Protein AF-0000000068371256 (afdb_homodimer)

Foldseek 3Di:
DPDDPDDPPPPPPPPPPDDPPPDPPVVPPPPPDPVVLVVVLVVVLVVVVVVVCVVPVVCVVVVVLVCVVCLLVVVLVLLVFLVVQVVVVVVPDPRQVIFPQPQDDQPDPPDDDPFDSLCLRQRQRQGPGDPDDDPRPCSVPSSVSSVVVVVVLVVQLVVQLVVLLVLLVVLLVPAFPLVPVVDDPVVSVCLSPPLSSLLSRLSSSLVSLQVSLVVSLVVLLVVLVVQPVVLSVLLVVLLVVLVVLVVVLVVVLVVLVVVLVVLVVVLVVLVVVCVVPVVVCVVVVCPVVSVVVSVVSVVVSVVSVVVSVVSVVVSVVVNVVSVVVSVVVLVVVQVVCVVVVSHPPSSSVSSVVSSVSSVVSSVSNVVSVVSSSVSVVSVVVSVVSSPDDHPADLPAADADPDFLFKKWWAQFWADRPVGNPATLAGGATDIFGFLFEEEEDEDPSLCPVVVVCVQLRSDDTPDTAMDGVRHGLSNHRNLNSCLQEPEQAQAQFAAWFDLQCRLCPPHPDQDPVLLCVLLVLLVQNVVNVVDDPGDTCPHRSPVDDRQNSLSSSSSSRPSSVHQEYEYHQSCVPPDPVSVVSNVVSVSVVRGHGYYYHHPDPVSQLPGQKYWYGGSNYTDDIDHPVVVCVVCPPVVVSVVVSVVD/DDDDPPPDDPPPPPPDPDDPPPDPPVVPPPPPDPPVLVVVLVVVLVVVVVVVCVVPVVCVVVVVLVCVVCLVVVVLVLLVFLVVQVVVVVVPDPRQVIFPQPQDDDQPPPDDDPFDSLCLRQRQRPGSGDPDDDPRPCSVPSSVSSVVVVVVLVVQLVVQLVVLLVLLVVLLVPAFPLVPVVDDPVVSVCLSPPLSSLLSRLSSSLVSLQVSLVVSLVVLLVVLVVQPVVLSVLLVVLLVVLVVLVVVLVVVLVVLVVVLVVLVVVLVVLVVVCVVPVVVCVVVVCPVVSVVVSVVSVVVSVVSVVVSVVSVVVSVVVNVVSVVVSVVVLVVVQVVCVVVVSHPPSSSVSSVVSSVSSVVSSVSNVVSVVSSSVSVVSVVVSVVSSPDDHPADLPAADADPDFLFKKWWAQFWADRPVGNPATLAGGATDIFGFLFEEEEEEDPSLCPVVVVCVQLRSDDTPDTAMDGVRHGLSNYRNLNSCLQEPEQAQAQFAAWFDLQCRLCPPHPDQDPVLLCVLLVLLVQNVVNVVDDPGDTCPHRSPVDDRQNSLSSSSSSRPSSVHQEYEAHQSCVPPDPVSVVSNLVSVSVVSSHGYYYHHPDPVSQLPGQKYWYGGSNYTDDIDHPVVVCVVCPPVVVSVVVSVVD

Solvent-accessible surface area (backbone atoms only — not comparable to full-atom values): 68964 Å² total; per-residue (Å²): 137,78,75,80,81,76,78,86,62,83,76,79,85,77,73,88,72,72,90,82,65,92,70,73,76,63,72,70,78,68,76,71,51,73,70,58,49,50,51,49,45,48,48,49,49,47,48,48,49,46,54,53,37,66,73,46,71,41,64,59,52,46,49,46,46,47,47,46,42,51,47,41,51,66,55,61,54,48,63,57,39,45,58,56,30,42,55,43,54,66,51,80,55,80,73,59,60,48,37,56,56,48,80,56,62,82,56,81,78,70,73,80,69,81,68,73,77,62,66,56,60,37,52,49,44,58,66,58,71,71,79,79,83,92,66,77,75,62,40,66,48,50,35,47,47,39,31,47,49,54,27,50,49,49,49,50,33,54,51,44,28,49,49,50,36,46,51,44,49,47,43,53,59,62,40,40,60,68,54,59,73,72,44,56,67,66,58,53,52,42,46,53,52,54,29,37,43,48,32,32,48,44,51,59,47,35,50,49,51,42,52,50,35,48,51,50,38,53,50,50,50,54,52,35,40,72,70,37,52,72,62,38,57,59,53,56,51,50,53,60,52,52,49,52,55,48,52,57,46,48,56,52,47,51,56,49,50,50,53,39,51,53,38,48,50,50,43,50,48,53,52,52,53,47,61,74,38,42,67,59,37,57,44,45,48,29,46,66,57,51,38,50,52,48,45,53,40,46,49,55,35,48,53,48,50,48,50,51,34,51,52,49,29,53,47,48,40,52,51,49,49,51,53,50,50,51,52,50,50,50,51,51,53,46,49,54,32,36,73,69,65,72,36,52,73,54,55,47,55,50,47,51,56,48,48,56,49,43,51,51,30,52,49,51,45,52,49,38,49,52,53,49,57,66,31,45,58,40,40,50,55,53,48,51,55,60,66,54,71,49,86,59,68,65,78,20,73,45,72,75,92,78,76,65,31,31,35,34,38,44,46,27,23,34,46,51,86,90,42,68,84,50,64,43,30,50,56,26,62,53,75,44,50,54,41,36,39,34,23,47,38,58,59,91,84,16,34,68,68,55,53,52,37,44,72,70,54,55,50,73,59,78,36,57,47,50,25,47,70,83,36,53,55,63,45,30,17,50,57,55,47,26,44,35,38,24,67,30,53,65,71,60,78,43,59,68,40,41,62,63,55,51,33,43,55,73,57,78,87,75,51,70,64,50,51,52,49,20,26,48,45,30,69,33,46,70,62,54,67,68,43,62,88,84,47,62,36,37,68,62,27,67,80,49,54,72,43,56,41,29,25,44,40,44,14,30,36,50,54,58,63,32,30,26,41,36,33,36,41,47,54,72,70,42,53,72,67,58,42,51,51,32,51,49,46,62,58,67,51,52,61,30,13,34,40,36,34,56,84,51,63,69,66,50,56,72,25,66,31,36,38,34,30,52,85,11,28,72,77,47,74,41,34,53,70,58,40,52,70,66,63,43,73,63,33,52,50,52,52,50,59,72,69,100,137,84,73,81,81,74,82,83,76,88,75,81,86,75,73,91,72,73,89,83,66,92,71,74,76,65,72,70,79,70,77,71,51,73,70,60,50,49,52,51,45,49,50,49,49,47,48,49,49,47,54,55,36,65,74,47,73,39,64,60,50,46,49,45,46,47,48,44,42,51,46,41,51,65,56,61,53,48,63,56,38,46,57,55,32,43,55,44,54,66,52,80,54,80,73,55,56,48,35,56,55,46,78,50,79,76,60,80,77,70,75,79,69,82,68,75,78,62,69,64,61,41,50,49,44,56,65,56,73,66,79,80,82,90,69,79,75,63,43,67,49,50,35,47,47,40,32,48,48,54,27,51,49,49,46,50,34,54,51,43,28,49,49,50,35,45,53,45,49,48,44,54,60,64,40,40,60,69,54,59,71,70,44,55,66,67,58,53,51,42,45,52,53,54,30,36,43,47,32,30,48,45,50,60,49,34,50,49,51,40,51,50,36,48,51,50,38,52,51,50,52,53,53,36,40,72,70,37,51,71,62,39,58,60,55,57,52,50,51,59,52,51,49,51,55,47,51,57,48,48,58,52,48,51,57,48,49,50,52,40,51,53,38,48,50,50,42,50,49,52,51,52,53,48,61,75,37,41,68,60,36,57,44,45,47,28,46,67,57,54,38,50,52,50,45,53,42,46,50,54,34,48,54,48,51,47,51,51,35,52,53,48,28,52,47,47,41,51,52,49,50,50,53,50,50,51,50,50,50,50,51,51,53,44,48,54,31,35,72,69,64,71,35,5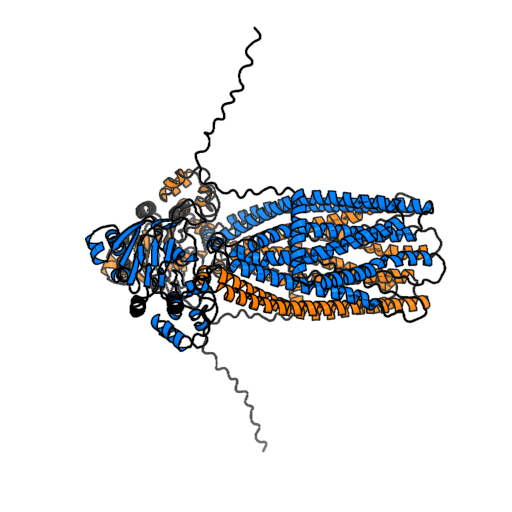2,72,56,53,46,54,51,47,51,55,47,46,56,50,41,52,51,30,50,49,51,44,53,50,39,50,52,52,49,57,66,32,45,59,40,39,49,56,54,47,50,56,59,65,54,71,49,85,60,67,66,76,19,73,46,72,75,92,78,75,66,31,32,37,37,38,42,46,27,21,32,44,52,86,91,42,67,84,48,66,42,30,52,57,27,60,52,73,44,52,54,41,36,38,35,22,47,38,59,59,91,83,14,34,67,70,54,53,52,38,44,71,70,54,56,51,74,59,78,36,56,47,51,24,47,69,83,36,54,54,62,45,30,17,50,58,55,47,27,45,35,37,23,67,29,53,64,69,62,76,45,59,68,40,41,61,65,55,50,34,44,56,75,56,79,87,76,50,70,63,50,52,51,49,18,25,48,44,30,69,32,46,68,61,55,68,68,42,62,90,84,46,62,35,37,66,62,28,68,79,51,54,70,43,56,40,28,24,44,41,43,14,29,36,48,56,59,62,32,30,27,42,36,34,37,40,48,52,73,71,43,54,71,67,59,42,51,50,33,50,50,44,63,58,67,49,52,61,31,12,34,40,36,34,56,83,51,64,70,67,49,57,71,27,64,31,37,38,33,29,52,84,11,27,71,77,48,74,40,34,54,70,58,39,53,71,65,63,43,72,64,35,50,51,53,51,50,60,73,70,101

Nearest PDB structures (foldseek):
  8t46-assembly1_B  TM=7.320E-01  e=1.351E-46  Homo sapiens
  5u1d-assembly1_B  TM=7.515E-01  e=2.651E-41  Homo sapiens
  4q4j-assembly1_A  TM=8.600E-01  e=4.850E-32  Thermotoga maritima MSB8
  8vp5-assembly1_B  TM=8.623E-01  e=4.486E-31  Acetivibrio thermocellus ATCC 27405
  8vpb-assembly1_B  TM=8.695E-01  e=1.276E-31  Acetivibrio thermocellus ATCC 27405

Organism: Naja naja (NCBI:txid35670)

Sequence (1288 aa):
MAPGLGQNSFVGEADTLRGVGEGRVIVPQSRLHTGHAGMLLLINLLKFFEAWLEAYDLIRVIAGILIVKLVTLMLSESGFPIDFAAHKVAKGDPFNVGWICPYENVFPFAPGSNAVRANMWSCDSVSIGGAGTNPPSRFPSSSACASCRGGLFMFIISRMVIRTRNLLFSSLVQQDLAFFQEVKTGALASRLSKDTTMMSRSVPLNTNVFLRTLIKTLGLYGFMIGLSWRLTLLMLIETPLMMTVQKVYNARRQALLKAIQDSVAHSEEVVHEVISSMETVHSFATEEKESQRYEASLEDTCRLKNQRDLERIVYILVVRVIRLSMKLILLYCGYQQIRTGLMTGGNLVSFILYQTNVGRCVQALIYTYGDALSNVGAAEKVFEYLDREPSVCTEGTLSKESLRGRVSFQNVSFCYPSRPEIQVLKNVSFELRPGEVTALVGPNGSGKSSCVALLEHFYEPQSGEVLLDGVPVGKYEHKYLHRQVALVGQEPVLFSGSIRENITYGLQGCSEEDVSRAAGEADALGFIRELEGGFDVGEKGGQLSIGQKQRLAIARALIRDPKVLVLDEATSALDPESDAAIQRSVQKHGARTVLVIAHRMQTVENADKIVVLEGGEVVEEGTHAELMGRQGPYYRLVERTQAEMAPGLGQNSFVGEADTLRGVGEGRVIVPQSRLHTGHAGMLLLINLLKFFEAWLEAYDLIRVIAGILIVKLVTLMLSESGFPIDFAAHKVAKGDPFNVGWICPYENVFPFAPGSNAVRANMWSCDSVSIGGAGTNPPSRFPSSSACASCRGGLFMFIISRMVIRTRNLLFSSLVQQDLAFFQEVKTGALASRLSKDTTMMSRSVPLNTNVFLRTLIKTLGLYGFMIGLSWRLTLLMLIETPLMMTVQKVYNARRQALLKAIQDSVAHSEEVVHEVISSMETVHSFATEEKESQRYEASLEDTCRLKNQRDLERIVYILVVRVIRLSMKLILLYCGYQQIRTGLMTGGNLVSFILYQTNVGRCVQALIYTYGDALSNVGAAEKVFEYLDREPSVCTEGTLSKESLRGRVSFQNVSFCYPSRPEIQVLKNVSFELRPGEVTALVGPNGSGKSSCVALLEHFYEPQSGEVLLDGVPVGKYEHKYLHRQVALVGQEPVLFSGSIRENITYGLQGCSEEDVSRAAGEADALGFIRELEGGFDVGEKGGQLSIGQKQRLAIARALIRDPKVLVLDEATSALDPESDAAIQRSVQKHGARTVLVIAHRMQTVENADKIVVLEGGEVVEEGTHAELMGRQGPYYRLVERTQAE

InterPro domains:
  IPR003439 ABC transporter-like, ATP-binding domain [PF00005] (425-572)
  IPR003439 ABC transporter-like, ATP-binding domain [PS50893] (407-640)
  IPR003593 AAA+ ATPase domain [SM00382] (434-617)
  IPR011527 ABC transporter type 1, transmembrane domain [PF00664] (143-356)
  IPR011527 ABC transporter type 1, transmembrane domain [PS50929] (142-374)
  IPR027417 P-loop containing nucleoside triphosphate hydrolase [G3DSA:3.40.50.300] (405-642)
  IPR027417 P-loop containing nucleoside triphosphate hydrolase [SSF52540] (399-640)
  IPR036640 ABC transporter type 1, transmembrane domain superfamily [G3DSA:1.20.1560.10] (151-404)
  IPR036640 ABC transporter type 1, transmembrane domain superfamily [SSF90123] (143-390)
  IPR039421 Type 1 protein exporter [PTHR43394] (142-642)

Structure (mmCIF, N/CA/C/O backbone):
data_AF-0000000068371256-model_v1
#
loop_
_entity.id
_entity.type
_entity.pdbx_description
1 polymer 'Antigen peptide transporter 2'
#
loop_
_atom_site.group_PDB
_atom_site.id
_atom_site.type_symbol
_atom_site.label_atom_id
_atom_site.label_alt_id
_atom_site.label_comp_id
_atom_site.label_asym_id
_atom_site.label_entity_id
_atom_site.label_seq_id
_atom_site.pdbx_PDB_ins_code
_atom_site.Cartn_x
_atom_site.Cartn_y
_atom_site.Cartn_z
_atom_site.occupancy
_atom_site.B_iso_or_equiv
_atom_site.auth_seq_id
_atom_site.auth_comp_id
_atom_site.auth_asym_id
_atom_site.auth_atom_id
_atom_site.pdbx_PDB_model_num
ATOM 1 N N . MET A 1 1 ? 62.062 -19.766 58.125 1 18.62 1 MET A N 1
ATOM 2 C CA . MET A 1 1 ? 61.562 -20.906 57.375 1 18.62 1 MET A CA 1
ATOM 3 C C . MET A 1 1 ? 60.25 -20.547 56.656 1 18.62 1 MET A C 1
ATOM 5 O O . MET A 1 1 ? 59.156 -20.859 57.125 1 18.62 1 MET A O 1
ATOM 9 N N . ALA A 1 2 ? 60.156 -19.391 56.5 1 22.92 2 ALA A N 1
ATOM 10 C CA . ALA A 1 2 ? 59.281 -18.281 56.094 1 22.92 2 ALA A CA 1
ATOM 11 C C . ALA A 1 2 ? 58.625 -18.578 54.75 1 22.92 2 ALA A C 1
ATOM 13 O O . ALA A 1 2 ? 59.281 -18.906 53.781 1 22.92 2 ALA A O 1
ATOM 14 N N . PRO A 1 3 ? 57.438 -19.125 54.938 1 23.52 3 PRO A N 1
ATOM 15 C CA . PRO A 1 3 ? 56.625 -20.047 54.156 1 23.52 3 PRO A CA 1
ATOM 16 C C . PRO A 1 3 ? 56.375 -19.562 52.75 1 23.52 3 PRO A C 1
ATOM 18 O O . PRO A 1 3 ? 56.469 -18.359 52.469 1 23.52 3 PRO A O 1
ATOM 21 N N . GLY A 1 4 ? 56.5 -20.453 51.875 1 21.06 4 GLY A N 1
ATOM 22 C CA . GLY A 1 4 ? 56.75 -20.703 50.469 1 21.06 4 GLY A CA 1
ATOM 23 C C . GLY A 1 4 ? 55.656 -20.125 49.562 1 21.06 4 GLY A C 1
ATOM 24 O O . GLY A 1 4 ? 54.469 -20.359 49.812 1 21.06 4 GLY A O 1
ATOM 25 N N . LEU A 1 5 ? 55.75 -18.797 49.219 1 22.73 5 LEU A N 1
ATOM 26 C CA . LEU A 1 5 ? 55.125 -17.719 48.469 1 22.73 5 LEU A CA 1
ATOM 27 C C . LEU A 1 5 ? 54.594 -18.219 47.125 1 22.73 5 LEU A C 1
ATOM 29 O O . LEU A 1 5 ? 55.375 -18.531 46.25 1 22.73 5 LEU A O 1
ATOM 33 N N . GLY A 1 6 ? 53.781 -19.266 47.281 1 21.36 6 GLY A N 1
ATOM 34 C CA . GLY A 1 6 ? 53.312 -20.203 46.281 1 21.36 6 GLY A CA 1
ATOM 35 C C . GLY A 1 6 ? 52.875 -19.547 45 1 21.36 6 GLY A C 1
ATOM 36 O O . GLY A 1 6 ? 52.438 -18.391 45 1 21.36 6 GLY A O 1
ATOM 37 N N . GLN A 1 7 ? 53.5 -19.812 43.844 1 21.5 7 GLN A N 1
ATOM 38 C CA . GLN A 1 7 ? 53.75 -19.547 42.406 1 21.5 7 GLN A CA 1
ATOM 39 C C . GLN A 1 7 ? 52.438 -19.5 41.625 1 21.5 7 GLN A C 1
ATOM 41 O O . GLN A 1 7 ? 51.562 -20.344 41.844 1 21.5 7 GLN A O 1
ATOM 46 N N . ASN A 1 8 ? 52 -18.312 41.125 1 20.67 8 ASN A N 1
ATOM 47 C CA . ASN A 1 8 ? 50.812 -17.656 40.562 1 20.67 8 ASN A CA 1
ATOM 48 C C . ASN A 1 8 ? 50.312 -18.391 39.312 1 20.67 8 ASN A C 1
ATOM 50 O O . ASN A 1 8 ? 50.906 -18.328 38.25 1 20.67 8 ASN A O 1
ATOM 54 N N . SER A 1 9 ? 50.156 -19.719 39.281 1 19.67 9 SER A N 1
ATOM 55 C CA . SER A 1 9 ? 49.969 -20.672 38.188 1 19.67 9 SER A CA 1
ATOM 56 C C . SER A 1 9 ? 48.75 -20.312 37.344 1 19.67 9 SER A C 1
ATOM 58 O O . SER A 1 9 ? 48.219 -21.172 36.656 1 19.67 9 SER A O 1
ATOM 60 N N . PHE A 1 10 ? 48.188 -19.234 37.5 1 21.59 10 PHE A N 1
ATOM 61 C CA . PHE A 1 10 ? 46.844 -19.172 36.906 1 21.59 10 PHE A CA 1
ATOM 62 C C . PHE A 1 10 ? 46.906 -19.641 35.438 1 21.59 10 PHE A C 1
ATOM 64 O O . PHE A 1 10 ? 47.531 -19.016 34.625 1 21.59 10 PHE A O 1
ATOM 71 N N . VAL A 1 11 ? 46.906 -20.891 35.156 1 20.5 11 VAL A N 1
ATOM 72 C CA . VAL A 1 11 ? 46.812 -21.781 34 1 20.5 11 VAL A CA 1
ATOM 73 C C . VAL A 1 11 ? 45.75 -21.266 33.031 1 20.5 11 VAL A C 1
ATOM 75 O O . VAL A 1 11 ? 44.594 -21.047 33.438 1 20.5 11 VAL A O 1
ATOM 78 N N . GLY A 1 12 ? 46.094 -20.641 31.875 1 21.06 12 GLY A N 1
ATOM 79 C CA . GLY A 1 12 ? 45.656 -19.938 30.672 1 21.06 12 GLY A CA 1
ATOM 80 C C . GLY A 1 12 ? 44.656 -20.719 29.844 1 21.06 12 GLY A C 1
ATOM 81 O O . GLY A 1 12 ? 44.688 -20.688 28.609 1 21.06 12 GLY A O 1
ATOM 82 N N . GLU A 1 13 ? 43.812 -21.594 30.453 1 18.59 13 GLU A N 1
ATOM 83 C CA . GLU A 1 13 ? 43.094 -22.609 29.703 1 18.59 13 GLU A CA 1
ATOM 84 C C . GLU A 1 13 ? 42.312 -22 28.547 1 18.59 13 GLU A C 1
ATOM 86 O O . GLU A 1 13 ? 41.5 -21.094 28.734 1 18.59 13 GLU A O 1
ATOM 91 N N . ALA A 1 14 ? 42.688 -22.141 27.125 1 20.42 14 ALA A N 1
ATOM 92 C CA . ALA A 1 14 ? 42.562 -21.953 25.688 1 20.42 14 ALA A CA 1
ATOM 93 C C . ALA A 1 14 ? 41.188 -22.438 25.203 1 20.42 14 ALA A C 1
ATOM 95 O O . ALA A 1 14 ? 40.781 -22.141 24.078 1 20.42 14 ALA A O 1
ATOM 96 N N . ASP A 1 15 ? 40.562 -23.422 25.844 1 19.84 15 ASP A N 1
ATOM 97 C CA . ASP A 1 15 ? 39.812 -24.469 25.141 1 19.84 15 ASP A CA 1
ATOM 98 C C . ASP A 1 15 ? 38.562 -23.906 24.453 1 19.84 15 ASP A C 1
ATOM 100 O O . ASP A 1 15 ? 37.906 -24.609 23.703 1 19.84 15 ASP A O 1
ATOM 104 N N . THR A 1 16 ? 37.875 -22.969 25.078 1 19.89 16 THR A N 1
ATOM 105 C CA . THR A 1 16 ? 36.438 -22.922 24.906 1 19.89 16 THR A CA 1
ATOM 106 C C . THR A 1 16 ? 36.062 -22.438 23.516 1 19.89 16 THR A C 1
ATOM 108 O O . THR A 1 16 ? 35.625 -21.297 23.328 1 19.89 16 THR A O 1
ATOM 111 N N . LEU A 1 17 ? 36.812 -22.578 22.344 1 20.78 17 LEU A N 1
ATOM 112 C CA . LEU A 1 17 ? 36.656 -22.047 21 1 20.78 17 LEU A CA 1
ATOM 113 C C . LEU A 1 17 ? 35.406 -22.578 20.328 1 20.78 17 LEU A C 1
ATOM 115 O O . LEU A 1 17 ? 35.125 -22.266 19.172 1 20.78 17 LEU A O 1
ATOM 119 N N . ARG A 1 18 ? 34.906 -23.75 20.531 1 20.17 18 ARG A N 1
ATOM 120 C CA . ARG A 1 18 ? 34.5 -24.672 19.484 1 20.17 18 ARG A CA 1
ATOM 121 C C . ARG A 1 18 ? 33.281 -24.156 18.734 1 20.17 18 ARG A C 1
ATOM 123 O O . ARG A 1 18 ? 33.25 -24.156 17.5 1 20.17 18 ARG A O 1
ATOM 130 N N . GLY A 1 19 ? 32.031 -24.516 19.266 1 20.48 19 GLY A N 1
ATOM 131 C CA . GLY A 1 19 ? 30.828 -24.922 18.547 1 20.48 19 GLY A CA 1
ATOM 132 C C . GLY A 1 19 ? 30.094 -23.766 17.906 1 20.48 19 GLY A C 1
ATOM 133 O O . GLY A 1 19 ? 29.609 -22.875 18.609 1 20.48 19 GLY A O 1
ATOM 134 N N . VAL A 1 20 ? 30.266 -23.203 16.609 1 24.78 20 VAL A N 1
ATOM 135 C CA . VAL A 1 20 ? 30.188 -22.062 15.719 1 24.78 20 VAL A CA 1
ATOM 136 C C . VAL A 1 20 ? 28.734 -21.844 15.297 1 24.78 20 VAL A C 1
ATOM 138 O O . VAL A 1 20 ? 28.297 -22.375 14.273 1 24.78 20 VAL A O 1
ATOM 141 N N . GLY A 1 21 ? 27.641 -22.266 16.031 1 21.95 21 GLY A N 1
ATOM 142 C CA . GLY A 1 21 ? 26.281 -22.422 15.539 1 21.95 21 GLY A CA 1
ATOM 143 C C . GLY A 1 21 ? 25.75 -21.188 14.859 1 21.95 21 GLY A C 1
ATOM 144 O O . GLY A 1 21 ? 26.312 -20.094 15.008 1 21.95 21 GLY A O 1
ATOM 145 N N . GLU A 1 22 ? 24.406 -21.312 14.047 1 25.16 22 GLU A N 1
ATOM 146 C CA . GLU A 1 22 ? 23.859 -20.562 12.922 1 25.16 22 GLU A CA 1
ATOM 147 C C . GLU A 1 22 ? 23.547 -19.125 13.305 1 25.16 22 GLU A C 1
ATOM 149 O O . GLU A 1 22 ? 22.672 -18.859 14.133 1 25.16 22 GLU A O 1
ATOM 154 N N . GLY A 1 23 ? 24.375 -18.266 13.555 1 22.27 23 GLY A N 1
ATOM 155 C CA . GLY A 1 23 ? 24.484 -17.016 14.273 1 22.27 23 GLY A CA 1
ATOM 156 C C . GLY A 1 23 ? 23.641 -15.906 13.664 1 22.27 23 GLY A C 1
ATOM 157 O O . GLY A 1 23 ? 23.859 -15.531 12.5 1 22.27 23 GLY A O 1
ATOM 158 N N . ARG A 1 24 ? 22.219 -15.992 13.977 1 26.48 24 ARG A N 1
ATOM 159 C CA . ARG A 1 24 ? 21.25 -14.945 13.695 1 26.48 24 ARG A CA 1
ATOM 160 C C . ARG A 1 24 ? 21.844 -13.562 13.93 1 26.48 24 ARG A C 1
ATOM 162 O O . ARG A 1 24 ? 22.312 -13.258 15.031 1 26.48 24 ARG A O 1
ATOM 169 N N . VAL A 1 25 ? 22.672 -13.148 13 1 24.41 25 VAL A N 1
ATOM 170 C CA . VAL A 1 25 ? 23.219 -11.789 13.055 1 24.41 25 VAL A CA 1
ATOM 171 C C . VAL A 1 25 ? 22.141 -10.828 13.57 1 24.41 25 VAL A C 1
ATOM 173 O O . VAL A 1 25 ? 21.125 -10.602 12.906 1 24.41 25 VAL A O 1
ATOM 176 N N . ILE A 1 26 ? 21.75 -11.016 14.844 1 24.88 26 ILE A N 1
ATOM 177 C CA . ILE A 1 26 ? 20.953 -10 15.523 1 24.88 26 ILE A CA 1
ATOM 178 C C . ILE A 1 26 ? 21.547 -8.617 15.242 1 24.88 26 ILE A C 1
ATOM 180 O O . ILE A 1 26 ? 22.688 -8.328 15.625 1 24.88 26 ILE A O 1
ATOM 184 N N . VAL A 1 27 ? 21.312 -8.195 14.047 1 25.8 27 VAL A N 1
ATOM 185 C CA . VAL A 1 27 ? 21.734 -6.801 13.914 1 25.8 27 VAL A CA 1
ATOM 186 C C . VAL A 1 27 ? 21.375 -6.027 15.18 1 25.8 27 VAL A C 1
ATOM 188 O O . VAL A 1 27 ? 20.219 -6.02 15.602 1 25.8 27 VAL A O 1
ATOM 191 N N . PRO A 1 28 ? 22.234 -6.098 16.141 1 24.11 28 PRO A N 1
ATOM 192 C CA . PRO A 1 28 ? 22.016 -5.398 17.406 1 24.11 28 PRO A CA 1
ATOM 193 C C . PRO A 1 28 ? 21.328 -4.047 17.219 1 24.11 28 PRO A C 1
ATOM 195 O O . PRO A 1 28 ? 21.672 -3.293 16.312 1 24.11 28 PRO A O 1
ATOM 198 N N . GLN A 1 29 ? 20.047 -4.039 17.391 1 26.25 29 GLN A N 1
ATOM 199 C CA . GLN A 1 29 ? 19.328 -2.785 17.609 1 26.25 29 GLN A CA 1
ATOM 200 C C . GLN A 1 29 ? 20.094 -1.879 18.578 1 26.25 29 GLN A C 1
ATOM 202 O O . GLN A 1 29 ? 20.031 -2.062 19.797 1 26.25 29 GLN A O 1
ATOM 207 N N . SER A 1 30 ? 21.422 -1.705 18.391 1 25.98 30 SER A N 1
ATOM 208 C CA . SER A 1 30 ? 22.156 -0.79 19.25 1 25.98 30 SER A CA 1
ATOM 209 C C . SER A 1 30 ? 21.297 0.406 19.656 1 25.98 30 SER A C 1
ATOM 211 O O . SER A 1 30 ? 20.609 0.997 18.797 1 25.98 30 SER A O 1
ATOM 213 N N . ARG A 1 31 ? 20.828 0.441 20.938 1 31.94 31 ARG A N 1
ATOM 214 C CA . ARG A 1 31 ? 20.344 1.582 21.703 1 31.94 31 ARG A CA 1
ATOM 215 C C . ARG A 1 31 ? 21.172 2.832 21.406 1 31.94 31 ARG A C 1
ATOM 217 O O . ARG A 1 31 ? 22.297 2.967 21.891 1 31.94 31 ARG A O 1
ATOM 224 N N . LEU A 1 32 ? 21.281 3.229 20.219 1 30.36 32 LEU A N 1
ATOM 225 C CA . LEU A 1 32 ? 21.859 4.547 19.984 1 30.36 32 LEU A CA 1
ATOM 226 C C . LEU A 1 32 ? 21.484 5.508 21.109 1 30.36 32 LEU A C 1
ATOM 228 O O . LEU A 1 32 ? 20.297 5.789 21.328 1 30.36 32 LEU A O 1
ATOM 232 N N . HIS A 1 33 ? 22.188 5.434 22.234 1 29.28 33 HIS A N 1
ATOM 233 C CA . HIS A 1 33 ? 22.172 6.449 23.281 1 29.28 33 HIS A CA 1
ATOM 234 C C . HIS A 1 33 ? 21.984 7.844 22.703 1 29.28 33 HIS A C 1
ATOM 236 O O . HIS A 1 33 ? 22.469 8.133 21.609 1 29.28 33 HIS A O 1
ATOM 242 N N . THR A 1 34 ? 21 8.555 23.188 1 33 34 THR A N 1
ATOM 243 C CA . THR A 1 34 ? 20.453 9.859 22.812 1 33 34 THR A CA 1
ATOM 244 C C . THR A 1 34 ? 21.562 10.867 22.562 1 33 34 THR A C 1
ATOM 246 O O . THR A 1 34 ? 21.453 11.727 21.703 1 33 34 THR A O 1
ATOM 249 N N . GLY A 1 35 ? 22.688 10.703 23.453 1 32.56 35 GLY A N 1
ATOM 250 C CA . GLY A 1 35 ? 23.75 11.703 23.312 1 32.56 35 GLY A CA 1
ATOM 251 C C . GLY A 1 35 ? 24.5 11.602 22 1 32.56 35 GLY A C 1
ATOM 252 O O . GLY A 1 35 ? 24.859 12.617 21.406 1 32.56 35 GLY A O 1
ATOM 253 N N . HIS A 1 36 ? 25 10.406 21.625 1 36.84 36 HIS A N 1
ATOM 254 C CA . HIS A 1 36 ? 25.844 10.195 20.453 1 36.84 36 HIS A CA 1
ATOM 255 C C . HIS A 1 36 ? 25.031 10.32 19.172 1 36.84 36 HIS A C 1
ATOM 257 O O . HIS A 1 36 ? 25.594 10.461 18.078 1 36.84 36 HIS A O 1
ATOM 263 N N . ALA A 1 37 ? 23.812 10.117 19.281 1 36.47 37 ALA A N 1
ATOM 264 C CA . ALA A 1 37 ? 22.953 10.297 18.109 1 36.47 37 ALA A CA 1
ATOM 265 C C . ALA A 1 37 ? 22.922 11.766 17.672 1 36.47 37 ALA A C 1
ATOM 267 O O . ALA A 1 37 ? 22.891 12.062 16.484 1 36.47 37 ALA A O 1
ATOM 268 N N . GLY A 1 38 ? 23.094 12.594 18.719 1 34.5 38 GLY A N 1
ATOM 269 C CA . GLY A 1 38 ? 23.219 14.008 18.375 1 34.5 38 GLY A CA 1
ATOM 270 C C . GLY A 1 38 ? 24.469 14.328 17.594 1 34.5 38 GLY A C 1
ATOM 271 O O . GLY A 1 38 ? 24.438 15.055 16.609 1 34.5 38 GLY A O 1
ATOM 272 N N . MET A 1 39 ? 25.594 13.734 18.172 1 34.75 39 MET A N 1
ATOM 273 C CA . MET A 1 39 ? 26.875 14.023 17.531 1 34.75 39 MET A CA 1
ATOM 274 C C . MET A 1 39 ? 26.969 13.359 16.156 1 34.75 39 MET A C 1
ATOM 276 O O . MET A 1 39 ? 27.453 13.961 15.195 1 34.75 39 MET A O 1
ATOM 280 N N . LEU A 1 40 ? 26.5 12.203 16.078 1 38.41 40 LEU A N 1
ATOM 281 C CA . LEU A 1 40 ? 26.547 11.547 14.766 1 38.41 40 LEU A CA 1
ATOM 282 C C . LEU A 1 40 ? 25.594 12.227 13.789 1 38.41 40 LEU A C 1
ATOM 284 O O . LEU A 1 40 ? 25.906 12.359 12.602 1 38.41 40 LEU A O 1
ATOM 288 N N . LEU A 1 41 ? 24.578 12.742 14.297 1 39.41 41 LEU A N 1
ATOM 289 C CA . LEU A 1 41 ? 23.688 13.562 13.477 1 39.41 41 LEU A CA 1
ATOM 290 C C . LEU A 1 41 ? 24.406 14.828 13.016 1 39.41 41 LEU A C 1
ATOM 292 O O . LEU A 1 41 ? 24.281 15.234 11.859 1 39.41 41 LEU A O 1
ATOM 296 N N . LEU A 1 42 ? 25.156 15.414 14 1 36.72 42 LEU A N 1
ATOM 297 C CA . LEU A 1 42 ? 25.922 16.594 13.625 1 36.72 42 LEU A CA 1
ATOM 298 C C . LEU A 1 42 ? 26.969 16.266 12.578 1 36.72 42 LEU A C 1
ATOM 300 O O . LEU A 1 42 ? 27.156 17 11.609 1 36.72 42 LEU A O 1
ATOM 304 N N . ILE A 1 43 ? 27.594 15.156 12.766 1 40.97 43 ILE A N 1
ATOM 305 C CA . ILE A 1 43 ? 28.656 14.805 11.828 1 40.97 43 ILE A CA 1
ATOM 306 C C . ILE A 1 43 ? 28.047 14.43 10.477 1 40.97 43 ILE A C 1
ATOM 308 O O . ILE A 1 43 ? 28.547 14.859 9.43 1 40.97 43 ILE A O 1
ATOM 312 N N . ASN A 1 44 ? 27.031 13.703 10.484 1 41.88 44 ASN A N 1
ATOM 313 C CA . ASN A 1 44 ? 26.422 13.32 9.211 1 41.88 44 ASN A CA 1
ATOM 314 C C . ASN A 1 44 ? 25.719 14.5 8.555 1 41.88 44 ASN A C 1
ATOM 316 O O . ASN A 1 44 ? 25.734 14.633 7.328 1 41.88 44 ASN A O 1
ATOM 320 N N . LEU A 1 45 ? 25.109 15.375 9.344 1 42.78 45 LEU A N 1
ATOM 321 C CA . LEU A 1 45 ? 24.609 16.641 8.828 1 42.78 45 LEU A CA 1
ATOM 322 C C . LEU A 1 45 ? 25.75 17.484 8.258 1 42.78 45 LEU A C 1
ATOM 324 O O . LEU A 1 45 ? 25.609 18.109 7.207 1 42.78 45 LEU A O 1
ATOM 328 N N . LEU A 1 46 ? 26.938 17.453 9.008 1 39.44 46 LEU A N 1
ATOM 329 C CA . LEU A 1 46 ? 28.094 18.188 8.5 1 39.44 46 LEU A CA 1
ATOM 330 C C . LEU A 1 46 ? 28.609 17.547 7.211 1 39.44 46 LEU A C 1
ATOM 332 O O . LEU A 1 46 ? 28.953 18.266 6.266 1 39.44 46 LEU A O 1
ATOM 336 N N . LYS A 1 47 ? 28.594 16.297 7.141 1 45.5 47 LYS A N 1
ATOM 337 C CA . LYS A 1 47 ? 29.047 15.641 5.926 1 45.5 47 LYS A CA 1
ATOM 338 C C . LYS A 1 47 ? 28.078 15.852 4.773 1 45.5 47 LYS A C 1
ATOM 340 O O . LYS A 1 47 ? 28.484 16.031 3.627 1 45.5 47 LYS A O 1
ATOM 345 N N . PHE A 1 48 ? 26.828 15.781 4.996 1 42.47 48 PHE A N 1
ATOM 346 C CA . PHE A 1 48 ? 25.812 16.141 4.004 1 42.47 48 PHE A CA 1
ATOM 347 C C . PHE A 1 48 ? 25.953 17.594 3.58 1 42.47 48 PHE A C 1
ATOM 349 O O . PHE A 1 48 ? 25.891 17.906 2.391 1 42.47 48 PHE A O 1
ATOM 356 N N . PHE A 1 49 ? 26.109 18.484 4.574 1 41.81 49 PHE A N 1
ATOM 357 C CA . PHE A 1 49 ? 26.359 19.875 4.23 1 41.81 49 PHE A CA 1
ATOM 358 C C . PHE A 1 49 ? 27.656 20 3.426 1 41.81 49 PHE A C 1
ATOM 360 O O . PHE A 1 49 ? 27.734 20.797 2.486 1 41.81 49 PHE A O 1
ATOM 367 N N . GLU A 1 50 ? 28.578 19.25 3.758 1 40.41 50 GLU A N 1
ATOM 368 C CA . GLU A 1 50 ? 29.812 19.281 2.988 1 40.41 50 GLU A CA 1
ATOM 369 C C . GLU A 1 50 ? 29.594 18.734 1.58 1 40.41 50 GLU A C 1
ATOM 371 O O . GLU A 1 50 ? 30.078 19.312 0.604 1 40.41 50 GLU A O 1
ATOM 376 N N . ALA A 1 51 ? 28.984 17.625 1.443 1 42.84 51 ALA A N 1
ATOM 377 C CA . ALA A 1 51 ? 28.703 17.078 0.115 1 42.84 51 ALA A CA 1
ATOM 378 C C . ALA A 1 51 ? 27.766 18 -0.663 1 42.84 51 ALA A C 1
ATOM 380 O O . ALA A 1 51 ? 27.922 18.172 -1.874 1 42.84 51 ALA A O 1
ATOM 381 N N . TRP A 1 52 ? 26.75 18.516 -0.049 1 39.81 52 TRP A N 1
ATOM 382 C CA . TRP A 1 52 ? 25.875 19.547 -0.599 1 39.81 52 TRP A CA 1
ATOM 383 C C . TRP A 1 52 ? 26.656 20.797 -0.982 1 39.81 52 TRP A C 1
ATOM 385 O O . TRP A 1 52 ? 26.438 21.375 -2.045 1 39.81 52 TRP A O 1
ATOM 395 N N . LEU A 1 53 ? 27.594 21.25 -0.13 1 38.53 53 LEU A N 1
ATOM 396 C CA . LEU A 1 53 ? 28.484 22.375 -0.419 1 38.53 53 LEU A CA 1
ATOM 397 C C . LEU A 1 53 ? 29.406 22.047 -1.58 1 38.53 53 LEU A C 1
ATOM 399 O O . LEU A 1 53 ? 29.734 22.922 -2.389 1 38.53 53 LEU A O 1
ATOM 403 N N . GLU A 1 54 ? 29.906 21.016 -1.678 1 39.25 54 GLU A N 1
ATOM 404 C CA . GLU A 1 54 ? 30.812 20.672 -2.775 1 39.25 54 GLU A CA 1
ATOM 405 C C . GLU A 1 54 ? 30.062 20.625 -4.105 1 39.25 54 GLU A C 1
ATOM 407 O O . GLU A 1 54 ? 30.625 20.969 -5.148 1 39.25 54 GLU A O 1
ATOM 412 N N . ALA A 1 55 ? 29.047 20.016 -4.223 1 36.5 55 ALA A N 1
ATOM 413 C CA . ALA A 1 55 ? 28.344 20.031 -5.508 1 36.5 55 ALA A CA 1
ATOM 414 C C . ALA A 1 55 ? 27.953 21.453 -5.898 1 36.5 55 ALA A C 1
ATOM 416 O O . ALA A 1 55 ? 28.016 21.828 -7.074 1 36.5 55 ALA A O 1
ATOM 417 N N . TYR A 1 56 ? 27.125 22.312 -5.117 1 34.78 56 TYR A N 1
ATOM 418 C CA . TYR A 1 56 ? 26.812 23.672 -5.496 1 34.78 56 TYR A CA 1
ATOM 419 C C . TYR A 1 56 ? 27.844 24.656 -4.957 1 34.78 56 TYR A C 1
ATOM 421 O O . TYR A 1 56 ? 28.422 24.438 -3.887 1 34.78 56 TYR A O 1
ATOM 429 N N . ASP A 1 57 ? 28.562 25.516 -5.797 1 34.25 57 ASP A N 1
ATOM 430 C CA . ASP A 1 57 ? 29.453 26.609 -5.43 1 34.25 57 ASP A CA 1
ATOM 431 C C . ASP A 1 57 ? 28.969 27.297 -4.156 1 34.25 57 ASP A C 1
ATOM 433 O O . ASP A 1 57 ? 27.844 27.828 -4.105 1 34.25 57 ASP A O 1
ATOM 437 N N . LEU A 1 58 ? 29.328 26.953 -3.016 1 33.72 58 LEU A N 1
ATOM 438 C CA . LEU A 1 58 ? 29.156 27.359 -1.624 1 33.72 58 LEU A CA 1
ATOM 439 C C . LEU A 1 58 ? 29.109 28.875 -1.497 1 33.72 58 LEU A C 1
ATOM 441 O O . LEU A 1 58 ? 28.312 29.406 -0.728 1 33.72 58 LEU A O 1
ATOM 445 N N . ILE A 1 59 ? 30.031 29.531 -2.213 1 35.22 59 ILE A N 1
ATOM 446 C CA . ILE A 1 59 ? 30.125 30.984 -2.08 1 35.22 59 ILE A CA 1
ATOM 447 C C . ILE A 1 59 ? 28.812 31.625 -2.488 1 35.22 59 ILE A C 1
ATOM 449 O O . ILE A 1 59 ? 28.344 32.562 -1.834 1 35.22 59 ILE A O 1
ATOM 453 N N . ARG A 1 60 ? 28.234 31.156 -3.557 1 37.34 60 ARG A N 1
ATOM 454 C CA . ARG A 1 60 ? 27.031 31.828 -4.023 1 37.34 60 ARG A CA 1
ATOM 455 C C . ARG A 1 60 ? 25.844 31.469 -3.135 1 37.34 60 ARG A C 1
ATOM 457 O O . ARG A 1 60 ? 24.984 32.312 -2.857 1 37.34 60 ARG A O 1
ATOM 464 N N . VAL A 1 61 ? 25.828 30.234 -2.633 1 38.06 61 VAL A N 1
ATOM 465 C CA . VAL A 1 61 ? 24.75 29.891 -1.722 1 38.06 61 VAL A CA 1
ATOM 466 C C . VAL A 1 61 ? 24.984 30.531 -0.358 1 38.06 61 VAL A C 1
ATOM 468 O O . VAL A 1 61 ? 24.062 31.078 0.249 1 38.06 61 VAL A O 1
ATOM 471 N N . ILE A 1 62 ? 26.234 30.516 0.107 1 37.88 62 ILE A N 1
ATOM 472 C CA . ILE A 1 62 ? 26.547 31.234 1.342 1 37.88 62 ILE A CA 1
ATOM 473 C C . ILE A 1 62 ? 26.344 32.719 1.144 1 37.88 62 ILE A C 1
ATOM 475 O O . ILE A 1 62 ? 25.766 33.406 2.006 1 37.88 62 ILE A O 1
ATOM 479 N N . ALA A 1 63 ? 26.891 33.281 -0.038 1 36.47 63 ALA A N 1
ATOM 480 C CA . ALA A 1 63 ? 26.625 34.688 -0.337 1 36.47 63 ALA A CA 1
ATOM 481 C C . ALA A 1 63 ? 25.125 34.969 -0.446 1 36.47 63 ALA A C 1
ATOM 483 O O . ALA A 1 63 ? 24.641 36 0.016 1 36.47 63 ALA A O 1
ATOM 484 N N . GLY A 1 64 ? 24.406 33.969 -1.02 1 36.88 64 GLY A N 1
ATOM 485 C CA . GLY A 1 64 ? 22.953 34.125 -1.058 1 36.88 64 GLY A CA 1
ATOM 486 C C . GLY A 1 64 ? 22.312 33.969 0.304 1 36.88 64 GLY A C 1
ATOM 487 O O . GLY A 1 64 ? 21.438 34.781 0.67 1 36.88 64 GLY A O 1
ATOM 488 N N . ILE A 1 65 ? 22.766 33.031 1.086 1 40.19 65 ILE A N 1
ATOM 489 C CA . ILE A 1 65 ? 22.266 32.906 2.449 1 40.19 65 ILE A CA 1
ATOM 490 C C . ILE A 1 65 ? 22.703 34.094 3.279 1 40.19 65 ILE A C 1
ATOM 492 O O . ILE A 1 65 ? 21.906 34.656 4.055 1 40.19 65 ILE A O 1
ATOM 496 N N . LEU A 1 66 ? 24.016 34.469 3.137 1 36.56 66 LEU A N 1
ATOM 497 C CA . LEU A 1 66 ? 24.484 35.656 3.883 1 36.56 66 LEU A CA 1
ATOM 498 C C . LEU A 1 66 ? 23.75 36.906 3.441 1 36.56 66 LEU A C 1
ATOM 500 O O . LEU A 1 66 ? 23.406 37.75 4.27 1 36.56 66 LEU A O 1
ATOM 504 N N . ILE A 1 67 ? 23.5 37 2.096 1 37.41 67 ILE A N 1
ATOM 505 C CA . ILE A 1 67 ? 22.703 38.156 1.639 1 37.41 67 ILE A CA 1
ATOM 506 C C . ILE A 1 67 ? 21.281 38.031 2.158 1 37.41 67 ILE A C 1
ATOM 508 O O . ILE A 1 67 ? 20.688 39 2.6 1 37.41 67 ILE A O 1
ATOM 512 N N . VAL A 1 68 ? 20.797 36.812 2.178 1 37.97 68 VAL A N 1
ATOM 513 C CA . VAL A 1 68 ? 19.469 36.594 2.748 1 37.97 68 VAL A CA 1
ATOM 514 C C . VAL A 1 68 ? 19.516 36.812 4.258 1 37.97 68 VAL A C 1
ATOM 516 O O . VAL A 1 68 ? 18.609 37.406 4.836 1 37.97 68 VAL A O 1
ATOM 519 N N . LYS A 1 69 ? 20.547 36.344 4.961 1 38.06 69 LYS A N 1
ATOM 520 C CA . LYS A 1 69 ? 20.719 36.594 6.383 1 38.06 69 LYS A CA 1
ATOM 521 C C . LYS A 1 69 ? 20.906 38.094 6.645 1 38.06 69 LYS A C 1
ATOM 523 O O . LYS A 1 69 ? 20.328 38.656 7.594 1 38.06 69 LYS A O 1
ATOM 528 N N . LEU A 1 70 ? 21.922 38.719 5.922 1 33.81 70 LEU A N 1
ATOM 529 C CA . LEU A 1 70 ? 22.094 40.156 6.098 1 33.81 70 LEU A CA 1
ATOM 530 C C . LEU A 1 70 ? 20.797 40.906 5.781 1 33.81 70 LEU A C 1
ATOM 532 O O . LEU A 1 70 ? 20.422 41.812 6.5 1 33.81 70 LEU A O 1
ATOM 536 N N . VAL A 1 71 ? 20.125 40.344 4.727 1 33.81 71 VAL A N 1
ATOM 537 C CA . VAL A 1 71 ? 18.859 41 4.398 1 33.81 71 VAL A CA 1
ATOM 538 C C . VAL A 1 71 ? 17.812 40.625 5.441 1 33.81 71 VAL A C 1
ATOM 540 O O . VAL A 1 71 ? 17.031 41.5 5.879 1 33.81 71 VAL A O 1
ATOM 543 N N . THR A 1 72 ? 17.844 39.375 5.918 1 35.84 72 THR A N 1
ATOM 544 C CA . THR A 1 72 ? 16.922 38.969 6.98 1 35.84 72 THR A CA 1
ATOM 545 C C . THR A 1 72 ? 17.297 39.656 8.297 1 35.84 72 THR A C 1
ATOM 547 O O . THR A 1 72 ? 16.422 40.062 9.062 1 35.84 72 THR A O 1
ATOM 550 N N . LEU A 1 73 ? 18.594 39.562 8.695 1 34.22 73 LEU A N 1
ATOM 551 C CA . LEU A 1 73 ? 19.047 40.312 9.859 1 34.22 73 LEU A CA 1
ATOM 552 C C . LEU A 1 73 ? 18.672 41.781 9.727 1 34.22 73 LEU A C 1
ATOM 554 O O . LEU A 1 73 ? 18.266 42.406 10.703 1 34.22 73 LEU A O 1
ATOM 558 N N . MET A 1 74 ? 19.062 42.375 8.656 1 29.8 74 MET A N 1
ATOM 559 C CA . MET A 1 74 ? 18.703 43.781 8.414 1 29.8 74 MET A CA 1
ATOM 560 C C . MET A 1 74 ? 17.188 43.969 8.414 1 29.8 74 MET A C 1
ATOM 562 O O . MET A 1 74 ? 16.688 45 8.836 1 29.8 74 MET A O 1
ATOM 566 N N . LEU A 1 75 ? 16.531 42.875 7.898 1 31.27 75 LEU A N 1
ATOM 567 C CA . LEU A 1 75 ? 15.07 42.938 7.816 1 31.27 75 LEU A CA 1
ATOM 568 C C . LEU A 1 75 ? 14.438 42.531 9.148 1 31.27 75 LEU A C 1
ATOM 570 O O . LEU A 1 75 ? 13.32 42.969 9.461 1 31.27 75 LEU A O 1
ATOM 574 N N . SER A 1 76 ? 14.883 41.562 9.93 1 31 76 SER A N 1
ATOM 575 C CA . SER A 1 76 ? 14.445 41.219 11.273 1 31 76 SER A CA 1
ATOM 576 C C . SER A 1 76 ? 14.664 42.375 12.242 1 31 76 SER A C 1
ATOM 578 O O . SER A 1 76 ? 14.094 42.375 13.336 1 31 76 SER A O 1
ATOM 580 N N . GLU A 1 77 ? 15.719 43.062 12.188 1 30.09 77 GLU A N 1
ATOM 581 C CA . GLU A 1 77 ? 15.969 44.188 13.086 1 30.09 77 GLU A CA 1
ATOM 582 C C . GLU A 1 77 ? 14.82 45.188 13.055 1 30.09 77 GLU A C 1
ATOM 584 O O . GLU A 1 77 ? 14.977 46.344 13.453 1 30.09 77 GLU A O 1
ATOM 589 N N . SER A 1 78 ? 13.828 44.781 12.531 1 30.58 78 SER A N 1
ATOM 590 C CA . SER A 1 78 ? 12.727 45.75 12.531 1 30.58 78 SER A CA 1
ATOM 591 C C . SER A 1 78 ? 12.203 46 13.938 1 30.58 78 SER A C 1
ATOM 593 O O . SER A 1 78 ? 11.281 46.781 14.133 1 30.58 78 SER A O 1
ATOM 595 N N . GLY A 1 79 ? 12.617 45.219 14.914 1 29.28 79 GLY A N 1
ATOM 596 C CA . GLY A 1 79 ? 12.289 45.562 16.297 1 29.28 79 GLY A CA 1
ATOM 597 C C . GLY A 1 79 ? 12.82 46.906 16.734 1 29.28 79 GLY A C 1
ATOM 598 O O . GLY A 1 79 ? 12.562 47.344 17.844 1 29.28 79 GLY A O 1
ATOM 599 N N . PHE A 1 80 ? 13.844 47.344 16.297 1 29.34 80 PHE A N 1
ATOM 600 C CA . PHE A 1 80 ? 14.461 48.562 16.828 1 29.34 80 PHE A CA 1
ATOM 601 C C . PHE A 1 80 ? 13.461 49.719 16.844 1 29.34 80 PHE A C 1
ATOM 603 O O . PHE A 1 80 ? 13.469 50.562 17.75 1 29.34 80 PHE A O 1
ATOM 610 N N . PRO A 1 81 ? 12.648 49.781 15.812 1 30.41 81 PRO A N 1
ATOM 611 C CA . PRO A 1 81 ? 11.914 51.031 15.742 1 30.41 81 PRO A CA 1
ATOM 612 C C . PRO A 1 81 ? 10.75 51.094 16.734 1 30.41 81 PRO A C 1
ATOM 614 O O . PRO A 1 81 ? 10.242 52.188 17.016 1 30.41 81 PRO A O 1
ATOM 617 N N . ILE A 1 82 ? 10.414 49.906 17.266 1 30.47 82 ILE A N 1
ATOM 618 C CA . ILE A 1 82 ? 9.336 50.062 18.234 1 30.47 82 ILE A CA 1
ATOM 619 C C . ILE A 1 82 ? 9.844 50.844 19.453 1 30.47 82 ILE A C 1
ATOM 621 O O . ILE A 1 82 ? 9.133 51.688 20 1 30.47 82 ILE A O 1
ATOM 625 N N . ASP A 1 83 ? 11.031 50.531 19.875 1 28.25 83 ASP A N 1
ATOM 626 C CA . ASP A 1 83 ? 11.57 51.281 21.016 1 28.25 83 ASP A CA 1
ATOM 627 C C . ASP A 1 83 ? 11.672 52.781 20.672 1 28.25 83 ASP A C 1
ATOM 629 O O . ASP A 1 83 ? 11.359 53.625 21.516 1 28.25 83 ASP A O 1
ATOM 633 N N . PHE A 1 84 ? 12.172 53.062 19.531 1 30.33 84 PHE A N 1
ATOM 634 C CA . PHE A 1 84 ? 12.336 54.5 19.25 1 30.33 84 PHE A CA 1
ATOM 635 C C . PHE A 1 84 ? 10.977 55.188 19.125 1 30.33 84 PHE A C 1
ATOM 637 O O . PHE A 1 84 ? 10.797 56.312 19.609 1 30.33 84 PHE A O 1
ATOM 644 N N . ALA A 1 85 ? 9.961 54.375 18.703 1 31.38 85 ALA A N 1
ATOM 645 C CA . ALA A 1 85 ? 8.641 55 18.578 1 31.38 85 ALA A CA 1
ATOM 646 C C . ALA A 1 85 ? 8.039 55.281 19.953 1 31.38 85 ALA A C 1
ATOM 648 O O . ALA A 1 85 ? 7.453 56.344 20.203 1 31.38 85 ALA A O 1
ATOM 649 N N . ALA A 1 86 ? 8.164 54.312 20.812 1 29.97 86 ALA A N 1
ATOM 650 C CA . ALA A 1 86 ? 7.598 54.531 22.141 1 29.97 86 ALA A CA 1
ATOM 651 C C . ALA A 1 86 ? 8.305 55.719 22.828 1 29.97 86 ALA A C 1
ATOM 653 O O . ALA A 1 86 ? 7.668 56.5 23.516 1 29.97 86 ALA A O 1
ATOM 654 N N . HIS A 1 87 ? 9.578 55.781 22.734 1 28.64 87 HIS A N 1
ATOM 655 C CA . HIS A 1 87 ? 10.234 56.875 23.438 1 28.64 87 HIS A CA 1
ATOM 656 C C . HIS A 1 87 ? 9.797 58.219 22.875 1 28.64 87 HIS A C 1
ATOM 658 O O . HIS A 1 87 ? 9.578 59.156 23.641 1 28.64 87 HIS A O 1
ATOM 664 N N . LYS A 1 88 ? 9.773 58.406 21.594 1 30.19 88 LYS A N 1
ATOM 665 C CA . LYS A 1 88 ? 9.484 59.75 21.109 1 30.19 88 LYS A CA 1
ATOM 666 C C . LYS A 1 88 ? 8.008 60.094 21.297 1 30.19 88 LYS A C 1
ATOM 668 O O . LYS A 1 88 ? 7.652 61.25 21.438 1 30.19 88 LYS A O 1
ATOM 673 N N . VAL A 1 89 ? 7.078 59.031 21.203 1 32 89 VAL A N 1
ATOM 674 C CA . VAL A 1 89 ? 5.699 59.406 21.531 1 32 89 VAL A CA 1
ATOM 675 C C . VAL A 1 89 ? 5.633 59.938 22.953 1 32 89 VAL A C 1
ATOM 677 O O . VAL A 1 89 ? 4.863 60.875 23.234 1 32 89 VAL A O 1
ATOM 680 N N . ALA A 1 90 ? 6.367 59.406 23.766 1 29.09 90 ALA A N 1
ATOM 681 C CA . ALA A 1 90 ? 6.309 59.969 25.109 1 29.09 90 ALA A CA 1
ATOM 682 C C . ALA A 1 90 ? 6.75 61.438 25.094 1 29.09 90 ALA A C 1
ATOM 684 O O . ALA A 1 90 ? 6.254 62.25 25.875 1 29.09 90 ALA A O 1
ATOM 685 N N . LYS A 1 91 ? 7.926 61.719 24.516 1 30.17 91 LYS A N 1
ATOM 686 C CA . LYS A 1 91 ? 8.25 63.156 24.484 1 30.17 91 LYS A CA 1
ATOM 687 C C . LYS A 1 91 ? 7.492 63.875 23.375 1 30.17 91 LYS A C 1
ATOM 689 O O . LYS A 1 91 ? 7.555 63.469 22.219 1 30.17 91 LYS A O 1
ATOM 694 N N . GLY A 1 92 ? 6.352 64.625 23.672 1 27.45 92 GLY A N 1
ATOM 695 C CA . GLY A 1 92 ? 5.438 65.625 23.094 1 27.45 92 GLY A CA 1
ATOM 696 C C . GLY A 1 92 ? 5.496 65.688 21.578 1 27.45 92 GLY A C 1
ATOM 697 O O . GLY A 1 92 ? 4.898 66.562 20.953 1 27.45 92 GLY A O 1
ATOM 698 N N . ASP A 1 93 ? 6.652 65.5 21 1 27.75 93 ASP A N 1
ATOM 699 C CA . ASP A 1 93 ? 6.676 65.875 19.594 1 27.75 93 ASP A CA 1
ATOM 700 C C . ASP A 1 93 ? 5.734 65 18.766 1 27.75 93 ASP A C 1
ATOM 702 O O . ASP A 1 93 ? 5.445 63.875 19.156 1 27.75 93 ASP A O 1
ATOM 706 N N . PRO A 1 94 ? 4.895 65.688 17.75 1 25.48 94 PRO A N 1
ATOM 707 C CA . PRO A 1 94 ? 3.916 65.062 16.844 1 25.48 94 PRO A CA 1
ATOM 708 C C . PRO A 1 94 ? 4.324 63.656 16.391 1 25.48 94 PRO A C 1
ATOM 710 O O . PRO A 1 94 ? 5.516 63.312 16.375 1 25.48 94 PRO A O 1
ATOM 713 N N . PHE A 1 95 ? 3.395 62.75 16.531 1 27.77 95 PHE A N 1
ATOM 714 C CA . PHE A 1 95 ? 3.301 61.281 16.438 1 27.77 95 PHE A CA 1
ATOM 715 C C . PHE A 1 95 ? 3.955 60.781 15.156 1 27.77 95 PHE A C 1
ATOM 717 O O . PHE A 1 95 ? 3.447 61.031 14.062 1 27.77 95 PHE A O 1
ATOM 724 N N . ASN A 1 96 ? 5.223 61.125 14.992 1 24.56 96 ASN A N 1
ATOM 725 C CA . ASN A 1 96 ? 5.809 60.406 13.867 1 24.56 96 ASN A CA 1
ATOM 726 C C . ASN A 1 96 ? 5.551 58.906 13.961 1 24.56 96 ASN A C 1
ATOM 728 O O . ASN A 1 96 ? 5.836 58.312 14.992 1 24.56 96 ASN A O 1
ATOM 732 N N . VAL A 1 97 ? 4.383 58.469 13.43 1 26.11 97 VAL A N 1
ATOM 733 C CA . VAL A 1 97 ? 3.816 57.156 13.297 1 26.11 97 VAL A CA 1
ATOM 734 C C . VAL A 1 97 ? 4.93 56.125 13.039 1 26.11 97 VAL A C 1
ATOM 736 O O . VAL A 1 97 ? 5.602 56.188 12.008 1 26.11 97 VAL A O 1
ATOM 739 N N . GLY A 1 98 ? 5.762 55.906 14.008 1 24.88 98 GLY A N 1
ATOM 740 C CA . GLY A 1 98 ? 6.801 54.875 13.992 1 24.88 98 GLY A CA 1
ATOM 741 C C . GLY A 1 98 ? 6.316 53.562 13.461 1 24.88 98 GLY A C 1
ATOM 742 O O . GLY A 1 98 ? 5.113 53.344 13.328 1 24.88 98 GLY A O 1
ATOM 743 N N . TRP A 1 99 ? 7.328 52.75 13.062 1 26.97 99 TRP A N 1
ATOM 744 C CA . TRP A 1 99 ? 7.367 51.531 12.266 1 26.97 99 TRP A CA 1
ATOM 745 C C . TRP A 1 99 ? 6.672 50.375 12.992 1 26.97 99 TRP A C 1
ATOM 747 O O . TRP A 1 99 ? 6.992 50.094 14.148 1 26.97 99 TRP A O 1
ATOM 757 N N . ILE A 1 100 ? 5.348 50.312 13.07 1 26.38 100 ILE A N 1
ATOM 758 C CA . ILE A 1 100 ? 4.621 49.156 13.57 1 26.38 100 ILE A CA 1
ATOM 759 C C . ILE A 1 100 ? 5.016 47.938 12.766 1 26.38 100 ILE A C 1
ATOM 761 O O . ILE A 1 100 ? 4.918 47.906 11.539 1 26.38 100 ILE A O 1
ATOM 765 N N . CYS A 1 101 ? 6.105 47.375 13.164 1 27.5 101 CYS A N 1
ATOM 766 C CA . CYS A 1 101 ? 6.449 46.094 12.547 1 27.5 101 CYS A CA 1
ATOM 767 C C . CYS A 1 101 ? 5.258 45.125 12.57 1 27.5 101 CYS A C 1
ATOM 769 O O . CYS A 1 101 ? 4.801 44.719 13.648 1 27.5 101 CYS A O 1
ATOM 771 N N . PRO A 1 102 ? 4.281 45.312 11.664 1 26.48 102 PRO A N 1
ATOM 772 C CA . PRO A 1 102 ? 3.227 44.281 11.688 1 26.48 102 PRO A CA 1
ATOM 773 C C . PRO A 1 102 ? 3.771 42.875 11.523 1 26.48 102 PRO A C 1
ATOM 775 O O . PRO A 1 102 ? 4.645 42.625 10.688 1 26.48 102 PRO A O 1
ATOM 778 N N . TYR A 1 103 ? 4.082 42.094 12.547 1 27.61 103 TYR A N 1
ATOM 779 C CA . TYR A 1 103 ? 4.344 40.656 12.633 1 27.61 103 TYR A CA 1
ATOM 780 C C . TYR A 1 103 ? 3.373 39.875 11.766 1 27.61 103 TYR A C 1
ATOM 782 O O . TYR A 1 103 ? 2.213 39.688 12.133 1 27.61 103 TYR A O 1
ATOM 790 N N . GLU A 1 104 ? 3.164 40.281 10.484 1 26.66 104 GLU A N 1
ATOM 791 C CA . GLU A 1 104 ? 2.111 39.562 9.773 1 26.66 104 GLU A CA 1
ATOM 792 C C . GLU A 1 104 ? 2.359 38.062 9.805 1 26.66 104 GLU A C 1
ATOM 794 O O . GLU A 1 104 ? 3.467 37.594 10.117 1 26.66 104 GLU A O 1
ATOM 799 N N . ASN A 1 105 ? 1.717 37.312 8.547 1 25.97 105 ASN A N 1
ATOM 800 C CA . ASN A 1 105 ? 0.816 36.219 8.148 1 25.97 105 ASN A CA 1
ATOM 801 C C . ASN A 1 105 ? 1.562 34.906 7.973 1 25.97 105 ASN A C 1
ATOM 803 O O . ASN A 1 105 ? 2.715 34.906 7.539 1 25.97 105 ASN A O 1
ATOM 807 N N . VAL A 1 106 ? 1.087 33.938 8.711 1 27 106 VAL A N 1
ATOM 808 C CA . VAL A 1 106 ? 1.075 32.469 8.812 1 27 106 VAL A CA 1
ATOM 809 C C . VAL A 1 106 ? 0.954 31.875 7.414 1 27 106 VAL A C 1
ATOM 811 O O . VAL A 1 106 ? 0.079 32.25 6.637 1 27 106 VAL A O 1
ATOM 814 N N . PHE A 1 107 ? 2.012 31.484 6.73 1 28.72 107 PHE A N 1
ATOM 815 C CA . PHE A 1 107 ? 2.016 30.719 5.48 1 28.72 107 PHE A CA 1
ATOM 816 C C . PHE A 1 107 ? 0.922 29.672 5.488 1 28.72 107 PHE A C 1
ATOM 818 O O . PHE A 1 107 ? 0.681 29.016 6.508 1 28.72 107 PHE A O 1
ATOM 825 N N . PRO A 1 108 ? -0.021 29.75 4.504 1 27.03 108 PRO A N 1
ATOM 826 C CA . PRO A 1 108 ? -1.09 28.781 4.238 1 27.03 108 PRO A CA 1
ATOM 827 C C . PRO A 1 108 ? -0.57 27.344 4.082 1 27.03 108 PRO A C 1
ATOM 829 O O . PRO A 1 108 ? 0.515 27.141 3.533 1 27.03 108 PRO A O 1
ATOM 832 N N . PHE A 1 109 ? -1.017 26.453 4.984 1 28.98 109 PHE A N 1
ATOM 833 C CA . PHE A 1 109 ? -0.889 25.016 5.074 1 28.98 109 PHE A CA 1
ATOM 834 C C . PHE A 1 109 ? -1.321 24.344 3.773 1 28.98 109 PHE A C 1
ATOM 836 O O . PHE A 1 109 ? -2.484 24.438 3.377 1 28.98 109 PHE A O 1
ATOM 843 N N . ALA A 1 110 ? -0.565 24.359 2.689 1 27.2 110 ALA A N 1
ATOM 844 C CA . ALA A 1 110 ? -1.03 23.344 1.743 1 27.2 110 ALA A CA 1
ATOM 845 C C . ALA A 1 110 ? -1.059 21.969 2.387 1 27.2 110 ALA A C 1
ATOM 847 O O . ALA A 1 110 ? -0.108 21.562 3.064 1 27.2 110 ALA A O 1
ATOM 848 N N . PRO A 1 111 ? -2.152 21.219 2.551 1 28.52 111 PRO A N 1
ATOM 849 C CA . PRO A 1 111 ? -2.352 19.953 3.266 1 28.52 111 PRO A CA 1
ATOM 850 C C . PRO A 1 111 ? -1.263 18.922 2.963 1 28.52 111 PRO A C 1
ATOM 852 O O . PRO A 1 111 ? -1.146 17.922 3.668 1 28.52 111 PRO A O 1
ATOM 855 N N . GLY A 1 112 ? -0.99 18.5 1.672 1 28.39 112 GLY A N 1
ATOM 856 C CA . GLY A 1 112 ? -0.423 17.188 1.44 1 28.39 112 GLY A CA 1
ATOM 857 C C . GLY A 1 112 ? 0.851 16.938 2.227 1 28.39 112 GLY A C 1
ATOM 858 O O . GLY A 1 112 ? 0.965 15.938 2.934 1 28.39 112 GLY A O 1
ATOM 859 N N . SER A 1 113 ? 2.055 17.156 1.588 1 27.16 113 SER A N 1
ATOM 860 C CA . SER A 1 113 ? 3.369 16.719 2.043 1 27.16 113 SER A CA 1
ATOM 861 C C . SER A 1 113 ? 3.742 17.375 3.369 1 27.16 113 SER A C 1
ATOM 863 O O . SER A 1 113 ? 3.232 18.438 3.703 1 27.16 113 SER A O 1
ATOM 865 N N . ASN A 1 114 ? 4.188 16.578 4.406 1 28.38 114 ASN A N 1
ATOM 866 C CA . ASN A 1 114 ? 4.848 16.938 5.656 1 28.38 114 ASN A CA 1
ATOM 867 C C . ASN A 1 114 ? 5.684 18.203 5.508 1 28.38 114 ASN A C 1
ATOM 869 O O . ASN A 1 114 ? 6.574 18.453 6.316 1 28.38 114 ASN A O 1
ATOM 873 N N . ALA A 1 115 ? 5.738 18.797 4.355 1 25.84 115 ALA A N 1
ATOM 874 C CA . ALA A 1 115 ? 6.777 19.812 4.285 1 25.84 115 ALA A CA 1
ATOM 875 C C . ALA A 1 115 ? 6.598 20.859 5.391 1 25.84 115 ALA A C 1
ATOM 877 O O . ALA A 1 115 ? 5.48 21.078 5.867 1 25.84 115 ALA A O 1
ATOM 878 N N . VAL A 1 116 ? 7.707 21.188 6.004 1 27.55 116 VAL A N 1
ATOM 879 C CA . VAL A 1 116 ? 8.141 22.234 6.918 1 27.55 116 VAL A CA 1
ATOM 880 C C . VAL A 1 116 ? 7.379 23.531 6.613 1 27.55 116 VAL A C 1
ATOM 882 O O . VAL A 1 116 ? 7.305 23.953 5.461 1 27.55 116 VAL A O 1
ATOM 885 N N . ARG A 1 117 ? 6.391 23.781 7.395 1 30.84 117 ARG A N 1
ATOM 886 C CA . ARG A 1 117 ? 5.828 25.109 7.602 1 30.84 117 ARG A CA 1
ATOM 887 C C . ARG A 1 117 ? 6.91 26.188 7.543 1 30.84 117 ARG A C 1
ATOM 889 O O . ARG A 1 117 ? 7.664 26.359 8.5 1 30.84 117 ARG A O 1
ATOM 896 N N . ALA A 1 118 ? 7.625 26.188 6.41 1 26.55 118 ALA A N 1
ATOM 897 C CA . ALA A 1 118 ? 8.469 27.375 6.41 1 26.55 118 ALA A CA 1
ATOM 898 C C . ALA A 1 118 ? 7.645 28.625 6.719 1 26.55 118 ALA A C 1
ATOM 900 O O . ALA A 1 118 ? 6.668 28.922 6.02 1 26.55 118 ALA A O 1
ATOM 901 N N . ASN A 1 119 ? 7.293 28.812 7.949 1 27.02 119 ASN A N 1
ATOM 902 C CA . ASN A 1 119 ? 6.98 30.141 8.461 1 27.02 119 ASN A CA 1
ATOM 903 C C . ASN A 1 119 ? 7.727 31.219 7.695 1 27.02 119 ASN A C 1
ATOM 905 O O . ASN A 1 119 ? 8.883 31.531 8 1 27.02 119 ASN A O 1
ATOM 909 N N . MET A 1 120 ? 7.727 31.203 6.379 1 26.62 120 MET A N 1
ATOM 910 C CA . MET A 1 120 ? 8.289 32.406 5.797 1 26.62 120 MET A CA 1
ATOM 911 C C . MET A 1 120 ? 7.562 33.656 6.312 1 26.62 120 MET A C 1
ATOM 913 O O . MET A 1 120 ? 6.359 33.812 6.094 1 26.62 120 MET A O 1
ATOM 917 N N . TRP A 1 121 ? 7.867 34.031 7.453 1 29.48 121 TRP A N 1
ATOM 918 C CA . TRP A 1 121 ? 7.574 35.312 8.125 1 29.48 121 TRP A CA 1
ATOM 919 C C . TRP A 1 121 ? 7.918 36.5 7.227 1 29.48 121 TRP A C 1
ATOM 921 O O . TRP A 1 121 ? 9.07 36.656 6.816 1 29.48 121 TRP A O 1
ATOM 931 N N . SER A 1 122 ? 7.215 36.75 6.098 1 27.78 122 SER A N 1
ATOM 932 C CA . SER A 1 122 ? 7.469 38.031 5.469 1 27.78 122 SER A CA 1
ATOM 933 C C . SER A 1 122 ? 7.047 39.188 6.375 1 27.78 122 SER A C 1
ATOM 935 O O . SER A 1 122 ? 5.91 39.219 6.852 1 27.78 122 SER A O 1
ATOM 937 N N . CYS A 1 123 ? 7.758 39.625 7.27 1 28.58 123 CYS A N 1
ATOM 938 C CA . CYS A 1 123 ? 7.617 40.906 7.941 1 28.58 123 CYS A CA 1
ATOM 939 C C . CYS A 1 123 ? 7.527 42.062 6.93 1 28.58 123 CYS A C 1
ATOM 941 O O . CYS A 1 123 ? 8.484 42.344 6.211 1 28.58 123 CYS A O 1
ATOM 943 N N . ASP A 1 124 ? 6.453 42.312 6.215 1 27.59 124 ASP A N 1
ATOM 944 C CA . ASP A 1 124 ? 6.312 43.562 5.465 1 27.59 124 ASP A CA 1
ATOM 945 C C . ASP A 1 124 ? 6.336 44.75 6.402 1 27.59 124 ASP A C 1
ATOM 947 O O . ASP A 1 124 ? 5.496 44.875 7.297 1 27.59 124 ASP A O 1
ATOM 951 N N . SER A 1 125 ? 7.414 45.281 6.922 1 28.39 125 SER A N 1
ATOM 952 C CA . SER A 1 125 ? 7.594 46.531 7.656 1 28.39 125 SER A CA 1
ATOM 953 C C . SER A 1 125 ? 7.172 47.719 6.82 1 28.39 125 SER A C 1
ATOM 955 O O . SER A 1 125 ? 7.621 47.906 5.684 1 28.39 125 SER A O 1
ATOM 957 N N . VAL A 1 126 ? 5.898 48.094 6.715 1 27.53 126 VAL A N 1
ATOM 958 C CA . VAL A 1 126 ? 5.547 49.375 6.102 1 27.53 126 VAL A CA 1
ATOM 959 C C . VAL A 1 126 ? 6.113 50.531 6.934 1 27.53 126 VAL A C 1
ATOM 961 O O . VAL A 1 126 ? 5.863 50.594 8.141 1 27.53 126 VAL A O 1
ATOM 964 N N . SER A 1 127 ? 7.289 51.094 6.656 1 27.11 127 SER A N 1
ATOM 965 C CA . SER A 1 127 ? 7.867 52.312 7.223 1 27.11 127 SER A CA 1
ATOM 966 C C . SER A 1 127 ? 7.039 53.531 6.855 1 27.11 127 SER A C 1
ATOM 968 O O . SER A 1 127 ? 6.785 53.781 5.68 1 27.11 127 SER A O 1
ATOM 970 N N . ILE A 1 128 ? 5.93 53.875 7.41 1 27.62 128 ILE A N 1
ATOM 971 C CA . ILE A 1 128 ? 5.336 55.188 7.129 1 27.62 128 ILE A CA 1
ATOM 972 C C . ILE A 1 128 ? 6.238 56.281 7.668 1 27.62 128 ILE A C 1
ATOM 974 O O . ILE A 1 128 ? 6.414 56.438 8.883 1 27.62 128 ILE A O 1
ATOM 978 N N . GLY A 1 129 ? 7.453 56.656 7.043 1 26.39 129 GLY A N 1
ATOM 979 C CA . GLY A 1 129 ? 8.312 57.812 7.336 1 26.39 129 GLY A CA 1
ATOM 980 C C . GLY A 1 129 ? 7.551 59.094 7.465 1 26.39 129 GLY A C 1
ATOM 981 O O . GLY A 1 129 ? 6.402 59.219 7.035 1 26.39 129 GLY A O 1
ATOM 982 N N . GLY A 1 130 ? 8.172 60.094 8.32 1 25.98 130 GLY A N 1
ATOM 983 C CA . GLY A 1 130 ? 7.926 61.531 8.492 1 25.98 130 GLY A CA 1
ATOM 984 C C . GLY A 1 130 ? 7.641 62.25 7.188 1 25.98 130 GLY A C 1
ATOM 985 O O . GLY A 1 130 ? 7.84 61.688 6.105 1 25.98 130 GLY A O 1
ATOM 986 N N . ALA A 1 131 ? 7.234 63.562 7.289 1 27.3 131 ALA A N 1
ATOM 987 C CA . ALA A 1 131 ? 7.016 64.625 6.281 1 27.3 131 ALA A CA 1
ATOM 988 C C . ALA A 1 131 ? 8.102 64.562 5.207 1 27.3 131 ALA A C 1
ATOM 990 O O . ALA A 1 131 ? 7.84 64.875 4.043 1 27.3 131 ALA A O 1
ATOM 991 N N . GLY A 1 132 ? 9.391 64.938 5.562 1 26.94 132 GLY A N 1
ATOM 992 C CA . GLY A 1 132 ? 10.07 65.562 4.414 1 26.94 132 GLY A CA 1
ATOM 993 C C . GLY A 1 132 ? 10.188 64.562 3.242 1 26.94 132 GLY A C 1
ATOM 994 O O . GLY A 1 132 ? 9.281 64.5 2.41 1 26.94 132 GLY A O 1
ATOM 995 N N . THR A 1 133 ? 11.586 64.312 2.777 1 26.38 133 THR A N 1
ATOM 996 C CA . THR A 1 133 ? 11.898 63.844 1.428 1 26.38 133 THR A CA 1
ATOM 997 C C . THR A 1 133 ? 11.344 62.438 1.186 1 26.38 133 THR A C 1
ATOM 999 O O . THR A 1 133 ? 10.891 61.781 2.121 1 26.38 133 THR A O 1
ATOM 1002 N N . ASN A 1 134 ? 12.125 61.5 0.044 1 26.5 134 ASN A N 1
ATOM 1003 C CA . ASN A 1 134 ? 11.758 60.438 -0.901 1 26.5 134 ASN A CA 1
ATOM 1004 C C . ASN A 1 134 ? 11.625 59.094 -0.208 1 26.5 134 ASN A C 1
ATOM 1006 O O . ASN A 1 134 ? 12.609 58.375 -0.064 1 26.5 134 ASN A O 1
ATOM 1010 N N . PRO A 1 135 ? 11.266 58.875 0.769 1 31.28 135 PRO A N 1
ATOM 1011 C CA . PRO A 1 135 ? 11.398 57.719 1.655 1 31.28 135 PRO A CA 1
ATOM 1012 C C . PRO A 1 135 ? 10.727 56.469 1.099 1 31.28 135 PRO A C 1
ATOM 1014 O O . PRO A 1 135 ? 10.609 55.469 1.803 1 31.28 135 PRO A O 1
ATOM 1017 N N . PRO A 1 136 ? 9.781 56.531 0.273 1 34.16 136 PRO A N 1
ATOM 1018 C CA . PRO A 1 136 ? 8.82 55.469 -0.057 1 34.16 136 PRO A CA 1
ATOM 1019 C C . PRO A 1 136 ? 9.5 54.156 -0.478 1 34.16 136 PRO A C 1
ATOM 1021 O O . PRO A 1 136 ? 8.828 53.156 -0.676 1 34.16 136 PRO A O 1
ATOM 1024 N N . SER A 1 137 ? 10.641 54.156 -0.944 1 31.78 137 SER A N 1
ATOM 1025 C CA . SER A 1 137 ? 11.031 53.188 -1.955 1 31.78 137 SER A CA 1
ATOM 1026 C C . SER A 1 137 ? 11.461 51.875 -1.315 1 31.78 137 SER A C 1
ATOM 1028 O O . SER A 1 137 ? 11.617 50.844 -2.006 1 31.78 137 SER A O 1
ATOM 1030 N N . ARG A 1 138 ? 11.727 51.812 0.111 1 35.59 138 ARG A N 1
ATOM 1031 C CA . ARG A 1 138 ? 12.492 50.656 0.529 1 35.59 138 ARG A CA 1
ATOM 1032 C C . ARG A 1 138 ? 11.578 49.531 1.047 1 35.59 138 ARG A C 1
ATOM 1034 O O . ARG A 1 138 ? 12.016 48.406 1.276 1 35.59 138 ARG A O 1
ATOM 1041 N N . PHE A 1 139 ? 10.391 49.844 1.229 1 39.66 139 PHE A N 1
ATOM 1042 C CA . PHE A 1 139 ? 9.469 48.875 1.847 1 39.66 139 PHE A CA 1
ATOM 1043 C C . PHE A 1 139 ? 9.203 47.688 0.929 1 39.66 139 PHE A C 1
ATOM 1045 O O . PHE A 1 139 ? 9.172 46.562 1.382 1 39.66 139 PHE A O 1
ATOM 1052 N N . PRO A 1 140 ? 8.984 48 -0.242 1 43.19 140 PRO A N 1
ATOM 1053 C CA . PRO A 1 140 ? 8.633 46.906 -1.174 1 43.19 140 PRO A CA 1
ATOM 1054 C C . PRO A 1 140 ? 9.766 45.906 -1.349 1 43.19 140 PRO A C 1
ATOM 1056 O O . PRO A 1 140 ? 9.516 44.75 -1.723 1 43.19 140 PRO A O 1
ATOM 1059 N N . SER A 1 141 ? 10.891 46.375 -0.662 1 46.72 141 SER A N 1
ATOM 1060 C CA . SER A 1 141 ? 12.023 45.531 -1.041 1 46.72 141 SER A CA 1
ATOM 1061 C C . SER A 1 141 ? 12.141 44.312 -0.126 1 46.72 141 SER A C 1
ATOM 1063 O O . SER A 1 141 ? 12.477 43.219 -0.581 1 46.72 141 SER A O 1
ATOM 1065 N N . SER A 1 142 ? 11.609 44.438 1.202 1 48.59 142 SER A N 1
ATOM 1066 C CA . SER A 1 142 ? 11.812 43.344 2.125 1 48.59 142 SER A CA 1
ATOM 1067 C C . SER A 1 142 ? 10.836 42.188 1.847 1 48.59 142 SER A C 1
ATOM 1069 O O . SER A 1 142 ? 11.211 41.031 1.896 1 48.59 142 SER A O 1
ATOM 1071 N N . SER A 1 143 ? 9.625 42.625 1.573 1 55.09 143 SER A N 1
ATOM 1072 C CA . SER A 1 143 ? 8.625 41.594 1.267 1 55.09 143 SER A CA 1
ATOM 1073 C C . SER A 1 143 ? 8.977 40.844 -0.013 1 55.09 143 SER A C 1
ATOM 1075 O O . SER A 1 143 ? 8.812 39.625 -0.085 1 55.09 143 SER A O 1
ATOM 1077 N N . ALA A 1 144 ? 9.484 41.656 -0.866 1 52.88 144 ALA A N 1
ATOM 1078 C CA . ALA A 1 144 ? 9.852 41.062 -2.139 1 52.88 144 ALA A CA 1
ATOM 1079 C C . ALA A 1 144 ? 11.039 40.125 -1.968 1 52.88 144 ALA A C 1
ATOM 1081 O O . ALA A 1 144 ? 11.07 39.031 -2.57 1 52.88 144 ALA A O 1
ATOM 1082 N N . CYS A 1 145 ? 11.852 40.531 -1.008 1 57.22 145 CYS A N 1
ATOM 1083 C CA . CYS A 1 145 ? 13.031 39.688 -0.791 1 57.22 145 CYS A CA 1
ATOM 1084 C C . CYS A 1 145 ? 12.68 38.406 -0.052 1 57.22 145 CYS A C 1
ATOM 1086 O O . CYS A 1 145 ? 13.219 37.344 -0.348 1 57.22 145 CYS A O 1
ATOM 1088 N N . ALA A 1 146 ? 11.727 38.531 0.835 1 58.84 146 ALA A N 1
ATOM 1089 C CA . ALA A 1 146 ? 11.312 37.375 1.59 1 58.84 146 ALA A CA 1
ATOM 1090 C C . ALA A 1 146 ? 10.617 36.344 0.686 1 58.84 146 ALA A C 1
ATOM 1092 O O . ALA A 1 146 ? 10.852 35.156 0.799 1 58.84 146 ALA A O 1
ATOM 1093 N N . SER A 1 147 ? 9.844 36.906 -0.143 1 62.78 147 SER A N 1
ATOM 1094 C CA . SER A 1 147 ? 9.125 36.062 -1.064 1 62.78 147 SER A CA 1
ATOM 1095 C C . SER A 1 147 ? 10.078 35.375 -2.049 1 62.78 147 SER A C 1
ATOM 1097 O O . SER A 1 147 ? 9.93 34.188 -2.363 1 62.78 147 SER A O 1
ATOM 1099 N N . CYS A 1 148 ? 11.039 36.094 -2.428 1 61.06 148 CYS A N 1
ATOM 1100 C CA . CYS A 1 148 ? 12 35.562 -3.381 1 61.06 148 CYS A CA 1
ATOM 1101 C C . CYS A 1 148 ? 12.867 34.469 -2.732 1 61.06 148 CYS A C 1
ATOM 1103 O O . CYS A 1 148 ? 13.156 33.438 -3.35 1 61.06 148 CYS A O 1
ATOM 1105 N N . ARG A 1 149 ? 13.18 34.719 -1.498 1 64.69 149 ARG A N 1
ATOM 1106 C CA . ARG A 1 149 ? 13.977 33.719 -0.777 1 64.69 149 ARG A CA 1
ATOM 1107 C C . ARG A 1 149 ? 13.203 32.438 -0.609 1 64.69 149 ARG A C 1
ATOM 1109 O O . ARG A 1 149 ? 13.75 31.344 -0.824 1 64.69 149 ARG A O 1
ATOM 1116 N N . GLY A 1 150 ? 11.992 32.594 -0.227 1 64.56 150 GLY A N 1
ATOM 1117 C CA . GLY A 1 150 ? 11.172 31.422 -0.062 1 64.56 150 GLY A CA 1
ATOM 1118 C C . GLY A 1 150 ? 11.008 30.625 -1.343 1 64.56 150 GLY A C 1
ATOM 1119 O O . GLY A 1 150 ? 11.102 29.391 -1.332 1 64.56 150 GLY A O 1
ATOM 1120 N N . GLY A 1 151 ? 10.844 31.391 -2.334 1 65.19 151 GLY A N 1
ATOM 1121 C CA . GLY A 1 151 ? 10.695 30.734 -3.625 1 65.19 151 GLY A CA 1
ATOM 1122 C C . GLY A 1 151 ? 11.961 30.031 -4.082 1 65.19 151 GLY A C 1
ATOM 1123 O O . GLY A 1 151 ? 11.906 28.891 -4.562 1 65.19 151 GLY A O 1
ATOM 1124 N N . LEU A 1 152 ? 13.078 30.688 -3.865 1 65.94 152 LEU A N 1
ATOM 1125 C CA . LEU A 1 152 ? 14.359 30.109 -4.277 1 65.94 152 LEU A CA 1
ATOM 1126 C C . LEU A 1 152 ? 14.68 28.859 -3.467 1 65.94 152 LEU A C 1
ATOM 1128 O O . LEU A 1 152 ? 15.234 27.891 -3.998 1 65.94 152 LEU A O 1
ATOM 1132 N N . PHE A 1 153 ? 14.266 28.938 -2.252 1 72.25 153 PHE A N 1
ATOM 1133 C CA . PHE A 1 153 ? 14.516 27.781 -1.392 1 72.25 153 PHE A CA 1
ATOM 1134 C C . PHE A 1 153 ? 13.688 26.578 -1.845 1 72.25 153 PHE A C 1
ATOM 1136 O O . PHE A 1 153 ? 14.172 25.438 -1.811 1 72.25 153 PHE A O 1
ATOM 1143 N N . MET A 1 154 ? 12.562 26.875 -2.275 1 71.62 154 MET A N 1
ATOM 1144 C CA . MET A 1 154 ? 11.719 25.781 -2.779 1 71.62 154 MET A CA 1
ATOM 1145 C C . MET A 1 154 ? 12.336 25.141 -4.016 1 71.62 154 MET A C 1
ATOM 1147 O O . MET A 1 154 ? 12.289 23.922 -4.172 1 71.62 154 MET A O 1
ATOM 1151 N N . PHE A 1 155 ? 13.047 25.953 -4.77 1 73.69 155 PHE A N 1
ATOM 1152 C CA . PHE A 1 155 ? 13.734 25.453 -5.953 1 73.69 155 PHE A CA 1
ATOM 1153 C C . PHE A 1 155 ? 14.906 24.578 -5.566 1 73.69 155 PHE A C 1
ATOM 1155 O O . PHE A 1 155 ? 15.141 23.531 -6.188 1 73.69 155 PHE A O 1
ATOM 1162 N N . ILE A 1 156 ? 15.516 24.984 -4.566 1 74.12 156 ILE A N 1
ATOM 1163 C CA . ILE A 1 156 ? 16.703 24.25 -4.137 1 74.12 156 ILE A CA 1
ATOM 1164 C C . ILE A 1 156 ? 16.297 22.891 -3.555 1 74.12 156 ILE A C 1
ATOM 1166 O O . ILE A 1 156 ? 16.938 21.875 -3.824 1 74.12 156 ILE A O 1
ATOM 1170 N N . ILE A 1 157 ? 15.211 22.938 -2.838 1 77.56 157 ILE A N 1
ATOM 1171 C CA . ILE A 1 157 ? 14.734 21.703 -2.219 1 77.56 157 ILE A CA 1
ATOM 1172 C C . ILE A 1 157 ? 14.32 20.703 -3.301 1 77.56 157 ILE A C 1
ATOM 1174 O O . ILE A 1 157 ? 14.688 19.531 -3.242 1 77.56 157 ILE A O 1
ATOM 1178 N N . SER A 1 158 ? 13.648 21.203 -4.301 1 79.38 158 SER A N 1
ATOM 1179 C CA . SER A 1 158 ? 13.172 20.344 -5.371 1 79.38 158 SER A CA 1
ATOM 1180 C C . SER A 1 158 ? 14.336 19.75 -6.152 1 79.38 158 SER A C 1
ATOM 1182 O O . SER A 1 158 ? 14.328 18.562 -6.488 1 79.38 158 SER A O 1
ATOM 1184 N N . ARG A 1 159 ? 15.328 20.5 -6.41 1 77.94 159 ARG A N 1
ATOM 1185 C CA . ARG A 1 159 ? 16.484 20.031 -7.148 1 77.94 159 ARG A CA 1
ATOM 1186 C C . ARG A 1 159 ? 17.297 19.047 -6.324 1 77.94 159 ARG A C 1
ATOM 1188 O O . ARG A 1 159 ? 17.859 18.094 -6.863 1 77.94 159 ARG A O 1
ATOM 1195 N N . MET A 1 160 ? 17.281 19.312 -5.074 1 80.88 160 MET A N 1
ATOM 1196 C CA . MET A 1 160 ? 18.031 18.422 -4.195 1 80.88 160 MET A CA 1
ATOM 1197 C C . MET A 1 160 ? 17.359 17.047 -4.125 1 80.88 160 MET A C 1
ATOM 1199 O O . MET A 1 160 ? 18.047 16.016 -4.098 1 80.88 160 MET A O 1
ATOM 1203 N N . VAL A 1 161 ? 16.109 17.078 -4.039 1 83.62 161 VAL A N 1
ATOM 1204 C CA . VAL A 1 161 ? 15.367 15.82 -3.992 1 83.62 161 VAL A CA 1
ATOM 1205 C C . VAL A 1 161 ? 15.648 15 -5.25 1 83.62 161 VAL A C 1
ATOM 1207 O O . VAL A 1 161 ? 15.945 13.805 -5.164 1 83.62 161 VAL A O 1
ATOM 1210 N N . ILE A 1 162 ? 15.656 15.648 -6.41 1 84.75 162 ILE A N 1
ATOM 1211 C CA . ILE A 1 162 ? 15.836 14.961 -7.688 1 84.75 162 ILE A CA 1
ATOM 1212 C C . ILE A 1 162 ? 17.266 14.445 -7.801 1 84.75 162 ILE A C 1
ATOM 1214 O O . ILE A 1 162 ? 17.5 13.32 -8.234 1 84.75 162 ILE A O 1
ATOM 1218 N N . ARG A 1 163 ? 18.156 15.172 -7.41 1 82.75 163 ARG A N 1
ATOM 1219 C CA . ARG A 1 163 ? 19.562 14.773 -7.492 1 82.75 163 ARG A CA 1
ATOM 1220 C C . ARG A 1 163 ? 19.859 13.602 -6.566 1 82.75 163 ARG A C 1
ATOM 1222 O O . ARG A 1 163 ? 20.562 12.664 -6.945 1 82.75 163 ARG A O 1
ATOM 1229 N N . THR A 1 164 ? 19.328 13.719 -5.391 1 84.94 164 THR A N 1
ATOM 1230 C CA . THR A 1 164 ? 19.547 12.633 -4.445 1 84.94 164 THR A CA 1
ATOM 1231 C C . THR A 1 164 ? 18.891 11.344 -4.938 1 84.94 164 THR A C 1
ATOM 1233 O O . THR A 1 164 ? 19.453 10.258 -4.781 1 84.94 164 THR A O 1
ATOM 1236 N N . ARG A 1 165 ? 17.734 11.516 -5.453 1 87.5 165 ARG A N 1
ATOM 1237 C CA . ARG A 1 165 ? 17.047 10.352 -6.004 1 87.5 165 ARG A CA 1
ATOM 1238 C C . ARG A 1 165 ? 17.844 9.727 -7.141 1 87.5 165 ARG A C 1
ATOM 1240 O O . ARG A 1 165 ? 17.984 8.508 -7.215 1 87.5 165 ARG A O 1
ATOM 1247 N N . ASN A 1 166 ? 18.344 10.586 -7.969 1 87.06 166 ASN A N 1
ATOM 1248 C CA . ASN A 1 166 ? 19.125 10.109 -9.094 1 87.06 166 ASN A CA 1
ATOM 1249 C C . ASN A 1 166 ? 20.422 9.422 -8.633 1 87.06 166 ASN A C 1
ATOM 1251 O O . ASN A 1 166 ? 20.797 8.375 -9.164 1 87.06 166 ASN A O 1
ATOM 1255 N N . LEU A 1 167 ? 21.016 9.977 -7.711 1 86.38 167 LEU A N 1
ATOM 1256 C CA . LEU A 1 167 ? 22.266 9.406 -7.191 1 86.38 167 LEU A CA 1
ATOM 1257 C C . LEU A 1 167 ? 22 8.07 -6.508 1 86.38 167 LEU A C 1
ATOM 1259 O O . LEU A 1 167 ? 22.781 7.129 -6.668 1 86.38 167 LEU A O 1
ATOM 1263 N N . LEU A 1 168 ? 20.953 8.055 -5.746 1 88.06 168 LEU A N 1
ATOM 1264 C CA . LEU A 1 168 ? 20.625 6.816 -5.047 1 88.06 168 LEU A CA 1
ATOM 1265 C C . LEU A 1 168 ? 20.25 5.719 -6.035 1 88.06 168 LEU A C 1
ATOM 1267 O O . LEU A 1 168 ? 20.672 4.574 -5.891 1 88.06 168 LEU A O 1
ATOM 1271 N N . PHE A 1 169 ? 19.516 6.055 -7.008 1 90.38 169 PHE A N 1
ATOM 1272 C CA . PHE A 1 169 ? 19.094 5.062 -7.996 1 90.38 169 PHE A CA 1
ATOM 1273 C C . PHE A 1 169 ? 20.297 4.566 -8.797 1 90.38 169 PHE A C 1
ATOM 1275 O O . PHE A 1 169 ? 20.422 3.371 -9.07 1 90.38 169 PHE A O 1
ATOM 1282 N N . SER A 1 170 ? 21.094 5.473 -9.195 1 87.5 170 SER A N 1
ATOM 1283 C CA . SER A 1 170 ? 22.281 5.098 -9.953 1 87.5 170 SER A CA 1
ATOM 1284 C C . SER A 1 170 ? 23.188 4.188 -9.133 1 87.5 170 SER A C 1
ATOM 1286 O O . SER A 1 170 ? 23.812 3.27 -9.68 1 87.5 170 SER A O 1
ATOM 1288 N N . SER A 1 171 ? 23.234 4.441 -7.883 1 86.38 171 SER A N 1
ATOM 1289 C CA . SER A 1 171 ? 24.047 3.598 -7.012 1 86.38 171 SER A CA 1
ATOM 1290 C C . SER A 1 171 ? 23.391 2.238 -6.789 1 86.38 171 SER A C 1
ATOM 1292 O O . SER A 1 171 ? 24.078 1.217 -6.715 1 86.38 171 SER A O 1
ATOM 1294 N N . LEU A 1 172 ? 22.141 2.188 -6.699 1 88 172 LEU A N 1
ATOM 1295 C CA . LEU A 1 172 ? 21.406 0.95 -6.457 1 88 172 LEU A CA 1
ATOM 1296 C C . LEU A 1 172 ? 21.5 0.02 -7.66 1 88 172 LEU A C 1
ATOM 1298 O O . LEU A 1 172 ? 21.625 -1.196 -7.504 1 88 172 LEU A O 1
ATOM 1302 N N . VAL A 1 173 ? 21.391 0.648 -8.805 1 87.88 173 VAL A N 1
ATOM 1303 C CA . VAL A 1 173 ? 21.406 -0.162 -10.016 1 87.88 173 VAL A CA 1
ATOM 1304 C C . VAL A 1 173 ? 22.766 -0.836 -10.164 1 87.88 173 VAL A C 1
ATOM 1306 O O . VAL A 1 173 ? 22.875 -1.905 -10.773 1 87.88 173 VAL A O 1
ATOM 1309 N N . GLN A 1 174 ? 23.719 -0.291 -9.547 1 85.38 174 GLN A N 1
ATOM 1310 C CA . GLN A 1 174 ? 25.062 -0.837 -9.672 1 85.38 174 GLN A CA 1
ATOM 1311 C C . GLN A 1 174 ? 25.359 -1.841 -8.555 1 85.38 174 GLN A C 1
ATOM 1313 O O . GLN A 1 174 ? 26.406 -2.482 -8.555 1 85.38 174 GLN A O 1
ATOM 1318 N N . GLN A 1 175 ? 24.406 -2.055 -7.758 1 84.81 175 GLN A N 1
ATOM 1319 C CA . GLN A 1 175 ? 24.609 -2.992 -6.66 1 84.81 175 GLN A CA 1
ATOM 1320 C C . GLN A 1 175 ? 24.469 -4.438 -7.133 1 84.81 175 GLN A C 1
ATOM 1322 O O . GLN A 1 175 ? 24 -4.688 -8.25 1 84.81 175 GLN A O 1
ATOM 1327 N N . ASP A 1 176 ? 24.938 -5.332 -6.324 1 84.5 176 ASP A N 1
ATOM 1328 C CA . ASP A 1 176 ? 24.938 -6.75 -6.668 1 84.5 176 ASP A CA 1
ATOM 1329 C C . ASP A 1 176 ? 23.547 -7.359 -6.516 1 84.5 176 ASP A C 1
ATOM 1331 O O . ASP A 1 176 ? 22.688 -6.789 -5.844 1 84.5 176 ASP A O 1
ATOM 1335 N N . LEU A 1 177 ? 23.375 -8.391 -7.215 1 84.31 177 LEU A N 1
ATOM 1336 C CA . LEU A 1 177 ? 22.094 -9.078 -7.223 1 84.31 177 LEU A CA 1
ATOM 1337 C C . LEU A 1 177 ? 21.766 -9.641 -5.844 1 84.31 177 LEU A C 1
ATOM 1339 O O . LEU A 1 177 ? 20.594 -9.758 -5.48 1 84.31 177 LEU A O 1
ATOM 1343 N N . ALA A 1 178 ? 22.797 -10.008 -5.113 1 81.69 178 ALA A N 1
ATOM 1344 C CA . ALA A 1 178 ? 22.578 -10.547 -3.771 1 81.69 178 ALA A CA 1
ATOM 1345 C C . ALA A 1 178 ? 21.828 -9.547 -2.895 1 81.69 178 ALA A C 1
ATOM 1347 O O . ALA A 1 178 ? 20.984 -9.938 -2.092 1 81.69 178 ALA A O 1
ATOM 1348 N N . PHE A 1 179 ? 22.125 -8.391 -3.139 1 82.69 179 PHE A N 1
ATOM 1349 C CA . PHE A 1 179 ? 21.484 -7.324 -2.381 1 82.69 179 PHE A CA 1
ATOM 1350 C C . PHE A 1 179 ? 19.984 -7.273 -2.672 1 82.69 179 PHE A C 1
ATOM 1352 O O . PHE A 1 179 ? 19.188 -7.102 -1.759 1 82.69 179 PHE A O 1
ATOM 1359 N N . PHE A 1 180 ? 19.594 -7.406 -3.885 1 83.56 180 PHE A N 1
ATOM 1360 C CA . PHE A 1 180 ? 18.188 -7.281 -4.297 1 83.56 180 PHE A CA 1
ATOM 1361 C C . PHE A 1 180 ? 17.391 -8.492 -3.85 1 83.56 180 PHE A C 1
ATOM 1363 O O . PHE A 1 180 ? 16.156 -8.422 -3.746 1 83.56 180 PHE A O 1
ATOM 1370 N N . GLN A 1 181 ? 18.094 -9.531 -3.646 1 77.94 181 GLN A N 1
ATOM 1371 C CA . GLN A 1 181 ? 17.406 -10.719 -3.15 1 77.94 181 GLN A CA 1
ATOM 1372 C C . GLN A 1 181 ? 17.125 -10.609 -1.653 1 77.94 181 GLN A C 1
ATOM 1374 O O . GLN A 1 181 ? 16.203 -11.242 -1.141 1 77.94 181 GLN A O 1
ATOM 1379 N N . GLU A 1 182 ? 17.891 -9.828 -1.034 1 77.75 182 GLU A N 1
ATOM 1380 C CA . GLU A 1 182 ? 17.766 -9.68 0.412 1 77.75 182 GLU A CA 1
ATOM 1381 C C . GLU A 1 182 ? 16.75 -8.594 0.763 1 77.75 182 GLU A C 1
ATOM 1383 O O . GLU A 1 182 ? 16.031 -8.695 1.762 1 77.75 182 GLU A O 1
ATOM 1388 N N . VAL A 1 183 ? 16.781 -7.605 -0.057 1 80.38 183 VAL A N 1
ATOM 1389 C CA . VAL A 1 183 ? 15.922 -6.465 0.254 1 80.38 183 VAL A CA 1
ATOM 1390 C C . VAL A 1 183 ? 14.664 -6.508 -0.612 1 80.38 183 VAL A C 1
ATOM 1392 O O . VAL A 1 183 ? 14.742 -6.746 -1.82 1 80.38 183 VAL A O 1
ATOM 1395 N N . LYS A 1 184 ? 13.562 -6.23 -0.028 1 79.88 184 LYS A N 1
ATOM 1396 C CA . LYS A 1 184 ? 12.289 -6.242 -0.744 1 79.88 184 LYS A CA 1
ATOM 1397 C C . LYS A 1 184 ? 12.188 -5.059 -1.701 1 79.88 184 LYS A C 1
ATOM 1399 O O . LYS A 1 184 ? 12.641 -3.959 -1.387 1 79.88 184 LYS A O 1
ATOM 1404 N N . THR A 1 185 ? 11.586 -5.332 -2.832 1 80.5 185 THR A N 1
ATOM 1405 C CA . THR A 1 185 ? 11.414 -4.336 -3.883 1 80.5 185 THR A CA 1
ATOM 1406 C C . THR A 1 185 ? 10.625 -3.137 -3.367 1 80.5 185 THR A C 1
ATOM 1408 O O . THR A 1 185 ? 10.961 -1.989 -3.67 1 80.5 185 THR A O 1
ATOM 1411 N N . GLY A 1 186 ? 9.648 -3.404 -2.588 1 76.19 186 GLY A N 1
ATOM 1412 C CA . GLY A 1 186 ? 8.836 -2.328 -2.041 1 76.19 186 GLY A CA 1
ATOM 1413 C C . GLY A 1 186 ? 9.609 -1.413 -1.109 1 76.19 186 GLY A C 1
ATOM 1414 O O . GLY A 1 186 ? 9.422 -0.195 -1.13 1 76.19 186 GLY A O 1
ATOM 1415 N N . ALA A 1 187 ? 10.469 -1.982 -0.355 1 81.06 187 ALA A N 1
ATOM 1416 C CA . ALA A 1 187 ? 11.281 -1.204 0.572 1 81.06 187 ALA A CA 1
ATOM 1417 C C . ALA A 1 187 ? 12.234 -0.28 -0.179 1 81.06 187 ALA A C 1
ATOM 1419 O O . ALA A 1 187 ? 12.422 0.876 0.207 1 81.06 187 ALA A O 1
ATOM 1420 N N . LEU A 1 188 ? 12.766 -0.819 -1.199 1 86.38 188 LEU A N 1
ATOM 1421 C CA . LEU A 1 188 ? 13.695 -0.016 -1.988 1 86.38 188 LEU A CA 1
ATOM 1422 C C . LEU A 1 188 ? 12.969 1.133 -2.68 1 86.38 188 LEU A C 1
ATOM 1424 O O . LEU A 1 188 ? 13.477 2.258 -2.721 1 86.38 188 LEU A O 1
ATOM 1428 N N . ALA A 1 189 ? 11.812 0.802 -3.18 1 85.56 189 ALA A N 1
ATOM 1429 C CA . ALA A 1 189 ? 11.016 1.835 -3.828 1 85.56 189 ALA A CA 1
ATOM 1430 C C . ALA A 1 189 ? 10.625 2.93 -2.838 1 85.56 189 ALA A C 1
ATOM 1432 O O . ALA A 1 189 ? 10.656 4.117 -3.172 1 85.56 189 ALA A O 1
ATOM 1433 N N . SER A 1 190 ? 10.297 2.586 -1.639 1 80.88 190 SER A N 1
ATOM 1434 C CA . SER A 1 190 ? 9.914 3.535 -0.596 1 80.88 190 SER A CA 1
ATOM 1435 C C . SER A 1 190 ? 11.102 4.406 -0.188 1 80.88 190 SER A C 1
ATOM 1437 O O . SER A 1 190 ? 10.945 5.609 0.031 1 80.88 190 SER A O 1
ATOM 1439 N N . ARG A 1 191 ? 12.219 3.82 -0.139 1 83.19 191 ARG A N 1
ATOM 1440 C CA . ARG A 1 191 ? 13.422 4.566 0.203 1 83.19 191 ARG A CA 1
ATOM 1441 C C . ARG A 1 191 ? 13.734 5.617 -0.858 1 83.19 191 ARG A C 1
ATOM 1443 O O . ARG A 1 191 ? 14.125 6.742 -0.532 1 83.19 191 ARG A O 1
ATOM 1450 N N . LEU A 1 192 ? 13.477 5.203 -2.053 1 86.75 192 LEU A N 1
ATOM 1451 C CA . LEU A 1 192 ? 13.781 6.098 -3.166 1 86.75 192 LEU A CA 1
ATOM 1452 C C . LEU A 1 192 ? 12.758 7.227 -3.252 1 86.75 192 LEU A C 1
ATOM 1454 O O . LEU A 1 192 ? 13.102 8.359 -3.611 1 86.75 192 LEU A O 1
ATOM 1458 N N . SER A 1 193 ? 11.578 6.965 -2.855 1 84.62 193 SER A N 1
ATOM 1459 C CA . SER A 1 193 ? 10.523 7.957 -3.033 1 84.62 193 SER A CA 1
ATOM 1460 C C . SER A 1 193 ? 10.281 8.742 -1.747 1 84.62 193 SER A C 1
ATOM 1462 O O . SER A 1 193 ? 10.523 9.945 -1.69 1 84.62 193 SER A O 1
ATOM 1464 N N . LYS A 1 194 ? 10 8.078 -0.716 1 82.19 194 LYS A N 1
ATOM 1465 C CA . LYS A 1 194 ? 9.562 8.719 0.523 1 82.19 194 LYS A CA 1
ATOM 1466 C C . LYS A 1 194 ? 10.758 9.219 1.335 1 82.19 194 LYS A C 1
ATOM 1468 O O . LYS A 1 194 ? 10.805 10.383 1.719 1 82.19 194 LYS A O 1
ATOM 1473 N N . ASP A 1 195 ? 11.688 8.375 1.529 1 81.25 195 ASP A N 1
ATOM 1474 C CA . ASP A 1 195 ? 12.797 8.711 2.41 1 81.25 195 ASP A CA 1
ATOM 1475 C C . ASP A 1 195 ? 13.664 9.812 1.805 1 81.25 195 ASP A C 1
ATOM 1477 O O . ASP A 1 195 ? 14.117 10.711 2.516 1 81.25 195 ASP A O 1
ATOM 1481 N N . THR A 1 196 ? 13.898 9.695 0.535 1 84.75 196 THR A N 1
ATOM 1482 C CA . THR A 1 196 ? 14.703 10.719 -0.116 1 84.75 196 THR A CA 1
ATOM 1483 C C . THR A 1 196 ? 14 12.07 -0.073 1 84.75 196 THR A C 1
ATOM 1485 O O . THR A 1 196 ? 14.641 13.109 0.111 1 84.75 196 THR A O 1
ATOM 1488 N N . THR A 1 197 ? 12.719 12.062 -0.16 1 81.94 197 THR A N 1
ATOM 1489 C CA . THR A 1 197 ? 11.961 13.305 -0.101 1 81.94 197 THR A CA 1
ATOM 1490 C C . THR A 1 197 ? 11.992 13.891 1.308 1 81.94 197 THR A C 1
ATOM 1492 O O . THR A 1 197 ? 12.219 15.086 1.482 1 81.94 197 THR A O 1
ATOM 1495 N N . MET A 1 198 ? 11.844 13.023 2.195 1 77.44 198 MET A N 1
ATOM 1496 C CA . MET A 1 198 ? 11.859 13.461 3.588 1 77.44 198 MET A CA 1
ATOM 1497 C C . MET A 1 198 ? 13.227 14.039 3.961 1 77.44 198 MET A C 1
ATOM 1499 O O . MET A 1 198 ? 13.305 15.094 4.586 1 77.44 198 MET A O 1
ATOM 1503 N N . MET A 1 199 ? 14.211 13.359 3.51 1 77.25 199 MET A N 1
ATOM 1504 C CA . MET A 1 199 ? 15.57 13.789 3.805 1 77.25 199 MET A CA 1
ATOM 1505 C C . MET A 1 199 ? 15.891 15.109 3.113 1 77.25 199 MET A C 1
ATOM 1507 O O . MET A 1 199 ? 16.438 16.031 3.734 1 77.25 199 MET A O 1
ATOM 1511 N N . SER A 1 200 ? 15.5 15.242 1.891 1 77.06 200 SER A N 1
ATOM 1512 C CA . SER A 1 200 ? 15.875 16.406 1.094 1 77.06 200 SER A CA 1
ATOM 1513 C C . SER A 1 200 ? 15.086 17.641 1.512 1 77.06 200 SER A C 1
ATOM 1515 O O . SER A 1 200 ? 15.562 18.766 1.361 1 77.06 200 SER A O 1
ATOM 1517 N N . ARG A 1 201 ? 13.883 17.422 2.045 1 71.56 201 ARG A N 1
ATOM 1518 C CA . ARG A 1 201 ? 13.07 18.547 2.52 1 71.56 201 ARG A CA 1
ATOM 1519 C C . ARG A 1 201 ? 13.539 19.016 3.889 1 71.56 201 ARG A C 1
ATOM 1521 O O . ARG A 1 201 ? 13.594 20.234 4.145 1 71.56 201 ARG A O 1
ATOM 1528 N N . SER A 1 202 ? 13.883 18.062 4.637 1 72.19 202 SER A N 1
ATOM 1529 C CA . SER A 1 202 ? 14.172 18.359 6.039 1 72.19 202 SER A CA 1
ATOM 1530 C C . SER A 1 202 ? 15.5 19.078 6.191 1 72.19 202 SER A C 1
ATOM 1532 O O . SER A 1 202 ? 15.625 20 7.004 1 72.19 202 SER A O 1
ATOM 1534 N N . VAL A 1 203 ? 16.406 18.859 5.359 1 68.38 203 VAL A N 1
ATOM 1535 C CA . VAL A 1 203 ? 17.766 19.359 5.59 1 68.38 203 VAL A CA 1
ATOM 1536 C C . VAL A 1 203 ? 17.828 20.844 5.27 1 68.38 203 VAL A C 1
ATOM 1538 O O . VAL A 1 203 ? 18.219 21.656 6.117 1 68.38 203 VAL A O 1
ATOM 1541 N N . PRO A 1 204 ? 17.359 21.234 4.094 1 62.84 204 PRO A N 1
ATOM 1542 C CA . PRO A 1 204 ? 17.469 22.656 3.809 1 62.84 204 PRO A CA 1
ATOM 1543 C C . PRO A 1 204 ? 16.484 23.5 4.625 1 62.84 204 PRO A C 1
ATOM 1545 O O . PRO A 1 204 ? 16.828 24.594 5.086 1 62.84 204 PRO A O 1
ATOM 1548 N N . LEU A 1 205 ? 15.273 22.875 4.82 1 65.25 205 LEU A N 1
ATOM 1549 C CA . LEU A 1 205 ? 14.25 23.641 5.527 1 65.25 205 LEU A CA 1
ATOM 1550 C C . LEU A 1 205 ? 14.602 23.781 7.004 1 65.25 205 LEU A C 1
ATOM 1552 O O . LEU A 1 205 ? 14.523 24.875 7.562 1 65.25 205 LEU A O 1
ATOM 1556 N N . ASN A 1 206 ? 15.086 22.656 7.52 1 69.25 206 ASN A N 1
ATOM 1557 C CA . ASN A 1 206 ? 15.398 22.672 8.945 1 69.25 206 ASN A CA 1
ATOM 1558 C C . ASN A 1 206 ? 16.641 23.516 9.234 1 69.25 206 ASN A C 1
ATOM 1560 O O . ASN A 1 206 ? 16.672 24.266 10.219 1 69.25 206 ASN A O 1
ATOM 1564 N N . THR A 1 207 ? 17.5 23.438 8.305 1 69.94 207 THR A N 1
ATOM 1565 C CA . THR A 1 207 ? 18.719 24.203 8.531 1 69.94 207 THR A CA 1
ATOM 1566 C C . THR A 1 207 ? 18.453 25.703 8.398 1 69.94 207 THR A C 1
ATOM 1568 O O . THR A 1 207 ? 18.938 26.5 9.195 1 69.94 207 THR A O 1
ATOM 1571 N N . ASN A 1 208 ? 17.672 26 7.41 1 69.5 208 ASN A N 1
ATOM 1572 C CA . ASN A 1 208 ? 17.359 27.406 7.184 1 69.5 208 ASN A CA 1
ATOM 1573 C C . ASN A 1 208 ? 16.484 27.969 8.305 1 69.5 208 ASN A C 1
ATOM 1575 O O . ASN A 1 208 ? 16.781 29.016 8.859 1 69.5 208 ASN A O 1
ATOM 1579 N N . VAL A 1 209 ? 15.477 27.203 8.586 1 71.81 209 VAL A N 1
ATOM 1580 C CA . VAL A 1 209 ? 14.555 27.672 9.625 1 71.81 209 VAL A CA 1
ATOM 1581 C C . VAL A 1 209 ? 15.273 27.703 10.977 1 71.81 209 VAL A C 1
ATOM 1583 O O . VAL A 1 209 ? 15.117 28.641 11.75 1 71.81 209 VAL A O 1
ATOM 1586 N N . PHE A 1 210 ? 16.172 26.734 11.18 1 75.19 210 PHE A N 1
ATOM 1587 C CA . PHE A 1 210 ? 16.906 26.641 12.438 1 75.19 210 PHE A CA 1
ATOM 1588 C C . PHE A 1 210 ? 17.859 27.812 12.602 1 75.19 210 PHE A C 1
ATOM 1590 O O . PHE A 1 210 ? 17.875 28.484 13.633 1 75.19 210 PHE A O 1
ATOM 1597 N N . LEU A 1 211 ? 18.562 28.094 11.578 1 72.19 211 LEU A N 1
ATOM 1598 C CA . LEU A 1 211 ? 19.562 29.156 11.641 1 72.19 211 LEU A CA 1
ATOM 1599 C C . LEU A 1 211 ? 18.891 30.516 11.758 1 72.19 211 LEU A C 1
ATOM 1601 O O . LEU A 1 211 ? 19.328 31.359 12.547 1 72.19 211 LEU A O 1
ATOM 1605 N N . ARG A 1 212 ? 17.828 30.641 11.023 1 70.56 212 ARG A N 1
ATOM 1606 C CA . ARG A 1 212 ? 17.109 31.906 11.055 1 70.56 212 ARG A CA 1
ATOM 1607 C C . ARG A 1 212 ? 16.469 32.125 12.422 1 70.56 212 ARG A C 1
ATOM 1609 O O . ARG A 1 212 ? 16.562 33.219 12.984 1 70.56 212 ARG A O 1
ATOM 1616 N N . THR A 1 213 ? 15.898 31.078 12.867 1 76.38 213 THR A N 1
ATOM 1617 C CA . THR A 1 213 ? 15.211 31.188 14.148 1 76.38 213 THR A CA 1
ATOM 1618 C C . THR A 1 213 ? 16.203 31.359 15.281 1 76.38 213 THR A C 1
ATOM 1620 O O . THR A 1 213 ? 15.953 32.094 16.234 1 76.38 213 THR A O 1
ATOM 1623 N N . LEU A 1 214 ? 17.359 30.797 15.109 1 76.56 214 LEU A N 1
ATOM 1624 C CA . LEU A 1 214 ? 18.406 30.922 16.125 1 76.56 214 LEU A CA 1
ATOM 1625 C C . LEU A 1 214 ? 18.938 32.344 16.172 1 76.56 214 LEU A C 1
ATOM 1627 O O . LEU A 1 214 ? 19.094 32.906 17.266 1 76.56 214 LEU A O 1
ATOM 1631 N N . ILE A 1 215 ? 19.125 32.938 15.039 1 75.69 215 ILE A N 1
ATOM 1632 C CA . ILE A 1 215 ? 19.656 34.281 14.953 1 75.69 215 ILE A CA 1
ATOM 1633 C C . ILE A 1 215 ? 18.609 35.281 15.477 1 75.69 215 ILE A C 1
ATOM 1635 O O . ILE A 1 215 ? 18.938 36.188 16.219 1 75.69 215 ILE A O 1
ATOM 1639 N N . LYS A 1 216 ? 17.359 34.938 15.102 1 77.38 216 LYS A N 1
ATOM 1640 C CA . LYS A 1 216 ? 16.281 35.781 15.578 1 77.38 216 LYS A CA 1
ATOM 1641 C C . LYS A 1 216 ? 16.125 35.688 17.094 1 77.38 216 LYS A C 1
ATOM 1643 O O . LYS A 1 216 ? 15.93 36.719 17.766 1 77.38 216 LYS A O 1
ATOM 1648 N N . THR A 1 217 ? 16.328 34.5 17.594 1 80.88 217 THR A N 1
ATOM 1649 C CA . THR A 1 217 ? 16.203 34.312 19.031 1 80.88 217 THR A CA 1
ATOM 1650 C C . THR A 1 217 ? 17.312 35.031 19.766 1 80.88 217 THR A C 1
ATOM 1652 O O . THR A 1 217 ? 17.062 35.75 20.75 1 80.88 217 THR A O 1
ATOM 1655 N N . LEU A 1 218 ? 18.516 34.969 19.25 1 78.44 218 LEU A N 1
ATOM 1656 C CA . LEU A 1 218 ? 19.656 35.625 19.891 1 78.44 218 LEU A CA 1
ATOM 1657 C C . LEU A 1 218 ? 19.531 37.156 19.797 1 78.44 218 LEU A C 1
ATOM 1659 O O . LEU A 1 218 ? 19.875 37.875 20.734 1 78.44 218 LEU A O 1
ATOM 1663 N N . GLY A 1 219 ? 19.062 37.531 18.641 1 77.5 219 GLY A N 1
ATOM 1664 C CA . GLY A 1 219 ? 18.844 38.969 18.484 1 77.5 219 GLY A CA 1
ATOM 1665 C C . GLY A 1 219 ? 17.781 39.5 19.422 1 77.5 219 GLY A C 1
ATOM 1666 O O . GLY A 1 219 ? 17.969 40.562 20.031 1 77.5 219 GLY A O 1
ATOM 1667 N N . LEU A 1 220 ? 16.672 38.75 19.562 1 80.38 220 LEU A N 1
ATOM 1668 C CA . LEU A 1 220 ? 15.594 39.188 20.453 1 80.38 220 LEU A CA 1
ATOM 1669 C C . LEU A 1 220 ? 16.047 39.188 21.906 1 80.38 220 LEU A C 1
ATOM 1671 O O . LEU A 1 220 ? 15.727 40.125 22.656 1 80.38 220 LEU A O 1
ATOM 1675 N N . TYR A 1 221 ? 16.844 38.219 22.281 1 82.19 221 TYR A N 1
ATOM 1676 C CA . TYR A 1 221 ? 17.359 38.219 23.641 1 82.19 221 TYR A CA 1
ATOM 1677 C C . TYR A 1 221 ? 18.328 39.375 23.859 1 82.19 221 TYR A C 1
ATOM 1679 O O . TYR A 1 221 ? 18.375 39.969 24.938 1 82.19 221 TYR A O 1
ATOM 1687 N N . GLY A 1 222 ? 19.156 39.75 22.891 1 78.06 222 GLY A N 1
ATOM 1688 C CA . GLY A 1 222 ? 20.031 40.906 22.969 1 78.06 222 GLY A CA 1
ATOM 1689 C C . GLY A 1 222 ? 19.297 42.219 23.203 1 78.06 222 GLY A C 1
ATOM 1690 O O . GLY A 1 222 ? 19.688 43 24.047 1 78.06 222 GLY A O 1
ATOM 1691 N N . PHE A 1 223 ? 18.125 42.281 22.562 1 76.19 223 PHE A N 1
ATOM 1692 C CA . PHE A 1 223 ? 17.297 43.469 22.719 1 76.19 223 PHE A CA 1
ATOM 1693 C C . PHE A 1 223 ? 16.641 43.5 24.094 1 76.19 223 PHE A C 1
ATOM 1695 O O . PHE A 1 223 ? 16.516 44.531 24.703 1 76.19 223 PHE A O 1
ATOM 1702 N N . MET A 1 224 ? 16.297 42.375 24.516 1 82.75 224 MET A N 1
ATOM 1703 C CA . MET A 1 224 ? 15.633 42.312 25.812 1 82.75 224 MET A CA 1
ATOM 1704 C C . MET A 1 224 ? 16.609 42.625 26.938 1 82.75 224 MET A C 1
ATOM 1706 O O . MET A 1 224 ? 16.234 43.312 27.906 1 82.75 224 MET A O 1
ATOM 1710 N N . ILE A 1 225 ? 17.844 42.25 26.766 1 80.88 225 ILE A N 1
ATOM 1711 C CA . ILE A 1 225 ? 18.859 42.562 27.766 1 80.88 225 ILE A CA 1
ATOM 1712 C C . ILE A 1 225 ? 19.156 44.062 27.781 1 80.88 225 ILE A C 1
ATOM 1714 O O . ILE A 1 225 ? 19.391 44.625 28.844 1 80.88 225 ILE A O 1
ATOM 1718 N N . GLY A 1 226 ? 19.078 44.656 26.656 1 78.06 226 GLY A N 1
ATOM 1719 C CA . GLY A 1 226 ? 19.281 46.094 26.562 1 78.06 226 GLY A CA 1
ATOM 1720 C C . GLY A 1 226 ? 18.219 46.906 27.266 1 78.06 226 GLY A C 1
ATOM 1721 O O . GLY A 1 226 ? 18.5 48 27.781 1 78.06 226 GLY A O 1
ATOM 1722 N N . LEU A 1 227 ? 16.984 46.281 27.281 1 76.75 227 LEU A N 1
ATOM 1723 C CA . LEU A 1 227 ? 15.906 46.969 27.969 1 76.75 227 LEU A CA 1
ATOM 1724 C C . LEU A 1 227 ? 15.969 46.75 29.469 1 76.75 227 LEU A C 1
ATOM 1726 O O . LEU A 1 227 ? 15.953 47.688 30.25 1 76.75 227 LEU A O 1
ATOM 1730 N N . SER A 1 228 ? 15.977 45.531 29.859 1 79.62 228 SER A N 1
ATOM 1731 C CA . SER A 1 228 ? 16.125 45.188 31.281 1 79.62 228 SER A CA 1
ATOM 1732 C C . SER A 1 228 ? 16.734 43.781 31.438 1 79.62 228 SER A C 1
ATOM 1734 O O . SER A 1 228 ? 16.109 42.781 31.078 1 79.62 228 SER A O 1
ATOM 1736 N N . TRP A 1 229 ? 17.906 43.781 31.906 1 77.88 229 TRP A N 1
ATOM 1737 C CA . TRP A 1 229 ? 18.609 42.531 32.094 1 77.88 229 TRP A CA 1
ATOM 1738 C C . TRP A 1 229 ? 17.938 41.688 33.188 1 77.88 229 TRP A C 1
ATOM 1740 O O . TRP A 1 229 ? 17.984 40.469 33.125 1 77.88 229 TRP A O 1
ATOM 1750 N N . ARG A 1 230 ? 17.281 42.406 34.156 1 77.88 230 ARG A N 1
ATOM 1751 C CA . ARG A 1 230 ? 16.656 41.688 35.25 1 77.88 230 ARG A CA 1
ATOM 1752 C C . ARG A 1 230 ? 15.43 40.906 34.781 1 77.88 230 ARG A C 1
ATOM 1754 O O . ARG A 1 230 ? 15.258 39.75 35.125 1 77.88 230 ARG A O 1
ATOM 1761 N N . LEU A 1 231 ? 14.641 41.594 33.875 1 81.62 231 LEU A N 1
ATOM 1762 C CA . LEU A 1 231 ? 13.438 40.938 33.375 1 81.62 231 LEU A CA 1
ATOM 1763 C C . LEU A 1 231 ? 13.797 39.844 32.375 1 81.62 231 LEU A C 1
ATOM 1765 O O . LEU A 1 231 ? 13.117 38.812 32.312 1 81.62 231 LEU A O 1
ATOM 1769 N N . THR A 1 232 ? 14.93 40 31.688 1 83.69 232 THR A N 1
ATOM 1770 C CA . THR A 1 232 ? 15.352 39.031 30.703 1 83.69 232 THR A CA 1
ATOM 1771 C C . THR A 1 232 ? 15.789 37.719 31.375 1 83.69 232 THR A C 1
ATOM 1773 O O . THR A 1 232 ? 15.508 36.625 30.891 1 83.69 232 THR A O 1
ATOM 1776 N N . LEU A 1 233 ? 16.422 37.844 32.5 1 81.06 233 LEU A N 1
ATOM 1777 C CA . LEU A 1 233 ? 16.859 36.656 33.219 1 81.06 233 LEU A CA 1
ATOM 1778 C C . LEU A 1 233 ? 15.664 35.844 33.719 1 81.06 233 LEU A C 1
ATOM 1780 O O . LEU A 1 233 ? 15.695 34.625 33.719 1 81.06 233 LEU A O 1
ATOM 1784 N N . LEU A 1 234 ? 14.617 36.594 34.031 1 77.5 234 LEU A N 1
ATOM 1785 C CA . LEU A 1 234 ? 13.398 35.906 34.469 1 77.5 234 LEU A CA 1
ATOM 1786 C C . LEU A 1 234 ? 12.758 35.156 33.312 1 77.5 234 LEU A C 1
ATOM 1788 O O . LEU A 1 234 ? 12.266 34.031 33.531 1 77.5 234 LEU A O 1
ATOM 1792 N N . MET A 1 235 ? 12.844 35.75 32.125 1 79.5 235 MET A N 1
ATOM 1793 C CA . MET A 1 235 ? 12.203 35.125 30.984 1 79.5 235 MET A CA 1
ATOM 1794 C C . MET A 1 235 ? 13.039 33.969 30.438 1 79.5 235 MET A C 1
ATOM 1796 O O . MET A 1 235 ? 12.516 33.094 29.781 1 79.5 235 MET A O 1
ATOM 1800 N N . LEU A 1 236 ? 14.344 34 30.766 1 80.44 236 LEU A N 1
ATOM 1801 C CA . LEU A 1 236 ? 15.211 32.906 30.344 1 80.44 236 LEU A CA 1
ATOM 1802 C C . LEU A 1 236 ? 14.867 31.625 31.078 1 80.44 236 LEU A C 1
ATOM 1804 O O . LEU A 1 236 ? 15.07 30.531 30.547 1 80.44 236 LEU A O 1
ATOM 1808 N N . ILE A 1 237 ? 14.195 31.781 32.188 1 80.31 237 ILE A N 1
ATOM 1809 C CA . ILE A 1 237 ? 13.797 30.625 32.969 1 80.31 237 ILE A CA 1
ATOM 1810 C C . ILE A 1 237 ? 12.578 29.969 32.344 1 80.31 237 ILE A C 1
ATOM 1812 O O . ILE A 1 237 ? 12.391 28.75 32.469 1 80.31 237 ILE A O 1
ATOM 1816 N N . GLU A 1 238 ? 11.828 30.734 31.562 1 78.81 238 GLU A N 1
ATOM 1817 C CA . GLU A 1 238 ? 10.625 30.219 30.922 1 78.81 238 GLU A CA 1
ATOM 1818 C C . GLU A 1 238 ? 10.969 29.156 29.875 1 78.81 238 GLU A C 1
ATOM 1820 O O . GLU A 1 238 ? 10.273 28.156 29.75 1 78.81 238 GLU A O 1
ATOM 1825 N N . THR A 1 239 ? 12.133 29.312 29.266 1 77.25 239 THR A N 1
ATOM 1826 C CA . THR A 1 239 ? 12.484 28.453 28.141 1 77.25 239 THR A CA 1
ATOM 1827 C C . THR A 1 239 ? 12.836 27.047 28.625 1 77.25 239 THR A C 1
ATOM 1829 O O . THR A 1 239 ? 12.273 26.062 28.141 1 77.25 239 THR A O 1
ATOM 1832 N N . PRO A 1 240 ? 13.734 26.953 29.547 1 79.44 240 PRO A N 1
ATOM 1833 C CA . PRO A 1 240 ? 14.031 25.594 30.016 1 79.44 240 PRO A CA 1
ATOM 1834 C C . PRO A 1 240 ? 12.828 24.938 30.688 1 79.44 240 PRO A C 1
ATOM 1836 O O . PRO A 1 240 ? 12.656 23.719 30.594 1 79.44 240 PRO A O 1
ATOM 1839 N N . LEU A 1 241 ? 11.977 25.734 31.344 1 80.44 241 LEU A N 1
ATOM 1840 C CA . LEU A 1 241 ? 10.789 25.188 31.984 1 80.44 241 LEU A CA 1
ATOM 1841 C C . LEU A 1 241 ? 9.82 24.625 30.953 1 80.44 241 LEU A C 1
ATOM 1843 O O . LEU A 1 241 ? 9.336 23.5 31.109 1 80.44 241 LEU A O 1
ATOM 1847 N N . MET A 1 242 ? 9.648 25.359 29.922 1 78.44 242 MET A N 1
ATOM 1848 C CA . MET A 1 242 ? 8.766 24.922 28.844 1 78.44 242 MET A CA 1
ATOM 1849 C C . MET A 1 242 ? 9.352 23.703 28.125 1 78.44 242 MET A C 1
ATOM 1851 O O . MET A 1 242 ? 8.617 22.781 27.766 1 78.44 242 MET A O 1
ATOM 1855 N N . MET A 1 243 ? 10.617 23.688 28.016 1 79.62 243 MET A N 1
ATOM 1856 C CA . MET A 1 243 ? 11.297 22.594 27.328 1 79.62 243 MET A CA 1
ATOM 1857 C C . MET A 1 243 ? 11.172 21.297 28.125 1 79.62 243 MET A C 1
ATOM 1859 O O . MET A 1 243 ? 10.969 20.219 27.547 1 79.62 243 MET A O 1
ATOM 1863 N N . THR A 1 244 ? 11.281 21.438 29.406 1 83.56 244 THR A N 1
ATOM 1864 C CA . THR A 1 244 ? 11.195 20.266 30.266 1 83.56 244 THR A CA 1
ATOM 1865 C C . THR A 1 244 ? 9.781 19.688 30.25 1 83.56 244 THR A C 1
ATOM 1867 O O . THR A 1 244 ? 9.609 18.469 30.141 1 83.56 244 THR A O 1
ATOM 1870 N N . VAL A 1 245 ? 8.758 20.547 30.281 1 83.69 245 VAL A N 1
ATOM 1871 C CA . VAL A 1 245 ? 7.367 20.094 30.234 1 83.69 245 VAL A CA 1
ATOM 1872 C C . VAL A 1 245 ? 7.074 19.438 28.891 1 83.69 245 VAL A C 1
ATOM 1874 O O . VAL A 1 245 ? 6.418 18.391 28.844 1 83.69 245 VAL A O 1
ATOM 1877 N N . GLN A 1 246 ? 7.598 19.953 27.906 1 81.19 246 GLN A N 1
ATOM 1878 C CA . GLN A 1 246 ? 7.379 19.438 26.562 1 81.19 246 GLN A CA 1
ATOM 1879 C C . GLN A 1 246 ? 8.055 18.078 26.375 1 81.19 246 GLN A C 1
ATOM 1881 O O . GLN A 1 246 ? 7.488 17.172 25.766 1 81.19 246 GLN A O 1
ATOM 1886 N N . LYS A 1 247 ? 9.258 17.984 26.922 1 82.19 247 LYS A N 1
ATOM 1887 C CA . LYS A 1 247 ? 10.008 16.734 26.781 1 82.19 247 LYS A CA 1
ATOM 1888 C C . LYS A 1 247 ? 9.289 15.578 27.469 1 82.19 247 LYS A C 1
ATOM 1890 O O . LYS A 1 247 ? 9.195 14.477 26.922 1 82.19 247 LYS A O 1
ATOM 1895 N N . VAL A 1 248 ? 8.805 15.906 28.625 1 85.81 248 VAL A N 1
ATOM 1896 C CA . VAL A 1 248 ? 8.086 14.883 29.375 1 85.81 248 VAL A CA 1
ATOM 1897 C C . VAL A 1 248 ? 6.801 14.5 28.641 1 85.81 248 VAL A C 1
ATOM 1899 O O . VAL A 1 248 ? 6.477 13.32 28.516 1 85.81 248 VAL A O 1
ATOM 1902 N N . TYR A 1 249 ? 6.137 15.375 28.078 1 87.25 249 TYR A N 1
ATOM 1903 C CA . TYR A 1 249 ? 4.902 15.133 27.328 1 87.25 249 TYR A CA 1
ATOM 1904 C C . TYR A 1 249 ? 5.176 14.375 26.047 1 87.25 249 TYR A C 1
ATOM 1906 O O . TYR A 1 249 ? 4.449 13.438 25.703 1 87.25 249 TYR A O 1
ATOM 1914 N N . ASN A 1 250 ? 6.188 14.742 25.469 1 81.81 250 ASN A N 1
ATOM 1915 C CA . ASN A 1 250 ? 6.492 14.133 24.188 1 81.81 250 ASN A CA 1
ATOM 1916 C C . ASN A 1 250 ? 6.797 12.641 24.328 1 81.81 250 ASN A C 1
ATOM 1918 O O . ASN A 1 250 ? 6.379 11.836 23.5 1 81.81 250 ASN A O 1
ATOM 1922 N N . ALA A 1 251 ? 7.484 12.344 25.328 1 82.88 251 ALA A N 1
ATOM 1923 C CA . ALA A 1 251 ? 7.82 10.938 25.562 1 82.88 251 ALA A CA 1
ATOM 1924 C C . ALA A 1 251 ? 6.566 10.109 25.828 1 82.88 251 ALA A C 1
ATOM 1926 O O . ALA A 1 251 ? 6.398 9.031 25.25 1 82.88 251 ALA A O 1
ATOM 1927 N N . ARG A 1 252 ? 5.723 10.648 26.609 1 86.19 252 ARG A N 1
ATOM 1928 C CA . ARG A 1 252 ? 4.477 9.953 26.922 1 86.19 252 ARG A CA 1
ATOM 1929 C C . ARG A 1 252 ? 3.557 9.914 25.703 1 86.19 252 ARG A C 1
ATOM 1931 O O . ARG A 1 252 ? 2.922 8.891 25.438 1 86.19 252 ARG A O 1
ATOM 1938 N N . ARG A 1 253 ? 3.535 10.914 25.016 1 86.94 253 ARG A N 1
ATOM 1939 C CA . ARG A 1 253 ? 2.697 11.016 23.828 1 86.94 253 ARG A CA 1
ATOM 1940 C C . ARG A 1 253 ? 3.129 10.016 22.766 1 86.94 253 ARG A C 1
ATOM 1942 O O . ARG A 1 253 ? 2.287 9.352 22.141 1 86.94 253 ARG A O 1
ATOM 1949 N N . GLN A 1 254 ? 4.375 9.898 22.656 1 86.19 254 GLN A N 1
ATOM 1950 C CA . GLN A 1 254 ? 4.887 8.977 21.656 1 86.19 254 GLN A CA 1
ATOM 1951 C C . GLN A 1 254 ? 4.527 7.531 22 1 86.19 254 GLN A C 1
ATOM 1953 O O . GLN A 1 254 ? 4.168 6.746 21.125 1 86.19 254 GLN A O 1
ATOM 1958 N N . ALA A 1 255 ? 4.652 7.191 23.234 1 88.81 255 ALA A N 1
ATOM 1959 C CA . ALA A 1 255 ? 4.285 5.855 23.688 1 88.81 255 ALA A CA 1
ATOM 1960 C C . ALA A 1 255 ? 2.801 5.582 23.453 1 88.81 255 ALA A C 1
ATOM 1962 O O . ALA A 1 255 ? 2.424 4.5 23 1 88.81 255 ALA A O 1
ATOM 1963 N N . LEU A 1 256 ? 2.018 6.59 23.719 1 89.31 256 LEU A N 1
ATOM 1964 C CA . LEU A 1 256 ? 0.575 6.441 23.562 1 89.31 256 LEU A CA 1
ATOM 1965 C C . LEU A 1 256 ? 0.194 6.387 22.078 1 89.31 256 LEU A C 1
ATOM 1967 O O . LEU A 1 256 ? -0.698 5.629 21.688 1 89.31 256 LEU A O 1
ATOM 1971 N N . LEU A 1 257 ? 0.833 7.129 21.281 1 88.06 257 LEU A N 1
ATOM 1972 C CA . LEU A 1 257 ? 0.571 7.125 19.844 1 88.06 257 LEU A CA 1
ATOM 1973 C C . LEU A 1 257 ? 0.905 5.766 19.234 1 88.06 257 LEU A C 1
ATOM 1975 O O . LEU A 1 257 ? 0.176 5.273 18.375 1 88.06 257 LEU A O 1
ATOM 1979 N N . LYS A 1 258 ? 1.97 5.215 19.703 1 88.44 258 LYS A N 1
ATOM 1980 C CA . LYS A 1 258 ? 2.326 3.877 19.234 1 88.44 258 LYS A CA 1
ATOM 1981 C C . LYS A 1 258 ? 1.263 2.855 19.625 1 88.44 258 LYS A C 1
ATOM 1983 O O . LYS A 1 258 ? 0.873 2.016 18.812 1 88.44 258 LYS A O 1
ATOM 1988 N N . ALA A 1 259 ? 0.824 2.955 20.828 1 90.88 259 ALA A N 1
ATOM 1989 C CA . ALA A 1 259 ? -0.223 2.049 21.297 1 90.88 259 ALA A CA 1
ATOM 1990 C C . ALA A 1 259 ? -1.496 2.213 20.469 1 90.88 259 ALA A C 1
ATOM 1992 O O . ALA A 1 259 ? -2.16 1.227 20.141 1 90.88 259 ALA A O 1
ATOM 1993 N N . ILE A 1 260 ? -1.845 3.408 20.109 1 90.38 260 ILE A N 1
ATOM 1994 C CA . ILE A 1 260 ? -3.027 3.691 19.297 1 90.38 260 ILE A CA 1
ATOM 1995 C C . ILE A 1 260 ? -2.846 3.117 17.891 1 90.38 260 ILE A C 1
ATOM 1997 O O . ILE A 1 260 ? -3.752 2.477 17.359 1 90.38 260 ILE A O 1
ATOM 2001 N N . GLN A 1 261 ? -1.703 3.309 17.391 1 87.38 261 GLN A N 1
ATOM 2002 C CA . GLN A 1 261 ? -1.427 2.811 16.047 1 87.38 261 GLN A CA 1
ATOM 2003 C C . GLN A 1 261 ? -1.514 1.288 16 1 87.38 261 GLN A C 1
ATOM 2005 O O . GLN A 1 261 ? -2.035 0.723 15.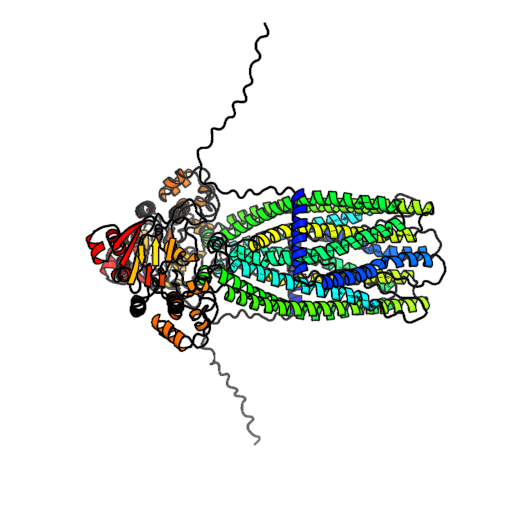039 1 87.38 261 GLN A O 1
ATOM 2010 N N . ASP A 1 262 ? -1 0.671 16.984 1 88.81 262 ASP A N 1
ATOM 2011 C CA . ASP A 1 262 ? -1.081 -0.785 17.047 1 88.81 262 ASP A CA 1
ATOM 2012 C C . ASP A 1 262 ? -2.531 -1.251 17.141 1 88.81 262 ASP A C 1
ATOM 2014 O O . ASP A 1 262 ? -2.92 -2.225 16.5 1 88.81 262 ASP A O 1
ATOM 2018 N N . SER A 1 263 ? -3.271 -0.57 17.938 1 90.75 263 SER A N 1
ATOM 2019 C CA . SER A 1 263 ? -4.676 -0.927 18.094 1 90.75 263 SER A CA 1
ATOM 2020 C C . SER A 1 263 ? -5.457 -0.698 16.797 1 90.75 263 SER A C 1
ATOM 2022 O O . SER A 1 263 ? -6.309 -1.511 16.438 1 90.75 263 SER A O 1
ATOM 2024 N N . VAL A 1 264 ? -5.156 0.344 16.141 1 87.94 264 VAL A N 1
ATOM 2025 C CA . VAL A 1 264 ? -5.793 0.634 14.859 1 87.94 264 VAL A CA 1
ATOM 2026 C C . VAL A 1 264 ? -5.41 -0.434 13.836 1 87.94 264 VAL A C 1
ATOM 2028 O O . VAL A 1 264 ? -6.262 -0.908 13.078 1 87.94 264 VAL A O 1
ATOM 2031 N N . ALA A 1 265 ? -4.195 -0.786 13.883 1 84.25 265 ALA A N 1
ATOM 2032 C CA . ALA A 1 265 ? -3.734 -1.84 12.977 1 84.25 265 ALA A CA 1
ATOM 2033 C C . ALA A 1 265 ? -4.488 -3.143 13.227 1 84.25 265 ALA A C 1
ATOM 2035 O O . ALA A 1 265 ? -4.867 -3.838 12.281 1 84.25 265 ALA A O 1
ATOM 2036 N N . HIS A 1 266 ? -4.652 -3.41 14.414 1 87.94 266 HIS A N 1
ATOM 2037 C CA . HIS A 1 266 ? -5.398 -4.613 14.766 1 87.94 266 HIS A CA 1
ATOM 2038 C C . HIS A 1 266 ? -6.836 -4.539 14.258 1 87.94 266 HIS A C 1
ATOM 2040 O O . HIS A 1 266 ? -7.359 -5.52 13.727 1 87.94 266 HIS A O 1
ATOM 2046 N N . SER A 1 267 ? -7.445 -3.42 14.453 1 88.69 267 SER A N 1
ATOM 2047 C CA . SER A 1 267 ? -8.812 -3.246 13.969 1 88.69 267 SER A CA 1
ATOM 2048 C C . SER A 1 267 ? -8.883 -3.365 12.453 1 88.69 267 SER A C 1
ATOM 2050 O O . SER A 1 267 ? -9.844 -3.908 11.906 1 88.69 267 SER A O 1
ATOM 2052 N N . GLU A 1 268 ? -7.902 -2.869 11.82 1 86.12 268 GLU A N 1
ATOM 2053 C CA . GLU A 1 268 ? -7.832 -2.969 10.367 1 86.12 268 GLU A CA 1
ATOM 2054 C C . GLU A 1 268 ? -7.656 -4.418 9.922 1 86.12 268 GLU A C 1
ATOM 2056 O O . GLU A 1 268 ? -8.195 -4.824 8.883 1 86.12 268 GLU A O 1
ATOM 2061 N N . GLU A 1 269 ? -6.941 -5.117 10.664 1 85.5 269 GLU A N 1
ATOM 2062 C CA . GLU A 1 269 ? -6.758 -6.535 10.375 1 85.5 269 GLU A CA 1
ATOM 2063 C C . GLU A 1 269 ? -8.086 -7.289 10.461 1 85.5 269 GLU A C 1
ATOM 2065 O O . GLU A 1 269 ? -8.352 -8.172 9.641 1 85.5 269 GLU A O 1
ATOM 2070 N N . VAL A 1 270 ? -8.812 -7.008 11.406 1 88.06 270 VAL A N 1
ATOM 2071 C CA . VAL A 1 270 ? -10.117 -7.641 11.57 1 88.06 270 VAL A CA 1
ATOM 2072 C C . VAL A 1 270 ? -10.992 -7.336 10.352 1 88.06 270 VAL A C 1
ATOM 2074 O O . VAL A 1 270 ? -11.648 -8.227 9.812 1 88.06 270 VAL A O 1
ATOM 2077 N N . VAL A 1 271 ? -10.969 -6.141 9.922 1 88.69 271 VAL A N 1
ATOM 2078 C CA . VAL A 1 271 ? -11.758 -5.73 8.766 1 88.69 271 VAL A CA 1
ATOM 2079 C C . VAL A 1 271 ? -11.297 -6.496 7.527 1 88.69 271 VAL A C 1
ATOM 2081 O O . VAL A 1 271 ? -12.117 -7.02 6.773 1 88.69 271 VAL A O 1
ATOM 2084 N N . HIS A 1 272 ? -10.07 -6.559 7.363 1 87.12 272 HIS A N 1
ATOM 2085 C CA . HIS A 1 272 ? -9.523 -7.25 6.207 1 87.12 272 HIS A CA 1
ATOM 2086 C C . HIS A 1 272 ? -9.898 -8.727 6.215 1 87.12 272 HIS A C 1
ATOM 2088 O O . HIS A 1 272 ? -10.242 -9.289 5.176 1 87.12 272 HIS A O 1
ATOM 2094 N N . GLU A 1 273 ? -9.828 -9.289 7.305 1 86.12 273 GLU A N 1
ATOM 2095 C CA . GLU A 1 273 ? -10.188 -10.695 7.461 1 86.12 273 GLU A CA 1
ATOM 2096 C C . GLU A 1 273 ? -11.656 -10.938 7.121 1 86.12 273 GLU A C 1
ATOM 2098 O O . GLU A 1 273 ? -11.984 -11.867 6.379 1 86.12 273 GLU A O 1
ATOM 2103 N N . VAL A 1 274 ? -12.484 -10.133 7.629 1 88.56 274 VAL A N 1
ATOM 2104 C CA . VAL A 1 274 ? -13.922 -10.32 7.469 1 88.56 274 VAL A CA 1
ATOM 2105 C C . VAL A 1 274 ? -14.32 -10.039 6.02 1 88.56 274 VAL A C 1
ATOM 2107 O O . VAL A 1 274 ? -15.055 -10.82 5.406 1 88.56 274 VAL A O 1
ATOM 2110 N N . ILE A 1 275 ? -13.758 -9.047 5.445 1 87.44 275 ILE A N 1
ATOM 2111 C CA . ILE A 1 275 ? -14.141 -8.648 4.094 1 87.44 275 ILE A CA 1
ATOM 2112 C C . ILE A 1 275 ? -13.609 -9.664 3.086 1 87.44 275 ILE A C 1
ATOM 2114 O O . ILE A 1 275 ? -14.281 -9.969 2.096 1 87.44 275 ILE A O 1
ATOM 2118 N N . SER A 1 276 ? -12.453 -10.148 3.365 1 85.12 276 SER A N 1
ATOM 2119 C CA . SER A 1 276 ? -11.875 -11.133 2.461 1 85.12 276 SER A CA 1
ATOM 2120 C C . SER A 1 276 ? -12.602 -12.469 2.566 1 85.12 276 SER A C 1
ATOM 2122 O O . SER A 1 276 ? -12.508 -13.305 1.664 1 85.12 276 SER A O 1
ATOM 2124 N N . SER A 1 277 ? -13.281 -12.664 3.656 1 87.62 277 SER A N 1
ATOM 2125 C CA . SER A 1 277 ? -13.977 -13.93 3.879 1 87.62 277 SER A CA 1
ATOM 2126 C C . SER A 1 277 ? -15.484 -13.711 4.016 1 87.62 277 SER A C 1
ATOM 2128 O O . SER A 1 277 ? -16.125 -14.336 4.859 1 87.62 277 SER A O 1
ATOM 2130 N N . MET A 1 278 ? -16 -12.867 3.242 1 88.06 278 MET A N 1
ATOM 2131 C CA . MET A 1 278 ? -17.391 -12.484 3.387 1 88.06 278 MET A CA 1
ATOM 2132 C C . MET A 1 278 ? -18.328 -13.648 3.049 1 88.06 278 MET A C 1
ATOM 2134 O O . MET A 1 278 ? -19.406 -13.773 3.625 1 88.06 278 MET A O 1
ATOM 2138 N N . GLU A 1 279 ? -17.891 -14.445 2.107 1 88.12 279 GLU A N 1
ATOM 2139 C CA . GLU A 1 279 ? -18.703 -15.602 1.736 1 88.12 279 GLU A CA 1
ATOM 2140 C C . GLU A 1 279 ? -18.906 -16.531 2.926 1 88.12 279 GLU A C 1
ATOM 2142 O O . GLU A 1 279 ? -20.016 -17.016 3.16 1 88.12 279 GLU A O 1
ATOM 2147 N N . THR A 1 280 ? -17.875 -16.734 3.627 1 88.81 280 THR A N 1
ATOM 2148 C CA . THR A 1 280 ? -17.953 -17.578 4.805 1 88.81 280 THR A CA 1
ATOM 2149 C C . THR A 1 280 ? -18.797 -16.922 5.895 1 88.81 280 THR A C 1
ATOM 2151 O O . THR A 1 280 ? -19.578 -17.594 6.57 1 88.81 280 THR A O 1
ATOM 2154 N N . VAL A 1 281 ? -18.703 -15.68 6.055 1 90.56 281 VAL A N 1
ATOM 2155 C CA . VAL A 1 281 ? -19.453 -14.953 7.07 1 90.56 281 VAL A CA 1
ATOM 2156 C C . VAL A 1 281 ? -20.953 -15.047 6.773 1 90.56 281 VAL A C 1
ATOM 2158 O O . VAL A 1 281 ? -21.75 -15.266 7.68 1 90.56 281 VAL A O 1
ATOM 2161 N N . HIS A 1 282 ? -21.312 -15.008 5.543 1 89 282 HIS A N 1
ATOM 2162 C CA . HIS A 1 282 ? -22.719 -15.086 5.156 1 89 282 HIS A CA 1
ATOM 2163 C C . HIS A 1 282 ? -23.219 -16.516 5.234 1 89 282 HIS A C 1
ATOM 2165 O O . HIS A 1 282 ? -24.375 -16.766 5.621 1 89 282 HIS A O 1
ATOM 2171 N N . SER A 1 283 ? -22.344 -17.328 4.852 1 90 283 SER A N 1
ATOM 2172 C CA . SER A 1 283 ? -22.75 -18.734 4.84 1 90 283 SER A CA 1
ATOM 2173 C C . SER A 1 283 ? -23.062 -19.234 6.25 1 90 283 SER A C 1
ATOM 2175 O O . SER A 1 283 ? -23.859 -20.156 6.422 1 90 283 SER A O 1
ATOM 2177 N N . PHE A 1 284 ? -22.516 -18.594 7.184 1 90.44 284 PHE A N 1
ATOM 2178 C CA . PHE A 1 284 ? -22.75 -19.031 8.555 1 90.44 284 PHE A CA 1
ATOM 2179 C C . PHE A 1 284 ? -23.547 -17.969 9.32 1 90.44 284 PHE A C 1
ATOM 2181 O O . PHE A 1 284 ? -23.734 -18.094 10.539 1 90.44 284 PHE A O 1
ATOM 2188 N N . ALA A 1 285 ? -24.016 -16.984 8.703 1 87.62 285 ALA A N 1
ATOM 2189 C CA . ALA A 1 285 ? -24.859 -15.922 9.25 1 87.62 285 ALA A CA 1
ATOM 2190 C C . ALA A 1 285 ? -24.25 -15.328 10.516 1 87.62 285 ALA A C 1
ATOM 2192 O O . ALA A 1 285 ? -24.938 -15.195 11.539 1 87.62 285 ALA A O 1
ATOM 2193 N N . THR A 1 286 ? -22.984 -15.062 10.492 1 89.56 286 THR A N 1
ATOM 2194 C CA . THR A 1 286 ? -22.297 -14.5 11.648 1 89.56 286 THR A CA 1
ATOM 2195 C C . THR A 1 286 ? -21.984 -13.023 11.43 1 89.56 286 THR A C 1
ATOM 2197 O O . THR A 1 286 ? -20.938 -12.539 11.859 1 89.56 286 THR A O 1
ATOM 2200 N N . GLU A 1 287 ? -22.859 -12.344 10.812 1 89.5 287 GLU A N 1
ATOM 2201 C CA . GLU A 1 287 ? -22.656 -10.922 10.547 1 89.5 287 GLU A CA 1
ATOM 2202 C C . GLU A 1 287 ? -22.641 -10.117 11.844 1 89.5 287 GLU A C 1
ATOM 2204 O O . GLU A 1 287 ? -21.781 -9.25 12.039 1 89.5 287 GLU A O 1
ATOM 2209 N N . GLU A 1 288 ? -23.516 -10.398 12.742 1 87.94 288 GLU A N 1
ATOM 2210 C CA . GLU A 1 288 ? -23.625 -9.664 14 1 87.94 288 GLU A CA 1
ATOM 2211 C C . GLU A 1 288 ? -22.422 -9.945 14.898 1 87.94 288 GLU A C 1
ATOM 2213 O O . GLU A 1 288 ? -21.922 -9.039 15.562 1 87.94 288 GLU A O 1
ATOM 2218 N N . LYS A 1 289 ? -22 -11.172 14.812 1 89.19 289 LYS A N 1
ATOM 2219 C CA . LYS A 1 289 ? -20.844 -11.531 15.625 1 89.19 289 LYS A CA 1
ATOM 2220 C C . LYS A 1 289 ? -19.594 -10.773 15.172 1 89.19 289 LYS A C 1
ATOM 2222 O O . LYS A 1 289 ? -18.844 -10.25 15.992 1 89.19 289 LYS A O 1
ATOM 2227 N N . GLU A 1 290 ? -19.469 -10.773 13.922 1 90.81 290 GLU A N 1
ATOM 2228 C CA . GLU A 1 290 ? -18.297 -10.086 13.383 1 90.81 290 GLU A CA 1
ATOM 2229 C C . GLU A 1 290 ? -18.406 -8.578 13.602 1 90.81 290 GLU A C 1
ATOM 2231 O O . GLU A 1 290 ? -17.391 -7.914 13.828 1 90.81 290 GLU A O 1
ATOM 2236 N N . SER A 1 291 ? -19.625 -8.055 13.555 1 90.31 291 SER A N 1
ATOM 2237 C CA . SER A 1 291 ? -19.812 -6.641 13.867 1 90.31 291 SER A CA 1
ATOM 2238 C C . SER A 1 291 ? -19.469 -6.34 15.32 1 90.31 291 SER A C 1
ATOM 2240 O O . SER A 1 291 ? -18.859 -5.312 15.617 1 90.31 291 SER A O 1
ATOM 2242 N N . GLN A 1 292 ? -19.812 -7.227 16.203 1 90.12 292 GLN A N 1
ATOM 2243 C CA . GLN A 1 292 ? -19.5 -7.051 17.609 1 90.12 292 GLN A CA 1
ATOM 2244 C C . GLN A 1 292 ? -18 -7.191 17.875 1 90.12 292 GLN A C 1
ATOM 2246 O O . GLN A 1 292 ? -17.453 -6.488 18.719 1 90.12 292 GLN A O 1
ATOM 2251 N N . ARG A 1 293 ? -17.422 -8.07 17.141 1 88.88 293 ARG A N 1
ATOM 2252 C CA . ARG A 1 293 ? -15.969 -8.242 17.266 1 88.88 293 ARG A CA 1
ATOM 2253 C C . ARG A 1 293 ? -15.234 -6.973 16.844 1 88.88 293 ARG A C 1
ATOM 2255 O O . ARG A 1 293 ? -14.289 -6.555 17.516 1 88.88 293 ARG A O 1
ATOM 2262 N N . TYR A 1 294 ? -15.695 -6.402 15.828 1 91.38 294 TYR A N 1
ATOM 2263 C CA . TYR A 1 294 ? -15.094 -5.152 15.375 1 91.38 294 TYR A CA 1
ATOM 2264 C C . TYR A 1 294 ? -15.375 -4.023 16.359 1 91.38 294 TYR A C 1
ATOM 2266 O O . TYR A 1 294 ? -14.5 -3.205 16.641 1 91.38 294 TYR A O 1
ATOM 2274 N N . GLU A 1 295 ? -16.578 -3.99 16.875 1 90.62 295 GLU A N 1
ATOM 2275 C CA . GLU A 1 295 ? -16.938 -2.971 17.844 1 90.62 295 GLU A CA 1
ATOM 2276 C C . GLU A 1 295 ? -16.047 -3.061 19.094 1 90.62 295 GLU A C 1
ATOM 2278 O O . GLU A 1 295 ? -15.617 -2.037 19.625 1 90.62 295 GLU A O 1
ATOM 2283 N N . ALA A 1 296 ? -15.797 -4.254 19.438 1 89.88 296 ALA A N 1
ATOM 2284 C CA . ALA A 1 296 ? -14.945 -4.457 20.609 1 89.88 296 ALA A CA 1
ATOM 2285 C C . ALA A 1 296 ? -13.531 -3.961 20.344 1 89.88 296 ALA A C 1
ATOM 2287 O O . ALA A 1 296 ? -12.906 -3.354 21.219 1 89.88 296 ALA A O 1
ATOM 2288 N N . SER A 1 297 ? -13.023 -4.223 19.156 1 90 297 SER A N 1
ATOM 2289 C CA . SER A 1 297 ? -11.688 -3.756 18.797 1 90 297 SER A CA 1
ATOM 2290 C C . SER A 1 297 ? -11.633 -2.232 18.719 1 90 297 SER A C 1
ATOM 2292 O O . SER A 1 297 ? -10.633 -1.624 19.109 1 90 297 SER A O 1
ATOM 2294 N N . LEU A 1 298 ? -12.719 -1.643 18.344 1 89.69 298 LEU A N 1
ATOM 2295 C CA . LEU A 1 298 ? -12.797 -0.189 18.25 1 89.69 298 LEU A CA 1
ATOM 2296 C C . LEU A 1 298 ? -12.883 0.444 19.625 1 89.69 298 LEU A C 1
ATOM 2298 O O . LEU A 1 298 ? -12.398 1.557 19.844 1 89.69 298 LEU A O 1
ATOM 2302 N N . GLU A 1 299 ? -13.539 -0.266 20.531 1 89.38 299 GLU A N 1
ATOM 2303 C CA . GLU A 1 299 ? -13.656 0.249 21.891 1 89.38 299 GLU A CA 1
ATOM 2304 C C . GLU A 1 299 ? -12.289 0.342 22.562 1 89.38 299 GLU A C 1
ATOM 2306 O O . GLU A 1 299 ? -12.023 1.283 23.312 1 89.38 299 GLU A O 1
ATOM 2311 N N . ASP A 1 300 ? -11.484 -0.562 22.25 1 90.31 300 ASP A N 1
ATOM 2312 C CA . ASP A 1 300 ? -10.117 -0.507 22.766 1 90.31 300 ASP A CA 1
ATOM 2313 C C . ASP A 1 300 ? -9.367 0.698 22.203 1 90.31 300 ASP A C 1
ATOM 2315 O O . ASP A 1 300 ? -8.633 1.371 22.938 1 90.31 300 ASP A O 1
ATOM 2319 N N . THR A 1 301 ? -9.531 0.961 20.984 1 89.31 301 THR A N 1
ATOM 2320 C CA . THR A 1 301 ? -8.914 2.119 20.359 1 89.31 301 THR A CA 1
ATOM 2321 C C . THR A 1 301 ? -9.469 3.416 20.938 1 89.31 301 THR A C 1
ATOM 2323 O O . THR A 1 301 ? -8.727 4.375 21.156 1 89.31 301 THR A O 1
ATOM 2326 N N . CYS A 1 302 ? -10.773 3.359 21.234 1 87.94 302 CYS A N 1
ATOM 2327 C CA . CYS A 1 302 ? -11.406 4.539 21.812 1 87.94 302 CYS A CA 1
ATOM 2328 C C . CYS A 1 302 ? -10.859 4.84 23.203 1 87.94 302 CYS A C 1
ATOM 2330 O O . CYS A 1 302 ? -10.617 6 23.531 1 87.94 302 CYS A O 1
ATOM 2332 N N . ARG A 1 303 ? -10.609 3.83 23.938 1 89.12 303 ARG A N 1
ATOM 2333 C CA . ARG A 1 303 ? -10.07 4.008 25.281 1 89.12 303 ARG A CA 1
ATOM 2334 C C . ARG A 1 303 ? -8.68 4.625 25.234 1 89.12 303 ARG A C 1
ATOM 2336 O O . ARG A 1 303 ? -8.375 5.543 26 1 89.12 303 ARG A O 1
ATOM 2343 N N . LEU A 1 304 ? -7.887 4.211 24.328 1 90.88 304 LEU A N 1
ATOM 2344 C CA . LEU A 1 304 ? -6.535 4.742 24.188 1 90.88 304 LEU A CA 1
ATOM 2345 C C . LEU A 1 304 ? -6.57 6.176 23.656 1 90.88 304 LEU A C 1
ATOM 2347 O O . LEU A 1 304 ? -5.793 7.023 24.109 1 90.88 304 LEU A O 1
ATOM 2351 N N . LYS A 1 305 ? -7.43 6.465 22.719 1 88.06 305 LYS A N 1
ATOM 2352 C CA . LYS A 1 305 ? -7.559 7.812 22.188 1 88.06 305 LYS A CA 1
ATOM 2353 C C . LYS A 1 305 ? -8.07 8.781 23.25 1 88.06 305 LYS A C 1
ATOM 2355 O O . LYS A 1 305 ? -7.629 9.938 23.297 1 88.06 305 LYS A O 1
ATOM 2360 N N . ASN A 1 306 ? -8.992 8.273 24.125 1 86 306 ASN A N 1
ATOM 2361 C CA . ASN A 1 306 ? -9.469 9.094 25.234 1 86 306 ASN A CA 1
ATOM 2362 C C . ASN A 1 306 ? -8.344 9.43 26.203 1 86 306 ASN A C 1
ATOM 2364 O O . ASN A 1 306 ? -8.266 10.555 26.719 1 86 306 ASN A O 1
ATOM 2368 N N . GLN A 1 307 ? -7.551 8.492 26.469 1 89 307 GLN A N 1
ATOM 2369 C CA . GLN A 1 307 ? -6.406 8.727 27.344 1 89 307 GLN A CA 1
ATOM 2370 C C . GLN A 1 307 ? -5.453 9.75 26.719 1 89 307 GLN A C 1
ATOM 2372 O O . GLN A 1 307 ? -4.969 10.648 27.406 1 89 307 GLN A O 1
ATOM 2377 N N . ARG A 1 308 ? -5.176 9.633 25.406 1 87.56 308 ARG A N 1
ATOM 2378 C CA . ARG A 1 308 ? -4.328 10.57 24.688 1 87.56 308 ARG A CA 1
ATOM 2379 C C . ARG A 1 308 ? -4.891 11.984 24.781 1 87.56 308 ARG A C 1
ATOM 2381 O O . ARG A 1 308 ? -4.16 12.938 25.062 1 87.56 308 ARG A O 1
ATOM 2388 N N . ASP A 1 309 ? -6.211 12.07 24.562 1 82.75 309 ASP A N 1
ATOM 2389 C CA . ASP A 1 309 ? -6.84 13.383 24.547 1 82.75 309 ASP A CA 1
ATOM 2390 C C . ASP A 1 309 ? -6.855 13.992 25.953 1 82.75 309 ASP A C 1
ATOM 2392 O O . ASP A 1 309 ? -6.664 15.203 26.109 1 82.75 309 ASP A O 1
ATOM 2396 N N . LEU A 1 310 ? -7.055 13.172 26.969 1 84.12 310 LEU A N 1
ATOM 2397 C CA . LEU A 1 310 ? -7.012 13.656 28.344 1 84.12 310 LEU A CA 1
ATOM 2398 C C . LEU A 1 310 ? -5.617 14.164 28.703 1 84.12 310 LEU A C 1
ATOM 2400 O O . LEU A 1 310 ? -5.477 15.227 29.312 1 84.12 310 LEU A O 1
ATOM 2404 N N . GLU A 1 311 ? -4.633 13.414 28.312 1 86.56 311 GLU A N 1
ATOM 2405 C CA . GLU A 1 311 ? -3.262 13.852 28.562 1 86.56 311 GLU A CA 1
ATOM 2406 C C . GLU A 1 311 ? -2.943 15.133 27.812 1 86.56 311 GLU A C 1
ATOM 2408 O O . GLU A 1 311 ? -2.217 15.992 28.312 1 86.56 311 GLU A O 1
ATOM 2413 N N . ARG A 1 312 ? -3.459 15.219 26.641 1 81.88 312 ARG A N 1
ATOM 2414 C CA . ARG A 1 312 ? -3.246 16.422 25.844 1 81.88 312 ARG A CA 1
ATOM 2415 C C . ARG A 1 312 ? -3.91 17.641 26.5 1 81.88 312 ARG A C 1
ATOM 2417 O O . ARG A 1 312 ? -3.328 18.719 26.547 1 81.88 312 ARG A O 1
ATOM 2424 N N . ILE A 1 313 ? -5.137 17.406 27.078 1 79.25 313 ILE A N 1
ATOM 2425 C CA . ILE A 1 313 ? -5.848 18.484 27.75 1 79.25 313 ILE A CA 1
ATOM 2426 C C . ILE A 1 313 ? -5.055 18.938 28.969 1 79.25 313 ILE A C 1
ATOM 2428 O O . ILE A 1 313 ? -4.895 20.141 29.203 1 79.25 313 ILE A O 1
ATOM 2432 N N . VAL A 1 314 ? -4.562 18 29.703 1 82.19 314 VAL A N 1
ATOM 2433 C CA . VAL A 1 314 ? -3.777 18.312 30.891 1 82.19 314 VAL A CA 1
ATOM 2434 C C . VAL A 1 314 ? -2.512 19.062 30.484 1 82.19 314 VAL A C 1
ATOM 2436 O O . VAL A 1 314 ? -2.135 20.047 31.125 1 82.19 314 VAL A O 1
ATOM 2439 N N . TYR A 1 315 ? -1.883 18.703 29.422 1 84.31 315 TYR A N 1
ATOM 2440 C CA . TYR A 1 315 ? -0.687 19.359 28.906 1 84.31 315 TYR A CA 1
ATOM 2441 C C . TYR A 1 315 ? -0.988 20.797 28.5 1 84.31 315 TYR A C 1
ATOM 2443 O O . TYR A 1 315 ? -0.259 21.719 28.875 1 84.31 315 TYR A O 1
ATOM 2451 N N . ILE A 1 316 ? -2.039 20.906 27.797 1 79.25 316 ILE A N 1
ATOM 2452 C CA . ILE A 1 316 ? -2.396 22.234 27.312 1 79.25 316 ILE A CA 1
ATOM 2453 C C . ILE A 1 316 ? -2.715 23.141 28.5 1 79.25 316 ILE A C 1
ATOM 2455 O O . ILE A 1 316 ? -2.299 24.297 28.531 1 79.25 316 ILE A O 1
ATOM 2459 N N . LEU A 1 317 ? -3.34 22.578 29.516 1 75.56 317 LEU A N 1
ATOM 2460 C CA . LEU A 1 317 ? -3.674 23.328 30.703 1 75.56 317 LEU A CA 1
ATOM 2461 C C . LEU A 1 317 ? -2.412 23.75 31.453 1 75.56 317 LEU A C 1
ATOM 2463 O O . LEU A 1 317 ? -2.275 24.906 31.859 1 75.56 317 LEU A O 1
ATOM 2467 N N . VAL A 1 318 ? -1.515 22.812 31.609 1 80.5 318 VAL A N 1
ATOM 2468 C CA . VAL A 1 318 ? -0.272 23.078 32.312 1 80.5 318 VAL A CA 1
ATOM 2469 C C . VAL A 1 318 ? 0.532 24.141 31.578 1 80.5 318 VAL A C 1
ATOM 2471 O O . VAL A 1 318 ? 1.031 25.094 32.188 1 80.5 318 VAL A O 1
ATOM 2474 N N . VAL A 1 319 ? 0.605 24.016 30.297 1 80.06 319 VAL A N 1
ATOM 2475 C CA . VAL A 1 319 ? 1.362 24.969 29.484 1 80.06 319 VAL A CA 1
ATOM 2476 C C . VAL A 1 319 ? 0.714 26.344 29.562 1 80.06 319 VAL A C 1
ATOM 2478 O O . VAL A 1 319 ? 1.405 27.359 29.703 1 80.06 319 VAL A O 1
ATOM 2481 N N . ARG A 1 320 ? -0.524 26.344 29.516 1 73.06 320 ARG A N 1
ATOM 2482 C CA . ARG A 1 320 ? -1.25 27.609 29.578 1 73.06 320 ARG A CA 1
ATOM 2483 C C . ARG A 1 320 ? -1.062 28.281 30.922 1 73.06 320 ARG A C 1
ATOM 2485 O O . ARG A 1 320 ? -0.867 29.5 30.984 1 73.06 320 ARG A O 1
ATOM 2492 N N . VAL A 1 321 ? -1.112 27.516 31.984 1 74.81 321 VAL A N 1
ATOM 2493 C CA . VAL A 1 321 ? -0.939 28.062 33.344 1 74.81 321 VAL A CA 1
ATOM 2494 C C . VAL A 1 321 ? 0.477 28.609 33.5 1 74.81 321 VAL A C 1
ATOM 2496 O O . VAL A 1 321 ? 0.67 29.688 34.062 1 74.81 321 VAL A O 1
ATOM 2499 N N . ILE A 1 322 ? 1.404 27.891 32.938 1 78.56 322 ILE A N 1
ATOM 2500 C CA . ILE A 1 322 ? 2.791 28.328 33.031 1 78.56 322 ILE A CA 1
ATOM 2501 C C . ILE A 1 322 ? 2.967 29.625 32.25 1 78.56 322 ILE A C 1
ATOM 2503 O O . ILE A 1 322 ? 3.59 30.578 32.719 1 78.56 322 ILE A O 1
ATOM 2507 N N . ARG A 1 323 ? 2.344 29.703 31.078 1 72.75 323 ARG A N 1
ATOM 2508 C CA . ARG A 1 323 ? 2.451 30.891 30.234 1 72.75 323 ARG A CA 1
ATOM 2509 C C . ARG A 1 323 ? 1.785 32.094 30.891 1 72.75 323 ARG A C 1
ATOM 2511 O O . ARG A 1 323 ? 2.338 33.188 30.891 1 72.75 323 ARG A O 1
ATOM 2518 N N . LEU A 1 324 ? 0.665 31.875 31.531 1 71.75 324 LEU A N 1
ATOM 2519 C CA . LEU A 1 324 ? -0.051 32.938 32.219 1 71.75 324 LEU A CA 1
ATOM 2520 C C . LEU A 1 324 ? 0.711 33.406 33.438 1 71.75 324 LEU A C 1
ATOM 2522 O O . LEU A 1 324 ? 0.833 34.594 33.688 1 71.75 324 LEU A O 1
ATOM 2526 N N . SER A 1 325 ? 1.23 32.406 34.188 1 74.88 325 SER A N 1
ATOM 2527 C CA . SER A 1 325 ? 1.997 32.719 35.375 1 74.88 325 SER A CA 1
ATOM 2528 C C . SER A 1 325 ? 3.236 33.562 35.031 1 74.88 325 SER A C 1
ATOM 2530 O O . SER A 1 325 ? 3.553 34.531 35.719 1 74.88 325 SER A O 1
ATOM 2532 N N . MET A 1 326 ? 3.871 33.156 34 1 75.12 326 MET A N 1
ATOM 2533 C CA . MET A 1 326 ? 5.07 33.875 33.562 1 75.12 326 MET A CA 1
ATOM 2534 C C . MET A 1 326 ? 4.727 35.281 33.094 1 75.12 326 MET A C 1
ATOM 2536 O O . MET A 1 326 ? 5.469 36.25 33.344 1 75.12 326 MET A O 1
ATOM 2540 N N . LYS A 1 327 ? 3.672 35.438 32.438 1 73.38 327 LYS A N 1
ATOM 2541 C CA . LYS A 1 327 ? 3.232 36.75 31.984 1 73.38 327 LYS A CA 1
ATOM 2542 C C . LYS A 1 327 ? 2.877 37.625 33.156 1 73.38 327 LYS A C 1
ATOM 2544 O O . LYS A 1 327 ? 3.211 38.812 33.188 1 73.38 327 LYS A O 1
ATOM 2549 N N . LEU A 1 328 ? 2.277 37.062 34.219 1 72.12 328 LEU A N 1
ATOM 2550 C CA . LEU A 1 328 ? 1.921 37.812 35.406 1 72.12 328 LEU A CA 1
ATOM 2551 C C . LEU A 1 328 ? 3.168 38.25 36.188 1 72.12 328 LEU A C 1
ATOM 2553 O O . LEU A 1 328 ? 3.252 39.375 36.656 1 72.12 328 LEU A O 1
ATOM 2557 N N . ILE A 1 329 ? 4.02 37.312 36.219 1 75.62 329 ILE A N 1
ATOM 2558 C CA . ILE A 1 329 ? 5.27 37.625 36.906 1 75.62 329 ILE A CA 1
ATOM 2559 C C . ILE A 1 329 ? 6.016 38.719 36.156 1 75.62 329 ILE A C 1
ATOM 2561 O O . ILE A 1 329 ? 6.562 39.656 36.781 1 75.62 329 ILE A O 1
ATOM 2565 N N . LEU A 1 330 ? 6.008 38.688 34.844 1 75.88 330 LEU A N 1
ATOM 2566 C CA . LEU A 1 330 ? 6.66 39.688 34.031 1 75.88 330 LEU A CA 1
ATOM 2567 C C . LEU A 1 330 ? 6.004 41.031 34.219 1 75.88 330 LEU A C 1
ATOM 2569 O O . LEU A 1 330 ? 6.695 42.062 34.344 1 75.88 330 LEU A O 1
ATOM 2573 N N . LEU A 1 331 ? 4.723 41.062 34.281 1 73.88 331 LEU A N 1
ATOM 2574 C CA . LEU A 1 331 ? 4.004 42.312 34.469 1 73.88 331 LEU A CA 1
ATOM 2575 C C . LEU A 1 331 ? 4.23 42.875 35.844 1 73.88 331 LEU A C 1
ATOM 2577 O O . LEU A 1 331 ? 4.379 44.094 36.031 1 73.88 331 LEU A O 1
ATOM 2581 N N . TYR A 1 332 ? 4.277 41.969 36.781 1 71.75 332 TYR A N 1
ATOM 2582 C CA . TYR A 1 332 ? 4.508 42.406 38.156 1 71.75 332 TYR A CA 1
ATOM 2583 C C . TYR A 1 332 ? 5.914 42.969 38.312 1 71.75 332 TYR A C 1
ATOM 2585 O O . TYR A 1 332 ? 6.09 44.062 38.875 1 71.75 332 TYR A O 1
ATOM 2593 N N . CYS A 1 333 ? 6.844 42.281 37.812 1 74.38 333 CYS A N 1
ATOM 2594 C CA . CYS A 1 333 ? 8.219 42.75 37.906 1 74.38 333 CYS A CA 1
ATOM 2595 C C . CYS A 1 333 ? 8.43 44 37.031 1 74.38 333 CYS A C 1
ATOM 2597 O O . CYS A 1 333 ? 9.18 44.906 37.438 1 74.38 333 CYS A O 1
ATOM 2599 N N . GLY A 1 334 ? 7.82 44.094 35.906 1 73.06 334 GLY A N 1
ATOM 2600 C CA . GLY A 1 334 ? 7.879 45.281 35.094 1 73.06 334 GLY A CA 1
ATOM 2601 C C . GLY A 1 334 ? 7.266 46.5 35.75 1 73.06 334 GLY A C 1
ATOM 2602 O O . GLY A 1 334 ? 7.812 47.625 35.656 1 73.06 334 GLY A O 1
ATOM 2603 N N . TYR A 1 335 ? 6.211 46.219 36.469 1 68.44 335 TYR A N 1
ATOM 2604 C CA . TYR A 1 335 ? 5.559 47.312 37.219 1 68.44 335 TYR A CA 1
ATOM 2605 C C . TYR A 1 335 ? 6.461 47.844 38.312 1 68.44 335 TYR A C 1
ATOM 2607 O O . TYR A 1 335 ? 6.551 49.031 38.531 1 68.44 335 TYR A O 1
ATOM 2615 N N . GLN A 1 336 ? 7.098 46.969 39 1 68.31 336 GLN A N 1
ATOM 2616 C CA . GLN A 1 336 ? 8.008 47.375 40.062 1 68.31 336 GLN A CA 1
ATOM 2617 C C . GLN A 1 336 ? 9.18 48.156 39.5 1 68.31 336 GLN A C 1
ATOM 2619 O O . GLN A 1 336 ? 9.617 49.156 40.125 1 68.31 336 GLN A O 1
ATOM 2624 N N . GLN A 1 337 ? 9.523 47.844 38.344 1 75.94 337 GLN A N 1
ATOM 2625 C CA . GLN A 1 337 ? 10.648 48.562 37.719 1 75.94 337 GLN A CA 1
ATOM 2626 C C . GLN A 1 337 ? 10.211 49.906 37.188 1 75.94 337 GLN A C 1
ATOM 2628 O O . GLN A 1 337 ? 11 50.844 37.156 1 75.94 337 GLN A O 1
ATOM 2633 N N . ILE A 1 338 ? 9.016 50.031 36.812 1 68.5 338 ILE A N 1
ATOM 2634 C CA . ILE A 1 338 ? 8.5 51.312 36.375 1 68.5 338 ILE A CA 1
ATOM 2635 C C . ILE A 1 338 ? 8.375 52.281 37.562 1 68.5 338 ILE A C 1
ATOM 2637 O O . ILE A 1 338 ? 8.719 53.469 37.469 1 68.5 338 ILE A O 1
ATOM 2641 N N . ARG A 1 339 ? 7.996 51.656 38.625 1 63.31 339 ARG A N 1
ATOM 2642 C CA . ARG A 1 339 ? 7.84 52.469 39.844 1 63.31 339 ARG A CA 1
ATOM 2643 C C . ARG A 1 339 ? 9.195 52.938 40.344 1 63.31 339 ARG A C 1
ATOM 2645 O O . ARG A 1 339 ? 9.305 54.031 40.906 1 63.31 339 ARG A O 1
ATOM 2652 N N . THR A 1 340 ? 10.086 52.062 40.125 1 66.81 340 THR A N 1
ATOM 2653 C CA . THR A 1 340 ? 11.422 52.438 40.594 1 66.81 340 THR A CA 1
ATOM 2654 C C . THR A 1 340 ? 12.148 53.281 39.562 1 66.81 340 THR A C 1
ATOM 2656 O O . THR A 1 340 ? 13.25 53.781 39.812 1 66.81 340 THR A O 1
ATOM 2659 N N . GLY A 1 341 ? 11.516 53.625 38.438 1 63.66 341 GLY A N 1
ATOM 2660 C CA . GLY A 1 341 ? 12.039 54.531 37.406 1 63.66 341 GLY A CA 1
ATOM 2661 C C . GLY A 1 341 ? 12.992 53.844 36.438 1 63.66 341 GLY A C 1
ATOM 2662 O O . GLY A 1 341 ? 13.664 54.5 35.656 1 63.66 341 GLY A O 1
ATOM 2663 N N . LEU A 1 342 ? 13.102 52.625 36.594 1 64.81 342 LEU A N 1
ATOM 2664 C CA . LEU A 1 342 ? 14.102 51.938 35.781 1 64.81 342 LEU A CA 1
ATOM 2665 C C . LEU A 1 342 ? 13.57 51.625 34.375 1 64.81 342 LEU A C 1
ATOM 2667 O O . LEU A 1 342 ? 14.344 51.5 33.438 1 64.81 342 LEU A O 1
ATOM 2671 N N . MET A 1 343 ? 12.281 51.562 34.312 1 69.06 343 MET A N 1
ATOM 2672 C CA . MET A 1 343 ? 11.719 51.219 33 1 69.06 343 MET A CA 1
ATOM 2673 C C . MET A 1 343 ? 10.492 52.062 32.688 1 69.06 343 MET A C 1
ATOM 2675 O O . MET A 1 343 ? 9.805 52.531 33.594 1 69.06 343 MET A O 1
ATOM 2679 N N . THR A 1 344 ? 10.492 52.5 31.531 1 58.59 344 THR A N 1
ATOM 2680 C CA . THR A 1 344 ? 9.328 53.25 31.109 1 58.59 344 THR A CA 1
ATOM 2681 C C . THR A 1 344 ? 8.195 52.344 30.672 1 58.59 344 THR A C 1
ATOM 2683 O O . THR A 1 344 ? 8.406 51.156 30.469 1 58.59 344 THR A O 1
ATOM 2686 N N . GLY A 1 345 ? 6.984 52.781 30.75 1 59.31 345 GLY A N 1
ATOM 2687 C CA . GLY A 1 345 ? 5.832 52 30.312 1 59.31 345 GLY A CA 1
ATOM 2688 C C . GLY A 1 345 ? 5.977 51.469 28.906 1 59.31 345 GLY A C 1
ATOM 2689 O O . GLY A 1 345 ? 5.598 50.312 28.641 1 59.31 345 GLY A O 1
ATOM 2690 N N . GLY A 1 346 ? 6.605 52.281 28.031 1 56.16 346 GLY A N 1
ATOM 2691 C CA . GLY A 1 346 ? 6.852 51.844 26.656 1 56.16 346 GLY A CA 1
ATOM 2692 C C . GLY A 1 346 ? 7.82 50.688 26.578 1 56.16 346 GLY A C 1
ATOM 2693 O O . GLY A 1 346 ? 7.625 49.75 25.781 1 56.16 346 GLY A O 1
ATOM 2694 N N . ASN A 1 347 ? 8.805 50.75 27.531 1 64.56 347 ASN A N 1
ATOM 2695 C CA . ASN A 1 347 ? 9.789 49.688 27.547 1 64.56 347 ASN A CA 1
ATOM 2696 C C . ASN A 1 347 ? 9.172 48.375 27.984 1 64.56 347 ASN A C 1
ATOM 2698 O O . ASN A 1 347 ? 9.562 47.312 27.5 1 64.56 347 ASN A O 1
ATOM 2702 N N . LEU A 1 348 ? 8.188 48.469 28.766 1 70.19 348 LEU A N 1
ATOM 2703 C CA . LEU A 1 348 ? 7.543 47.25 29.25 1 70.19 348 LEU A CA 1
ATOM 2704 C C . LEU A 1 348 ? 6.699 46.625 28.141 1 70.19 348 LEU A C 1
ATOM 2706 O O . LEU A 1 348 ? 6.691 45.406 27.984 1 70.19 348 LEU A O 1
ATOM 2710 N N . VAL A 1 349 ? 6.016 47.5 27.375 1 62.28 349 VAL A N 1
ATOM 2711 C CA . VAL A 1 349 ? 5.207 47 26.281 1 62.28 349 VAL A CA 1
ATOM 2712 C C . VAL A 1 349 ? 6.109 46.344 25.234 1 62.28 349 VAL A C 1
ATOM 2714 O O . VAL A 1 349 ? 5.785 45.281 24.703 1 62.28 349 VAL A O 1
ATOM 2717 N N . SER A 1 350 ? 7.25 46.938 24.984 1 63.19 350 SER A N 1
ATOM 2718 C CA . SER A 1 350 ? 8.211 46.344 24.047 1 63.19 350 SER A CA 1
ATOM 2719 C C . SER A 1 350 ? 8.742 45.031 24.578 1 63.19 350 SER A C 1
ATOM 2721 O O . SER A 1 350 ? 8.93 44.094 23.797 1 63.19 350 SER A O 1
ATOM 2723 N N . PHE A 1 351 ? 8.953 45 25.828 1 72.44 351 PHE A N 1
ATOM 2724 C CA . PHE A 1 351 ? 9.469 43.781 26.438 1 72.44 351 PHE A CA 1
ATOM 2725 C C . PHE A 1 351 ? 8.469 42.625 26.281 1 72.44 351 PHE A C 1
ATOM 2727 O O . PHE A 1 351 ? 8.844 41.5 25.969 1 72.44 351 PHE A O 1
ATOM 2734 N N . ILE A 1 352 ? 7.246 42.938 26.375 1 69.25 352 ILE A N 1
ATOM 2735 C CA . ILE A 1 352 ? 6.211 41.906 26.266 1 69.25 352 ILE A CA 1
ATOM 2736 C C . ILE A 1 352 ? 6.109 41.438 24.828 1 69.25 352 ILE A C 1
ATOM 2738 O O . ILE A 1 352 ? 5.945 40.25 24.578 1 69.25 352 ILE A O 1
ATOM 2742 N N . LEU A 1 353 ? 6.207 42.281 23.891 1 63.91 353 LEU A N 1
ATOM 2743 C CA . LEU A 1 353 ? 6.164 41.938 22.469 1 63.91 353 LEU A CA 1
ATOM 2744 C C . LEU A 1 353 ? 7.348 41.062 22.094 1 63.91 353 LEU A C 1
ATOM 2746 O O . LEU A 1 353 ? 7.188 40.062 21.375 1 63.91 353 LEU A O 1
ATOM 2750 N N . TYR A 1 354 ? 8.5 41.375 22.688 1 71.19 354 TYR A N 1
ATOM 2751 C CA . TYR A 1 354 ? 9.688 40.594 22.422 1 71.19 354 TYR A CA 1
ATOM 2752 C C . TYR A 1 354 ? 9.562 39.188 23.047 1 71.19 354 TYR A C 1
ATOM 2754 O O . TYR A 1 354 ? 9.969 38.188 22.453 1 71.19 354 TYR A O 1
ATOM 2762 N N . GLN A 1 355 ? 8.961 39.219 24.094 1 74.31 355 GLN A N 1
ATOM 2763 C CA . GLN A 1 355 ? 8.805 37.969 24.797 1 74.31 355 GLN A CA 1
ATOM 2764 C C . GLN A 1 355 ? 7.887 37 24.016 1 74.31 355 GLN A C 1
ATOM 2766 O O . GLN A 1 355 ? 8.141 35.812 23.953 1 74.31 355 GLN A O 1
ATOM 2771 N N . THR A 1 356 ? 6.871 37.562 23.5 1 70.19 356 THR A N 1
ATOM 2772 C CA . THR A 1 356 ? 5.957 36.75 22.719 1 70.19 356 THR A CA 1
ATOM 2773 C C . THR A 1 356 ? 6.66 36.188 21.484 1 70.19 356 THR A C 1
ATOM 2775 O O . THR A 1 356 ? 6.453 35.031 21.109 1 70.19 356 THR A O 1
ATOM 2778 N N . ASN A 1 357 ? 7.496 36.938 20.953 1 71.69 357 ASN A N 1
ATOM 2779 C CA . ASN A 1 357 ? 8.25 36.5 19.766 1 71.69 357 ASN A CA 1
ATOM 2780 C C . ASN A 1 357 ? 9.289 35.438 20.125 1 71.69 357 ASN A C 1
ATOM 2782 O O . ASN A 1 357 ? 9.477 34.5 19.359 1 71.69 357 ASN A O 1
ATOM 2786 N N . VAL A 1 358 ? 9.906 35.625 21.266 1 76.12 358 VAL A N 1
ATOM 2787 C CA . VAL A 1 358 ? 10.906 34.656 21.703 1 76.12 358 VAL A CA 1
ATOM 2788 C C . VAL A 1 358 ? 10.242 33.312 21.938 1 76.12 358 VAL A C 1
ATOM 2790 O O . VAL A 1 358 ? 10.797 32.281 21.578 1 76.12 358 VAL A O 1
ATOM 2793 N N . GLY A 1 359 ? 9.078 33.406 22.516 1 72.19 359 GLY A N 1
ATOM 2794 C CA . GLY A 1 359 ? 8.344 32.156 22.719 1 72.19 359 GLY A CA 1
ATOM 2795 C C . GLY A 1 359 ? 8.07 31.406 21.438 1 72.19 359 GLY A C 1
ATOM 2796 O O . GLY A 1 359 ? 8.242 30.188 21.375 1 72.19 359 GLY A O 1
ATOM 2797 N N . ARG A 1 360 ? 7.762 32.094 20.391 1 72 360 ARG A N 1
ATOM 2798 C CA . ARG A 1 360 ? 7.504 31.469 19.094 1 72 360 ARG A CA 1
ATOM 2799 C C . ARG A 1 360 ? 8.789 30.922 18.484 1 72 360 ARG A C 1
ATOM 2801 O O . ARG A 1 360 ? 8.789 29.844 17.891 1 72 360 ARG A O 1
ATOM 2808 N N . CYS A 1 361 ? 9.773 31.656 18.688 1 75.19 361 CYS A N 1
ATOM 2809 C CA . CYS A 1 361 ? 11.062 31.234 18.141 1 75.19 361 CYS A CA 1
ATOM 2810 C C . CYS A 1 361 ? 11.555 29.969 18.828 1 75.19 361 CYS A C 1
ATOM 2812 O O . CYS A 1 361 ? 12.039 29.047 18.172 1 75.19 361 CYS A O 1
ATOM 2814 N N . VAL A 1 362 ? 11.383 30.031 20.094 1 74.62 362 VAL A N 1
ATOM 2815 C CA . VAL A 1 362 ? 11.836 28.859 20.859 1 74.62 362 VAL A CA 1
ATOM 2816 C C . VAL A 1 362 ? 11.016 27.641 20.453 1 74.62 362 VAL A C 1
ATOM 2818 O O . VAL A 1 362 ? 11.562 26.547 20.281 1 74.62 362 VAL A O 1
ATOM 2821 N N . GLN A 1 363 ? 9.75 27.875 20.25 1 72.88 363 GLN A N 1
ATOM 2822 C CA . GLN A 1 363 ? 8.891 26.781 19.828 1 72.88 363 GLN A CA 1
ATOM 2823 C C . GLN A 1 363 ? 9.289 26.281 18.438 1 72.88 363 GLN A C 1
ATOM 2825 O O . GLN A 1 363 ? 9.312 25.078 18.188 1 72.88 363 GLN A O 1
ATOM 2830 N N . ALA A 1 364 ? 9.531 27.141 17.578 1 73.44 364 ALA A N 1
ATOM 2831 C CA . ALA A 1 364 ? 9.984 26.797 16.234 1 73.44 364 ALA A CA 1
ATOM 2832 C C . ALA A 1 364 ? 11.289 26.016 16.281 1 73.44 364 ALA A C 1
ATOM 2834 O O . ALA A 1 364 ? 11.477 25.062 15.508 1 73.44 364 ALA A O 1
ATOM 2835 N N . LEU A 1 365 ? 12.156 26.359 17.234 1 74.88 365 LEU A N 1
ATOM 2836 C CA . LEU A 1 365 ? 13.438 25.688 17.375 1 74.88 365 LEU A CA 1
ATOM 2837 C C . LEU A 1 365 ? 13.234 24.25 17.891 1 74.88 365 LEU A C 1
ATOM 2839 O O . LEU A 1 365 ? 13.875 23.328 17.391 1 74.88 365 LEU A O 1
ATOM 2843 N N . ILE A 1 366 ? 12.336 24.188 18.781 1 71.62 366 ILE A N 1
ATOM 2844 C CA . ILE A 1 366 ? 12.055 22.875 19.344 1 71.62 366 ILE A CA 1
ATOM 2845 C C . ILE A 1 366 ? 11.461 21.969 18.266 1 71.62 366 ILE A C 1
ATOM 2847 O O . ILE A 1 366 ? 11.875 20.812 18.125 1 71.62 366 ILE A O 1
ATOM 2851 N N . TYR A 1 367 ? 10.578 22.5 17.484 1 69.5 367 TYR A N 1
ATOM 2852 C CA . TYR A 1 367 ? 9.938 21.734 16.406 1 69.5 367 TYR A CA 1
ATOM 2853 C C . TYR A 1 367 ? 10.953 21.344 15.344 1 69.5 367 TYR A C 1
ATOM 2855 O O . TYR A 1 367 ? 10.977 20.188 14.898 1 69.5 367 TYR A O 1
ATOM 2863 N N . THR A 1 368 ? 11.727 22.25 14.961 1 73.69 368 THR A N 1
ATOM 2864 C CA . THR A 1 368 ? 12.719 21.984 13.922 1 73.69 368 THR A CA 1
ATOM 2865 C C . THR A 1 368 ? 13.719 20.938 14.383 1 73.69 368 THR A C 1
ATOM 2867 O O . THR A 1 368 ? 14.148 20.094 13.586 1 73.69 368 THR A O 1
ATOM 2870 N N . TYR A 1 369 ? 13.969 21.047 15.602 1 72.75 369 TYR A N 1
ATOM 2871 C CA . TYR A 1 369 ? 14.883 20.047 16.156 1 72.75 369 TYR A CA 1
ATOM 2872 C C . TYR A 1 369 ? 14.25 18.672 16.172 1 72.75 369 TYR A C 1
ATOM 2874 O O . TYR A 1 369 ? 14.898 17.688 15.797 1 72.75 369 TYR A O 1
ATOM 2882 N N . GLY A 1 370 ? 13.062 18.562 16.594 1 67.12 370 GLY A N 1
ATOM 2883 C CA . GLY A 1 370 ? 12.344 17.312 16.562 1 67.12 370 GLY A CA 1
ATOM 2884 C C . GLY A 1 370 ? 12.188 16.734 15.172 1 67.12 370 GLY A C 1
ATOM 2885 O O . GLY A 1 370 ? 12.375 15.539 14.953 1 67.12 370 GLY A O 1
ATOM 2886 N N . ASP A 1 371 ? 11.891 17.594 14.258 1 71.44 371 ASP A N 1
ATOM 2887 C CA . ASP A 1 371 ? 11.742 17.203 12.859 1 71.44 371 ASP A CA 1
ATOM 2888 C C . ASP A 1 371 ? 13.07 16.703 12.289 1 71.44 371 ASP A C 1
ATOM 2890 O O . ASP A 1 371 ? 13.102 15.727 11.539 1 71.44 371 ASP A O 1
ATOM 2894 N N . ALA A 1 372 ? 14.141 17.297 12.648 1 72.06 372 ALA A N 1
ATOM 2895 C CA . ALA A 1 372 ? 15.469 16.891 12.203 1 72.06 372 ALA A CA 1
ATOM 2896 C C . ALA A 1 372 ? 15.812 15.492 12.719 1 72.06 372 ALA A C 1
ATOM 2898 O O . ALA A 1 372 ? 16.359 14.672 11.977 1 72.06 372 ALA A O 1
ATOM 2899 N N . LEU A 1 373 ? 15.406 15.328 13.898 1 67.5 373 LEU A N 1
ATOM 2900 C CA . LEU A 1 373 ? 15.719 14.039 14.5 1 67.5 373 LEU A CA 1
ATOM 2901 C C . LEU A 1 373 ? 14.938 12.914 13.828 1 67.5 373 LEU A C 1
ATOM 2903 O O . LEU A 1 373 ? 15.477 11.82 13.609 1 67.5 373 LEU A O 1
ATOM 2907 N N . SER A 1 374 ? 13.703 13.164 13.508 1 70.5 374 SER A N 1
ATOM 2908 C CA . SER A 1 374 ? 12.867 12.156 12.867 1 70.5 374 SER A CA 1
ATOM 2909 C C . SER A 1 374 ? 13.352 11.844 11.453 1 70.5 374 SER A C 1
ATOM 2911 O O . SER A 1 374 ? 13.172 10.727 10.969 1 70.5 374 SER A O 1
ATOM 2913 N N . ASN A 1 375 ? 14.031 12.742 10.781 1 75.62 375 ASN A N 1
ATOM 2914 C CA . ASN A 1 375 ? 14.469 12.57 9.398 1 75.62 375 ASN A CA 1
ATOM 2915 C C . ASN A 1 375 ? 15.875 11.992 9.328 1 75.62 375 ASN A C 1
ATOM 2917 O O . ASN A 1 375 ? 16.312 11.539 8.266 1 75.62 375 ASN A O 1
ATOM 2921 N N . VAL A 1 376 ? 16.547 12 10.477 1 74.44 376 VAL A N 1
ATOM 2922 C CA . VAL A 1 376 ? 17.906 11.469 10.516 1 74.44 376 VAL A CA 1
ATOM 2923 C C . VAL A 1 376 ? 17.875 9.961 10.273 1 74.44 376 VAL A C 1
ATOM 2925 O O . VAL A 1 376 ? 18.75 9.414 9.602 1 74.44 376 VAL A O 1
ATOM 2928 N N . GLY A 1 377 ? 16.922 9.336 10.734 1 70.44 377 GLY A N 1
ATOM 2929 C CA . GLY A 1 377 ? 16.781 7.914 10.477 1 70.44 377 GLY A CA 1
ATOM 2930 C C . GLY A 1 377 ? 16.625 7.582 9.008 1 70.44 377 GLY A C 1
ATOM 2931 O O . GLY A 1 377 ? 17.281 6.66 8.5 1 70.44 377 GLY A O 1
ATOM 2932 N N . ALA A 1 378 ? 15.797 8.352 8.375 1 76.06 378 ALA A N 1
ATOM 2933 C CA . ALA A 1 378 ? 15.609 8.148 6.941 1 76.06 378 ALA A CA 1
ATOM 2934 C C . ALA A 1 378 ? 16.891 8.453 6.172 1 76.06 378 ALA A C 1
ATOM 2936 O O . ALA A 1 378 ? 17.234 7.734 5.23 1 76.06 378 ALA A O 1
ATOM 2937 N N . ALA A 1 379 ? 17.562 9.43 6.598 1 78 379 ALA A N 1
ATOM 2938 C CA . ALA A 1 379 ? 18.812 9.805 5.949 1 78 379 ALA A CA 1
ATOM 2939 C C . ALA A 1 379 ? 19.875 8.727 6.137 1 78 379 ALA A C 1
ATOM 2941 O O . ALA A 1 379 ? 20.641 8.43 5.215 1 78 379 ALA A O 1
ATOM 2942 N N . GLU A 1 380 ? 19.875 8.188 7.27 1 78.31 380 GLU A N 1
ATOM 2943 C CA . GLU A 1 380 ? 20.859 7.137 7.562 1 78.31 380 GLU A CA 1
ATOM 2944 C C . GLU A 1 380 ? 20.672 5.945 6.629 1 78.31 380 GLU A C 1
ATOM 2946 O O . GLU A 1 380 ? 21.656 5.398 6.117 1 78.31 380 GLU A O 1
ATOM 2951 N N . LYS A 1 381 ? 19.516 5.594 6.422 1 79.69 381 LYS A N 1
ATOM 2952 C CA . LYS A 1 381 ? 19.25 4.473 5.531 1 79.69 381 LYS A CA 1
ATOM 2953 C C . LYS A 1 381 ? 19.641 4.797 4.098 1 79.69 381 LYS A C 1
ATOM 2955 O O . LYS A 1 381 ? 20.188 3.951 3.391 1 79.69 381 LYS A O 1
ATOM 2960 N N . VAL A 1 382 ? 19.359 5.93 3.691 1 81.25 382 VAL A N 1
ATOM 2961 C CA . VAL A 1 382 ? 19.688 6.348 2.332 1 81.25 382 VAL A CA 1
ATOM 2962 C C . VAL A 1 382 ? 21.203 6.375 2.15 1 81.25 382 VAL A C 1
ATOM 2964 O O . VAL A 1 382 ? 21.734 5.895 1.142 1 81.25 382 VAL A O 1
ATOM 2967 N N . PHE A 1 383 ? 21.922 6.824 3.127 1 79.94 383 PHE A N 1
ATOM 2968 C CA . PHE A 1 383 ? 23.375 6.91 3.016 1 79.94 383 PHE A CA 1
ATOM 2969 C C . PHE A 1 383 ? 24.016 5.531 3.125 1 79.94 383 PHE A C 1
ATOM 2971 O O . PHE A 1 383 ? 25.062 5.277 2.535 1 79.94 383 PHE A O 1
ATOM 2978 N N . GLU A 1 384 ? 23.344 4.746 3.828 1 80.81 384 GLU A N 1
ATOM 2979 C CA . GLU A 1 384 ? 23.828 3.369 3.9 1 80.81 384 GLU A CA 1
ATOM 2980 C C . GLU A 1 384 ? 23.828 2.711 2.523 1 80.81 384 GLU A C 1
ATOM 2982 O O . GLU A 1 384 ? 24.781 2.02 2.166 1 80.81 384 GLU A O 1
ATOM 2987 N N . TYR A 1 385 ? 22.812 3.021 1.814 1 82.12 385 TYR A N 1
ATOM 2988 C CA . TYR A 1 385 ? 22.719 2.436 0.482 1 82.12 385 TYR A CA 1
ATOM 2989 C C . TYR A 1 385 ? 23.656 3.135 -0.488 1 82.12 385 TYR A C 1
ATOM 2991 O O . TYR A 1 385 ? 24.203 2.506 -1.404 1 82.12 385 TYR A O 1
ATOM 2999 N N . LEU A 1 386 ? 23.906 4.34 -0.268 1 80.81 386 LEU A N 1
ATOM 3000 C CA . LEU A 1 386 ? 24.797 5.105 -1.137 1 80.81 386 LEU A CA 1
ATOM 3001 C C . LEU A 1 386 ? 26.25 4.719 -0.9 1 80.81 386 LEU A C 1
ATOM 3003 O O . LEU A 1 386 ? 27.047 4.684 -1.841 1 80.81 386 LEU A O 1
ATOM 3007 N N . ASP A 1 387 ? 26.484 4.355 0.333 1 77.81 387 ASP A N 1
ATOM 3008 C CA . ASP A 1 387 ? 27.875 4.07 0.679 1 77.81 387 ASP A CA 1
ATOM 3009 C C . ASP A 1 387 ? 28.188 2.584 0.523 1 77.81 387 ASP A C 1
ATOM 3011 O O . ASP A 1 387 ? 29.344 2.176 0.605 1 77.81 387 ASP A O 1
ATOM 3015 N N . ARG A 1 388 ? 27.281 1.86 0.153 1 81.12 388 ARG A N 1
ATOM 3016 C CA . ARG A 1 388 ? 27.516 0.426 0.006 1 81.12 388 ARG A CA 1
ATOM 3017 C C . ARG A 1 388 ? 28.266 0.122 -1.281 1 81.12 388 ARG A C 1
ATOM 3019 O O . ARG A 1 388 ? 27.938 0.646 -2.346 1 81.12 388 ARG A O 1
ATOM 3026 N N . GLU A 1 389 ? 29.312 -0.503 -1.053 1 80.38 389 GLU A N 1
ATOM 3027 C CA . GLU A 1 389 ? 30.078 -0.939 -2.217 1 80.38 389 GLU A CA 1
ATOM 3028 C C . GLU A 1 389 ? 29.672 -2.35 -2.643 1 80.38 389 GLU A C 1
ATOM 3030 O O . GLU A 1 389 ? 29.453 -3.221 -1.798 1 80.38 389 GLU A O 1
ATOM 3035 N N . PRO A 1 390 ? 29.422 -2.496 -3.918 1 81.5 390 PRO A N 1
ATOM 3036 C CA . PRO A 1 390 ? 29.047 -3.828 -4.406 1 81.5 390 PRO A CA 1
ATOM 3037 C C . PRO A 1 390 ? 30.094 -4.887 -4.078 1 81.5 390 PRO A C 1
ATOM 3039 O O . PRO A 1 390 ? 31.297 -4.578 -4.016 1 81.5 390 PRO A O 1
ATOM 3042 N N . SER A 1 391 ? 29.656 -6.066 -3.754 1 77.94 391 SER A N 1
ATOM 3043 C CA . SER A 1 391 ? 30.531 -7.18 -3.432 1 77.94 391 SER A CA 1
ATOM 3044 C C . SER A 1 391 ? 31.25 -7.699 -4.676 1 77.94 391 SER A C 1
ATOM 3046 O O . SER A 1 391 ? 32.375 -8.211 -4.59 1 77.94 391 SER A O 1
ATOM 3048 N N . VAL A 1 392 ? 30.562 -7.566 -5.762 1 80.88 392 VAL A N 1
ATOM 3049 C CA . VAL A 1 392 ? 31.141 -8.047 -7.008 1 80.88 392 VAL A CA 1
ATOM 3050 C C . VAL A 1 392 ? 31.812 -6.883 -7.742 1 80.88 392 VAL A C 1
ATOM 3052 O O . VAL A 1 392 ? 31.219 -5.816 -7.898 1 80.88 392 VAL A O 1
ATOM 3055 N N . CYS A 1 393 ? 33.125 -7.051 -8.023 1 76.06 393 CYS A N 1
ATOM 3056 C CA . CYS A 1 393 ? 33.906 -6 -8.664 1 76.06 393 CYS A CA 1
ATOM 3057 C C . CYS A 1 393 ? 33.719 -6.043 -10.18 1 76.06 393 CYS A C 1
ATOM 3059 O O . CYS A 1 393 ? 33.969 -7.078 -10.805 1 76.06 393 CYS A O 1
ATOM 3061 N N . THR A 1 394 ? 33.125 -5.09 -10.734 1 77.25 394 THR A N 1
ATOM 3062 C CA . THR A 1 394 ? 32.969 -5.008 -12.18 1 77.25 394 THR A CA 1
ATOM 3063 C C . THR A 1 394 ? 34.094 -4.172 -12.805 1 77.25 394 THR A C 1
ATOM 3065 O O . THR A 1 394 ? 33.906 -3.574 -13.867 1 77.25 394 THR A O 1
ATOM 3068 N N . GLU A 1 395 ? 35.25 -4.242 -12.172 1 77.44 395 GLU A N 1
ATOM 3069 C CA . GLU A 1 395 ? 36.312 -3.377 -12.648 1 77.44 395 GLU A CA 1
ATOM 3070 C C . GLU A 1 395 ? 37.219 -4.113 -13.625 1 77.44 395 GLU A C 1
ATOM 3072 O O . GLU A 1 395 ? 38.344 -3.672 -13.898 1 77.44 395 GLU A O 1
ATOM 3077 N N . GLY A 1 396 ? 36.688 -5.25 -14.086 1 83 396 GLY A N 1
ATOM 3078 C CA . GLY A 1 396 ? 37.5 -5.91 -15.094 1 83 396 GLY A CA 1
ATOM 3079 C C . GLY A 1 396 ? 37.656 -5.09 -16.359 1 83 396 GLY A C 1
ATOM 3080 O O . GLY A 1 396 ? 36.781 -4.289 -16.703 1 83 396 GLY A O 1
ATOM 3081 N N . THR A 1 397 ? 38.844 -5.145 -16.984 1 85.56 397 THR A N 1
ATOM 3082 C CA . THR A 1 397 ? 39.094 -4.301 -18.141 1 85.56 397 THR A CA 1
ATOM 3083 C C . THR A 1 397 ? 39.438 -5.152 -19.359 1 85.56 397 THR A C 1
ATOM 3085 O O . THR A 1 397 ? 39.594 -4.629 -20.469 1 85.56 397 THR A O 1
ATOM 3088 N N . LEU A 1 398 ? 39.344 -6.383 -19.156 1 87.69 398 LEU A N 1
ATOM 3089 C CA . LEU A 1 398 ? 39.781 -7.242 -20.266 1 87.69 398 LEU A CA 1
ATOM 3090 C C . LEU A 1 398 ? 38.688 -7.332 -21.328 1 87.69 398 LEU A C 1
ATOM 3092 O O . LEU A 1 398 ? 37.531 -7.559 -21 1 87.69 398 LEU A O 1
ATOM 3096 N N . SER A 1 399 ? 39.031 -6.898 -22.594 1 88.19 399 SER A N 1
ATOM 3097 C CA . SER A 1 399 ? 38.156 -7.062 -23.75 1 88.19 399 SER A CA 1
ATOM 3098 C C . SER A 1 399 ? 38.906 -7.727 -24.906 1 88.19 399 SER A C 1
ATOM 3100 O O . SER A 1 399 ? 39.75 -7.102 -25.547 1 88.19 399 SER A O 1
ATOM 3102 N N . LYS A 1 400 ? 38.688 -8.969 -24.984 1 83.88 400 LYS A N 1
ATOM 3103 C CA . LYS A 1 400 ? 39.375 -9.703 -26.062 1 83.88 400 LYS A CA 1
ATOM 3104 C C . LYS A 1 400 ? 38.656 -9.508 -27.391 1 83.88 400 LYS A C 1
ATOM 3106 O O . LYS A 1 400 ? 37.438 -9.375 -27.438 1 83.88 400 LYS A O 1
ATOM 3111 N N . GLU A 1 401 ? 39.375 -9.305 -28.469 1 78.56 401 GLU A N 1
ATOM 3112 C CA . GLU A 1 401 ? 38.812 -9.102 -29.797 1 78.56 401 GLU A CA 1
ATOM 3113 C C . GLU A 1 401 ? 38.062 -10.344 -30.281 1 78.56 401 GLU A C 1
ATOM 3115 O O . GLU A 1 401 ? 37 -10.242 -30.891 1 78.56 401 GLU A O 1
ATOM 3120 N N . SER A 1 402 ? 38.719 -11.539 -30.016 1 83.12 402 SER A N 1
ATOM 3121 C CA . SER A 1 402 ? 38.031 -12.75 -30.484 1 83.12 402 SER A CA 1
ATOM 3122 C C . SER A 1 402 ? 37.906 -13.781 -29.375 1 83.12 402 SER A C 1
ATOM 3124 O O . SER A 1 402 ? 38.906 -14.141 -28.734 1 83.12 402 SER A O 1
ATOM 3126 N N . LEU A 1 403 ? 36.688 -14.125 -29.016 1 89.12 403 LEU A N 1
ATOM 3127 C CA . LEU A 1 403 ? 36.375 -15.125 -28 1 89.12 403 LEU A CA 1
ATOM 3128 C C . LEU A 1 403 ? 35.906 -16.422 -28.641 1 89.12 403 LEU A C 1
ATOM 3130 O O . LEU A 1 403 ? 35.094 -16.391 -29.578 1 89.12 403 LEU A O 1
ATOM 3134 N N . ARG A 1 404 ? 36.438 -17.578 -28.281 1 90.06 404 ARG A N 1
ATOM 3135 C CA . ARG A 1 404 ? 36.031 -18.875 -28.797 1 90.06 404 ARG A CA 1
ATOM 3136 C C . ARG A 1 404 ? 34.75 -19.344 -28.109 1 90.06 404 ARG A C 1
ATOM 3138 O O . ARG A 1 404 ? 33.906 -20 -28.719 1 90.06 404 ARG A O 1
ATOM 3145 N N . GLY A 1 405 ? 34.594 -18.969 -26.844 1 93.12 405 GLY A N 1
ATOM 3146 C CA . GLY A 1 405 ? 33.406 -19.344 -26.109 1 93.12 405 GLY A CA 1
ATOM 3147 C C . GLY A 1 405 ? 33.594 -20.625 -25.312 1 93.12 405 GLY A C 1
ATOM 3148 O O . GLY A 1 405 ? 32.625 -21.375 -25.125 1 93.12 405 GLY A O 1
ATOM 3149 N N . ARG A 1 406 ? 34.781 -20.984 -24.922 1 94.62 406 ARG A N 1
ATOM 3150 C CA . ARG A 1 406 ? 35.062 -22.141 -24.062 1 94.62 406 ARG A CA 1
ATOM 3151 C C . ARG A 1 406 ? 34.844 -21.781 -22.594 1 94.62 406 ARG A C 1
ATOM 3153 O O . ARG A 1 406 ? 35.469 -20.844 -22.078 1 94.62 406 ARG A O 1
ATOM 3160 N N . VAL A 1 407 ? 33.969 -22.469 -21.953 1 96.69 407 VAL A N 1
ATOM 3161 C CA . VAL A 1 407 ? 33.688 -22.219 -20.531 1 96.69 407 VAL A CA 1
ATOM 3162 C C . VAL A 1 407 ? 34.125 -23.406 -19.703 1 96.69 407 VAL A C 1
ATOM 3164 O O . VAL A 1 407 ? 33.906 -24.562 -20.078 1 96.69 407 VAL A O 1
ATOM 3167 N N . SER A 1 408 ? 34.844 -23.141 -18.609 1 96.62 408 SER A N 1
ATOM 3168 C CA . SER A 1 408 ? 35.312 -24.203 -17.75 1 96.62 408 SER A CA 1
ATOM 3169 C C . SER A 1 408 ? 35.031 -23.891 -16.281 1 96.62 408 SER A C 1
ATOM 3171 O O . SER A 1 408 ? 35.406 -22.828 -15.781 1 96.62 408 SER A O 1
ATOM 3173 N N . PHE A 1 409 ? 34.312 -24.719 -15.688 1 96.62 409 PHE A N 1
ATOM 3174 C CA . PHE A 1 409 ? 34.156 -24.688 -14.242 1 96.62 409 PHE A CA 1
ATOM 3175 C C . PHE A 1 409 ? 35.219 -25.547 -13.562 1 96.62 409 PHE A C 1
ATOM 3177 O O . PHE A 1 409 ? 35.312 -26.75 -13.805 1 96.62 409 PHE A O 1
ATOM 3184 N N . GLN A 1 410 ? 36.031 -24.906 -12.727 1 96.75 410 GLN A N 1
ATOM 3185 C CA . GLN A 1 410 ? 37.094 -25.625 -12.07 1 96.75 410 GLN A CA 1
ATOM 3186 C C . GLN A 1 410 ? 36.906 -25.656 -10.555 1 96.75 410 GLN A C 1
ATOM 3188 O O . GLN A 1 410 ? 37.219 -24.672 -9.867 1 96.75 410 GLN A O 1
ATOM 3193 N N . ASN A 1 411 ? 36.469 -26.797 -9.977 1 95.75 411 ASN A N 1
ATOM 3194 C CA . ASN A 1 411 ? 36.281 -27.047 -8.547 1 95.75 411 ASN A CA 1
ATOM 3195 C C . ASN A 1 411 ? 35.562 -25.875 -7.875 1 95.75 411 ASN A C 1
ATOM 3197 O O . ASN A 1 411 ? 36.031 -25.344 -6.867 1 95.75 411 ASN A O 1
ATOM 3201 N N . VAL A 1 412 ? 34.5 -25.578 -8.422 1 96 412 VAL A N 1
ATOM 3202 C CA . VAL A 1 412 ? 33.75 -24.406 -7.973 1 96 412 VAL A CA 1
ATOM 3203 C C . VAL A 1 412 ? 32.875 -24.766 -6.785 1 96 412 VAL A C 1
ATOM 3205 O O . VAL A 1 412 ? 32.094 -25.734 -6.855 1 96 412 VAL A O 1
ATOM 3208 N N . SER A 1 413 ? 33.031 -24.094 -5.695 1 96.12 413 SER A N 1
ATOM 3209 C CA . SER A 1 413 ? 32.156 -24.156 -4.535 1 96.12 413 SER A CA 1
ATOM 3210 C C . SER A 1 413 ? 31.484 -22.812 -4.262 1 96.12 413 SER A C 1
ATOM 3212 O O . SER A 1 413 ? 32.125 -21.766 -4.352 1 96.12 413 SER A O 1
ATOM 3214 N N . PHE A 1 414 ? 30.188 -22.891 -3.971 1 94.31 414 PHE A N 1
ATOM 3215 C CA . PHE A 1 414 ? 29.469 -21.625 -3.885 1 94.31 414 PHE A CA 1
ATOM 3216 C C . PHE A 1 414 ? 28.375 -21.688 -2.811 1 94.31 414 PHE A C 1
ATOM 3218 O O . PHE A 1 414 ? 27.719 -22.719 -2.66 1 94.31 414 PHE A O 1
ATOM 3225 N N . CYS A 1 415 ? 28.375 -20.641 -2.076 1 92.06 415 CYS A N 1
ATOM 3226 C CA . CYS A 1 415 ? 27.297 -20.375 -1.127 1 92.06 415 CYS A CA 1
ATOM 3227 C C . CYS A 1 415 ? 26.688 -19 -1.358 1 92.06 415 CYS A C 1
ATOM 3229 O O . CYS A 1 415 ? 27.422 -18.031 -1.636 1 92.06 415 CYS A O 1
ATOM 3231 N N . TYR A 1 416 ? 25.406 -18.969 -1.41 1 87.69 416 TYR A N 1
ATOM 3232 C CA . TYR A 1 416 ? 24.781 -17.656 -1.519 1 87.69 416 TYR A CA 1
ATOM 3233 C C . TYR A 1 416 ? 25.094 -16.797 -0.296 1 87.69 416 TYR A C 1
ATOM 3235 O O . TYR A 1 416 ? 25.109 -17.297 0.832 1 87.69 416 TYR A O 1
ATOM 3243 N N . PRO A 1 417 ? 25.344 -15.539 -0.516 1 82.5 417 PRO A N 1
ATOM 3244 C CA . PRO A 1 417 ? 25.656 -14.664 0.617 1 82.5 417 PRO A CA 1
ATOM 3245 C C . PRO A 1 417 ? 24.484 -14.547 1.599 1 82.5 417 PRO A C 1
ATOM 3247 O O . PRO A 1 417 ? 24.703 -14.297 2.789 1 82.5 417 PRO A O 1
ATOM 3250 N N . SER A 1 418 ? 23.312 -14.773 1.124 1 77.5 418 SER A N 1
ATOM 3251 C CA . SER A 1 418 ? 22.141 -14.711 1.984 1 77.5 418 SER A CA 1
ATOM 3252 C C . SER A 1 418 ? 22.047 -15.938 2.875 1 77.5 418 SER A C 1
ATOM 3254 O O . SER A 1 418 ? 21.453 -15.883 3.959 1 77.5 418 SER A O 1
ATOM 3256 N N . ARG A 1 419 ? 22.547 -17.047 2.396 1 82.94 419 ARG A N 1
ATOM 3257 C CA . ARG A 1 419 ? 22.547 -18.297 3.15 1 82.94 419 ARG A CA 1
ATOM 3258 C C . ARG A 1 419 ? 23.922 -18.953 3.139 1 82.94 419 ARG A C 1
ATOM 3260 O O . ARG A 1 419 ? 24.109 -20 2.52 1 82.94 419 ARG A O 1
ATOM 3267 N N . PRO A 1 420 ? 24.797 -18.516 3.904 1 82.62 420 PRO A N 1
ATOM 3268 C CA . PRO A 1 420 ? 26.172 -19.016 3.863 1 82.62 420 PRO A CA 1
ATOM 3269 C C . PRO A 1 420 ? 26.312 -20.422 4.418 1 82.62 420 PRO A C 1
ATOM 3271 O O . PRO A 1 420 ? 27.312 -21.109 4.148 1 82.62 420 PRO A O 1
ATOM 3274 N N . GLU A 1 421 ? 25.266 -20.891 5.051 1 83.75 421 GLU A N 1
ATOM 3275 C CA . GLU A 1 421 ? 25.344 -22.188 5.691 1 83.75 421 GLU A CA 1
ATOM 3276 C C . GLU A 1 421 ? 25.062 -23.312 4.691 1 83.75 421 GLU A C 1
ATOM 3278 O O . GLU A 1 421 ? 25.469 -24.453 4.898 1 83.75 421 GLU A O 1
ATOM 3283 N N . ILE A 1 422 ? 24.406 -22.938 3.654 1 86.5 422 ILE A N 1
ATOM 3284 C CA . ILE A 1 422 ? 24.031 -23.969 2.686 1 86.5 422 ILE A CA 1
ATOM 3285 C C . ILE A 1 422 ? 24.953 -23.891 1.47 1 86.5 422 ILE A C 1
ATOM 3287 O O . ILE A 1 422 ? 24.938 -22.906 0.732 1 86.5 422 ILE A O 1
ATOM 3291 N N . GLN A 1 423 ? 25.75 -24.875 1.427 1 90.75 423 GLN A N 1
ATOM 3292 C CA . GLN A 1 423 ? 26.578 -24.969 0.235 1 90.75 423 GLN A CA 1
ATOM 3293 C C . GLN A 1 423 ? 25.797 -25.5 -0.954 1 90.75 423 GLN A C 1
ATOM 3295 O O . GLN A 1 423 ? 25.484 -26.688 -1.013 1 90.75 423 GLN A O 1
ATOM 3300 N N . VAL A 1 424 ? 25.516 -24.656 -1.896 1 91.56 424 VAL A N 1
ATOM 3301 C CA . VAL A 1 424 ? 24.672 -25.016 -3.031 1 91.56 424 VAL A CA 1
ATOM 3302 C C . VAL A 1 424 ? 25.5 -25.812 -4.051 1 91.56 424 VAL A C 1
ATOM 3304 O O . VAL A 1 424 ? 25 -26.766 -4.637 1 91.56 424 VAL A O 1
ATOM 3307 N N . LEU A 1 425 ? 26.734 -25.344 -4.316 1 94.94 425 LEU A N 1
ATOM 3308 C CA . LEU A 1 425 ? 27.656 -26.062 -5.199 1 94.94 425 LEU A CA 1
ATOM 3309 C C . LEU A 1 425 ? 28.875 -26.562 -4.43 1 94.94 425 LEU A C 1
ATOM 3311 O O . LEU A 1 425 ? 29.453 -25.828 -3.635 1 94.94 425 LEU A O 1
ATOM 3315 N N . LYS A 1 426 ? 29.203 -27.859 -4.676 1 95.62 426 LYS A N 1
ATOM 3316 C CA . LYS A 1 426 ? 30.328 -28.5 -3.996 1 95.62 426 LYS A CA 1
ATOM 3317 C C . LYS A 1 426 ? 31.359 -29.016 -5 1 95.62 426 LYS A C 1
ATOM 3319 O O . LYS A 1 426 ? 31.203 -30.109 -5.555 1 95.62 426 LYS A O 1
ATOM 3324 N N . ASN A 1 427 ? 32.375 -28.312 -5.145 1 94.25 427 ASN A N 1
ATOM 3325 C CA . ASN A 1 427 ? 33.5 -28.719 -5.984 1 94.25 427 ASN A CA 1
ATOM 3326 C C . ASN A 1 427 ? 33.062 -29.141 -7.379 1 94.25 427 ASN A C 1
ATOM 3328 O O . ASN A 1 427 ? 33.375 -30.234 -7.84 1 94.25 427 ASN A O 1
ATOM 3332 N N . VAL A 1 428 ? 32.344 -28.344 -7.996 1 95.38 428 VAL A N 1
ATOM 3333 C CA . VAL A 1 428 ? 31.75 -28.641 -9.305 1 95.38 428 VAL A CA 1
ATOM 3334 C C . VAL A 1 428 ? 32.75 -28.344 -10.398 1 95.38 428 VAL A C 1
ATOM 3336 O O . VAL A 1 428 ? 33.344 -27.25 -10.438 1 95.38 428 VAL A O 1
ATOM 3339 N N . SER A 1 429 ? 33 -29.328 -11.234 1 96.19 429 SER A N 1
ATOM 3340 C CA . SER A 1 429 ? 33.906 -29.156 -12.367 1 96.19 429 SER A CA 1
ATOM 3341 C C . SER A 1 429 ? 33.312 -29.734 -13.648 1 96.19 429 SER A C 1
ATOM 3343 O O . SER A 1 429 ? 32.906 -30.891 -13.672 1 96.19 429 SER A O 1
ATOM 3345 N N . PHE A 1 430 ? 33.188 -28.969 -14.664 1 95.25 430 PHE A N 1
ATOM 3346 C CA . PHE A 1 430 ? 32.781 -29.406 -15.992 1 95.25 430 PHE A CA 1
ATOM 3347 C C . PHE A 1 430 ? 33.156 -28.375 -17.047 1 95.25 430 PHE A C 1
ATOM 3349 O O . PHE A 1 430 ? 33.531 -27.25 -16.719 1 95.25 430 PHE A O 1
ATOM 3356 N N . GLU A 1 431 ? 33.062 -28.797 -18.281 1 95.38 431 GLU A N 1
ATOM 3357 C CA . GLU A 1 431 ? 33.469 -27.891 -19.359 1 95.38 431 GLU A CA 1
ATOM 3358 C C . GLU A 1 431 ? 32.438 -27.828 -20.469 1 95.38 431 GLU A C 1
ATOM 3360 O O . GLU A 1 431 ? 31.766 -28.812 -20.766 1 95.38 431 GLU A O 1
ATOM 3365 N N . LEU A 1 432 ? 32.312 -26.594 -20.984 1 95.5 432 LEU A N 1
ATOM 3366 C CA . LEU A 1 432 ? 31.516 -26.344 -22.188 1 95.5 432 LEU A CA 1
ATOM 3367 C C . LEU A 1 432 ? 32.406 -26.047 -23.375 1 95.5 432 LEU A C 1
ATOM 3369 O O . LEU A 1 432 ? 33.188 -25.094 -23.359 1 95.5 432 LEU A O 1
ATOM 3373 N N . ARG A 1 433 ? 32.25 -26.781 -24.391 1 93.75 433 ARG A N 1
ATOM 3374 C CA . ARG A 1 433 ? 33.094 -26.625 -25.578 1 93.75 433 ARG A CA 1
ATOM 3375 C C . ARG A 1 433 ? 32.375 -25.812 -26.641 1 93.75 433 ARG A C 1
ATOM 3377 O O . ARG A 1 433 ? 31.141 -25.906 -26.781 1 93.75 433 ARG A O 1
ATOM 3384 N N . PRO A 1 434 ? 33.156 -25.031 -27.422 1 93.56 434 PRO A N 1
ATOM 3385 C CA . PRO A 1 434 ? 32.562 -24.234 -28.484 1 93.56 434 PRO A CA 1
ATOM 3386 C C . PRO A 1 434 ? 31.875 -25.094 -29.547 1 93.56 434 PRO A C 1
ATOM 3388 O O . PRO A 1 434 ? 32.406 -26.141 -29.922 1 93.56 434 PRO A O 1
ATOM 3391 N N . GLY A 1 435 ? 30.625 -24.75 -29.922 1 89.5 435 GLY A N 1
ATOM 3392 C CA . GLY A 1 435 ? 29.891 -25.422 -30.969 1 89.5 435 GLY A CA 1
ATOM 3393 C C . GLY A 1 435 ? 29.078 -26.594 -30.484 1 89.5 435 GLY A C 1
ATOM 3394 O O . GLY A 1 435 ? 28.453 -27.297 -31.266 1 89.5 435 GLY A O 1
ATOM 3395 N N . GLU A 1 436 ? 29.156 -26.828 -29.234 1 90.75 436 GLU A N 1
ATOM 3396 C CA . GLU A 1 436 ? 28.438 -27.953 -28.641 1 90.75 436 GLU A CA 1
ATOM 3397 C C . GLU A 1 436 ? 27.281 -27.469 -27.766 1 90.75 436 GLU A C 1
ATOM 3399 O O . GLU A 1 436 ? 27.344 -26.391 -27.172 1 90.75 436 GLU A O 1
ATOM 3404 N N . VAL A 1 437 ? 26.266 -28.234 -27.828 1 91.75 437 VAL A N 1
ATOM 3405 C CA . VAL A 1 437 ? 25.125 -28 -26.953 1 91.75 437 VAL A CA 1
ATOM 3406 C C . VAL A 1 437 ? 25.219 -28.891 -25.719 1 91.75 437 VAL A C 1
ATOM 3408 O O . VAL A 1 437 ? 25.203 -30.125 -25.828 1 91.75 437 VAL A O 1
ATOM 3411 N N . THR A 1 438 ? 25.375 -28.25 -24.578 1 93.31 438 THR A N 1
ATOM 3412 C CA . THR A 1 438 ? 25.469 -28.969 -23.312 1 93.31 438 THR A CA 1
ATOM 3413 C C . THR A 1 438 ? 24.188 -28.781 -22.484 1 93.31 438 THR A C 1
ATOM 3415 O O . THR A 1 438 ? 23.73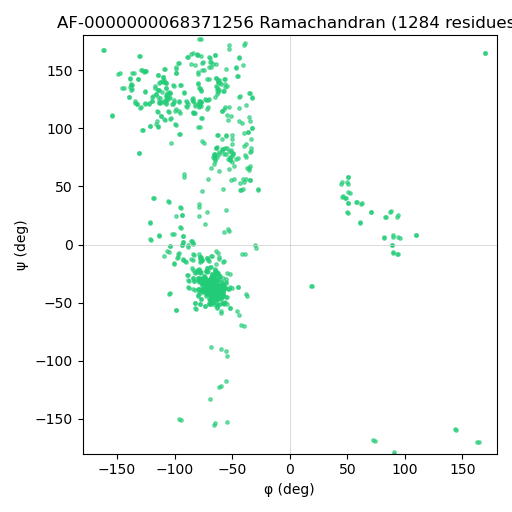4 -27.656 -22.297 1 93.31 438 THR A O 1
ATOM 3418 N N . ALA A 1 439 ? 23.594 -29.859 -22.016 1 92.75 439 ALA A N 1
ATOM 3419 C CA . ALA A 1 439 ? 22.391 -29.797 -21.203 1 92.75 439 ALA A CA 1
ATOM 3420 C C . ALA A 1 439 ? 22.719 -30.062 -19.734 1 92.75 439 ALA A C 1
ATOM 3422 O O . ALA A 1 439 ? 23.469 -31 -19.406 1 92.75 439 ALA A O 1
ATOM 3423 N N . LEU A 1 440 ? 22.312 -29.203 -18.969 1 92.56 440 LEU A N 1
ATOM 3424 C CA . LEU A 1 440 ? 22.438 -29.359 -17.516 1 92.56 440 LEU A CA 1
ATOM 3425 C C . LEU A 1 440 ? 21.125 -29.844 -16.906 1 92.56 440 LEU A C 1
ATOM 3427 O O . LEU A 1 440 ? 20.109 -29.156 -16.969 1 92.56 440 LEU A O 1
ATOM 3431 N N . VAL A 1 441 ? 21.156 -31.078 -16.344 1 90.56 441 VAL A N 1
ATOM 3432 C CA . VAL A 1 441 ? 19.922 -31.672 -15.836 1 90.56 441 VAL A CA 1
ATOM 3433 C C . VAL A 1 441 ? 20.109 -32.094 -14.375 1 90.56 441 VAL A C 1
ATOM 3435 O O . VAL A 1 441 ? 21.234 -32.312 -13.93 1 90.56 441 VAL A O 1
ATOM 3438 N N . GLY A 1 442 ? 19.031 -32.031 -13.648 1 87.25 442 GLY A N 1
ATOM 3439 C CA . GLY A 1 442 ? 19.016 -32.375 -12.242 1 87.25 442 GLY A CA 1
ATOM 3440 C C . GLY A 1 442 ? 17.719 -31.984 -11.547 1 87.25 442 GLY A C 1
ATOM 3441 O O . GLY A 1 442 ? 16.922 -31.219 -12.086 1 87.25 442 GLY A O 1
ATOM 3442 N N . PRO A 1 443 ? 17.562 -32.531 -10.422 1 84.06 443 PRO A N 1
ATOM 3443 C CA . PRO A 1 443 ? 16.359 -32.156 -9.672 1 84.06 443 PRO A CA 1
ATOM 3444 C C . PRO A 1 443 ? 16.359 -30.688 -9.258 1 84.06 443 PRO A C 1
ATOM 3446 O O . PRO A 1 443 ? 17.375 -30 -9.414 1 84.06 443 PRO A O 1
ATOM 3449 N N . ASN A 1 444 ? 15.242 -30.219 -8.906 1 79.81 444 ASN A N 1
ATOM 3450 C CA . ASN A 1 444 ? 15.148 -28.844 -8.438 1 79.81 444 ASN A CA 1
ATOM 3451 C C . ASN A 1 444 ? 16.047 -28.594 -7.227 1 79.81 444 ASN A C 1
ATOM 3453 O O . ASN A 1 444 ? 16.125 -29.438 -6.328 1 79.81 444 ASN A O 1
ATOM 3457 N N . GLY A 1 445 ? 16.766 -27.578 -7.258 1 80.94 445 GLY A N 1
ATOM 3458 C CA . GLY A 1 445 ? 17.641 -27.234 -6.148 1 80.94 445 GLY A CA 1
ATOM 3459 C C . GLY A 1 445 ? 19.031 -27.844 -6.27 1 80.94 445 GLY A C 1
ATOM 3460 O O . GLY A 1 445 ? 19.828 -27.797 -5.328 1 80.94 445 GLY A O 1
ATOM 3461 N N . SER A 1 446 ? 19.266 -28.438 -7.359 1 86.62 446 SER A N 1
ATOM 3462 C CA . SER A 1 446 ? 20.547 -29.109 -7.523 1 86.62 446 SER A CA 1
ATOM 3463 C C . SER A 1 446 ? 21.672 -28.125 -7.801 1 86.62 446 SER A C 1
ATOM 3465 O O . SER A 1 446 ? 22.859 -28.469 -7.723 1 86.62 446 SER A O 1
ATOM 3467 N N . GLY A 1 447 ? 21.328 -26.875 -8.117 1 89.19 447 GLY A N 1
ATOM 3468 C CA . GLY A 1 447 ? 22.344 -25.859 -8.312 1 89.19 447 GLY A CA 1
ATOM 3469 C C . GLY A 1 447 ? 22.484 -25.422 -9.766 1 89.19 447 GLY A C 1
ATOM 3470 O O . GLY A 1 447 ? 23.422 -24.703 -10.109 1 89.19 447 GLY A O 1
ATOM 3471 N N . LYS A 1 448 ? 21.688 -25.812 -10.594 1 91 448 LYS A N 1
ATOM 3472 C CA . LYS A 1 448 ? 21.75 -25.484 -12.016 1 91 448 LYS A CA 1
ATOM 3473 C C . LYS A 1 448 ? 21.75 -23.984 -12.234 1 91 448 LYS A C 1
ATOM 3475 O O . LYS A 1 448 ? 22.609 -23.453 -12.945 1 91 448 LYS A O 1
ATOM 3480 N N . SER A 1 449 ? 20.797 -23.297 -11.594 1 89.06 449 SER A N 1
ATOM 3481 C CA . SER A 1 449 ? 20.672 -21.844 -11.766 1 89.06 449 SER A CA 1
ATOM 3482 C C . SER A 1 449 ? 21.859 -21.109 -11.148 1 89.06 449 SER A C 1
ATOM 3484 O O . SER A 1 449 ? 22.219 -20.031 -11.602 1 89.06 449 SER A O 1
ATOM 3486 N N . SER A 1 450 ? 22.438 -21.703 -10.148 1 92.31 450 SER A N 1
ATOM 3487 C CA . SER A 1 450 ? 23.625 -21.109 -9.523 1 92.31 450 SER A CA 1
ATOM 3488 C C . SER A 1 450 ? 24.812 -21.125 -10.461 1 92.31 450 SER A C 1
ATOM 3490 O O . SER A 1 450 ? 25.625 -20.203 -10.477 1 92.31 450 SER A O 1
ATOM 3492 N N . CYS A 1 451 ? 24.891 -22.203 -11.219 1 94.38 451 CYS A N 1
ATOM 3493 C CA . CYS A 1 451 ? 25.953 -22.281 -12.203 1 94.38 451 CYS A CA 1
ATOM 3494 C C . CYS A 1 451 ? 25.828 -21.156 -13.234 1 94.38 451 CYS A C 1
ATOM 3496 O O . CYS A 1 451 ? 26.828 -20.531 -13.602 1 94.38 451 CYS A O 1
ATOM 3498 N N . VAL A 1 452 ? 24.625 -20.891 -13.594 1 93.5 452 VAL A N 1
ATOM 3499 C CA . VAL A 1 452 ? 24.375 -19.844 -14.562 1 93.5 452 VAL A CA 1
ATOM 3500 C C . VAL A 1 452 ? 24.719 -18.484 -13.961 1 93.5 452 VAL A C 1
ATOM 3502 O O . VAL A 1 452 ? 25.312 -17.641 -14.617 1 93.5 452 VAL A O 1
ATOM 3505 N N . ALA A 1 453 ? 24.406 -18.266 -12.766 1 92.69 453 ALA A N 1
ATOM 3506 C CA . ALA A 1 453 ? 24.656 -17 -12.07 1 92.69 453 ALA A CA 1
ATOM 3507 C C . ALA A 1 453 ? 26.141 -16.734 -11.961 1 92.69 453 ALA A C 1
ATOM 3509 O O . ALA A 1 453 ? 26.578 -15.578 -12.062 1 92.69 453 ALA A O 1
ATOM 3510 N N . LEU A 1 454 ? 26.906 -17.781 -11.742 1 93.88 454 LEU A N 1
ATOM 3511 C CA . LEU A 1 454 ? 28.359 -17.625 -11.625 1 93.88 454 LEU A CA 1
ATOM 3512 C C . LEU A 1 454 ? 28.984 -17.344 -12.992 1 93.88 454 LEU A C 1
ATOM 3514 O O . LEU A 1 454 ? 29.938 -16.562 -13.094 1 93.88 454 LEU A O 1
ATOM 3518 N N . LEU A 1 455 ? 28.422 -18 -13.977 1 94.44 455 LEU A N 1
ATOM 3519 C CA . LEU A 1 455 ? 28.906 -17.766 -15.336 1 94.44 455 LEU A CA 1
ATOM 3520 C C . LEU A 1 455 ? 28.688 -16.328 -15.758 1 94.44 455 LEU A C 1
ATOM 3522 O O . LEU A 1 455 ? 29.547 -15.734 -16.438 1 94.44 455 LEU A O 1
ATOM 3526 N N . GLU A 1 456 ? 27.594 -15.75 -15.32 1 93.19 456 GLU A N 1
ATOM 3527 C CA . GLU A 1 456 ? 27.266 -14.367 -15.633 1 93.19 456 GLU A CA 1
ATOM 3528 C C . GLU A 1 456 ? 27.953 -13.398 -14.68 1 93.19 456 GLU A C 1
ATOM 3530 O O . GLU A 1 456 ? 27.766 -12.18 -14.773 1 93.19 456 GLU A O 1
ATOM 3535 N N . HIS A 1 457 ? 28.688 -13.891 -13.789 1 92.44 457 HIS A N 1
ATOM 3536 C CA . HIS A 1 457 ? 29.469 -13.117 -12.828 1 92.44 457 HIS A CA 1
ATOM 3537 C C . HIS A 1 457 ? 28.562 -12.281 -11.93 1 92.44 457 HIS A C 1
ATOM 3539 O O . HIS A 1 457 ? 28.875 -11.125 -11.625 1 92.44 457 HIS A O 1
ATOM 3545 N N . PHE A 1 458 ? 27.422 -12.875 -11.633 1 90.19 458 PHE A N 1
ATOM 3546 C CA . PHE A 1 458 ? 26.547 -12.219 -10.672 1 90.19 458 PHE A CA 1
ATOM 3547 C C . PHE A 1 458 ? 27.094 -12.367 -9.258 1 90.19 458 PHE A C 1
ATOM 3549 O O . PHE A 1 458 ? 26.828 -11.523 -8.398 1 90.19 458 PHE A O 1
ATOM 3556 N N . TYR A 1 459 ? 27.75 -13.492 -9.086 1 90.75 459 TYR A N 1
ATOM 3557 C CA . TYR A 1 459 ? 28.344 -13.828 -7.797 1 90.75 459 TYR A CA 1
ATOM 3558 C C . TYR A 1 459 ? 29.797 -14.258 -7.957 1 90.75 459 TYR A C 1
ATOM 3560 O O . TYR A 1 459 ? 30.234 -14.555 -9.07 1 90.75 459 TYR A O 1
ATOM 3568 N N . GLU A 1 460 ? 30.438 -14.195 -6.797 1 90.19 460 GLU A N 1
ATOM 3569 C CA . GLU A 1 460 ? 31.797 -14.734 -6.742 1 90.19 460 GLU A CA 1
ATOM 3570 C C . GLU A 1 460 ? 31.844 -16.047 -5.973 1 90.19 460 GLU A C 1
ATOM 3572 O O . GLU A 1 460 ? 31.219 -16.172 -4.914 1 90.19 460 GLU A O 1
ATOM 3577 N N . PRO A 1 461 ? 32.406 -17 -6.633 1 92.44 461 PRO A N 1
ATOM 3578 C CA . PRO A 1 461 ? 32.5 -18.281 -5.926 1 92.44 461 PRO A CA 1
ATOM 3579 C C . PRO A 1 461 ? 33.438 -18.203 -4.711 1 92.44 461 PRO A C 1
ATOM 3581 O O . PRO A 1 461 ? 34.312 -17.344 -4.641 1 92.44 461 PRO A O 1
ATOM 3584 N N . GLN A 1 462 ? 33.25 -19.047 -3.773 1 91.19 462 GLN A N 1
ATOM 3585 C CA . GLN A 1 462 ? 34.062 -19.094 -2.568 1 91.19 462 GLN A CA 1
ATOM 3586 C C . GLN A 1 462 ? 35.406 -19.75 -2.852 1 91.19 462 GLN A C 1
ATOM 3588 O O . GLN A 1 462 ? 36.469 -19.297 -2.35 1 91.19 462 GLN A O 1
ATOM 3593 N N . SER A 1 463 ? 35.25 -20.828 -3.514 1 93.06 463 SER A N 1
ATOM 3594 C CA . SER A 1 463 ? 36.438 -21.516 -3.967 1 93.06 463 SER A CA 1
ATOM 3595 C C . SER A 1 463 ? 36.312 -21.984 -5.414 1 93.06 463 SER A C 1
ATOM 3597 O O . SER A 1 463 ? 35.188 -22.156 -5.91 1 93.06 463 SER A O 1
ATOM 3599 N N . GLY A 1 464 ? 37.469 -21.969 -6.055 1 93.69 464 GLY A N 1
ATOM 3600 C CA . GLY A 1 464 ? 37.438 -22.312 -7.465 1 93.69 464 GLY A CA 1
ATOM 3601 C C . GLY A 1 464 ? 37.25 -21.125 -8.375 1 93.69 464 GLY A C 1
ATOM 3602 O O . GLY A 1 464 ? 37.312 -19.969 -7.914 1 93.69 464 GLY A O 1
ATOM 3603 N N . GLU A 1 465 ? 37.188 -21.453 -9.703 1 94.88 465 GLU A N 1
ATOM 3604 C CA . GLU A 1 465 ? 37.031 -20.344 -10.633 1 94.88 465 GLU A CA 1
ATOM 3605 C C . GLU A 1 465 ? 36.25 -20.781 -11.867 1 94.88 465 GLU A C 1
ATOM 3607 O O . GLU A 1 465 ? 36.25 -21.953 -12.234 1 94.88 465 GLU A O 1
ATOM 3612 N N . VAL A 1 466 ? 35.531 -19.875 -12.352 1 95.81 466 VAL A N 1
ATOM 3613 C CA . VAL A 1 466 ? 34.875 -20.047 -13.641 1 95.81 466 VAL A CA 1
ATOM 3614 C C . VAL A 1 466 ? 35.656 -19.312 -14.727 1 95.81 466 VAL A C 1
ATOM 3616 O O . VAL A 1 466 ? 35.875 -18.109 -14.641 1 95.81 466 VAL A O 1
ATOM 3619 N N . LEU A 1 467 ? 36 -20.094 -15.695 1 96.19 467 LEU A N 1
ATOM 3620 C CA . LEU A 1 467 ? 36.875 -19.547 -16.719 1 96.19 467 LEU A CA 1
ATOM 3621 C C . LEU A 1 467 ? 36.156 -19.453 -18.062 1 96.19 467 LEU A C 1
ATOM 3623 O O . LEU A 1 467 ? 35.344 -20.344 -18.406 1 96.19 467 LEU A O 1
ATOM 3627 N N . LEU A 1 468 ? 36.375 -18.391 -18.75 1 95.56 468 LEU A N 1
ATOM 3628 C CA . LEU A 1 468 ? 35.969 -18.188 -20.125 1 95.56 468 LEU A CA 1
ATOM 3629 C C . LEU A 1 468 ? 37.188 -18.062 -21.047 1 95.56 468 LEU A C 1
ATOM 3631 O O . LEU A 1 468 ? 37.938 -17.078 -20.953 1 95.56 468 LEU A O 1
ATOM 3635 N N . ASP A 1 469 ? 37.375 -18.922 -21.875 1 94.56 469 ASP A N 1
ATOM 3636 C CA . ASP A 1 469 ? 38.562 -19.016 -22.734 1 94.56 469 ASP A CA 1
ATOM 3637 C C . ASP A 1 469 ? 39.844 -18.922 -21.906 1 94.56 469 ASP A C 1
ATOM 3639 O O . ASP A 1 469 ? 40.75 -18.156 -22.234 1 94.56 469 ASP A O 1
ATOM 3643 N N . GLY A 1 470 ? 39.812 -19.484 -20.703 1 92.25 470 GLY A N 1
ATOM 3644 C CA . GLY A 1 470 ? 41 -19.609 -19.859 1 92.25 470 GLY A CA 1
ATOM 3645 C C . GLY A 1 470 ? 41.188 -18.469 -18.891 1 92.25 470 GLY A C 1
ATOM 3646 O O . GLY A 1 470 ? 42.062 -18.484 -18.047 1 92.25 470 GLY A O 1
ATOM 3647 N N . VAL A 1 471 ? 40.438 -17.469 -18.984 1 93.94 471 VAL A N 1
ATOM 3648 C CA . VAL A 1 471 ? 40.531 -16.312 -18.109 1 93.94 471 VAL A CA 1
ATOM 3649 C C . VAL A 1 471 ? 39.312 -16.281 -17.188 1 93.94 471 VAL A C 1
ATOM 3651 O O . VAL A 1 471 ? 38.188 -16.547 -17.625 1 93.94 471 VAL A O 1
ATOM 3654 N N . PRO A 1 472 ? 39.594 -15.93 -15.953 1 93.69 472 PRO A N 1
ATOM 3655 C CA . PRO A 1 472 ? 38.438 -15.828 -15.047 1 93.69 472 PRO A CA 1
ATOM 3656 C C . PRO A 1 472 ? 37.438 -14.781 -15.492 1 93.69 472 PRO A C 1
ATOM 3658 O O . PRO A 1 472 ? 37.812 -13.727 -16 1 93.69 472 PRO A O 1
ATOM 3661 N N . VAL A 1 473 ? 36.188 -15.039 -15.344 1 92.94 473 VAL A N 1
ATOM 3662 C CA . VAL A 1 473 ? 35.094 -14.211 -15.82 1 92.94 473 VAL A CA 1
ATOM 3663 C C . VAL A 1 473 ? 35.156 -12.836 -15.148 1 92.94 473 VAL A C 1
ATOM 3665 O O . VAL A 1 473 ? 34.75 -11.836 -15.742 1 92.94 473 VAL A O 1
ATOM 3668 N N . GLY A 1 474 ? 35.656 -12.711 -13.969 1 90.44 474 GLY A N 1
ATOM 3669 C CA . GLY A 1 474 ? 35.719 -11.461 -13.234 1 90.44 474 GLY A CA 1
ATOM 3670 C C . GLY A 1 474 ? 36.719 -10.469 -13.82 1 90.44 474 GLY A C 1
ATOM 3671 O O . GLY A 1 474 ? 36.656 -9.281 -13.516 1 90.44 474 GLY A O 1
ATOM 3672 N N . LYS A 1 475 ? 37.562 -10.906 -14.68 1 91.75 475 LYS A N 1
ATOM 3673 C CA . LYS A 1 475 ? 38.594 -10.055 -15.25 1 91.75 475 LYS A CA 1
ATOM 3674 C C . LYS A 1 475 ? 38.094 -9.367 -16.516 1 91.75 475 LYS A C 1
ATOM 3676 O O . LYS A 1 475 ? 38.719 -8.398 -16.984 1 91.75 475 LYS A O 1
ATOM 3681 N N . TYR A 1 476 ? 37.031 -9.82 -17.047 1 92.5 476 TYR A N 1
ATOM 3682 C CA . TYR A 1 476 ? 36.5 -9.234 -18.25 1 92.5 476 TYR A CA 1
ATOM 3683 C C . TYR A 1 476 ? 35.719 -7.953 -17.938 1 92.5 476 TYR A C 1
ATOM 3685 O O . TYR A 1 476 ? 35.188 -7.797 -16.828 1 92.5 476 TYR A O 1
ATOM 3693 N N . GLU A 1 477 ? 35.812 -7.09 -18.922 1 91.81 477 GLU A N 1
ATOM 3694 C CA . GLU A 1 477 ? 35 -5.891 -18.797 1 91.81 477 GLU A CA 1
ATOM 3695 C C . GLU A 1 477 ? 33.5 -6.246 -18.734 1 91.81 477 GLU A C 1
ATOM 3697 O O . GLU A 1 477 ? 33.031 -7.098 -19.484 1 91.81 477 GLU A O 1
ATOM 3702 N N . HIS A 1 478 ? 32.812 -5.602 -17.906 1 89.69 478 HIS A N 1
ATOM 3703 C CA . HIS A 1 478 ? 31.438 -5.945 -17.562 1 89.69 478 HIS A CA 1
ATOM 3704 C C . HIS A 1 478 ? 30.547 -5.941 -18.781 1 89.69 478 HIS A C 1
ATOM 3706 O O . HIS A 1 478 ? 29.828 -6.91 -19.047 1 89.69 478 HIS A O 1
ATOM 3712 N N . LYS A 1 479 ? 30.547 -4.922 -19.578 1 89.62 479 LYS A N 1
ATOM 3713 C CA . LYS A 1 479 ? 29.672 -4.809 -20.75 1 89.62 479 LYS A CA 1
ATOM 3714 C C . LYS A 1 479 ? 30.062 -5.82 -21.812 1 89.62 479 LYS A C 1
ATOM 3716 O O . LYS A 1 479 ? 29.203 -6.395 -22.484 1 89.62 479 LYS A O 1
ATOM 3721 N N . TYR A 1 480 ? 31.328 -6.008 -21.859 1 91.25 480 TYR A N 1
ATOM 3722 C CA . TYR A 1 480 ? 31.844 -6.949 -22.844 1 91.25 480 TYR A CA 1
ATOM 3723 C C . TYR A 1 480 ? 31.406 -8.375 -22.516 1 91.25 480 TYR A C 1
ATOM 3725 O O . TYR A 1 480 ? 30.953 -9.109 -23.391 1 91.25 480 TYR A O 1
ATOM 3733 N N . LEU A 1 481 ? 31.547 -8.711 -21.312 1 92.44 481 LEU A N 1
ATOM 3734 C CA . LEU A 1 481 ? 31.188 -10.055 -20.875 1 92.44 481 LEU A CA 1
ATOM 3735 C C . LEU A 1 481 ? 29.719 -10.352 -21.172 1 92.44 481 LEU A C 1
ATOM 3737 O O . LEU A 1 481 ? 29.406 -11.406 -21.719 1 92.44 481 LEU A O 1
ATOM 3741 N N . HIS A 1 482 ? 28.906 -9.422 -20.906 1 92 482 HIS A N 1
ATOM 3742 C CA . HIS A 1 482 ? 27.469 -9.664 -21.016 1 92 482 HIS A CA 1
ATOM 3743 C C . HIS A 1 482 ? 26.984 -9.484 -22.438 1 92 482 HIS A C 1
ATOM 3745 O O . HIS A 1 482 ? 25.844 -9.797 -22.766 1 92 482 HIS A O 1
ATOM 3751 N N . ARG A 1 483 ? 27.828 -9 -23.266 1 90.19 483 ARG A N 1
ATOM 3752 C CA . ARG A 1 483 ? 27.547 -9 -24.703 1 90.19 483 ARG A CA 1
ATOM 3753 C C . ARG A 1 483 ? 27.906 -10.352 -25.328 1 90.19 483 ARG A C 1
ATOM 3755 O O . ARG A 1 483 ? 27.25 -10.797 -26.266 1 90.19 483 ARG A O 1
ATOM 3762 N N . GLN A 1 484 ? 28.906 -10.93 -24.719 1 92.5 484 GLN A N 1
ATOM 3763 C CA . GLN A 1 484 ? 29.391 -12.195 -25.25 1 92.5 484 GLN A CA 1
ATOM 3764 C C . GLN A 1 484 ? 28.641 -13.375 -24.641 1 92.5 484 GLN A C 1
ATOM 3766 O O . GLN A 1 484 ? 28.516 -14.43 -25.266 1 92.5 484 GLN A O 1
ATOM 3771 N N . VAL A 1 485 ? 28.234 -13.188 -23.469 1 94.25 485 VAL A N 1
ATOM 3772 C CA . VAL A 1 485 ? 27.469 -14.219 -22.781 1 94.25 485 VAL A CA 1
ATOM 3773 C C . VAL A 1 485 ? 26.031 -13.75 -22.594 1 94.25 485 VAL A C 1
ATOM 3775 O O . VAL A 1 485 ? 25.766 -12.844 -21.797 1 94.25 485 VAL A O 1
ATOM 3778 N N . ALA A 1 486 ? 25.109 -14.352 -23.297 1 93.56 486 ALA A N 1
ATOM 3779 C CA . ALA A 1 486 ? 23.703 -13.938 -23.203 1 93.56 486 ALA A CA 1
ATOM 3780 C C . ALA A 1 486 ? 22.875 -14.969 -22.438 1 93.56 486 ALA A C 1
ATOM 3782 O O . ALA A 1 486 ? 23.031 -16.172 -22.641 1 93.56 486 ALA A O 1
ATOM 3783 N N . LEU A 1 487 ? 22.078 -14.43 -21.547 1 93.69 487 LEU A N 1
ATOM 3784 C CA . LEU A 1 487 ? 21.25 -15.297 -20.703 1 93.69 487 LEU A CA 1
ATOM 3785 C C . LEU A 1 487 ? 19.766 -15.062 -20.969 1 93.69 487 LEU A C 1
ATOM 3787 O O . LEU A 1 487 ? 19.328 -13.922 -21.094 1 93.69 487 LEU A O 1
ATOM 3791 N N . VAL A 1 488 ? 19.062 -16.156 -21.203 1 91.31 488 VAL A N 1
ATOM 3792 C CA . VAL A 1 488 ? 17.609 -16.141 -21.219 1 91.31 488 VAL A CA 1
ATOM 3793 C C . VAL A 1 488 ? 17.078 -16.859 -19.969 1 91.31 488 VAL A C 1
ATOM 3795 O O . VAL A 1 488 ? 17.203 -18.078 -19.859 1 91.31 488 VAL A O 1
ATOM 3798 N N . GLY A 1 489 ? 16.578 -16.094 -19.094 1 86.75 489 GLY A N 1
ATOM 3799 C CA . GLY A 1 489 ? 16.156 -16.625 -17.812 1 86.75 489 GLY A CA 1
ATOM 3800 C C . GLY A 1 489 ? 14.82 -17.359 -17.875 1 86.75 489 GLY A C 1
ATOM 3801 O O . GLY A 1 489 ? 14.172 -17.391 -18.922 1 86.75 489 GLY A O 1
ATOM 3802 N N . GLN A 1 490 ? 14.484 -17.891 -16.688 1 78.62 490 GLN A N 1
ATOM 3803 C CA . GLN A 1 490 ? 13.281 -18.703 -16.531 1 78.62 490 GLN A CA 1
ATOM 3804 C C . GLN A 1 490 ? 12.023 -17.844 -16.703 1 78.62 490 GLN A C 1
ATOM 3806 O O . GLN A 1 490 ? 11.078 -18.266 -17.359 1 78.62 490 GLN A O 1
ATOM 3811 N N . GLU A 1 491 ? 12.055 -16.688 -16.125 1 80.19 491 GLU A N 1
ATOM 3812 C CA . GLU A 1 491 ? 10.922 -15.773 -16.25 1 80.19 491 GLU A CA 1
ATOM 3813 C C . GLU A 1 491 ? 11.242 -14.625 -17.219 1 80.19 491 GLU A C 1
ATOM 3815 O O . GLU A 1 491 ? 12.156 -13.836 -16.969 1 80.19 491 GLU A O 1
ATOM 3820 N N . PRO A 1 492 ? 10.484 -14.68 -18.312 1 83.62 492 PRO A N 1
ATOM 3821 C CA . PRO A 1 492 ? 10.766 -13.609 -19.266 1 83.62 492 PRO A CA 1
ATOM 3822 C C . PRO A 1 492 ? 10.297 -12.242 -18.781 1 83.62 492 PRO A C 1
ATOM 3824 O O . PRO A 1 492 ? 9.156 -12.094 -18.344 1 83.62 492 PRO A O 1
ATOM 3827 N N . VAL A 1 493 ? 11.234 -11.359 -18.75 1 86.19 493 VAL A N 1
ATOM 3828 C CA . VAL A 1 493 ? 10.914 -10.008 -18.312 1 86.19 493 VAL A CA 1
ATOM 3829 C C . VAL A 1 493 ? 11.055 -9.031 -19.469 1 86.19 493 VAL A C 1
ATOM 3831 O O . VAL A 1 493 ? 12.031 -9.078 -20.219 1 86.19 493 VAL A O 1
ATOM 3834 N N . LEU A 1 494 ? 9.984 -8.289 -19.688 1 86.69 494 LEU A N 1
ATOM 3835 C CA . LEU A 1 494 ? 10.023 -7.234 -20.703 1 86.69 494 LEU A CA 1
ATOM 3836 C C . LEU A 1 494 ? 9.883 -5.863 -20.047 1 86.69 494 LEU A C 1
ATOM 3838 O O . LEU A 1 494 ? 9.289 -5.742 -18.969 1 86.69 494 LEU A O 1
ATOM 3842 N N . PHE A 1 495 ? 10.516 -4.938 -20.594 1 87.19 495 PHE A N 1
ATOM 3843 C CA . PHE A 1 495 ? 10.445 -3.566 -20.094 1 87.19 495 PHE A CA 1
ATOM 3844 C C . PHE A 1 495 ? 9.422 -2.758 -20.891 1 87.19 495 PHE A C 1
ATOM 3846 O O . PHE A 1 495 ? 9.109 -3.092 -22.031 1 87.19 495 PHE A O 1
ATOM 3853 N N . SER A 1 496 ? 8.945 -1.74 -20.234 1 85.75 496 SER A N 1
ATOM 3854 C CA . SER A 1 496 ? 7.992 -0.877 -20.922 1 85.75 496 SER A CA 1
ATOM 3855 C C . SER A 1 496 ? 8.625 -0.205 -22.141 1 85.75 496 SER A C 1
ATOM 3857 O O . SER A 1 496 ? 9.781 0.218 -22.094 1 85.75 496 SER A O 1
ATOM 3859 N N . GLY A 1 497 ? 7.855 -0.259 -23.25 1 83.19 497 GLY A N 1
ATOM 3860 C CA . GLY A 1 497 ? 8.359 0.299 -24.5 1 83.19 497 GLY A CA 1
ATOM 3861 C C . GLY A 1 497 ? 7.941 -0.498 -25.719 1 83.19 497 GLY A C 1
ATOM 3862 O O . GLY A 1 497 ? 6.996 -1.286 -25.656 1 83.19 497 GLY A O 1
ATOM 3863 N N . SER A 1 498 ? 8.719 -0.281 -26.766 1 87.31 498 SER A N 1
ATOM 3864 C CA . SER A 1 498 ? 8.406 -0.957 -28.016 1 87.31 498 SER A CA 1
ATOM 3865 C C . SER A 1 498 ? 9.094 -2.316 -28.094 1 87.31 498 SER A C 1
ATOM 3867 O O . SER A 1 498 ? 9.992 -2.613 -27.297 1 87.31 498 SER A O 1
ATOM 3869 N N . ILE A 1 499 ? 8.594 -3.135 -28.969 1 89.06 499 ILE A N 1
ATOM 3870 C CA . ILE A 1 499 ? 9.18 -4.449 -29.219 1 89.06 499 ILE A CA 1
ATOM 3871 C C . ILE A 1 499 ? 10.625 -4.297 -29.672 1 89.06 499 ILE A C 1
ATOM 3873 O O . ILE A 1 499 ? 11.508 -5.027 -29.234 1 89.06 499 ILE A O 1
ATOM 3877 N N . ARG A 1 500 ? 10.836 -3.312 -30.469 1 89.19 500 ARG A N 1
ATOM 3878 C CA . ARG A 1 500 ? 12.18 -3.061 -30.969 1 89.19 500 ARG A CA 1
ATOM 3879 C C . ARG A 1 500 ? 13.133 -2.709 -29.844 1 89.19 500 ARG A C 1
ATOM 3881 O O . ARG A 1 500 ? 14.258 -3.213 -29.797 1 89.19 500 ARG A O 1
ATOM 3888 N N . GLU A 1 501 ? 12.68 -1.906 -28.984 1 88.75 501 GLU A N 1
ATOM 3889 C CA . GLU A 1 501 ? 13.516 -1.476 -27.859 1 88.75 501 GLU A CA 1
ATOM 3890 C C . GLU A 1 501 ? 13.844 -2.641 -26.938 1 88.75 501 GLU A C 1
ATOM 3892 O O . GLU A 1 501 ? 14.914 -2.684 -26.344 1 88.75 501 GLU A O 1
ATOM 3897 N N . ASN A 1 502 ? 12.891 -3.529 -26.828 1 90.88 502 ASN A N 1
ATOM 3898 C CA . ASN A 1 502 ? 13.117 -4.691 -25.984 1 90.88 502 ASN A CA 1
ATOM 3899 C C . ASN A 1 502 ? 14.102 -5.672 -26.609 1 90.88 502 ASN A C 1
ATOM 3901 O O . ASN A 1 502 ? 14.922 -6.27 -25.922 1 90.88 502 ASN A O 1
ATOM 3905 N N . ILE A 1 503 ? 14.023 -5.77 -27.906 1 91.12 503 ILE A N 1
ATOM 3906 C CA . ILE A 1 503 ? 14.93 -6.672 -28.594 1 91.12 503 ILE A CA 1
ATOM 3907 C C . ILE A 1 503 ? 16.328 -6.078 -28.625 1 91.12 503 ILE A C 1
ATOM 3909 O O . ILE A 1 503 ? 17.312 -6.785 -28.406 1 91.12 503 ILE A O 1
ATOM 3913 N N . THR A 1 504 ? 16.406 -4.812 -28.812 1 92.06 504 THR A N 1
ATOM 3914 C CA . THR A 1 504 ? 17.703 -4.148 -28.906 1 92.06 504 THR A CA 1
ATOM 3915 C C . THR A 1 504 ? 18.125 -3.623 -27.531 1 92.06 504 THR A C 1
ATOM 3917 O O . THR A 1 504 ? 18.891 -2.666 -27.438 1 92.06 504 THR A O 1
ATOM 3920 N N . TYR A 1 505 ? 17.625 -4.23 -26.547 1 90.38 505 TYR A N 1
ATOM 3921 C CA . TYR A 1 505 ? 17.875 -3.779 -25.188 1 90.38 505 TYR A CA 1
ATOM 3922 C C . TYR A 1 505 ? 19.375 -3.783 -24.875 1 90.38 505 TYR A C 1
ATOM 3924 O O . TYR A 1 505 ? 20.016 -4.832 -24.922 1 90.38 505 TYR A O 1
ATOM 3932 N N . GLY A 1 506 ? 20 -2.623 -24.625 1 84.88 506 GLY A N 1
ATOM 3933 C CA . GLY A 1 506 ? 21.391 -2.502 -24.25 1 84.88 506 GLY A CA 1
ATOM 3934 C C . GLY A 1 506 ? 22.328 -2.357 -25.422 1 84.88 506 GLY A C 1
ATOM 3935 O O . GLY A 1 506 ? 23.547 -2.244 -25.266 1 84.88 506 GLY A O 1
ATOM 3936 N N . LEU A 1 507 ? 21.781 -2.512 -26.578 1 89.19 507 LEU A N 1
ATOM 3937 C CA . LEU A 1 507 ? 22.594 -2.406 -27.781 1 89.19 507 LEU A CA 1
ATOM 3938 C C . LEU A 1 507 ? 22.297 -1.107 -28.531 1 89.19 507 LEU A C 1
ATOM 3940 O O . LEU A 1 507 ? 21.172 -0.622 -28.516 1 89.19 507 LEU A O 1
ATOM 3944 N N . GLN A 1 508 ? 23.406 -0.58 -28.984 1 85.56 508 GLN A N 1
ATOM 3945 C CA . GLN A 1 508 ? 23.234 0.632 -29.781 1 85.56 508 GLN A CA 1
ATOM 3946 C C . GLN A 1 508 ? 23.531 0.366 -31.25 1 85.56 508 GLN A C 1
ATOM 3948 O O . GLN A 1 508 ? 24.359 -0.495 -31.578 1 85.56 508 GLN A O 1
ATOM 3953 N N . GLY A 1 509 ? 22.766 0.959 -32.094 1 82.44 509 GLY A N 1
ATOM 3954 C CA . GLY A 1 509 ? 23.094 0.972 -33.531 1 82.44 509 GLY A CA 1
ATOM 3955 C C . GLY A 1 509 ? 22.656 -0.289 -34.25 1 82.44 509 GLY A C 1
ATOM 3956 O O . GLY A 1 509 ? 23.281 -0.692 -35.219 1 82.44 509 GLY A O 1
ATOM 3957 N N . CYS A 1 510 ? 21.672 -0.964 -33.688 1 88.06 510 CYS A N 1
ATOM 3958 C CA . CYS A 1 510 ? 21.203 -2.17 -34.375 1 88.06 510 CYS A CA 1
ATOM 3959 C C . CYS A 1 510 ? 20.312 -1.819 -35.562 1 88.06 510 CYS A C 1
ATOM 3961 O O . CYS A 1 510 ? 19.469 -0.93 -35.469 1 88.06 510 CYS A O 1
ATOM 3963 N N . SER A 1 511 ? 20.578 -2.434 -36.688 1 90.88 511 SER A N 1
ATOM 3964 C CA . SER A 1 511 ? 19.766 -2.221 -37.906 1 90.88 511 SER A CA 1
ATOM 3965 C C . SER A 1 511 ? 18.453 -2.986 -37.812 1 90.88 511 SER A C 1
ATOM 3967 O O . SER A 1 511 ? 18.297 -3.889 -37 1 90.88 511 SER A O 1
ATOM 3969 N N . GLU A 1 512 ? 17.578 -2.586 -38.625 1 90.19 512 GLU A N 1
ATOM 3970 C CA . GLU A 1 512 ? 16.297 -3.258 -38.688 1 90.19 512 GLU A CA 1
ATOM 3971 C C . GLU A 1 512 ? 16.438 -4.688 -39.219 1 90.19 512 GLU A C 1
ATOM 3973 O O . GLU A 1 512 ? 15.672 -5.57 -38.844 1 90.19 512 GLU A O 1
ATOM 3978 N N . GLU A 1 513 ? 17.375 -4.816 -39.969 1 91.12 513 GLU A N 1
ATOM 3979 C CA . GLU A 1 513 ? 17.625 -6.156 -40.469 1 91.12 513 GLU A CA 1
ATOM 3980 C C . GLU A 1 513 ? 18.094 -7.094 -39.375 1 91.12 513 GLU A C 1
ATOM 3982 O O . GLU A 1 513 ? 17.703 -8.266 -39.344 1 91.12 513 GLU A O 1
ATOM 3987 N N . ASP A 1 514 ? 18.844 -6.535 -38.531 1 92.44 514 ASP A N 1
ATOM 3988 C CA . ASP A 1 514 ? 19.328 -7.328 -37.375 1 92.44 514 ASP A CA 1
ATOM 3989 C C . ASP A 1 514 ? 18.172 -7.734 -36.469 1 92.44 514 ASP A C 1
ATOM 3991 O O . ASP A 1 514 ? 18.109 -8.867 -36 1 92.44 514 ASP A O 1
ATOM 3995 N N . VAL A 1 515 ? 17.281 -6.828 -36.312 1 92.5 515 VAL A N 1
ATOM 3996 C CA . VAL A 1 515 ? 16.141 -7.074 -35.469 1 92.5 515 VAL A CA 1
ATOM 3997 C C . VAL A 1 515 ? 15.227 -8.125 -36.094 1 92.5 515 VAL A C 1
ATOM 3999 O O . VAL A 1 515 ? 14.766 -9.047 -35.406 1 92.5 515 VAL A O 1
ATOM 4002 N N . SER A 1 516 ? 15.023 -8.023 -37.312 1 91.88 516 SER A N 1
ATOM 4003 C CA . SER A 1 516 ? 14.18 -8.977 -38.031 1 91.88 516 SER A CA 1
ATOM 4004 C C . SER A 1 516 ? 14.797 -10.375 -38.031 1 91.88 516 SER A C 1
ATOM 4006 O O . SER A 1 516 ? 14.086 -11.375 -37.906 1 91.88 516 SER A O 1
ATOM 4008 N N . ARG A 1 517 ? 16.062 -10.406 -38.156 1 90.69 517 ARG A N 1
ATOM 4009 C CA . ARG A 1 517 ? 16.781 -11.68 -38.156 1 90.69 517 ARG A CA 1
ATOM 4010 C C . ARG A 1 517 ? 16.641 -12.367 -36.812 1 90.69 517 ARG A C 1
ATOM 4012 O O . ARG A 1 517 ? 16.297 -13.547 -36.719 1 90.69 517 ARG A O 1
ATOM 4019 N N . ALA A 1 518 ? 16.953 -11.602 -35.781 1 92.12 518 ALA A N 1
ATOM 4020 C CA . ALA A 1 518 ? 16.859 -12.172 -34.438 1 92.12 518 ALA A CA 1
ATOM 4021 C C . ALA A 1 518 ? 15.438 -12.602 -34.125 1 92.12 518 ALA A C 1
ATOM 4023 O O . ALA A 1 518 ? 15.219 -13.648 -33.5 1 92.12 518 ALA A O 1
ATOM 4024 N N . ALA A 1 519 ? 14.469 -11.812 -34.531 1 92.44 519 ALA A N 1
ATOM 4025 C CA . ALA A 1 519 ? 13.062 -12.141 -34.344 1 92.44 519 ALA A CA 1
ATOM 4026 C C . ALA A 1 519 ? 12.68 -13.406 -35.094 1 92.44 519 ALA A C 1
ATOM 4028 O O . ALA A 1 519 ? 11.891 -14.219 -34.625 1 92.44 519 ALA A O 1
ATOM 4029 N N . GLY A 1 520 ? 13.164 -13.531 -36.219 1 89.56 520 GLY A N 1
ATOM 4030 C CA . GLY A 1 520 ? 12.93 -14.727 -37.031 1 89.56 520 GLY A CA 1
ATOM 4031 C C . GLY A 1 520 ? 13.508 -15.984 -36.406 1 89.56 520 GLY A C 1
ATOM 4032 O O . GLY A 1 520 ? 12.852 -17.031 -36.375 1 89.56 520 GLY A O 1
ATOM 4033 N N . GLU A 1 521 ? 14.727 -15.844 -35.906 1 89.44 521 GLU A N 1
ATOM 4034 C CA . GLU A 1 521 ? 15.391 -16.969 -35.25 1 89.44 521 GLU A CA 1
ATOM 4035 C C . GLU A 1 521 ? 14.641 -17.406 -34 1 89.44 521 GLU A C 1
ATOM 4037 O O . GLU A 1 521 ? 14.68 -18.578 -33.625 1 89.44 521 GLU A O 1
ATOM 4042 N N . ALA A 1 522 ? 14.023 -16.469 -33.406 1 91.31 522 ALA A N 1
ATOM 4043 C CA . ALA A 1 522 ? 13.266 -16.766 -32.188 1 91.31 522 ALA A CA 1
ATOM 4044 C C . ALA A 1 522 ? 11.812 -17.078 -32.5 1 91.31 522 ALA A C 1
ATOM 4046 O O . ALA A 1 522 ? 10.969 -17.141 -31.609 1 91.31 522 ALA A O 1
ATOM 4047 N N . ASP A 1 523 ? 11.438 -17.203 -33.75 1 89.31 523 ASP A N 1
ATOM 4048 C CA . ASP A 1 523 ? 10.086 -17.5 -34.188 1 89.31 523 ASP A CA 1
ATOM 4049 C C . ASP A 1 523 ? 9.094 -16.469 -33.688 1 89.31 523 ASP A C 1
ATOM 4051 O O . ASP A 1 523 ? 7.996 -16.812 -33.25 1 89.31 523 ASP A O 1
ATOM 4055 N N . ALA A 1 524 ? 9.523 -15.25 -33.656 1 89.44 524 ALA A N 1
ATOM 4056 C CA . ALA A 1 524 ? 8.664 -14.188 -33.125 1 89.44 524 ALA A CA 1
ATOM 4057 C C . ALA A 1 524 ? 8.133 -13.305 -34.25 1 89.44 524 ALA A C 1
ATOM 4059 O O . ALA A 1 524 ? 7.258 -12.469 -34.031 1 89.44 524 ALA A O 1
ATOM 4060 N N . LEU A 1 525 ? 8.508 -13.453 -35.406 1 86.81 525 LEU A N 1
ATOM 4061 C CA . LEU A 1 525 ? 8.141 -12.594 -36.531 1 86.81 525 LEU A CA 1
ATOM 4062 C C . LEU A 1 525 ? 6.648 -12.695 -36.844 1 86.81 525 LEU A C 1
ATOM 4064 O O . LEU A 1 525 ? 6.02 -11.703 -37.219 1 86.81 525 LEU A O 1
ATOM 4068 N N . GLY A 1 526 ? 6.152 -13.797 -36.75 1 82.88 526 GLY A N 1
ATOM 4069 C CA . GLY A 1 526 ? 4.746 -14.008 -37.062 1 82.88 526 GLY A CA 1
ATOM 4070 C C . GLY A 1 526 ? 3.82 -13.125 -36.219 1 82.88 526 GLY A C 1
ATOM 4071 O O . GLY A 1 526 ? 3.027 -12.367 -36.781 1 82.88 526 GLY A O 1
ATOM 4072 N N . PHE A 1 527 ? 4.043 -13.18 -34.906 1 83.94 527 PHE A N 1
ATOM 4073 C CA . PHE A 1 527 ? 3.102 -12.43 -34.094 1 83.94 527 PHE A CA 1
ATOM 4074 C C . PHE A 1 527 ? 3.455 -10.945 -34.062 1 83.94 527 PHE A C 1
ATOM 4076 O O . PHE A 1 527 ? 2.586 -10.094 -33.875 1 83.94 527 PHE A O 1
ATOM 4083 N N . ILE A 1 528 ? 4.711 -10.633 -34.344 1 86.44 528 ILE A N 1
ATOM 4084 C CA . ILE A 1 528 ? 5.121 -9.234 -34.375 1 86.44 528 ILE A CA 1
ATOM 4085 C C . ILE A 1 528 ? 4.445 -8.523 -35.531 1 86.44 528 ILE A C 1
ATOM 4087 O O . ILE A 1 528 ? 4.035 -7.367 -35.438 1 86.44 528 ILE A O 1
ATOM 4091 N N . ARG A 1 529 ? 4.367 -9.227 -36.562 1 81.12 529 ARG A N 1
ATOM 4092 C CA . ARG A 1 529 ? 3.756 -8.672 -37.781 1 81.12 529 ARG A CA 1
ATOM 4093 C C . ARG A 1 529 ? 2.258 -8.461 -37.562 1 81.12 529 ARG A C 1
ATOM 4095 O O . ARG A 1 529 ? 1.674 -7.547 -38.156 1 81.12 529 ARG A O 1
ATOM 4102 N N . GLU A 1 530 ? 1.722 -9.32 -36.781 1 77.88 530 GLU A N 1
ATOM 4103 C CA . GLU A 1 530 ? 0.29 -9.219 -36.531 1 77.88 530 GLU A CA 1
ATOM 4104 C C . GLU A 1 530 ? -0.015 -8.031 -35.625 1 77.88 530 GLU A C 1
ATOM 4106 O O . GLU A 1 530 ? -1.114 -7.477 -35.656 1 77.88 530 GLU A O 1
ATOM 4111 N N . LEU A 1 531 ? 0.91 -7.832 -34.812 1 77.38 531 LEU A N 1
ATOM 4112 C CA . LEU A 1 531 ? 0.691 -6.734 -33.875 1 77.38 531 LEU A CA 1
ATOM 4113 C C . LEU A 1 531 ? 0.929 -5.387 -34.562 1 77.38 531 LEU A C 1
ATOM 4115 O O . LEU A 1 531 ? 1.809 -5.266 -35.406 1 77.38 531 LEU A O 1
ATOM 4119 N N . GLU A 1 532 ? -0.028 -4.555 -34.625 1 60.75 532 GLU A N 1
ATOM 4120 C CA . GLU A 1 532 ? 0.035 -3.266 -35.312 1 60.75 532 GLU A CA 1
ATOM 4121 C C . GLU A 1 532 ? 1.323 -2.521 -34.969 1 60.75 532 GLU A C 1
ATOM 4123 O O . GLU A 1 532 ? 1.917 -2.748 -33.906 1 60.75 532 GLU A O 1
ATOM 4128 N N . GLY A 1 533 ? 1.891 -1.777 -35.906 1 60.66 533 GLY A N 1
ATOM 4129 C CA . GLY A 1 533 ? 3.049 -0.903 -35.812 1 60.66 533 GLY A CA 1
ATOM 4130 C C . GLY A 1 533 ? 3.041 -0.048 -34.562 1 60.66 533 GLY A C 1
ATOM 4131 O O . GLY A 1 533 ? 2.008 0.516 -34.188 1 60.66 533 GLY A O 1
ATOM 4132 N N . GLY A 1 534 ? 4.09 -0.069 -33.781 1 61.41 534 GLY A N 1
ATOM 4133 C CA . GLY A 1 534 ? 4.223 0.807 -32.625 1 61.41 534 GLY A CA 1
ATOM 4134 C C . GLY A 1 534 ? 3.619 0.225 -31.375 1 61.41 534 GLY A C 1
ATOM 4135 O O . GLY A 1 534 ? 3.201 0.966 -30.484 1 61.41 534 GLY A O 1
ATOM 4136 N N . PHE A 1 535 ? 3.631 -1.075 -31.344 1 64.88 535 PHE A N 1
ATOM 4137 C CA . PHE A 1 535 ? 2.979 -1.75 -30.234 1 64.88 535 PHE A CA 1
ATOM 4138 C C . PHE A 1 535 ? 3.779 -1.568 -28.953 1 64.88 535 PHE A C 1
ATOM 4140 O O . PHE A 1 535 ? 4.984 -1.818 -28.922 1 64.88 535 PHE A O 1
ATOM 4147 N N . ASP A 1 536 ? 3.166 -0.962 -28.062 1 72.56 536 ASP A N 1
ATOM 4148 C CA . ASP A 1 536 ? 3.732 -0.821 -26.734 1 72.56 536 ASP A CA 1
ATOM 4149 C C . ASP A 1 536 ? 3.434 -2.051 -25.875 1 72.56 536 ASP A C 1
ATOM 4151 O O . ASP A 1 536 ? 2.271 -2.416 -25.688 1 72.56 536 ASP A O 1
ATOM 4155 N N . VAL A 1 537 ? 4.477 -2.773 -25.547 1 77.12 537 VAL A N 1
ATOM 4156 C CA . VAL A 1 537 ? 4.355 -4.023 -24.797 1 77.12 537 VAL A CA 1
ATOM 4157 C C . VAL A 1 537 ? 3.727 -3.758 -23.438 1 77.12 537 VAL A C 1
ATOM 4159 O O . VAL A 1 537 ? 3.08 -4.637 -22.859 1 77.12 537 VAL A O 1
ATOM 4162 N N . GLY A 1 538 ? 3.6 -2.643 -23 1 70.25 538 GLY A N 1
ATOM 4163 C CA . GLY A 1 538 ? 3.029 -2.328 -21.703 1 70.25 538 GLY A CA 1
ATOM 4164 C C . GLY A 1 538 ? 3.961 -2.652 -20.547 1 70.25 538 GLY A C 1
ATOM 4165 O O . GLY A 1 538 ? 5.098 -3.08 -20.766 1 70.25 538 GLY A O 1
ATOM 4166 N N . GLU A 1 539 ? 3.387 -2.59 -19.328 1 71.19 539 GLU A N 1
ATOM 4167 C CA . GLU A 1 539 ? 4.164 -2.877 -18.125 1 71.19 539 GLU A CA 1
ATOM 4168 C C . GLU A 1 539 ? 4.457 -4.367 -18 1 71.19 539 GLU A C 1
ATOM 4170 O O . GLU A 1 539 ? 3.539 -5.191 -18.031 1 71.19 539 GLU A O 1
ATOM 4175 N N . LYS A 1 540 ? 5.66 -4.66 -17.891 1 71 540 LYS A N 1
ATOM 4176 C CA . LYS A 1 540 ? 6.148 -6.031 -17.766 1 71 540 LYS A CA 1
ATOM 4177 C C . LYS A 1 540 ? 5.562 -6.922 -18.859 1 71 540 LYS A C 1
ATOM 4179 O O . LYS A 1 540 ? 5.316 -8.109 -18.625 1 71 540 LYS A O 1
ATOM 4184 N N . GLY A 1 541 ? 5.246 -6.301 -19.953 1 73.44 541 GLY A N 1
ATOM 4185 C CA . GLY A 1 541 ? 4.715 -7.078 -21.047 1 73.44 541 GLY A CA 1
ATOM 4186 C C . GLY A 1 541 ? 3.312 -7.602 -20.797 1 73.44 541 GLY A C 1
ATOM 4187 O O . GLY A 1 541 ? 2.967 -8.703 -21.234 1 73.44 541 GLY A O 1
ATOM 4188 N N . GLY A 1 542 ? 2.602 -6.949 -20.047 1 72.31 542 GLY A N 1
ATOM 4189 C CA . GLY A 1 542 ? 1.288 -7.418 -19.625 1 72.31 542 GLY A CA 1
ATOM 4190 C C . GLY A 1 542 ? 0.355 -7.684 -20.797 1 72.31 542 GLY A C 1
ATOM 4191 O O . GLY A 1 542 ? -0.573 -8.484 -20.688 1 72.31 542 GLY A O 1
ATOM 4192 N N . GLN A 1 543 ? 0.608 -7.242 -21.984 1 71.62 543 GLN A N 1
ATOM 4193 C CA . GLN A 1 543 ? -0.292 -7.355 -23.125 1 71.62 543 GLN A CA 1
ATOM 4194 C C . GLN A 1 543 ? 0.061 -8.57 -23.984 1 71.62 543 GLN A C 1
ATOM 4196 O O . GLN A 1 543 ? -0.66 -8.898 -24.922 1 71.62 543 GLN A O 1
ATOM 4201 N N . LEU A 1 544 ? 1.18 -9.18 -23.625 1 81.81 544 LEU A N 1
ATOM 4202 C CA . LEU A 1 544 ? 1.659 -10.312 -24.406 1 81.81 544 LEU A CA 1
ATOM 4203 C C . LEU A 1 544 ? 1.49 -11.617 -23.625 1 81.81 544 LEU A C 1
ATOM 4205 O O . LEU A 1 544 ? 1.45 -11.609 -22.391 1 81.81 544 LEU A O 1
ATOM 4209 N N . SER A 1 545 ? 1.312 -12.656 -24.328 1 81.12 545 SER A N 1
ATOM 4210 C CA . SER A 1 545 ? 1.277 -13.977 -23.703 1 81.12 545 SER A CA 1
ATOM 4211 C C . SER A 1 545 ? 2.654 -14.383 -23.188 1 81.12 545 SER A C 1
ATOM 4213 O O . SER A 1 545 ? 3.664 -13.789 -23.562 1 81.12 545 SER A O 1
ATOM 4215 N N . ILE A 1 546 ? 2.721 -15.305 -22.312 1 82.88 546 ILE A N 1
ATOM 4216 C CA . ILE A 1 546 ? 3.975 -15.773 -21.734 1 82.88 546 ILE A CA 1
ATOM 4217 C C . ILE A 1 546 ? 4.883 -16.312 -22.828 1 82.88 546 ILE A C 1
ATOM 4219 O O . ILE A 1 546 ? 6.094 -16.078 -22.828 1 82.88 546 ILE A O 1
ATOM 4223 N N . GLY A 1 547 ? 4.281 -17.016 -23.766 1 84.94 547 GLY A N 1
ATOM 4224 C CA . GLY A 1 547 ? 5.059 -17.547 -24.891 1 84.94 547 GLY A CA 1
ATOM 4225 C C . GLY A 1 547 ? 5.656 -16.453 -25.75 1 84.94 547 GLY A C 1
ATOM 4226 O O . GLY A 1 547 ? 6.797 -16.578 -26.203 1 84.94 547 GLY A O 1
ATOM 4227 N N . GLN A 1 548 ? 4.887 -15.484 -26.031 1 85.81 548 GLN A N 1
ATOM 4228 C CA . GLN A 1 548 ? 5.367 -14.359 -26.812 1 85.81 548 GLN A CA 1
ATOM 4229 C C . GLN A 1 548 ? 6.496 -13.617 -26.109 1 85.81 548 GLN A C 1
ATOM 4231 O O . GLN A 1 548 ? 7.48 -13.227 -26.734 1 85.81 548 GLN A O 1
ATOM 4236 N N . LYS A 1 549 ? 6.387 -13.5 -24.828 1 89.62 549 LYS A N 1
ATOM 4237 C CA . LYS A 1 549 ? 7.43 -12.852 -24.031 1 89.62 549 LYS A CA 1
ATOM 4238 C C . LYS A 1 549 ? 8.734 -13.641 -24.094 1 89.62 549 LYS A C 1
ATOM 4240 O O . LYS A 1 549 ? 9.812 -13.055 -24.188 1 89.62 549 LYS A O 1
ATOM 4245 N N . GLN A 1 550 ? 8.555 -14.883 -24 1 89.62 550 GLN A N 1
ATOM 4246 C CA . GLN A 1 550 ? 9.727 -15.75 -24.047 1 89.62 550 GLN A CA 1
ATOM 4247 C C . GLN A 1 550 ? 10.453 -15.625 -25.391 1 89.62 550 GLN A C 1
ATOM 4249 O O . GLN A 1 550 ? 11.68 -15.555 -25.422 1 89.62 550 GLN A O 1
ATOM 4254 N N . ARG A 1 551 ? 9.695 -15.656 -26.438 1 90.5 551 ARG A N 1
ATOM 4255 C CA . ARG A 1 551 ? 10.281 -15.547 -27.766 1 90.5 551 ARG A CA 1
ATOM 4256 C C . ARG A 1 551 ? 10.992 -14.203 -27.938 1 90.5 551 ARG A C 1
ATOM 4258 O O . ARG A 1 551 ? 12.055 -14.141 -28.562 1 90.5 551 ARG A O 1
ATOM 4265 N N . LEU A 1 552 ? 10.43 -13.188 -27.391 1 90.94 552 LEU A N 1
ATOM 4266 C CA . LEU A 1 552 ? 11.062 -11.867 -27.469 1 90.94 552 LEU A CA 1
ATOM 4267 C C . LEU A 1 552 ? 12.344 -11.836 -26.625 1 90.94 552 LEU A C 1
ATOM 4269 O O . LEU A 1 552 ? 13.32 -11.195 -27.016 1 90.94 552 LEU A O 1
ATOM 4273 N N . ALA A 1 553 ? 12.297 -12.477 -25.484 1 91.81 553 ALA A N 1
ATOM 4274 C CA . ALA A 1 553 ? 13.484 -12.57 -24.641 1 91.81 553 ALA A CA 1
ATOM 4275 C C . ALA A 1 553 ? 14.602 -13.32 -25.359 1 91.81 553 ALA A C 1
ATOM 4277 O O . ALA A 1 553 ? 15.781 -12.961 -25.234 1 91.81 553 ALA A O 1
ATOM 4278 N N . ILE A 1 554 ? 14.219 -14.352 -26.062 1 92 554 ILE A N 1
ATOM 4279 C CA . ILE A 1 554 ? 15.195 -15.125 -26.812 1 92 554 ILE A CA 1
ATOM 4280 C C . ILE A 1 554 ? 15.766 -14.258 -27.938 1 92 554 ILE A C 1
ATOM 4282 O O . ILE A 1 554 ? 16.984 -14.266 -28.172 1 92 554 ILE A O 1
ATOM 4286 N N . ALA A 1 555 ? 14.898 -13.523 -28.609 1 92.44 555 ALA A N 1
ATOM 4287 C CA . ALA A 1 555 ? 15.352 -12.617 -29.656 1 92.44 555 ALA A CA 1
ATOM 4288 C C . ALA A 1 555 ? 16.344 -11.594 -29.125 1 92.44 555 ALA A C 1
ATOM 4290 O O . ALA A 1 555 ? 17.328 -11.258 -29.781 1 92.44 555 ALA A O 1
ATOM 4291 N N . ARG A 1 556 ? 16.109 -11.133 -27.969 1 92.94 556 ARG A N 1
ATOM 4292 C CA . ARG A 1 556 ? 16.984 -10.18 -27.297 1 92.94 556 ARG A CA 1
ATOM 4293 C C . ARG A 1 556 ? 18.375 -10.773 -27.078 1 92.94 556 ARG A C 1
ATOM 4295 O O . ARG A 1 556 ? 19.391 -10.07 -27.234 1 92.94 556 ARG A O 1
ATOM 4302 N N . ALA A 1 557 ? 18.391 -11.961 -26.734 1 92 557 ALA A N 1
ATOM 4303 C CA . ALA A 1 557 ? 19.672 -12.641 -26.516 1 92 557 ALA A CA 1
ATOM 4304 C C . ALA A 1 557 ? 20.375 -12.922 -27.844 1 92 557 ALA A C 1
ATOM 4306 O O . ALA A 1 557 ? 21.594 -12.773 -27.938 1 92 557 ALA A O 1
ATOM 4307 N N . LEU A 1 558 ? 19.672 -13.242 -28.875 1 91.75 558 LEU A N 1
ATOM 4308 C CA . LEU A 1 558 ? 20.25 -13.695 -30.141 1 91.75 558 LEU A CA 1
ATOM 4309 C C . LEU A 1 558 ? 20.766 -12.523 -30.953 1 91.75 558 LEU A C 1
ATOM 4311 O O . LEU A 1 558 ? 21.703 -12.68 -31.75 1 91.75 558 LEU A O 1
ATOM 4315 N N . ILE A 1 559 ? 20.172 -11.406 -30.812 1 93.06 559 ILE A N 1
ATOM 4316 C CA . ILE A 1 559 ? 20.562 -10.258 -31.625 1 93.06 559 ILE A CA 1
ATOM 4317 C C . ILE A 1 559 ? 22.031 -9.898 -31.344 1 93.06 559 ILE A C 1
ATOM 4319 O O . ILE A 1 559 ? 22.703 -9.344 -32.188 1 93.06 559 ILE A O 1
ATOM 4323 N N . ARG A 1 560 ? 22.531 -10.195 -30.219 1 91.19 560 ARG A N 1
ATOM 4324 C CA . ARG A 1 560 ? 23.891 -9.883 -29.812 1 91.19 560 ARG A CA 1
ATOM 4325 C C . ARG A 1 560 ? 24.891 -10.828 -30.469 1 91.19 560 ARG A C 1
ATOM 4327 O O . ARG A 1 560 ? 26.094 -10.562 -30.484 1 91.19 560 ARG A O 1
ATOM 4334 N N . ASP A 1 561 ? 24.344 -11.852 -31.016 1 88.38 561 ASP A N 1
ATOM 4335 C CA . ASP A 1 561 ? 25.219 -12.883 -31.578 1 88.38 561 ASP A CA 1
ATOM 4336 C C . ASP A 1 561 ? 26.281 -13.32 -30.578 1 88.38 561 ASP A C 1
ATOM 4338 O O . ASP A 1 561 ? 27.469 -13.219 -30.844 1 88.38 561 ASP A O 1
ATOM 4342 N N . PRO A 1 562 ? 25.844 -13.789 -29.453 1 92.44 562 PRO A N 1
ATOM 4343 C CA . PRO A 1 562 ? 26.766 -14.156 -28.375 1 92.44 562 PRO A CA 1
ATOM 4344 C C . PRO A 1 562 ? 27.609 -15.391 -28.719 1 92.44 562 PRO A C 1
ATOM 4346 O O . PRO A 1 562 ? 27.219 -16.188 -29.578 1 92.44 562 PRO A O 1
ATOM 4349 N N . LYS A 1 563 ? 28.719 -15.461 -28.047 1 93.56 563 LYS A N 1
ATOM 4350 C CA . LYS A 1 563 ? 29.562 -16.641 -28.188 1 93.56 563 LYS A CA 1
ATOM 4351 C C . LYS A 1 563 ? 29.094 -17.766 -27.266 1 93.56 563 LYS A C 1
ATOM 4353 O O . LYS A 1 563 ? 29.266 -18.953 -27.578 1 93.56 563 LYS A O 1
ATOM 4358 N N . VAL A 1 564 ? 28.516 -17.344 -26.203 1 95 564 VAL A N 1
ATOM 4359 C CA . VAL A 1 564 ? 27.953 -18.297 -25.266 1 95 564 VAL A CA 1
ATOM 4360 C C . VAL A 1 564 ? 26.484 -17.969 -25.016 1 95 564 VAL A C 1
ATOM 4362 O O . VAL A 1 564 ? 26.141 -16.844 -24.641 1 95 564 VAL A O 1
ATOM 4365 N N . LEU A 1 565 ? 25.641 -18.875 -25.281 1 94.06 565 LEU A N 1
ATOM 4366 C CA . LEU A 1 565 ? 24.203 -18.703 -25.078 1 94.06 565 LEU A CA 1
ATOM 4367 C C . LEU A 1 565 ? 23.688 -19.625 -23.984 1 94.06 565 LEU A C 1
ATOM 4369 O O . LEU A 1 565 ? 23.906 -20.828 -24.016 1 94.06 565 LEU A O 1
ATOM 4373 N N . VAL A 1 566 ? 23.109 -19.016 -22.984 1 94.56 566 VAL A N 1
ATOM 4374 C CA . VAL A 1 566 ? 22.562 -19.766 -21.859 1 94.56 566 VAL A CA 1
ATOM 4375 C C . VAL A 1 566 ? 21.031 -19.703 -21.875 1 94.56 566 VAL A C 1
ATOM 4377 O O . VAL A 1 566 ? 20.453 -18.625 -21.875 1 94.56 566 VAL A O 1
ATOM 4380 N N . LEU A 1 567 ? 20.391 -20.875 -21.922 1 91.81 567 LEU A N 1
ATOM 4381 C CA . LEU A 1 567 ? 18.938 -20.984 -21.891 1 91.81 567 LEU A CA 1
ATOM 4382 C C . LEU A 1 567 ? 18.469 -21.672 -20.625 1 91.81 567 LEU A C 1
ATOM 4384 O O . LEU A 1 567 ? 18.547 -22.891 -20.5 1 91.81 567 LEU A O 1
ATOM 4388 N N . ASP A 1 568 ? 18 -20.906 -19.703 1 90.5 568 ASP A N 1
ATOM 4389 C CA . ASP A 1 568 ? 17.5 -21.438 -18.438 1 90.5 568 ASP A CA 1
ATOM 4390 C C . ASP A 1 568 ? 15.984 -21.609 -18.469 1 90.5 568 ASP A C 1
ATOM 4392 O O . ASP A 1 568 ? 15.242 -20.703 -18.078 1 90.5 568 ASP A O 1
ATOM 4396 N N . GLU A 1 569 ? 15.523 -22.797 -18.781 1 81.56 569 GLU A N 1
ATOM 4397 C CA . GLU A 1 569 ? 14.117 -23.156 -18.922 1 81.56 569 GLU A CA 1
ATOM 4398 C C . GLU A 1 569 ? 13.375 -22.156 -19.797 1 81.56 569 GLU A C 1
ATOM 4400 O O . GLU A 1 569 ? 12.25 -21.766 -19.5 1 81.56 569 GLU A O 1
ATOM 4405 N N . ALA A 1 570 ? 13.977 -21.734 -20.797 1 77.19 570 ALA A N 1
ATOM 4406 C CA . ALA A 1 570 ? 13.516 -20.609 -21.625 1 77.19 570 ALA A CA 1
ATOM 4407 C C . ALA A 1 570 ? 12.398 -21.047 -22.562 1 77.19 570 ALA A C 1
ATOM 4409 O O . ALA A 1 570 ? 11.719 -20.203 -23.156 1 77.19 570 ALA A O 1
ATOM 4410 N N . THR A 1 571 ? 12.141 -22.328 -22.688 1 74.06 571 THR A N 1
ATOM 4411 C CA . THR A 1 571 ? 11.141 -22.766 -23.656 1 74.06 571 THR A CA 1
ATOM 4412 C C . THR A 1 571 ? 10.023 -23.547 -22.953 1 74.06 571 THR A C 1
ATOM 4414 O O . THR A 1 571 ? 9.273 -24.281 -23.594 1 74.06 571 THR A O 1
ATOM 4417 N N . SER A 1 572 ? 9.969 -23.328 -21.688 1 73.06 572 SER A N 1
ATOM 4418 C CA . SER A 1 572 ? 9.023 -24.109 -20.906 1 73.06 572 SER A CA 1
ATOM 4419 C C . SER A 1 572 ? 7.586 -23.75 -21.25 1 73.06 572 SER A C 1
ATOM 4421 O O . SER A 1 572 ? 6.695 -24.609 -21.188 1 73.06 572 SER A O 1
ATOM 4423 N N . ALA A 1 573 ? 7.367 -22.547 -21.656 1 73.25 573 ALA A N 1
ATOM 4424 C CA . ALA A 1 573 ? 6 -22.094 -21.922 1 73.25 573 ALA A CA 1
ATOM 4425 C C . ALA A 1 573 ? 5.684 -22.109 -23.406 1 73.25 573 ALA A C 1
ATOM 4427 O O . ALA A 1 573 ? 4.617 -21.656 -23.828 1 73.25 573 ALA A O 1
ATOM 4428 N N . LEU A 1 574 ? 6.559 -22.672 -24.172 1 77.56 574 LEU A N 1
ATOM 4429 C CA . LEU A 1 574 ? 6.379 -22.656 -25.609 1 77.56 574 LEU A CA 1
ATOM 4430 C C . LEU A 1 574 ? 5.777 -23.969 -26.109 1 77.56 574 LEU A C 1
ATOM 4432 O O . LEU A 1 574 ? 5.914 -25 -25.469 1 77.56 574 LEU A O 1
ATOM 4436 N N . ASP A 1 575 ? 5.066 -23.844 -27.188 1 75.38 575 ASP A N 1
ATOM 4437 C CA . ASP A 1 575 ? 4.586 -25.047 -27.891 1 75.38 575 ASP A CA 1
ATOM 4438 C C . ASP A 1 575 ? 5.746 -25.812 -28.516 1 75.38 575 ASP A C 1
ATOM 4440 O O . ASP A 1 575 ? 6.785 -25.234 -28.828 1 75.38 575 ASP A O 1
ATOM 4444 N N . PRO A 1 576 ? 5.512 -27.125 -28.656 1 75.62 576 PRO A N 1
ATOM 4445 C CA . PRO A 1 576 ? 6.578 -27.984 -29.188 1 75.62 576 PRO A CA 1
ATOM 4446 C C . PRO A 1 576 ? 7.102 -27.516 -30.531 1 75.62 576 PRO A C 1
ATOM 4448 O O . PRO A 1 576 ? 8.297 -27.625 -30.812 1 75.62 576 PRO A O 1
ATOM 4451 N N . GLU A 1 577 ? 6.246 -26.953 -31.312 1 76.69 577 GLU A N 1
ATOM 4452 C CA . GLU A 1 577 ? 6.668 -26.5 -32.625 1 76.69 577 GLU A CA 1
ATOM 4453 C C . GLU A 1 577 ? 7.609 -25.297 -32.531 1 76.69 577 GLU A C 1
ATOM 4455 O O . GLU A 1 577 ? 8.648 -25.266 -33.219 1 76.69 577 GLU A O 1
ATOM 4460 N N . SER A 1 578 ? 7.242 -24.406 -31.766 1 80.31 578 SER A N 1
ATOM 4461 C CA . SER A 1 578 ? 8.07 -23.219 -31.578 1 80.31 578 SER A CA 1
ATOM 4462 C C . SER A 1 578 ? 9.391 -23.578 -30.906 1 80.31 578 SER A C 1
ATOM 4464 O O . SER A 1 578 ? 10.438 -23.016 -31.25 1 80.31 578 SER A O 1
ATOM 4466 N N . ASP A 1 579 ? 9.25 -24.484 -30.016 1 82.56 579 ASP A N 1
ATOM 4467 C CA . ASP A 1 579 ? 10.445 -24.953 -29.312 1 82.56 579 ASP A CA 1
ATOM 4468 C C . ASP A 1 579 ? 11.43 -25.594 -30.297 1 82.56 579 ASP A C 1
ATOM 4470 O O . ASP A 1 579 ? 12.625 -25.328 -30.234 1 82.56 579 ASP A O 1
ATOM 4474 N N . ALA A 1 580 ? 10.906 -26.406 -31.125 1 79.12 580 ALA A N 1
ATOM 4475 C CA . ALA A 1 580 ? 11.75 -27.078 -32.094 1 79.12 580 ALA A CA 1
ATOM 4476 C C . ALA A 1 580 ? 12.383 -26.078 -33.062 1 79.12 580 ALA A C 1
ATOM 4478 O O . ALA A 1 580 ? 13.539 -26.234 -33.469 1 79.12 580 ALA A O 1
ATOM 4479 N N . ALA A 1 581 ? 11.664 -25.078 -33.469 1 80.75 581 ALA A N 1
ATOM 4480 C CA . ALA A 1 581 ? 12.172 -24.062 -34.375 1 80.75 581 ALA A CA 1
ATOM 4481 C C . ALA A 1 581 ? 13.328 -23.297 -33.75 1 80.75 581 ALA A C 1
ATOM 4483 O O . ALA A 1 581 ? 14.328 -23.016 -34.406 1 80.75 581 ALA A O 1
ATOM 4484 N N . ILE A 1 582 ? 13.219 -22.984 -32.531 1 83.94 582 ILE A N 1
ATOM 4485 C CA . ILE A 1 582 ? 14.242 -22.234 -31.828 1 83.94 582 ILE A CA 1
ATOM 4486 C C . ILE A 1 582 ? 15.484 -23.109 -31.625 1 83.94 582 ILE A C 1
ATOM 4488 O O . ILE A 1 582 ? 16.609 -22.641 -31.781 1 83.94 582 ILE A O 1
ATOM 4492 N N . GLN A 1 583 ? 15.18 -24.312 -31.312 1 81.31 583 GLN A N 1
ATOM 4493 C CA . GLN A 1 583 ? 16.297 -25.234 -31.125 1 81.31 583 GLN A CA 1
ATOM 4494 C C . GLN A 1 583 ? 17.094 -25.391 -32.438 1 81.31 583 GLN A C 1
ATOM 4496 O O . GLN A 1 583 ? 18.328 -25.453 -32.406 1 81.31 583 GLN A O 1
ATOM 4501 N N . ARG A 1 584 ? 16.422 -25.484 -33.5 1 80.62 584 ARG A N 1
ATOM 4502 C CA . ARG A 1 584 ? 17.078 -25.609 -34.812 1 80.62 584 ARG A CA 1
ATOM 4503 C C . ARG A 1 584 ? 17.891 -24.359 -35.125 1 80.62 584 ARG A C 1
ATOM 4505 O O . ARG A 1 584 ? 19 -24.453 -35.656 1 80.62 584 ARG A O 1
ATOM 4512 N N . SER A 1 585 ? 17.312 -23.281 -34.75 1 81.06 585 SER A N 1
ATOM 4513 C CA . SER A 1 585 ? 18.016 -22.016 -35.031 1 81.06 585 SER A CA 1
ATOM 4514 C C . SER A 1 585 ? 19.266 -21.875 -34.156 1 81.06 585 SER A C 1
ATOM 4516 O O . SER A 1 585 ? 20.266 -21.344 -34.594 1 81.06 585 SER A O 1
ATOM 4518 N N . VAL A 1 586 ? 19.172 -22.266 -33 1 79.69 586 VAL A N 1
ATOM 4519 C CA . VAL A 1 586 ? 20.281 -22.172 -32.062 1 79.69 586 VAL A CA 1
ATOM 4520 C C . VAL A 1 586 ? 21.391 -23.141 -32.469 1 79.69 586 VAL A C 1
ATOM 4522 O O . VAL A 1 586 ? 22.578 -22.828 -32.312 1 79.69 586 VAL A O 1
ATOM 4525 N N . GLN A 1 587 ? 20.969 -24.281 -33 1 74.62 587 GLN A N 1
ATOM 4526 C CA . GLN A 1 587 ? 21.938 -25.297 -33.406 1 74.62 587 GLN A CA 1
ATOM 4527 C C . GLN A 1 587 ? 22.609 -24.938 -34.719 1 74.62 587 GLN A C 1
ATOM 4529 O O . GLN A 1 587 ? 23.734 -25.344 -35 1 74.62 587 GLN A O 1
ATOM 4534 N N . LYS A 1 588 ? 21.844 -24.188 -35.562 1 66.75 588 LYS A N 1
ATOM 4535 C CA . LYS A 1 588 ? 22.344 -23.812 -36.875 1 66.75 588 LYS A CA 1
ATOM 4536 C C . LYS A 1 588 ? 23.578 -22.906 -36.781 1 66.75 588 LYS A C 1
ATOM 4538 O O . LYS A 1 588 ? 24.391 -22.859 -37.688 1 66.75 588 LYS A O 1
ATOM 4543 N N . HIS A 1 589 ? 23.719 -22.219 -35.781 1 64.88 589 HIS A N 1
ATOM 4544 C CA . HIS A 1 589 ? 24.844 -21.297 -35.656 1 64.88 589 HIS A CA 1
ATOM 4545 C C . HIS A 1 589 ? 26.031 -21.969 -34.969 1 64.88 589 HIS A C 1
ATOM 4547 O O . HIS A 1 589 ? 26.406 -21.594 -33.875 1 64.88 589 HIS A O 1
ATOM 4553 N N . GLY A 1 590 ? 26.531 -23 -35.562 1 64.94 590 GLY A N 1
ATOM 4554 C CA . GLY A 1 590 ? 27.469 -24.047 -35.188 1 64.94 590 GLY A CA 1
ATOM 4555 C C . GLY A 1 590 ? 28.656 -23.547 -34.406 1 64.94 590 GLY A C 1
ATOM 4556 O O . GLY A 1 590 ? 29.281 -24.297 -33.656 1 64.94 590 GLY A O 1
ATOM 4557 N N . ALA A 1 591 ? 28.828 -22.266 -34.281 1 81.12 591 ALA A N 1
ATOM 4558 C CA . ALA A 1 591 ? 30.062 -21.859 -33.594 1 81.12 591 ALA A CA 1
ATOM 4559 C C . ALA A 1 591 ? 29.781 -21.406 -32.156 1 81.12 591 ALA A C 1
ATOM 4561 O O . ALA A 1 591 ? 30.703 -21.234 -31.359 1 81.12 591 ALA A O 1
ATOM 4562 N N . ARG A 1 592 ? 28.594 -21.406 -31.75 1 89.38 592 ARG A N 1
ATOM 4563 C CA . ARG A 1 592 ? 28.234 -20.875 -30.438 1 89.38 592 ARG A CA 1
ATOM 4564 C C . ARG A 1 592 ? 28.188 -21.969 -29.375 1 89.38 592 ARG A C 1
ATOM 4566 O O . ARG A 1 592 ? 27.797 -23.109 -29.688 1 89.38 592 ARG A O 1
ATOM 4573 N N . THR A 1 593 ? 28.719 -21.656 -28.234 1 94 593 THR A N 1
ATOM 4574 C CA . THR A 1 593 ? 28.562 -22.531 -27.078 1 94 593 THR A CA 1
ATOM 4575 C C . THR A 1 593 ? 27.188 -22.359 -26.438 1 94 593 THR A C 1
ATOM 4577 O O . THR A 1 593 ? 26.781 -21.25 -26.109 1 94 593 THR A O 1
ATOM 4580 N N . VAL A 1 594 ? 26.453 -23.438 -26.328 1 93 594 VAL A N 1
ATOM 4581 C CA . VAL A 1 594 ? 25.094 -23.328 -25.828 1 93 594 VAL A CA 1
ATOM 4582 C C . VAL A 1 594 ? 24.938 -24.172 -24.547 1 93 594 VAL A C 1
ATOM 4584 O O . VAL A 1 594 ? 25.344 -25.328 -24.516 1 93 594 VAL A O 1
ATOM 4587 N N . LEU A 1 595 ? 24.531 -23.516 -23.516 1 93.94 595 LEU A N 1
ATOM 4588 C CA . LEU A 1 595 ? 24.156 -24.188 -22.266 1 93.94 595 LEU A CA 1
ATOM 4589 C C . LEU A 1 595 ? 22.641 -24.172 -22.062 1 93.94 595 LEU A C 1
ATOM 4591 O O . LEU A 1 595 ? 22.047 -23.094 -22.016 1 93.94 595 LEU A O 1
ATOM 4595 N N . VAL A 1 596 ? 22.016 -25.359 -21.938 1 91.69 596 VAL A N 1
ATOM 4596 C CA . VAL A 1 596 ? 20.562 -25.438 -21.828 1 91.69 596 VAL A CA 1
ATOM 4597 C C . VAL A 1 596 ? 20.188 -26.156 -20.531 1 91.69 596 VAL A C 1
ATOM 4599 O O . VAL A 1 596 ? 20.688 -27.25 -20.25 1 91.69 596 VAL A O 1
ATOM 4602 N N . ILE A 1 597 ? 19.484 -25.469 -19.766 1 90 597 ILE A N 1
ATOM 4603 C CA . ILE A 1 597 ? 18.828 -26.078 -18.625 1 90 597 ILE A CA 1
ATOM 4604 C C . ILE A 1 597 ? 17.359 -26.391 -18.953 1 90 597 ILE A C 1
ATOM 4606 O O . ILE A 1 597 ? 16.562 -25.469 -19.141 1 90 597 ILE A O 1
ATOM 4610 N N . ALA A 1 598 ? 16.969 -27.594 -19.234 1 78.25 598 ALA A N 1
ATOM 4611 C CA . ALA A 1 598 ? 15.617 -27.922 -19.672 1 78.25 598 ALA A CA 1
ATOM 4612 C C . ALA A 1 598 ? 15.023 -29.047 -18.828 1 78.25 598 ALA A C 1
ATOM 4614 O O . ALA A 1 598 ? 15.758 -29.891 -18.312 1 78.25 598 ALA A O 1
ATOM 4615 N N . HIS A 1 599 ? 13.867 -28.969 -18.734 1 69.38 599 HIS A N 1
ATOM 4616 C CA . HIS A 1 599 ? 13.117 -30.047 -18.109 1 69.38 599 HIS A CA 1
ATOM 4617 C C . HIS A 1 599 ? 12.469 -30.953 -19.172 1 69.38 599 HIS A C 1
ATOM 4619 O O . HIS A 1 599 ? 12.086 -32.094 -18.875 1 69.38 599 HIS A O 1
ATOM 4625 N N . ARG A 1 600 ? 12.445 -30.391 -20.312 1 73.62 600 ARG A N 1
ATOM 4626 C CA . ARG A 1 600 ? 11.844 -31.172 -21.391 1 73.62 600 ARG A CA 1
ATOM 4627 C C . ARG A 1 600 ? 12.82 -32.219 -21.906 1 73.62 600 ARG A C 1
ATOM 4629 O O . ARG A 1 600 ? 13.953 -31.891 -22.266 1 73.62 600 ARG A O 1
ATOM 4636 N N . MET A 1 601 ? 12.344 -33.438 -22.094 1 76.75 601 MET A N 1
ATOM 4637 C CA . MET A 1 601 ? 13.195 -34.562 -22.422 1 76.75 601 MET A CA 1
ATOM 4638 C C . MET A 1 601 ? 13.711 -34.469 -23.859 1 76.75 601 MET A C 1
ATOM 4640 O O . MET A 1 601 ? 14.852 -34.844 -24.141 1 76.75 601 MET A O 1
ATOM 4644 N N . GLN A 1 602 ? 12.93 -33.906 -24.688 1 75.44 602 GLN A N 1
ATOM 4645 C CA . GLN A 1 602 ? 13.352 -33.812 -26.078 1 75.44 602 GLN A CA 1
ATOM 4646 C C . GLN A 1 602 ? 14.578 -32.938 -26.25 1 75.44 602 GLN A C 1
ATOM 4648 O O . GLN A 1 602 ? 15.484 -33.25 -27.016 1 75.44 602 GLN A O 1
ATOM 4653 N N . THR A 1 603 ? 14.609 -31.875 -25.562 1 78.06 603 THR A N 1
ATOM 4654 C CA . THR A 1 603 ? 15.727 -30.938 -25.609 1 78.06 603 THR A CA 1
ATOM 4655 C C . THR A 1 603 ? 16.984 -31.547 -25 1 78.06 603 THR A C 1
ATOM 4657 O O . THR A 1 603 ? 18.078 -31.359 -25.5 1 78.06 603 THR A O 1
ATOM 4660 N N . VAL A 1 604 ? 16.812 -32.312 -24.047 1 84.69 604 VAL A N 1
ATOM 4661 C CA . VAL A 1 604 ? 17.922 -32.938 -23.344 1 84.69 604 VAL A CA 1
ATOM 4662 C C . VAL A 1 604 ? 18.5 -34.062 -24.188 1 84.69 604 VAL A C 1
ATOM 4664 O O . VAL A 1 604 ? 19.703 -34.281 -24.234 1 84.69 604 VAL A O 1
ATOM 4667 N N . GLU A 1 605 ? 17.625 -34.781 -24.844 1 84.56 605 GLU A N 1
ATOM 4668 C CA . GLU A 1 605 ? 18.047 -35.938 -25.641 1 84.56 605 GLU A CA 1
ATOM 4669 C C . GLU A 1 605 ? 18.875 -35.5 -26.844 1 84.56 605 GLU A C 1
ATOM 4671 O O . GLU A 1 605 ? 19.766 -36.25 -27.281 1 84.56 605 GLU A O 1
ATOM 4676 N N . ASN A 1 606 ? 18.609 -34.312 -27.344 1 83.12 606 ASN A N 1
ATOM 4677 C CA . ASN A 1 606 ? 19.266 -33.844 -28.547 1 83.12 606 ASN A CA 1
ATOM 4678 C C . ASN A 1 606 ? 20.578 -33.125 -28.234 1 83.12 606 ASN A C 1
ATOM 4680 O O . ASN A 1 606 ? 21.312 -32.719 -29.141 1 83.12 606 ASN A O 1
ATOM 4684 N N . ALA A 1 607 ? 20.953 -33 -27.016 1 89.62 607 ALA A N 1
ATOM 4685 C CA . ALA A 1 607 ? 22.172 -32.281 -26.625 1 89.62 607 ALA A CA 1
ATOM 4686 C C . ALA A 1 607 ? 23.406 -33.156 -26.922 1 89.62 607 ALA A C 1
ATOM 4688 O O . ALA A 1 607 ? 23.328 -34.375 -26.922 1 89.62 607 ALA A O 1
ATOM 4689 N N . ASP A 1 608 ? 24.484 -32.5 -27.203 1 90.38 608 ASP A N 1
ATOM 4690 C CA . ASP A 1 608 ? 25.734 -33.219 -27.484 1 90.38 608 ASP A CA 1
ATOM 4691 C C . ASP A 1 608 ? 26.344 -33.781 -26.203 1 90.38 608 ASP A C 1
ATOM 4693 O O . ASP A 1 608 ? 27 -34.812 -26.234 1 90.38 608 ASP A O 1
ATOM 4697 N N . LYS A 1 609 ? 26.172 -33.031 -25.172 1 93.06 609 LYS A N 1
ATOM 4698 C CA . LYS A 1 609 ? 26.688 -33.438 -23.859 1 93.06 609 LYS A CA 1
ATOM 4699 C C . LYS A 1 609 ? 25.672 -33.156 -22.766 1 93.06 609 LYS A C 1
ATOM 4701 O O . LYS A 1 609 ? 25 -32.125 -22.781 1 93.06 609 LYS A O 1
ATOM 4706 N N . ILE A 1 610 ? 25.562 -34.125 -21.875 1 94.12 610 ILE A N 1
ATOM 4707 C CA . ILE A 1 610 ? 24.641 -33.969 -20.766 1 94.12 610 ILE A CA 1
ATOM 4708 C C . ILE A 1 610 ? 25.391 -34.031 -19.438 1 94.12 610 ILE A C 1
ATOM 4710 O O . ILE A 1 610 ? 26.219 -34.906 -19.219 1 94.12 610 ILE A O 1
ATOM 4714 N N . VAL A 1 611 ? 25.188 -33.031 -18.625 1 94.44 611 VAL A N 1
ATOM 4715 C CA . VAL A 1 611 ? 25.781 -33 -17.297 1 94.44 611 VAL A CA 1
ATOM 4716 C C . VAL A 1 611 ? 24.672 -33.094 -16.25 1 94.44 611 VAL A C 1
ATOM 4718 O O . VAL A 1 611 ? 23.734 -32.312 -16.219 1 94.44 611 VAL A O 1
ATOM 4721 N N . VAL A 1 612 ? 24.766 -34.094 -15.383 1 94.06 612 VAL A N 1
ATOM 4722 C CA . VAL A 1 612 ? 23.75 -34.344 -14.367 1 94.06 612 VAL A CA 1
ATOM 4723 C C . VAL A 1 612 ? 24.25 -33.812 -13.016 1 94.06 612 VAL A C 1
ATOM 4725 O O . VAL A 1 612 ? 25.312 -34.219 -12.547 1 94.06 612 VAL A O 1
ATOM 4728 N N . LEU A 1 613 ? 23.469 -32.906 -12.492 1 93.06 613 LEU A N 1
ATOM 4729 C CA . LEU A 1 613 ? 23.781 -32.344 -11.18 1 93.06 613 LEU A CA 1
ATOM 4730 C C . LEU A 1 613 ? 22.828 -32.875 -10.117 1 93.06 613 LEU A C 1
ATOM 4732 O O . LEU A 1 613 ? 21.609 -32.906 -10.328 1 93.06 613 LEU A O 1
ATOM 4736 N N . GLU A 1 614 ? 23.359 -33.344 -9.031 1 91.75 614 GLU A N 1
ATOM 4737 C CA . GLU A 1 614 ? 22.578 -33.812 -7.891 1 91.75 614 GLU A CA 1
ATOM 4738 C C . GLU A 1 614 ? 23.219 -33.375 -6.574 1 91.75 614 GLU A C 1
ATOM 4740 O O . GLU A 1 614 ? 24.406 -33.594 -6.344 1 91.75 614 GLU A O 1
ATOM 4745 N N . GLY A 1 615 ? 22.453 -32.75 -5.742 1 87.94 615 GLY A N 1
ATOM 4746 C CA . GLY A 1 615 ? 22.938 -32.312 -4.445 1 87.94 615 GLY A CA 1
ATOM 4747 C C . GLY A 1 615 ? 24.094 -31.328 -4.539 1 87.94 615 GLY A C 1
ATOM 4748 O O . GLY A 1 615 ? 24.953 -31.281 -3.658 1 87.94 615 GLY A O 1
ATOM 4749 N N . GLY A 1 616 ? 24.281 -30.703 -5.645 1 91.62 616 GLY A N 1
ATOM 4750 C CA . GLY A 1 616 ? 25.328 -29.703 -5.809 1 91.62 616 GLY A CA 1
ATOM 4751 C C . GLY A 1 616 ? 26.609 -30.266 -6.383 1 91.62 616 GLY A C 1
ATOM 4752 O O . GLY A 1 616 ? 27.641 -29.578 -6.41 1 91.62 616 GLY A O 1
ATOM 4753 N N . GLU A 1 617 ? 26.562 -31.531 -6.77 1 94.06 617 GLU A N 1
ATOM 4754 C CA . GLU A 1 617 ? 27.75 -32.188 -7.344 1 94.06 617 GLU A CA 1
ATOM 4755 C C . GLU A 1 617 ? 27.438 -32.781 -8.711 1 94.06 617 GLU A C 1
ATOM 4757 O O . GLU A 1 617 ? 26.281 -33.125 -9 1 94.06 617 GLU A O 1
ATOM 4762 N N . VAL A 1 618 ? 28.484 -32.781 -9.516 1 94.56 618 VAL A N 1
ATOM 4763 C CA . VAL A 1 618 ? 28.328 -33.469 -10.797 1 94.56 618 VAL A CA 1
ATOM 4764 C C . VAL A 1 618 ? 28.438 -34.969 -10.602 1 94.56 618 VAL A C 1
ATOM 4766 O O . VAL A 1 618 ? 29.484 -35.469 -10.18 1 94.56 618 VAL A O 1
ATOM 4769 N N . VAL A 1 619 ? 27.438 -35.656 -10.969 1 92.75 619 VAL A N 1
ATOM 4770 C CA . VAL A 1 619 ? 27.391 -37.094 -10.688 1 92.75 619 VAL A CA 1
ATOM 4771 C C . VAL A 1 619 ? 27.672 -37.875 -11.961 1 92.75 619 VAL A C 1
ATOM 4773 O O . VAL A 1 619 ? 28.125 -39.031 -11.906 1 92.75 619 VAL A O 1
ATOM 4776 N N . GLU A 1 620 ? 27.047 -37.375 -13.055 1 93.31 620 GLU A N 1
ATOM 4777 C CA . GLU A 1 620 ? 27.219 -38.094 -14.328 1 93.31 620 GLU A CA 1
ATOM 4778 C C . GLU A 1 620 ? 27.422 -37.094 -15.477 1 93.31 620 GLU A C 1
ATOM 4780 O O . GLU A 1 620 ? 26.922 -35.969 -15.438 1 93.31 620 GLU A O 1
ATOM 4785 N N . GLU A 1 621 ? 28.312 -37.5 -16.453 1 94.19 621 GLU A N 1
ATOM 4786 C CA . GLU A 1 621 ? 28.531 -36.719 -17.672 1 94.19 621 GLU A CA 1
ATOM 4787 C C . GLU A 1 621 ? 28.625 -37.625 -18.891 1 94.19 621 GLU A C 1
ATOM 4789 O O . GLU A 1 621 ? 29.219 -38.719 -18.812 1 94.19 621 GLU A O 1
ATOM 4794 N N . GLY A 1 622 ? 27.953 -37.312 -19.953 1 92.75 622 GLY A N 1
ATOM 4795 C CA . GLY A 1 622 ? 28.016 -38.094 -21.156 1 92.75 622 GLY A CA 1
ATOM 4796 C C . GLY A 1 622 ? 26.891 -37.781 -22.125 1 92.75 622 GLY A C 1
ATOM 4797 O O . GLY A 1 622 ? 26.234 -36.75 -22.047 1 92.75 622 GLY A O 1
ATOM 4798 N N . THR A 1 623 ? 26.734 -38.562 -23.141 1 92.81 623 THR A N 1
ATOM 4799 C CA . THR A 1 623 ? 25.656 -38.438 -24.094 1 92.81 623 THR A CA 1
ATOM 4800 C C . THR A 1 623 ? 24.406 -39.188 -23.609 1 92.81 623 THR A C 1
ATOM 4802 O O . THR A 1 623 ? 24.469 -39.969 -22.656 1 92.81 623 THR A O 1
ATOM 4805 N N . HIS A 1 624 ? 23.312 -38.844 -24.25 1 91.19 624 HIS A N 1
ATOM 4806 C CA . HIS A 1 624 ? 22.047 -39.469 -23.859 1 91.19 624 HIS A CA 1
ATOM 4807 C C . HIS A 1 624 ? 22.141 -41 -23.891 1 91.19 624 HIS A C 1
ATOM 4809 O O . HIS A 1 624 ? 21.766 -41.656 -22.922 1 91.19 624 HIS A O 1
ATOM 4815 N N . ALA A 1 625 ? 22.734 -41.531 -24.953 1 90.19 625 ALA A N 1
ATOM 4816 C CA . ALA A 1 625 ? 22.812 -42.969 -25.156 1 90.19 625 ALA A CA 1
ATOM 4817 C C . ALA A 1 625 ? 23.734 -43.625 -24.109 1 90.19 625 ALA A C 1
ATOM 4819 O O . ALA A 1 625 ? 23.406 -44.656 -23.562 1 90.19 625 ALA A O 1
ATOM 4820 N N . GLU A 1 626 ? 24.766 -42.938 -23.844 1 92.62 626 GLU A N 1
ATOM 4821 C CA . GLU A 1 626 ? 25.734 -43.438 -22.875 1 92.62 626 GLU A CA 1
ATOM 4822 C C . GLU A 1 626 ? 25.156 -43.438 -21.469 1 92.62 626 GLU A C 1
ATOM 4824 O O . GLU A 1 626 ? 25.344 -44.406 -20.719 1 92.62 626 GLU A O 1
ATOM 4829 N N . LEU A 1 627 ? 24.484 -42.406 -21.156 1 91.25 627 LEU A N 1
ATOM 4830 C CA . LEU A 1 627 ? 23.984 -42.25 -19.797 1 91.25 627 LEU A CA 1
ATOM 4831 C C . LEU A 1 627 ? 22.781 -43.188 -19.547 1 91.25 627 LEU A C 1
ATOM 4833 O O . LEU A 1 627 ? 22.578 -43.656 -18.422 1 91.25 627 LEU A O 1
ATOM 4837 N N . MET A 1 628 ? 22 -43.406 -20.562 1 90.69 628 MET A N 1
ATOM 4838 C CA . MET A 1 628 ? 20.891 -44.344 -20.438 1 90.69 628 MET A CA 1
ATOM 4839 C C . MET A 1 628 ? 21.391 -45.75 -20.234 1 90.69 628 MET A C 1
ATOM 4841 O O . MET A 1 628 ? 20.781 -46.531 -19.5 1 90.69 628 MET A O 1
ATOM 4845 N N . GLY A 1 629 ? 22.453 -46.031 -20.891 1 88.56 629 GLY A N 1
ATOM 4846 C CA . GLY A 1 629 ? 23.047 -47.344 -20.766 1 88.56 629 GLY A CA 1
ATOM 4847 C C . GLY A 1 629 ? 23.625 -47.625 -19.391 1 88.56 629 GLY A C 1
ATOM 4848 O O . GLY A 1 629 ? 23.609 -48.75 -18.906 1 88.56 629 GLY A O 1
ATOM 4849 N N . ARG A 1 630 ? 24.094 -46.594 -18.734 1 90.06 630 ARG A N 1
ATOM 4850 C CA . ARG A 1 630 ? 24.75 -46.719 -17.438 1 90.06 630 ARG A CA 1
ATOM 4851 C C . ARG A 1 630 ? 23.719 -46.875 -16.328 1 90.06 630 ARG A C 1
ATOM 4853 O O . ARG A 1 630 ? 24.047 -47.312 -15.219 1 90.06 630 ARG A O 1
ATOM 4860 N N . GLN A 1 631 ? 22.375 -46.719 -16.547 1 87.19 631 GLN A N 1
ATOM 4861 C CA . GLN A 1 631 ? 21.266 -46.844 -15.609 1 87.19 631 GLN A CA 1
ATOM 4862 C C . GLN A 1 631 ? 21.578 -46.125 -14.297 1 87.19 631 GLN A C 1
ATOM 4864 O O . GLN A 1 631 ? 21.422 -46.688 -13.219 1 87.19 631 GLN A O 1
ATOM 4869 N N . GLY A 1 632 ? 22.141 -45.031 -14.344 1 88.19 632 GLY A N 1
ATOM 4870 C CA . GLY A 1 632 ? 22.5 -44.219 -13.18 1 88.19 632 GLY A CA 1
ATOM 4871 C C . GLY A 1 632 ? 21.453 -43.188 -12.836 1 88.19 632 GLY A C 1
ATOM 4872 O O . GLY A 1 632 ? 20.25 -43.375 -13.039 1 88.19 632 GLY A O 1
ATOM 4873 N N . PRO A 1 633 ? 21.891 -42.062 -12.25 1 87.94 633 PRO A N 1
ATOM 4874 C CA . PRO A 1 633 ? 20.953 -41.031 -11.828 1 87.94 633 PRO A CA 1
ATOM 4875 C C . PRO A 1 633 ? 20.188 -40.438 -13 1 87.94 633 PRO A C 1
ATOM 4877 O O . PRO A 1 633 ? 19.016 -40.062 -12.852 1 87.94 633 PRO A O 1
ATOM 4880 N N . TYR A 1 634 ? 20.75 -40.312 -14.07 1 89.94 634 TYR A N 1
ATOM 4881 C CA . TYR A 1 634 ? 20.078 -39.781 -15.258 1 89.94 634 TYR A CA 1
ATOM 4882 C C . TYR A 1 634 ? 18.922 -40.688 -15.664 1 89.94 634 TYR A C 1
ATOM 4884 O O . TYR A 1 634 ? 17.844 -40.188 -16.016 1 89.94 634 TYR A O 1
ATOM 4892 N N . TYR A 1 635 ? 19.203 -41.906 -15.656 1 87.56 635 TYR A N 1
ATOM 4893 C CA . TYR A 1 635 ? 18.172 -42.875 -15.984 1 87.56 635 TYR A CA 1
ATOM 4894 C C . TYR A 1 635 ? 16.984 -42.75 -15.047 1 87.56 635 TYR A C 1
ATOM 4896 O O . TYR A 1 635 ? 15.836 -42.781 -15.492 1 87.56 635 TYR A O 1
ATOM 4904 N N . ARG A 1 636 ? 17.281 -42.562 -13.867 1 84.12 636 ARG A N 1
ATOM 4905 C CA . ARG A 1 636 ? 16.219 -42.406 -12.883 1 84.12 636 ARG A CA 1
ATOM 4906 C C . ARG A 1 636 ? 15.422 -41.125 -13.125 1 84.12 636 ARG A C 1
ATOM 4908 O O . ARG A 1 636 ? 14.203 -41.125 -12.938 1 84.12 636 ARG A O 1
ATOM 4915 N N . LEU A 1 637 ? 16.141 -40.156 -13.469 1 82.56 637 LEU A N 1
ATOM 4916 C CA . LEU A 1 637 ? 15.477 -38.875 -13.727 1 82.56 637 LEU A CA 1
ATOM 4917 C C . LEU A 1 637 ? 14.547 -39 -14.93 1 82.56 637 LEU A C 1
ATOM 4919 O O . LEU A 1 637 ? 13.438 -38.469 -14.914 1 82.56 637 LEU A O 1
ATOM 4923 N N . VAL A 1 638 ? 14.938 -39.594 -15.953 1 81.38 638 VAL A N 1
ATOM 4924 C CA . VAL A 1 638 ? 14.156 -39.781 -17.172 1 81.38 638 VAL A CA 1
ATOM 4925 C C . VAL A 1 638 ? 12.922 -40.625 -16.891 1 81.38 638 VAL A C 1
ATOM 4927 O O . VAL A 1 638 ? 11.828 -40.344 -17.391 1 81.38 638 VAL A O 1
ATOM 4930 N N . GLU A 1 639 ? 13.07 -41.562 -16.094 1 75.12 639 GLU A N 1
ATOM 4931 C CA . GLU A 1 639 ? 11.953 -42.438 -15.75 1 75.12 639 GLU A CA 1
ATOM 4932 C C . GLU A 1 639 ? 10.906 -41.688 -14.922 1 75.12 639 GLU A C 1
ATOM 4934 O O . GLU A 1 639 ? 9.703 -41.875 -15.125 1 75.12 639 GLU A O 1
ATOM 4939 N N . ARG A 1 640 ? 11.422 -40.938 -14.125 1 69.44 640 ARG A N 1
ATOM 4940 C CA . ARG A 1 640 ? 10.516 -40.188 -13.273 1 69.44 640 ARG A CA 1
ATOM 4941 C C . ARG A 1 640 ? 9.719 -39.156 -14.094 1 69.44 640 ARG A C 1
ATOM 4943 O O . ARG A 1 640 ? 8.523 -38.969 -13.859 1 69.44 640 ARG A O 1
ATOM 4950 N N . THR A 1 641 ? 10.406 -38.531 -14.93 1 66.38 641 THR A N 1
ATOM 4951 C C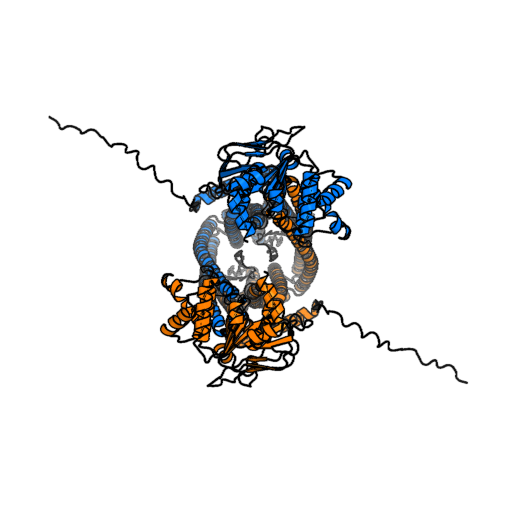A . THR A 1 641 ? 9.75 -37.5 -15.758 1 66.38 641 THR A CA 1
ATOM 4952 C C . THR A 1 641 ? 8.742 -38.156 -16.703 1 66.38 641 THR A C 1
ATOM 4954 O O . THR A 1 641 ? 7.68 -37.594 -16.969 1 66.38 641 THR A O 1
ATOM 4957 N N . GLN A 1 642 ? 9.055 -39.281 -17.219 1 57.34 642 GLN A N 1
ATOM 4958 C CA . GLN A 1 642 ? 8.125 -40 -18.094 1 57.34 642 GLN A CA 1
ATOM 4959 C C . GLN A 1 642 ? 6.898 -40.5 -17.312 1 57.34 642 GLN A C 1
ATOM 4961 O O . GLN A 1 642 ? 5.785 -40.5 -17.844 1 57.34 642 GLN A O 1
ATOM 4966 N N . ALA A 1 643 ? 7.102 -40.719 -16.062 1 50.12 643 ALA A N 1
ATOM 4967 C CA . ALA A 1 643 ? 5.996 -41.156 -15.211 1 50.12 643 ALA A CA 1
ATOM 4968 C C . ALA A 1 643 ? 5.102 -40 -14.82 1 50.12 643 ALA A C 1
ATOM 4970 O O . ALA A 1 643 ? 3.885 -40.125 -14.695 1 50.12 643 ALA A O 1
ATOM 4971 N N . GLU A 1 644 ? 5.652 -38.938 -14.742 1 48.72 644 GLU A N 1
ATOM 4972 C CA . GLU A 1 644 ? 4.863 -37.75 -14.414 1 48.72 644 GLU A CA 1
ATOM 4973 C C . GLU A 1 644 ? 4.098 -37.25 -15.633 1 48.72 644 GLU A C 1
ATOM 4975 O O . GLU A 1 644 ? 2.957 -36.812 -15.508 1 48.72 644 GLU A O 1
ATOM 4980 N N . MET B 1 1 ? -57.812 33.781 -55.656 1 21.47 1 MET B N 1
ATOM 4981 C CA . MET B 1 1 ? -57.625 32.344 -55.875 1 21.47 1 MET B CA 1
ATOM 4982 C C . MET B 1 1 ? -56.312 31.859 -55.25 1 21.47 1 MET B C 1
ATOM 4984 O O . MET B 1 1 ? -55.25 32.156 -55.781 1 21.47 1 MET B O 1
ATOM 4988 N N . ALA B 1 2 ? -56.25 32 -54.062 1 23.81 2 ALA B N 1
ATOM 4989 C CA . ALA B 1 2 ? -55.688 32.188 -52.75 1 23.81 2 ALA B CA 1
ATOM 4990 C C . ALA B 1 2 ? -54.906 30.953 -52.312 1 23.81 2 ALA B C 1
ATOM 4992 O O . ALA B 1 2 ? -55.531 29.922 -52 1 23.81 2 ALA B O 1
ATOM 4993 N N . PRO B 1 3 ? -53.719 30.688 -53.094 1 21.27 3 PRO B N 1
ATOM 4994 C CA . PRO B 1 3 ? -52.906 29.547 -53.5 1 21.27 3 PRO B CA 1
ATOM 4995 C C . PRO B 1 3 ? -52.406 28.734 -52.312 1 21.27 3 PRO B C 1
ATOM 4997 O O . PRO B 1 3 ? -52.656 29.109 -51.156 1 21.27 3 PRO B O 1
ATOM 5000 N N . GLY B 1 4 ? -51.094 28.688 -52.156 1 20.73 4 GLY B N 1
ATOM 5001 C CA . GLY B 1 4 ? -50.031 27.688 -52.156 1 20.73 4 GLY B CA 1
ATOM 5002 C C . GLY B 1 4 ? -49.625 27.25 -50.781 1 20.73 4 GLY B C 1
ATOM 5003 O O . GLY B 1 4 ? -48.5 27.516 -50.344 1 20.73 4 GLY B O 1
ATOM 5004 N N . LEU B 1 5 ? -50.469 27.344 -49.75 1 21.95 5 LEU B N 1
ATOM 5005 C CA . LEU B 1 5 ? -50.25 27.438 -48.312 1 21.95 5 LEU B CA 1
ATOM 5006 C C . LEU B 1 5 ? -49.531 26.188 -47.812 1 21.95 5 LEU B C 1
ATOM 5008 O O . LEU B 1 5 ? -50.156 25.109 -47.719 1 21.95 5 LEU B O 1
ATOM 5012 N N . GLY B 1 6 ? -48.25 25.938 -48.281 1 22.02 6 GLY B N 1
ATOM 5013 C CA . GLY B 1 6 ? -47.312 24.797 -48.344 1 22.02 6 GLY B CA 1
ATOM 5014 C C . GLY B 1 6 ? -47.062 24.172 -46.969 1 22.02 6 GLY B C 1
ATOM 5015 O O . GLY B 1 6 ? -46.625 24.859 -46.062 1 22.02 6 GLY B O 1
ATOM 5016 N N . GLN B 1 7 ? -47.875 23.266 -46.406 1 21.94 7 GLN B N 1
ATOM 5017 C CA . GLN B 1 7 ? -48.094 22.672 -45.094 1 21.94 7 GLN B CA 1
ATOM 5018 C C . GLN B 1 7 ? -46.844 21.984 -44.594 1 21.94 7 GLN B C 1
ATOM 5020 O O . GLN B 1 7 ? -46.312 21.094 -45.25 1 21.94 7 GLN B O 1
ATOM 5025 N N . ASN B 1 8 ? -45.938 22.688 -43.844 1 19.62 8 ASN B N 1
ATOM 5026 C CA . ASN B 1 8 ? -44.594 22.5 -43.344 1 19.62 8 ASN B CA 1
ATOM 5027 C C . ASN B 1 8 ? -44.375 21.078 -42.844 1 19.62 8 ASN B C 1
ATOM 5029 O O . ASN B 1 8 ? -45.312 20.391 -42.469 1 19.62 8 ASN B O 1
ATOM 5033 N N . SER B 1 9 ? -43.031 20.391 -42.781 1 20.12 9 SER B N 1
ATOM 5034 C CA . SER B 1 9 ? -41.938 19.422 -43 1 20.12 9 SER B CA 1
ATOM 5035 C C . SER B 1 9 ? -41.656 18.625 -41.75 1 20.12 9 SER B C 1
ATOM 5037 O O . SER B 1 9 ? -40.75 17.781 -41.75 1 20.12 9 SER B O 1
ATOM 5039 N N . PHE B 1 10 ? -42.188 18.906 -40.531 1 21.59 10 PHE B N 1
ATOM 5040 C CA . PHE B 1 10 ? -41.375 18.516 -39.375 1 21.59 10 PHE B CA 1
ATOM 5041 C C . PHE B 1 10 ? -41.344 17 -39.219 1 21.59 10 PHE B C 1
ATOM 5043 O O . PHE B 1 10 ? -42.312 16.391 -38.812 1 21.59 10 PHE B O 1
ATOM 5050 N N . VAL B 1 11 ? -40.938 16.234 -40.219 1 21.81 11 VAL B N 1
ATOM 5051 C CA . VAL B 1 11 ? -40.812 14.789 -40.438 1 21.81 11 VAL B CA 1
ATOM 5052 C C . VAL B 1 11 ? -40 14.18 -39.281 1 21.81 11 VAL B C 1
ATOM 5054 O O . VAL B 1 11 ? -38.812 14.477 -39.125 1 21.81 11 VAL B O 1
ATOM 5057 N N . GLY B 1 12 ? -40.594 13.906 -38.062 1 21.28 12 GLY B N 1
ATOM 5058 C CA . GLY B 1 12 ? -40.281 13.391 -36.75 1 21.28 12 GLY B CA 1
ATOM 5059 C C . GLY B 1 12 ? -39.562 12.047 -36.781 1 21.28 12 GLY B C 1
ATOM 5060 O O . GLY B 1 12 ? -40.156 11.047 -37.188 1 21.28 12 GLY B O 1
ATOM 5061 N N . GLU B 1 13 ? -38.188 11.93 -37.188 1 19.67 13 GLU B N 1
ATOM 5062 C CA . GLU B 1 13 ? -37.188 10.914 -37.438 1 19.67 13 GLU B CA 1
ATOM 5063 C C . GLU B 1 13 ? -37.031 9.961 -36.25 1 19.67 13 GLU B C 1
ATOM 5065 O O . GLU B 1 13 ? -36.406 10.312 -35.25 1 19.67 13 GLU B O 1
ATOM 5070 N N . ALA B 1 14 ? -37.969 9.07 -35.75 1 20.97 14 ALA B N 1
ATOM 5071 C CA . ALA B 1 14 ? -38.25 8.047 -34.75 1 20.97 14 ALA B CA 1
ATOM 5072 C C . ALA B 1 14 ? -37.25 6.887 -34.844 1 20.97 14 ALA B C 1
ATOM 5074 O O . ALA B 1 14 ? -37.219 6 -34 1 20.97 14 ALA B O 1
ATOM 5075 N N . ASP B 1 15 ? -36.688 6.59 -36 1 20.34 15 ASP B N 1
ATOM 5076 C CA . ASP B 1 15 ? -36.438 5.188 -36.344 1 20.34 15 ASP B CA 1
ATOM 5077 C C . ASP B 1 15 ? -35.438 4.566 -35.375 1 20.34 15 ASP B C 1
ATOM 5079 O O . ASP B 1 15 ? -35.375 3.344 -35.25 1 20.34 15 ASP B O 1
ATOM 5083 N N . THR B 1 16 ? -34.25 5.266 -35.156 1 20.45 16 THR B N 1
ATOM 5084 C CA . THR B 1 16 ? -32.969 4.578 -35.156 1 20.45 16 THR B CA 1
ATOM 5085 C C . THR B 1 16 ? -32.781 3.799 -33.844 1 20.45 16 THR B C 1
ATOM 5087 O O . THR B 1 16 ? -32.281 4.34 -32.844 1 20.45 16 THR B O 1
ATOM 5090 N N . LEU B 1 17 ? -33.719 2.979 -33.219 1 21.98 17 LEU B N 1
ATOM 5091 C CA . LEU B 1 17 ? -33.812 2.254 -31.969 1 21.98 17 LEU B CA 1
ATOM 5092 C C . LEU B 1 17 ? -32.781 1.15 -31.875 1 21.98 17 LEU B C 1
ATOM 5094 O O . LEU B 1 17 ? -32.812 0.336 -30.953 1 21.98 17 LEU B O 1
ATOM 5098 N N . ARG B 1 18 ? -32.219 0.603 -32.969 1 20.52 18 ARG B N 1
ATOM 5099 C CA . ARG B 1 18 ? -31.906 -0.824 -33.031 1 20.52 18 ARG B CA 1
ATOM 5100 C C . ARG B 1 18 ? -30.922 -1.229 -31.938 1 20.52 18 ARG B C 1
ATOM 5102 O O . ARG B 1 18 ? -31.141 -2.215 -31.234 1 20.52 18 ARG B O 1
ATOM 5109 N N . GLY B 1 19 ? -29.578 -1.116 -32.344 1 20.92 19 GLY B N 1
ATOM 5110 C CA . GLY B 1 19 ? -28.5 -2.037 -32.031 1 20.92 19 GLY B CA 1
ATOM 5111 C C . GLY B 1 19 ? -28.016 -1.915 -30.594 1 20.92 19 GLY B C 1
ATOM 5112 O O . GLY B 1 19 ? -27.5 -0.871 -30.203 1 20.92 19 GLY B O 1
ATOM 5113 N N . VAL B 1 20 ? -28.516 -2.557 -29.516 1 24.86 20 VAL B N 1
ATOM 5114 C CA . VAL B 1 20 ? -28.703 -2.521 -28.062 1 24.86 20 VAL B CA 1
ATOM 5115 C C . VAL B 1 20 ? -27.359 -2.797 -27.375 1 24.86 20 VAL B C 1
ATOM 5117 O O . VAL B 1 20 ? -27.125 -3.908 -26.891 1 24.86 20 VAL B O 1
ATOM 5120 N N . GLY B 1 21 ? -26.125 -2.672 -28.047 1 21.91 21 GLY B N 1
ATOM 5121 C CA . GLY B 1 21 ? -24.875 -3.287 -27.641 1 21.91 21 GLY B CA 1
ATOM 5122 C C . GLY B 1 21 ? -24.5 -2.99 -26.188 1 21.91 21 GLY B C 1
ATOM 5123 O O . GLY B 1 21 ? -25.078 -2.094 -25.578 1 21.91 21 GLY B O 1
ATOM 5124 N N . GLU B 1 22 ? -23.266 -3.777 -25.594 1 25.09 22 GLU B N 1
ATOM 5125 C CA . GLU B 1 22 ? -22.875 -4.148 -24.234 1 25.09 22 GLU B CA 1
ATOM 5126 C C . GLU B 1 22 ? -22.609 -2.912 -23.375 1 25.09 22 GLU B C 1
ATOM 5128 O O . GLU B 1 22 ? -21.703 -2.137 -23.656 1 25.09 22 GLU B O 1
ATOM 5133 N N . GLY B 1 23 ? -23.484 -2.217 -22.938 1 22.69 23 GLY B N 1
ATOM 5134 C CA . GLY B 1 23 ? -23.688 -0.862 -22.453 1 22.69 23 GLY B CA 1
ATOM 5135 C C . GLY B 1 23 ? -22.906 -0.566 -21.188 1 22.69 23 GLY B C 1
ATOM 5136 O O . GLY B 1 23 ? -23.125 -1.191 -20.141 1 22.69 23 GLY B O 1
ATOM 5137 N N . ARG B 1 24 ? -21.453 -0.398 -21.391 1 26.5 24 ARG B N 1
ATOM 5138 C CA . ARG B 1 24 ? -20.562 0.111 -20.359 1 26.5 24 ARG B CA 1
ATOM 5139 C C . ARG B 1 24 ? -21.219 1.229 -19.562 1 26.5 24 ARG B C 1
ATOM 5141 O O . ARG B 1 24 ? -21.641 2.236 -20.125 1 26.5 24 ARG B O 1
ATOM 5148 N N . VAL B 1 25 ? -22.109 0.83 -18.672 1 24.92 25 VAL B N 1
ATOM 5149 C CA . VAL B 1 25 ? -22.688 1.797 -17.75 1 24.92 25 VAL B CA 1
ATOM 5150 C C . VAL B 1 25 ? -21.656 2.84 -17.359 1 24.92 25 VAL B C 1
ATOM 5152 O O . VAL B 1 25 ? -20.656 2.518 -16.703 1 24.92 25 VAL B O 1
ATOM 5155 N N . ILE B 1 26 ? -21.234 3.639 -18.359 1 25.05 26 ILE B N 1
ATOM 5156 C CA . ILE B 1 26 ? -20.438 4.828 -18.062 1 25.05 26 ILE B CA 1
ATOM 5157 C C . ILE B 1 26 ? -21.078 5.598 -16.906 1 25.05 26 ILE B C 1
ATOM 5159 O O . ILE B 1 26 ? -22.219 6.078 -17.016 1 25.05 26 ILE B O 1
ATOM 5163 N N . VAL B 1 27 ? -20.922 5.047 -15.75 1 26.16 27 VAL B N 1
ATOM 5164 C CA . VAL B 1 27 ? -21.359 5.922 -14.664 1 26.16 27 VAL B CA 1
ATOM 5165 C C . VAL B 1 27 ? -20.984 7.367 -14.984 1 26.16 27 VAL B C 1
ATOM 5167 O O . VAL B 1 27 ? -19.812 7.672 -15.25 1 26.16 27 VAL B O 1
ATOM 5170 N N . PRO B 1 28 ? -21.844 8.023 -15.688 1 24.42 28 PRO B N 1
ATOM 5171 C CA . PRO B 1 28 ? -21.609 9.414 -16.062 1 24.42 28 PRO B CA 1
ATOM 5172 C C . PRO B 1 28 ? -20.906 10.211 -14.969 1 24.42 28 PRO B C 1
ATOM 5174 O O . PRO B 1 28 ? -21.266 10.094 -13.789 1 24.42 28 PRO B O 1
ATOM 5177 N N . GLN B 1 29 ? -19.625 10.344 -15.062 1 26.28 29 GLN B N 1
ATOM 5178 C CA . GLN B 1 29 ? -18.906 11.359 -14.312 1 26.28 29 GLN B CA 1
ATOM 5179 C C . GLN B 1 29 ? -19.641 12.695 -14.344 1 26.28 29 GLN B C 1
ATOM 5181 O O . GLN B 1 29 ? -19.547 13.438 -15.32 1 26.28 29 GLN B O 1
ATOM 5186 N N . SER B 1 30 ? -20.984 12.711 -14.094 1 26.2 30 SER B N 1
ATOM 5187 C CA . SER B 1 30 ? -21.703 13.977 -14.055 1 26.2 30 SER B CA 1
ATOM 5188 C C . SER B 1 30 ? -20.828 15.078 -13.461 1 26.2 30 SER B C 1
ATOM 5190 O O . SER B 1 30 ? -20.156 14.875 -12.453 1 26.2 30 SER B O 1
ATOM 5192 N N . ARG B 1 31 ? -20.391 16.062 -14.328 1 32.09 31 ARG B N 1
ATOM 5193 C CA . ARG B 1 31 ? -19.875 17.391 -14.039 1 32.09 31 ARG B CA 1
ATOM 5194 C C . ARG B 1 31 ? -20.672 18.047 -12.914 1 32.09 31 ARG B C 1
ATOM 5196 O O . ARG B 1 31 ? -21.797 18.516 -13.133 1 32.09 31 ARG B O 1
ATOM 5203 N N . LEU B 1 32 ? -20.781 17.469 -11.797 1 30.64 32 LEU B N 1
ATOM 5204 C CA . LEU B 1 32 ? -21.328 18.234 -10.672 1 30.64 32 LEU B CA 1
ATOM 5205 C C . LEU B 1 32 ? -20.906 19.688 -10.75 1 30.6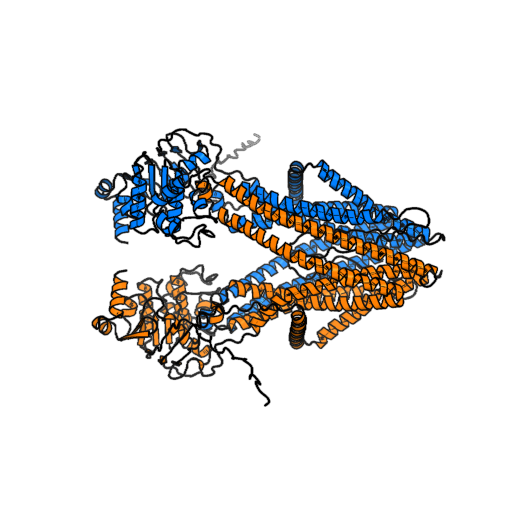4 32 LEU B C 1
ATOM 5207 O O . LEU B 1 32 ? -19.703 20 -10.703 1 30.64 32 LEU B O 1
ATOM 5211 N N . HIS B 1 33 ? -21.594 20.484 -11.594 1 29.61 33 HIS B N 1
ATOM 5212 C CA . HIS B 1 33 ? -21.516 21.953 -11.578 1 29.61 33 HIS B CA 1
ATOM 5213 C C . HIS B 1 33 ? -21.297 22.469 -10.164 1 29.61 33 HIS B C 1
ATOM 5215 O O . HIS B 1 33 ? -21.812 21.906 -9.195 1 29.61 33 HIS B O 1
ATOM 5221 N N . THR B 1 34 ? -20.281 23.281 -9.992 1 33.53 34 THR B N 1
ATOM 5222 C CA . THR B 1 34 ? -19.688 23.891 -8.805 1 33.53 34 THR B CA 1
ATOM 5223 C C . THR B 1 34 ? -20.766 24.453 -7.895 1 33.53 34 THR B C 1
ATOM 5225 O O . THR B 1 34 ? -20.641 24.406 -6.668 1 33.53 34 THR B O 1
ATOM 5228 N N . GLY B 1 35 ? -21.891 25.031 -8.594 1 33.22 35 GLY B N 1
ATOM 5229 C CA . GLY B 1 35 ? -22.891 25.672 -7.766 1 33.22 35 GLY B CA 1
ATOM 5230 C C . GLY B 1 35 ? -23.688 24.688 -6.922 1 33.22 35 GLY B C 1
ATOM 5231 O O . GLY B 1 35 ? -24.016 24.969 -5.77 1 33.22 35 GLY B O 1
ATOM 5232 N N . HIS B 1 36 ? -24.25 23.625 -7.531 1 37.47 36 HIS B N 1
ATOM 5233 C CA . HIS B 1 36 ? -25.125 22.656 -6.867 1 37.47 36 HIS B CA 1
ATOM 5234 C C . HIS B 1 36 ? -24.344 21.781 -5.895 1 37.47 36 HIS B C 1
ATOM 5236 O O . HIS B 1 36 ? -24.938 21.125 -5.035 1 37.47 36 HIS B O 1
ATOM 5242 N N . ALA B 1 37 ? -23.125 21.688 -6.109 1 36.97 37 ALA B N 1
ATOM 5243 C CA . ALA B 1 37 ? -22.297 20.922 -5.184 1 36.97 37 ALA B CA 1
ATOM 5244 C C . ALA B 1 37 ? -22.203 21.625 -3.826 1 36.97 37 ALA B C 1
ATOM 5246 O O . ALA B 1 37 ? -22.203 20.969 -2.783 1 36.97 37 ALA B O 1
ATOM 5247 N N . GLY B 1 38 ? -22.328 22.953 -3.93 1 34.41 38 GLY B N 1
ATOM 5248 C CA . GLY B 1 38 ? -22.391 23.688 -2.676 1 34.41 38 GLY B CA 1
ATOM 5249 C C . GLY B 1 38 ? -23.656 23.406 -1.894 1 34.41 38 GLY B C 1
ATOM 5250 O O . GLY B 1 38 ? -23.609 23.188 -0.68 1 34.41 38 GLY B O 1
ATOM 5251 N N . MET B 1 39 ? -24.797 23.469 -2.703 1 35.41 39 MET B N 1
ATOM 5252 C CA . MET B 1 39 ? -26.078 23.281 -2.029 1 35.41 39 MET B CA 1
ATOM 5253 C C . MET B 1 39 ? -26.234 21.844 -1.567 1 35.41 39 MET B C 1
ATOM 5255 O O . MET B 1 39 ? -26.734 21.578 -0.468 1 35.41 39 MET B O 1
ATOM 5259 N N . LEU B 1 40 ? -25.844 20.953 -2.344 1 38.47 40 LEU B N 1
ATOM 5260 C CA . LEU B 1 40 ? -25.938 19.562 -1.923 1 38.47 40 LEU B CA 1
ATOM 5261 C C . LEU B 1 40 ? -24.984 19.266 -0.768 1 38.47 40 LEU B C 1
ATOM 5263 O O . LEU B 1 40 ? -25.328 18.516 0.149 1 38.47 40 LEU B O 1
ATOM 5267 N N . LEU B 1 41 ? -23.938 19.938 -0.761 1 39.16 41 LEU B N 1
ATOM 5268 C CA . LEU B 1 41 ? -23.047 19.875 0.385 1 39.16 41 LEU B CA 1
ATOM 5269 C C . LEU B 1 41 ? -23.703 20.453 1.632 1 39.16 41 LEU B C 1
ATOM 5271 O O . LEU B 1 41 ? -23.594 19.875 2.719 1 39.16 41 LEU B O 1
ATOM 5275 N N . LEU B 1 42 ? -24.391 21.594 1.392 1 36.91 42 LEU B N 1
ATOM 5276 C CA . LEU B 1 42 ? -25.109 22.188 2.521 1 36.91 42 LEU B CA 1
ATOM 5277 C C . LEU B 1 42 ? -26.203 21.25 3.018 1 36.91 42 LEU B C 1
ATOM 5279 O O . LEU B 1 42 ? -26.375 21.078 4.227 1 36.91 42 LEU B O 1
ATOM 5283 N N . ILE B 1 43 ? -26.859 20.656 2.098 1 41.03 43 ILE B N 1
ATOM 5284 C CA . ILE B 1 43 ? -27.969 19.797 2.506 1 41.03 43 ILE B CA 1
ATOM 5285 C C . ILE B 1 43 ? -27.422 18.531 3.158 1 41.03 43 ILE B C 1
ATOM 5287 O O . ILE B 1 43 ? -27.922 18.094 4.195 1 41.03 43 ILE B O 1
ATOM 5291 N N . ASN B 1 44 ? -26.438 17.984 2.619 1 41.78 44 ASN B N 1
ATOM 5292 C CA . ASN B 1 44 ? -25.875 16.766 3.209 1 41.78 44 ASN B CA 1
ATOM 5293 C C . ASN B 1 44 ? -25.125 17.062 4.508 1 41.78 44 ASN B C 1
ATOM 5295 O O . ASN B 1 44 ? -25.172 16.266 5.449 1 41.78 44 ASN B O 1
ATOM 5299 N N . LEU B 1 45 ? -24.469 18.203 4.594 1 42.75 45 LEU B N 1
ATOM 5300 C CA . LEU B 1 45 ? -23.922 18.688 5.863 1 42.75 45 LEU B CA 1
ATOM 5301 C C . LEU B 1 45 ? -25.047 18.906 6.883 1 42.75 45 LEU B C 1
ATOM 5303 O O . LEU B 1 45 ? -24.891 18.562 8.055 1 42.75 45 LEU B O 1
ATOM 5307 N N . LEU B 1 46 ? -26.203 19.484 6.363 1 39.38 46 LEU B N 1
ATOM 5308 C CA . LEU B 1 46 ? -27.328 19.672 7.266 1 39.38 46 LEU B CA 1
ATOM 5309 C C . LEU B 1 46 ? -27.906 18.328 7.707 1 39.38 46 LEU B C 1
ATOM 5311 O O . LEU B 1 46 ? -28.25 18.156 8.875 1 39.38 46 LEU B O 1
ATOM 5315 N N . LYS B 1 47 ? -27.938 17.422 6.82 1 45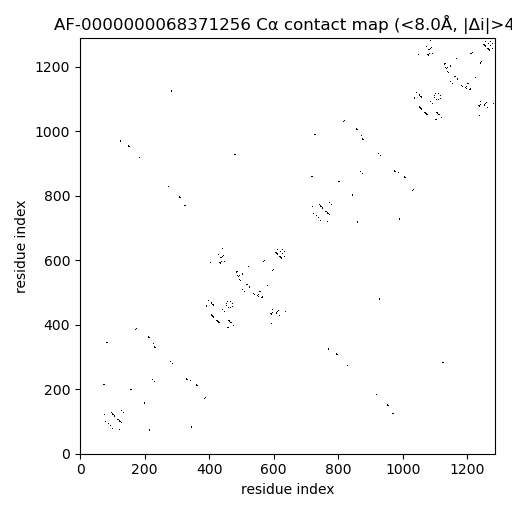.5 47 LYS B N 1
ATOM 5316 C CA . LYS B 1 47 ? -28.469 16.109 7.188 1 45.5 47 LYS B CA 1
ATOM 5317 C C . LYS B 1 47 ? -27.5 15.375 8.117 1 45.5 47 LYS B C 1
ATOM 5319 O O . LYS B 1 47 ? -27.938 14.688 9.047 1 45.5 47 LYS B O 1
ATOM 5324 N N . PHE B 1 48 ? -26.25 15.414 7.906 1 42.47 48 PHE B N 1
ATOM 5325 C CA . PHE B 1 48 ? -25.25 14.875 8.812 1 42.47 48 PHE B CA 1
ATOM 5326 C C . PHE B 1 48 ? -25.312 15.578 10.164 1 42.47 48 PHE B C 1
ATOM 5328 O O . PHE B 1 48 ? -25.266 14.922 11.211 1 42.47 48 PHE B O 1
ATOM 5335 N N . PHE B 1 49 ? -25.391 16.922 10.133 1 41.66 49 PHE B N 1
ATOM 5336 C CA . PHE B 1 49 ? -25.594 17.641 11.383 1 41.66 49 PHE B CA 1
ATOM 5337 C C . PHE B 1 49 ? -26.891 17.203 12.062 1 41.66 49 PHE B C 1
ATOM 5339 O O . PHE B 1 49 ? -26.938 17.062 13.281 1 41.66 49 PHE B O 1
ATOM 5346 N N . GLU B 1 50 ? -27.844 16.969 11.305 1 40.31 50 GLU B N 1
ATOM 5347 C CA . GLU B 1 50 ? -29.094 16.5 11.883 1 40.31 50 GLU B CA 1
ATOM 5348 C C . GLU B 1 50 ? -28.953 15.086 12.445 1 40.31 50 GLU B C 1
ATOM 5350 O O . GLU B 1 50 ? -29.422 14.797 13.539 1 40.31 50 GLU B O 1
ATOM 5355 N N . ALA B 1 51 ? -28.391 14.188 11.719 1 42.78 51 ALA B N 1
ATOM 5356 C CA . ALA B 1 51 ? -28.172 12.836 12.227 1 42.78 51 ALA B CA 1
ATOM 5357 C C . ALA B 1 51 ? -27.203 12.852 13.406 1 42.78 51 ALA B C 1
ATOM 5359 O O . ALA B 1 51 ? -27.391 12.094 14.367 1 42.78 51 ALA B O 1
ATOM 5360 N N . TRP B 1 52 ? -26.156 13.602 13.336 1 39.53 52 TRP B N 1
ATOM 5361 C CA . TRP B 1 52 ? -25.234 13.859 14.445 1 39.53 52 TRP B CA 1
ATOM 5362 C C . TRP B 1 52 ? -25.969 14.477 15.633 1 39.53 52 TRP B C 1
ATOM 5364 O O . TRP B 1 52 ? -25.75 14.086 16.781 1 39.53 52 TRP B O 1
ATOM 5374 N N . LEU B 1 53 ? -26.875 15.445 15.422 1 38.22 53 LEU B N 1
ATOM 5375 C CA . LEU B 1 53 ? -27.719 16.047 16.453 1 38.22 53 LEU B CA 1
ATOM 5376 C C . LEU B 1 53 ? -28.688 15.031 17.031 1 38.22 53 LEU B C 1
ATOM 5378 O O . LEU B 1 53 ? -28.984 15.055 18.219 1 38.22 53 LEU B O 1
ATOM 5382 N N . GLU B 1 54 ? -29.234 14.281 16.359 1 39.44 54 GLU B N 1
ATOM 5383 C CA . GLU B 1 54 ? -30.188 13.289 16.875 1 39.44 54 GLU B CA 1
ATOM 5384 C C . GLU B 1 54 ? -29.469 12.25 17.734 1 39.44 54 GLU B C 1
ATOM 5386 O O . GLU B 1 54 ? -30.031 11.75 18.703 1 39.44 54 GLU B O 1
ATOM 5391 N N . ALA B 1 55 ? -28.484 11.68 17.359 1 36.38 55 ALA B N 1
ATOM 5392 C CA . ALA B 1 55 ? -27.828 10.711 18.234 1 36.38 55 ALA B CA 1
ATOM 5393 C C . ALA B 1 55 ? -27.375 11.367 19.531 1 36.38 55 ALA B C 1
ATOM 5395 O O . ALA B 1 55 ? -27.438 10.758 20.594 1 36.38 55 ALA B O 1
ATOM 5396 N N . TYR B 1 56 ? -26.5 12.477 19.594 1 34.62 56 TYR B N 1
ATOM 5397 C CA . TYR B 1 56 ? -26.094 13.109 20.844 1 34.62 56 TYR B CA 1
ATOM 5398 C C . TYR B 1 56 ? -27.078 14.195 21.25 1 34.62 56 TYR B C 1
ATOM 5400 O O . TYR B 1 56 ? -27.656 14.867 20.391 1 34.62 56 TYR B O 1
ATOM 5408 N N . ASP B 1 57 ? -27.766 14.172 22.453 1 34.25 57 ASP B N 1
ATOM 5409 C CA . ASP B 1 57 ? -28.578 15.219 23.047 1 34.25 57 ASP B CA 1
ATOM 5410 C C . ASP B 1 57 ? -28.031 16.609 22.719 1 34.25 57 ASP B C 1
ATOM 5412 O O . ASP B 1 57 ? -26.938 16.953 23.141 1 34.25 57 ASP B O 1
ATOM 5416 N N . LEU B 1 58 ? -28.281 17.188 21.656 1 33.62 58 LEU B N 1
ATOM 5417 C CA . LEU B 1 58 ? -28.016 18.453 20.969 1 33.62 58 LEU B CA 1
ATOM 5418 C C . LEU B 1 58 ? -28.031 19.609 21.953 1 33.62 58 LEU B C 1
ATOM 5420 O O . LEU B 1 58 ? -27.219 20.531 21.844 1 33.62 58 LEU B O 1
ATOM 5424 N N . ILE B 1 59 ? -29.016 19.594 22.875 1 34.91 59 ILE B N 1
ATOM 5425 C CA . ILE B 1 59 ? -29.125 20.703 23.812 1 34.91 59 ILE B CA 1
ATOM 5426 C C . ILE B 1 59 ? -27.844 20.844 24.609 1 34.91 59 ILE B C 1
ATOM 5428 O O . ILE B 1 59 ? -27.359 21.969 24.828 1 34.91 59 ILE B O 1
ATOM 5432 N N . ARG B 1 60 ? -27.312 19.734 25.031 1 36.56 60 ARG B N 1
ATOM 5433 C CA . ARG B 1 60 ? -26.125 19.844 25.875 1 36.56 60 ARG B CA 1
ATOM 5434 C C . ARG B 1 60 ? -24.906 20.203 25.047 1 36.56 60 ARG B C 1
ATOM 5436 O O . ARG B 1 60 ? -24.047 20.984 25.484 1 36.56 60 ARG B O 1
ATOM 5443 N N . VAL B 1 61 ? -24.875 19.703 23.812 1 37.44 61 VAL B N 1
ATOM 5444 C CA . VAL B 1 61 ? -23.75 20.094 22.953 1 37.44 61 VAL B CA 1
ATOM 5445 C C . VAL B 1 61 ? -23.938 21.516 22.453 1 37.44 61 VAL B C 1
ATOM 5447 O O . VAL B 1 61 ? -23 22.328 22.453 1 37.44 61 VAL B O 1
ATOM 5450 N N . ILE B 1 62 ? -25.172 21.875 22.094 1 37.78 62 ILE B N 1
ATOM 5451 C CA . ILE B 1 62 ? -25.453 23.266 21.719 1 37.78 62 ILE B CA 1
ATOM 5452 C C . ILE B 1 62 ? -25.266 24.172 22.938 1 37.78 62 ILE B C 1
ATOM 5454 O O . ILE B 1 62 ? -24.672 25.234 22.844 1 37.78 62 ILE B O 1
ATOM 5458 N N . ALA B 1 63 ? -25.859 23.719 24.156 1 36.5 63 ALA B N 1
ATOM 5459 C CA . ALA B 1 63 ? -25.609 24.484 25.375 1 36.5 63 ALA B CA 1
ATOM 5460 C C . ALA B 1 63 ? -24.125 24.562 25.688 1 36.5 63 ALA B C 1
ATOM 5462 O O . ALA B 1 63 ? -23.625 25.609 26.109 1 36.5 63 ALA B O 1
ATOM 5463 N N . GLY B 1 64 ? -23.406 23.453 25.391 1 36.41 64 GLY B N 1
ATOM 5464 C CA . GLY B 1 64 ? -21.969 23.516 25.547 1 36.41 64 GLY B CA 1
ATOM 5465 C C . GLY B 1 64 ? -21.281 24.375 24.5 1 36.41 64 GLY B C 1
ATOM 5466 O O . GLY B 1 64 ? -20.391 25.172 24.828 1 36.41 64 GLY B O 1
ATOM 5467 N N . ILE B 1 65 ? -21.719 24.281 23.266 1 40.12 65 ILE B N 1
ATOM 5468 C CA . ILE B 1 65 ? -21.188 25.156 22.219 1 40.12 65 ILE B CA 1
ATOM 5469 C C . ILE B 1 65 ? -21.594 26.594 22.5 1 40.12 65 ILE B C 1
ATOM 5471 O O . ILE B 1 65 ? -20.781 27.516 22.359 1 40.12 65 ILE B O 1
ATOM 5475 N N . LEU B 1 66 ? -22.906 26.781 22.859 1 36.53 66 LEU B N 1
ATOM 5476 C CA . LEU B 1 66 ? -23.344 28.141 23.172 1 36.53 66 LEU B CA 1
ATOM 5477 C C . LEU B 1 66 ? -22.609 28.688 24.391 1 36.53 66 LEU B C 1
ATOM 5479 O O . LEU B 1 66 ? -22.266 29.859 24.438 1 36.53 66 LEU B O 1
ATOM 5483 N N . ILE B 1 67 ? -22.406 27.797 25.406 1 37.41 67 ILE B N 1
ATOM 5484 C CA . ILE B 1 67 ? -21.625 28.25 26.547 1 37.41 67 ILE B CA 1
ATOM 5485 C C . ILE B 1 67 ? -20.172 28.484 26.125 1 37.41 67 ILE B C 1
ATOM 5487 O O . ILE B 1 67 ? -19.562 29.484 26.531 1 37.41 67 ILE B O 1
ATOM 5491 N N . VAL B 1 68 ? -19.703 27.641 25.219 1 37.81 68 VAL B N 1
ATOM 5492 C CA . VAL B 1 68 ? -18.359 27.891 24.688 1 37.81 68 VAL B CA 1
ATOM 5493 C C . VAL B 1 68 ? -18.375 29.125 23.797 1 37.81 68 VAL B C 1
ATOM 5495 O O . VAL B 1 68 ? -17.469 29.953 23.844 1 37.81 68 VAL B O 1
ATOM 5498 N N . LYS B 1 69 ? -19.391 29.328 22.969 1 37.91 69 LYS B N 1
ATOM 5499 C CA . LYS B 1 69 ? -19.531 30.547 22.172 1 37.91 69 LYS B CA 1
ATOM 5500 C C . LYS B 1 69 ? -19.688 31.766 23.078 1 37.91 69 LYS B C 1
ATOM 5502 O O . LYS B 1 69 ? -19.094 32.812 22.812 1 37.91 69 LYS B O 1
ATOM 5507 N N . LEU B 1 70 ? -20.719 31.688 24.016 1 33.75 70 LEU B N 1
ATOM 5508 C CA . LEU B 1 70 ? -20.875 32.812 24.938 1 33.75 70 LEU B CA 1
ATOM 5509 C C . LEU B 1 70 ? -19.578 33.062 25.703 1 33.75 70 LEU B C 1
ATOM 5511 O O . LEU B 1 70 ? -19.188 34.219 25.891 1 33.75 70 LEU B O 1
ATOM 5515 N N . VAL B 1 71 ? -18.922 31.891 26.031 1 33.66 71 VAL B N 1
ATOM 5516 C CA . VAL B 1 71 ? -17.656 32.062 26.734 1 33.66 71 VAL B CA 1
ATOM 5517 C C . VAL B 1 71 ? -16.578 32.562 25.766 1 33.66 71 VAL B C 1
ATOM 5519 O O . VAL B 1 71 ? -15.789 33.438 26.094 1 33.66 71 VAL B O 1
ATOM 5522 N N . THR B 1 72 ? -16.609 32.062 24.547 1 35.59 72 THR B N 1
ATOM 5523 C CA . THR B 1 72 ? -15.672 32.531 23.516 1 35.59 72 THR B CA 1
ATOM 5524 C C . THR B 1 72 ? -16.016 33.938 23.094 1 35.59 72 THR B C 1
ATOM 5526 O O . THR B 1 72 ? -15.125 34.781 22.859 1 35.59 72 THR B O 1
ATOM 5529 N N . LEU B 1 73 ? -17.312 34.188 22.75 1 34.16 73 LEU B N 1
ATOM 5530 C CA . LEU B 1 73 ? -17.734 35.562 22.5 1 34.16 73 LEU B CA 1
ATOM 5531 C C . LEU B 1 73 ? -17.344 36.469 23.656 1 34.16 73 LEU B C 1
ATOM 5533 O O . LEU B 1 73 ? -16.922 37.594 23.438 1 34.16 73 LEU B O 1
ATOM 5537 N N . MET B 1 74 ? -17.734 36.125 24.828 1 29.75 74 MET B N 1
ATOM 5538 C CA . MET B 1 74 ? -17.375 36.875 26.016 1 29.75 74 MET B CA 1
ATOM 5539 C C . MET B 1 74 ? -15.852 37 26.156 1 29.75 74 MET B C 1
ATOM 5541 O O . MET B 1 74 ? -15.336 38 26.641 1 29.75 74 MET B O 1
ATOM 5545 N N . LEU B 1 75 ? -15.211 35.844 25.734 1 31.23 75 LEU B N 1
ATOM 5546 C CA . LEU B 1 75 ? -13.75 35.812 25.828 1 31.23 75 LEU B CA 1
ATOM 5547 C C . LEU B 1 75 ? -13.117 36.5 24.625 1 31.23 75 LEU B C 1
ATOM 5549 O O . LEU B 1 75 ? -12 37 24.719 1 31.23 75 LEU B O 1
ATOM 5553 N N . SER B 1 76 ? -13.562 36.406 23.375 1 31.11 76 SER B N 1
ATOM 5554 C CA . SER B 1 76 ? -13.133 37.125 22.188 1 31.11 76 SER B CA 1
ATOM 5555 C C . SER B 1 76 ? -13.344 38.625 22.375 1 31.11 76 SER B C 1
ATOM 5557 O O . SER B 1 76 ? -12.773 39.438 21.625 1 31.11 76 SER B O 1
ATOM 5559 N N . GLU B 1 77 ? -14.383 39.062 22.906 1 30.25 77 GLU B N 1
ATOM 5560 C CA . GLU B 1 77 ? -14.617 40.5 23.125 1 30.25 77 GLU B CA 1
ATOM 5561 C C . GLU B 1 77 ? -13.461 41.156 23.875 1 30.25 77 GLU B C 1
ATOM 5563 O O . GLU B 1 77 ? -13.602 42.25 24.422 1 30.25 77 GLU B O 1
ATOM 5568 N N . SER B 1 78 ? -12.484 40.469 23.953 1 30.7 78 SER B N 1
ATOM 5569 C CA . SER B 1 78 ? -11.367 41.094 24.641 1 30.7 78 SER B CA 1
ATOM 5570 C C . SER B 1 78 ? -10.797 42.25 23.844 1 30.7 78 SER B C 1
ATOM 5572 O O . SER B 1 78 ? -9.852 42.938 24.281 1 30.7 78 SER B O 1
ATOM 5574 N N . GLY B 1 79 ? -11.195 42.438 22.609 1 29.3 79 GLY B N 1
ATOM 5575 C CA . GLY B 1 79 ? -10.852 43.656 21.891 1 29.3 79 GLY B CA 1
ATOM 5576 C C . GLY B 1 79 ? -11.336 44.906 22.562 1 29.3 79 GLY B C 1
ATOM 5577 O O . GLY B 1 79 ? -11.078 46.031 22.094 1 29.3 79 GLY B O 1
ATOM 5578 N N . PHE B 1 80 ? -12.359 44.938 23.203 1 29.06 80 PHE B N 1
ATOM 5579 C CA . PHE B 1 80 ? -12.93 46.188 23.719 1 29.06 80 PHE B CA 1
ATOM 5580 C C . PHE B 1 80 ? -11.898 46.938 24.531 1 29.06 80 PHE B C 1
ATOM 5582 O O . PHE B 1 80 ? -11.883 48.188 24.5 1 29.06 80 PHE B O 1
ATOM 5589 N N . PRO B 1 81 ? -11.109 46.219 25.281 1 30.3 81 PRO B N 1
ATOM 5590 C CA . PRO B 1 81 ? -10.359 47 26.25 1 30.3 81 PRO B CA 1
ATOM 5591 C C . PRO B 1 81 ? -9.172 47.719 25.609 1 30.3 81 PRO B C 1
ATOM 5593 O O . PRO B 1 81 ? -8.641 48.688 26.203 1 30.3 81 PRO B O 1
ATOM 5596 N N . ILE B 1 82 ? -8.828 47.281 24.375 1 30.5 82 ILE B N 1
ATOM 5597 C CA . ILE B 1 82 ? -7.723 48.094 23.844 1 30.5 82 ILE B CA 1
ATOM 5598 C C . ILE B 1 82 ? -8.188 49.5 23.562 1 30.5 82 ILE B C 1
ATOM 5600 O O . ILE B 1 82 ? -7.449 50.469 23.812 1 30.5 82 ILE B O 1
ATOM 5604 N N . ASP B 1 83 ? -9.367 49.656 23.031 1 28.23 83 ASP B N 1
ATOM 5605 C CA . ASP B 1 83 ? -9.867 51 22.797 1 28.23 83 ASP B CA 1
ATOM 5606 C C . ASP B 1 83 ? -9.969 51.781 24.109 1 28.23 83 ASP B C 1
ATOM 5608 O O . ASP B 1 83 ? -9.641 52.969 24.156 1 28.23 83 ASP B O 1
ATOM 5612 N N . PHE B 1 84 ? -10.508 51.188 25.109 1 30.09 84 PHE B N 1
ATOM 5613 C CA . PHE B 1 84 ? -10.656 51.938 26.328 1 30.09 84 PHE B CA 1
ATOM 5614 C C . PHE B 1 84 ? -9.297 52.281 26.938 1 30.09 84 PHE B C 1
ATOM 5616 O O . PHE B 1 84 ? -9.094 53.375 27.438 1 30.09 84 PHE B O 1
ATOM 5623 N N . ALA B 1 85 ? -8.312 51.375 26.656 1 31.03 85 ALA B N 1
ATOM 5624 C CA . ALA B 1 85 ? -6.988 51.688 27.203 1 31.03 85 ALA B CA 1
ATOM 5625 C C . ALA B 1 85 ? -6.34 52.844 26.453 1 31.03 85 ALA B C 1
ATOM 5627 O O . ALA B 1 85 ? -5.73 53.719 27.062 1 31.03 85 ALA B O 1
ATOM 5628 N N . ALA B 1 86 ? -6.457 52.812 25.156 1 30.05 86 ALA B N 1
ATOM 5629 C CA . ALA B 1 86 ? -5.852 53.938 24.422 1 30.05 86 ALA B CA 1
ATOM 5630 C C . ALA B 1 86 ? -6.527 55.25 24.781 1 30.05 86 ALA B C 1
ATOM 5632 O O . ALA B 1 86 ? -5.863 56.281 24.906 1 30.05 86 ALA B O 1
ATOM 5633 N N . HIS B 1 87 ? -7.797 55.25 24.891 1 28.38 87 HIS B N 1
ATOM 5634 C CA . HIS B 1 87 ? -8.422 56.531 25.188 1 28.38 87 HIS B CA 1
ATOM 5635 C C . HIS B 1 87 ? -7.992 57.031 26.562 1 28.38 87 HIS B C 1
ATOM 5637 O O . HIS B 1 87 ? -7.746 58.25 26.734 1 28.38 87 HIS B O 1
ATOM 5643 N N . LYS B 1 88 ? -8.023 56.219 27.562 1 30.23 88 LYS B N 1
ATOM 5644 C CA . LYS B 1 88 ? -7.727 56.781 28.875 1 30.23 88 LYS B CA 1
ATOM 5645 C C . LYS B 1 88 ? -6.246 57.125 29.016 1 30.23 88 LYS B C 1
ATOM 5647 O O . LYS B 1 88 ? -5.871 58 29.781 1 30.23 88 LYS B O 1
ATOM 5652 N N . VAL B 1 89 ? -5.328 56.312 28.312 1 31.77 89 VAL B N 1
ATOM 5653 C CA . VAL B 1 89 ? -3.939 56.781 28.359 1 31.77 89 VAL B CA 1
ATOM 5654 C C . VAL B 1 89 ? -3.838 58.188 27.797 1 31.77 89 VAL B C 1
ATOM 5656 O O . VAL B 1 89 ? -3.061 59 28.297 1 31.77 89 VAL B O 1
ATOM 5659 N N . ALA B 1 90 ? -4.551 58.406 26.812 1 29.08 90 ALA B N 1
ATOM 5660 C CA . ALA B 1 90 ? -4.457 59.781 26.328 1 29.08 90 ALA B CA 1
ATOM 5661 C C . ALA B 1 90 ? -4.895 60.781 27.406 1 29.08 90 ALA B C 1
ATOM 5663 O O . ALA B 1 90 ? -4.367 61.875 27.484 1 29.08 90 ALA B O 1
ATOM 5664 N N . LYS B 1 91 ? -6.082 60.562 27.984 1 30.62 91 LYS B N 1
ATOM 5665 C CA . LYS B 1 91 ? -6.402 61.531 29.031 1 30.62 91 LYS B CA 1
ATOM 5666 C C . LYS B 1 91 ? -5.68 61.188 30.328 1 30.62 91 LYS B C 1
ATOM 5668 O O . LYS B 1 91 ? -5.809 60.094 30.844 1 30.62 91 LYS B O 1
ATOM 5673 N N . GLY B 1 92 ? -4.508 61.875 30.703 1 27.64 92 GLY B N 1
ATOM 5674 C CA . GLY B 1 92 ? -3.611 62.094 31.812 1 27.64 92 GLY B CA 1
ATOM 5675 C C . GLY B 1 92 ? -3.732 61.031 32.906 1 27.64 92 GLY B C 1
ATOM 5676 O O . GLY B 1 92 ? -3.168 61.188 34 1 27.64 92 GLY B O 1
ATOM 5677 N N . ASP B 1 93 ? -4.91 60.531 33.156 1 27.73 93 ASP B N 1
ATOM 5678 C CA . ASP B 1 93 ? -5.023 59.75 34.375 1 27.73 93 ASP B CA 1
ATOM 5679 C C . ASP B 1 93 ? -4.129 58.5 34.312 1 27.73 93 ASP B C 1
ATOM 5681 O O . ASP B 1 93 ? -3.811 58.031 33.25 1 27.73 93 ASP B O 1
ATOM 5685 N N . PRO B 1 94 ? -3.338 58.188 35.5 1 25.53 94 PRO B N 1
ATOM 5686 C CA . PRO B 1 94 ? -2.379 57.094 35.688 1 25.53 94 PRO B CA 1
ATOM 5687 C C . PRO B 1 94 ? -2.795 55.812 34.969 1 25.53 94 PRO B C 1
ATOM 5689 O O . PRO B 1 94 ? -3.984 55.594 34.75 1 25.53 94 PRO B O 1
ATOM 5692 N N . PHE B 1 95 ? -1.864 55.281 34.25 1 27.58 95 PHE B N 1
ATOM 5693 C CA . PHE B 1 95 ? -1.77 54.219 33.25 1 27.58 95 PHE B CA 1
ATOM 5694 C C . PHE B 1 95 ? -2.422 52.969 33.781 1 27.58 95 PHE B C 1
ATOM 5696 O O . PHE B 1 95 ? -1.907 52.312 34.688 1 27.58 95 PHE B O 1
ATOM 5703 N N . ASN B 1 96 ? -3.697 53.062 34.188 1 24.34 96 ASN B N 1
ATOM 5704 C CA . ASN B 1 96 ? -4.258 51.75 34.438 1 24.34 96 ASN B CA 1
ATOM 5705 C C . ASN B 1 96 ? -4.027 50.781 33.281 1 24.34 96 ASN B C 1
ATOM 5707 O O . ASN B 1 96 ? -4.301 51.125 32.125 1 24.34 96 ASN B O 1
ATOM 5711 N N . VAL B 1 97 ? -2.896 50.031 33.344 1 25.95 97 VAL B N 1
ATOM 5712 C CA . VAL B 1 97 ? -2.344 49 32.5 1 25.95 97 VAL B CA 1
ATOM 5713 C C . VAL B 1 97 ? -3.475 48.156 31.906 1 25.95 97 VAL B C 1
ATOM 5715 O O . VAL B 1 97 ? -4.176 47.469 32.656 1 25.95 97 VAL B O 1
ATOM 5718 N N . GLY B 1 98 ? -4.301 48.75 31.094 1 24.83 98 GLY B N 1
ATOM 5719 C CA . GLY B 1 98 ? -5.348 48.062 30.359 1 24.83 98 GLY B CA 1
ATOM 5720 C C . GLY B 1 98 ? -4.879 46.75 29.734 1 24.83 98 GLY B C 1
ATOM 5721 O O . GLY B 1 98 ? -3.678 46.5 29.641 1 24.83 98 GLY B O 1
ATOM 5722 N N . TRP B 1 99 ? -5.898 45.906 29.422 1 26.78 99 TRP B N 1
ATOM 5723 C CA . TRP B 1 99 ? -5.957 44.5 29.062 1 26.78 99 TRP B CA 1
ATOM 5724 C C . TRP B 1 99 ? -5.281 44.25 27.719 1 26.78 99 TRP B C 1
ATOM 5726 O O . TRP B 1 99 ? -5.598 44.906 26.734 1 26.78 99 TRP B O 1
ATOM 5736 N N . ILE B 1 100 ? -3.951 44.219 27.641 1 26.2 100 ILE B N 1
ATOM 5737 C CA . ILE B 1 100 ? -3.229 43.812 26.453 1 26.2 100 ILE B CA 1
ATOM 5738 C C . ILE B 1 100 ? -3.648 42.375 26.062 1 26.2 100 ILE B C 1
ATOM 5740 O O . ILE B 1 100 ? -3.572 41.469 26.891 1 26.2 100 ILE B O 1
ATOM 5744 N N . CYS B 1 101 ? -4.723 42.281 25.391 1 27.61 101 CYS B N 1
ATOM 5745 C CA . CYS B 1 101 ? -5.086 40.969 24.859 1 27.61 101 CYS B CA 1
ATOM 5746 C C . CYS B 1 101 ? -3.908 40.344 24.125 1 27.61 101 CYS B C 1
ATOM 5748 O O . CYS B 1 101 ? -3.441 40.875 23.109 1 27.61 101 CYS B O 1
ATOM 5750 N N . PRO B 1 102 ? -2.938 39.781 24.844 1 26.33 102 PRO B N 1
ATOM 5751 C CA . PRO B 1 102 ? -1.898 39.094 24.062 1 26.33 102 PRO B CA 1
ATOM 5752 C C . PRO B 1 102 ? -2.463 38.031 23.125 1 26.33 102 PRO B C 1
ATOM 5754 O O . PRO B 1 102 ? -3.33 37.25 23.531 1 26.33 102 PRO B O 1
ATOM 5757 N N . TYR B 1 103 ? -2.76 38.25 21.875 1 27.27 103 TYR B N 1
ATOM 5758 C CA . TYR B 1 103 ? -3.061 37.375 20.766 1 27.27 103 TYR B CA 1
ATOM 5759 C C . TYR B 1 103 ? -2.092 36.188 20.734 1 27.27 103 TYR B C 1
ATOM 5761 O O . TYR B 1 103 ? -0.926 36.344 20.375 1 27.27 103 TYR B O 1
ATOM 5769 N N . GLU B 1 104 ? -1.937 35.438 21.859 1 26.95 104 GLU B N 1
ATOM 5770 C CA . GLU B 1 104 ? -0.976 34.344 21.766 1 26.95 104 GLU B CA 1
ATOM 5771 C C . GLU B 1 104 ? -1.313 33.406 20.609 1 26.95 104 GLU B C 1
ATOM 5773 O O . GLU B 1 104 ? -2.486 33.188 20.297 1 26.95 104 GLU B O 1
ATOM 5778 N N . ASN B 1 105 ? -0.16 32.75 20.047 1 25.75 105 ASN B N 1
ATOM 5779 C CA . ASN B 1 105 ? 0.393 32.062 18.891 1 25.75 105 ASN B CA 1
ATOM 5780 C C . ASN B 1 105 ? -0.258 30.688 18.688 1 25.75 105 ASN B C 1
ATOM 5782 O O . ASN B 1 105 ? -0.989 30.203 19.547 1 25.75 105 ASN B O 1
ATOM 5786 N N . VAL B 1 106 ? 0.698 29.625 18.453 1 25.95 106 VAL B N 1
ATOM 5787 C CA . VAL B 1 106 ? 1.204 28.656 17.484 1 25.95 106 VAL B CA 1
ATOM 5788 C C . VAL B 1 106 ? 0.679 27.266 17.812 1 25.95 106 VAL B C 1
ATOM 5790 O O . VAL B 1 106 ? 0.859 26.781 18.938 1 25.95 106 VAL B O 1
ATOM 5793 N N . PHE B 1 107 ? -0.423 26.844 17.375 1 28.94 107 PHE B N 1
ATOM 5794 C CA . PHE B 1 107 ? -0.85 25.453 17.438 1 28.94 107 PHE B CA 1
ATOM 5795 C C . PHE B 1 107 ? 0.29 24.531 17.047 1 28.94 107 PHE B C 1
ATOM 5797 O O . PHE B 1 107 ? 0.943 24.734 16.016 1 28.94 107 PHE B O 1
ATOM 5804 N N . PRO B 1 108 ? 0.92 23.828 17.969 1 27.17 108 PRO B N 1
ATOM 5805 C CA . PRO B 1 108 ? 1.937 22.828 17.625 1 27.17 108 PRO B CA 1
ATOM 5806 C C . PRO B 1 108 ? 1.429 21.781 16.625 1 27.17 108 PRO B C 1
ATOM 5808 O O . PRO B 1 108 ? 0.282 21.328 16.734 1 27.17 108 PRO B O 1
ATOM 5811 N N . PHE B 1 109 ? 1.965 21.812 15.367 1 28.98 109 PHE B N 1
ATOM 5812 C CA . PHE B 1 109 ? 1.837 20.891 14.242 1 28.98 109 PHE B CA 1
ATOM 5813 C C . PHE B 1 109 ? 2.188 19.469 14.656 1 28.98 109 PHE B C 1
ATOM 5815 O O . PHE B 1 109 ? 3.33 19.188 15.031 1 28.98 109 PHE B O 1
ATOM 5822 N N . ALA B 1 110 ? 1.392 18.75 15.391 1 27.33 110 ALA B N 1
ATOM 5823 C CA . ALA B 1 110 ? 1.798 17.359 15.312 1 27.33 110 ALA B CA 1
ATOM 5824 C C . ALA B 1 110 ? 1.815 16.859 13.867 1 27.33 110 ALA B C 1
ATOM 5826 O O . ALA B 1 110 ? 0.878 17.125 13.109 1 27.33 110 ALA B O 1
ATOM 5827 N N . PRO B 1 111 ? 2.908 16.438 13.219 1 28.77 111 PRO B N 1
ATOM 5828 C CA . PRO B 1 111 ? 3.104 16.078 11.812 1 28.77 111 PRO B CA 1
ATOM 5829 C C . PRO B 1 111 ? 1.975 15.219 11.258 1 28.77 111 PRO B C 1
ATOM 5831 O O . PRO B 1 111 ? 1.821 15.109 10.031 1 28.77 111 PRO B O 1
ATOM 5834 N N . GLY B 1 112 ? 1.677 13.984 11.797 1 28.38 112 GLY B N 1
ATOM 5835 C CA . GLY B 1 112 ? 1.081 12.93 10.992 1 28.38 112 GLY B CA 1
ATOM 5836 C C . GLY B 1 112 ? -0.206 13.352 10.312 1 28.38 112 GLY B C 1
ATOM 5837 O O . GLY B 1 112 ? -0.371 13.148 9.109 1 28.38 112 GLY B O 1
ATOM 5838 N N . SER B 1 113 ? -1.383 13.125 10.977 1 27.05 113 SER B N 1
ATOM 5839 C CA . SER B 1 113 ? -2.717 13.188 10.391 1 27.05 113 SER B CA 1
ATOM 5840 C C . SER B 1 113 ? -3.053 14.602 9.938 1 27.05 113 SER B C 1
ATOM 5842 O O . SER B 1 113 ? -2.5 15.578 10.461 1 27.05 113 SER B O 1
ATOM 5844 N N . ASN B 1 114 ? -3.484 14.812 8.648 1 28.39 114 ASN B N 1
ATOM 5845 C CA . ASN B 1 114 ? -4.117 15.977 8.039 1 28.39 114 ASN B CA 1
ATOM 5846 C C . ASN B 1 114 ? -4.93 16.766 9.055 1 28.39 114 ASN B C 1
ATOM 5848 O O . ASN B 1 114 ? -5.789 17.578 8.68 1 28.39 114 ASN B O 1
ATOM 5852 N N . ALA B 1 115 ? -5.039 16.328 10.273 1 25.86 115 ALA B N 1
ATOM 5853 C CA . ALA B 1 115 ? -6.074 17.016 11.039 1 25.86 115 ALA B CA 1
ATOM 5854 C C . ALA B 1 115 ? -5.828 18.531 11.062 1 25.86 115 ALA B C 1
ATOM 5856 O O . ALA B 1 115 ? -4.691 18.984 10.93 1 25.86 115 ALA B O 1
ATOM 5857 N N . VAL B 1 116 ? -6.926 19.266 10.906 1 27.55 116 VAL B N 1
ATOM 5858 C CA . VAL B 1 116 ? -7.316 20.656 11.062 1 27.55 116 VAL B CA 1
ATOM 5859 C C . VAL B 1 116 ? -6.531 21.297 12.211 1 27.55 116 VAL B C 1
ATOM 5861 O O . VAL B 1 116 ? -6.457 20.719 13.305 1 27.55 116 VAL B O 1
ATOM 5864 N N . ARG B 1 117 ? -5.535 22.016 11.852 1 30.72 117 ARG B N 1
ATOM 5865 C CA . ARG B 1 117 ? -4.934 23.062 12.672 1 30.72 117 ARG B CA 1
ATOM 5866 C C . ARG B 1 117 ? -5.988 23.781 13.508 1 30.72 117 ARG B C 1
ATOM 5868 O O . ARG B 1 117 ? -6.727 24.625 13 1 30.72 117 ARG B O 1
ATOM 5875 N N . ALA B 1 118 ? -6.719 22.969 14.289 1 26.58 118 ALA B N 1
ATOM 5876 C CA . ALA B 1 118 ? -7.547 23.797 15.164 1 26.58 118 ALA B CA 1
ATOM 5877 C C . ALA B 1 118 ? -6.711 24.859 15.875 1 26.58 118 ALA B C 1
ATOM 5879 O O . ALA B 1 118 ? -5.719 24.531 16.531 1 26.58 118 ALA B O 1
ATOM 5880 N N . ASN B 1 119 ? -6.414 25.906 15.211 1 27.16 119 ASN B N 1
ATOM 5881 C CA . ASN B 1 119 ? -6.086 27.188 15.82 1 27.16 119 ASN B CA 1
ATOM 5882 C C . ASN B 1 119 ? -6.762 27.344 17.172 1 27.16 119 ASN B C 1
ATOM 5884 O O . ASN B 1 119 ? -7.922 27.766 17.25 1 27.16 119 ASN B O 1
ATOM 5888 N N . MET B 1 120 ? -6.727 26.375 18.062 1 26.53 120 MET B N 1
ATOM 5889 C CA . MET B 1 120 ? -7.23 26.797 19.359 1 26.53 120 MET B CA 1
ATOM 5890 C C . MET B 1 120 ? -6.465 28 19.891 1 26.53 120 MET B C 1
ATOM 5892 O O . MET B 1 120 ? -5.254 27.922 20.109 1 26.53 120 MET B O 1
ATOM 5896 N N . TRP B 1 121 ? -6.77 29.109 19.391 1 29.66 121 TRP B N 1
ATOM 5897 C CA . TRP B 1 121 ? -6.426 30.453 19.844 1 29.66 121 TRP B CA 1
ATOM 5898 C C . TRP B 1 121 ? -6.734 30.625 21.328 1 29.66 121 TRP B C 1
ATOM 5900 O O . TRP B 1 121 ? -7.879 30.469 21.75 1 29.66 121 TRP B O 1
ATOM 5910 N N . SER B 1 122 ? -5.996 30 22.281 1 27.77 122 SER B N 1
ATOM 5911 C CA . SER B 1 122 ? -6.207 30.406 23.672 1 27.77 122 SER B CA 1
ATOM 5912 C C . SER B 1 122 ? -5.797 31.875 23.875 1 27.77 122 SER B C 1
ATOM 5914 O O . SER B 1 122 ? -4.676 32.25 23.531 1 27.77 122 SER B O 1
ATOM 5916 N N . CYS B 1 123 ? -6.535 32.812 23.609 1 28.62 123 CYS B N 1
ATOM 5917 C CA . CYS B 1 123 ? -6.406 34.188 24.078 1 28.62 123 CYS B CA 1
ATOM 5918 C C . CYS B 1 123 ? -6.27 34.25 25.594 1 28.62 123 CYS B C 1
ATOM 5920 O O . CYS B 1 123 ? -7.211 33.906 26.328 1 28.62 123 CYS B O 1
ATOM 5922 N N . ASP B 1 124 ? -5.168 33.875 26.25 1 27.44 124 ASP B N 1
ATOM 5923 C CA . ASP B 1 124 ? -4.992 34.188 27.656 1 27.44 124 ASP B CA 1
ATOM 5924 C C . ASP B 1 124 ? -4.988 35.688 27.891 1 27.44 124 ASP B C 1
ATOM 5926 O O . ASP B 1 124 ? -4.137 36.406 27.359 1 27.44 124 ASP B O 1
ATOM 5930 N N . SER B 1 125 ? -6.051 36.469 27.922 1 28.44 125 SER B N 1
ATOM 5931 C CA . SER B 1 125 ? -6.199 37.875 28.312 1 28.44 125 SER B CA 1
ATOM 5932 C C . SER B 1 125 ? -5.754 38.094 29.766 1 28.44 125 SER B C 1
ATOM 5934 O O . SER B 1 125 ? -6.219 37.406 30.672 1 28.44 125 SER B O 1
ATOM 5936 N N . VAL B 1 126 ? -4.473 38.219 30.078 1 27.58 126 VAL B N 1
ATOM 5937 C CA . VAL B 1 126 ? -4.09 38.656 31.422 1 27.58 126 VAL B CA 1
ATOM 5938 C C . VAL B 1 126 ? -4.621 40.062 31.688 1 27.58 126 VAL B C 1
ATOM 5940 O O . VAL B 1 126 ? -4.359 41 30.922 1 27.58 126 VAL B O 1
ATOM 5943 N N . SER B 1 127 ? -5.801 40.281 32.312 1 27.11 127 SER B N 1
ATOM 5944 C CA . SER B 1 127 ? -6.348 41.531 32.812 1 27.11 127 SER B CA 1
ATOM 5945 C C . SER B 1 127 ? -5.504 42.094 33.938 1 27.11 127 SER B C 1
ATOM 5947 O O . SER B 1 127 ? -5.266 41.406 34.938 1 27.11 127 SER B O 1
ATOM 5949 N N . ILE B 1 128 ? -4.371 42.688 33.812 1 27.61 128 ILE B N 1
ATOM 5950 C CA . ILE B 1 128 ? -3.756 43.375 34.969 1 27.61 128 ILE B CA 1
ATOM 5951 C C . ILE B 1 128 ? -4.617 44.562 35.406 1 27.61 128 ILE B C 1
ATOM 5953 O O . ILE B 1 128 ? -4.75 45.531 34.656 1 27.61 128 ILE B O 1
ATOM 5957 N N . GLY B 1 129 ? -5.848 44.406 36.062 1 26.41 129 GLY B N 1
ATOM 5958 C CA . GLY B 1 129 ? -6.68 45.438 36.688 1 26.41 129 GLY B CA 1
ATOM 5959 C C . GLY B 1 129 ? -5.898 46.375 37.562 1 26.41 129 GLY B C 1
ATOM 5960 O O . GLY B 1 129 ? -4.77 46.094 37.969 1 26.41 129 GLY B O 1
ATOM 5961 N N . GLY B 1 130 ? -6.453 47.688 37.688 1 26.02 130 GLY B N 1
ATOM 5962 C CA . GLY B 1 130 ? -6.191 48.781 38.625 1 26.02 130 GLY B CA 1
ATOM 5963 C C . GLY B 1 130 ? -5.949 48.344 40.031 1 26.02 130 GLY B C 1
ATOM 5964 O O . GLY B 1 130 ? -6.188 47.188 40.375 1 26.02 130 GLY B O 1
ATOM 5965 N N . ALA B 1 131 ? -5.562 49.312 40.938 1 27.59 131 ALA B N 1
ATOM 5966 C CA . ALA B 1 131 ? -5.352 49.312 42.375 1 27.59 131 ALA B CA 1
ATOM 5967 C C . ALA B 1 131 ? -6.449 48.531 43.094 1 27.59 131 ALA B C 1
ATOM 5969 O O . ALA B 1 131 ? -6.199 47.906 44.125 1 27.59 131 ALA B O 1
ATOM 5970 N N . GLY B 1 132 ? -7.746 49.062 43.125 1 27.03 132 GLY B N 1
ATOM 5971 C CA . GLY B 1 132 ? -8.422 48.625 44.344 1 27.03 132 GLY B CA 1
ATOM 5972 C C . GLY B 1 132 ? -8.539 47.125 44.469 1 27.03 132 GLY B C 1
ATOM 5973 O O . GLY B 1 132 ? -7.555 46.438 44.75 1 27.03 132 GLY B O 1
ATOM 5974 N N . THR B 1 133 ? -9.93 46.594 44.594 1 26.64 133 THR B N 1
ATOM 5975 C CA . THR B 1 133 ? -10.227 45.281 45.188 1 26.64 133 THR B CA 1
ATOM 5976 C C . THR B 1 133 ? -9.68 44.156 44.344 1 26.64 133 THR B C 1
ATOM 5978 O O . THR B 1 133 ? -9.25 44.375 43.219 1 26.64 133 THR B O 1
ATOM 5981 N N . ASN B 1 134 ? -10.43 42.656 44.5 1 26.23 134 ASN B N 1
ATOM 5982 C CA . ASN B 1 134 ? -10.07 41.25 44.406 1 26.23 134 ASN B CA 1
ATOM 5983 C C . ASN B 1 134 ? -9.977 40.812 42.938 1 26.23 134 ASN B C 1
ATOM 5985 O O . ASN B 1 134 ? -10.969 40.406 42.344 1 26.23 134 ASN B O 1
ATOM 5989 N N . PRO B 1 135 ? -9.672 41.406 42.094 1 31.42 135 PRO B N 1
ATOM 5990 C CA . PRO B 1 135 ? -9.867 41.188 40.656 1 31.42 135 PRO B CA 1
ATOM 5991 C C . PRO B 1 135 ? -9.148 39.938 40.125 1 31.42 135 PRO B C 1
ATOM 5993 O O . PRO B 1 135 ? -9.016 39.75 38.938 1 31.42 135 PRO B O 1
ATOM 5996 N N . PRO B 1 136 ? -8.227 39.375 40.781 1 34.31 136 PRO B N 1
ATOM 5997 C CA . PRO B 1 136 ? -7.297 38.344 40.281 1 34.31 136 PRO B CA 1
ATOM 5998 C C . PRO B 1 136 ? -8.016 37.188 39.625 1 34.31 136 PRO B C 1
ATOM 6000 O O . PRO B 1 136 ? -7.363 36.344 39 1 34.31 136 PRO B O 1
ATOM 6003 N N . SER B 1 137 ? -9.18 36.875 39.906 1 31.86 137 SER B N 1
ATOM 6004 C CA . SER B 1 137 ? -9.617 35.469 39.875 1 31.86 137 SER B CA 1
ATOM 6005 C C . SER B 1 137 ? -10.055 35.062 38.469 1 31.86 137 SER B C 1
ATOM 6007 O O . SER B 1 137 ? -10.242 33.875 38.219 1 31.86 137 SER B O 1
ATOM 6009 N N . ARG B 1 138 ? -10.273 36.062 37.438 1 36.31 138 ARG B N 1
ATOM 6010 C CA . ARG B 1 138 ? -11.055 35.594 36.312 1 36.31 138 ARG B CA 1
ATOM 6011 C C . ARG B 1 138 ? -10.156 35.188 35.156 1 36.31 138 ARG B C 1
ATOM 6013 O O . ARG B 1 138 ? -10.617 34.594 34.156 1 36.31 138 ARG B O 1
ATOM 6020 N N . PHE B 1 139 ? -8.992 35.5 35.219 1 39.88 139 PHE B N 1
ATOM 6021 C CA . PHE B 1 139 ? -8.07 35.281 34.125 1 39.88 139 PHE B CA 1
ATOM 6022 C C . PHE B 1 139 ? -7.844 33.781 33.875 1 39.88 139 PHE B C 1
ATOM 6024 O O . PHE B 1 139 ? -7.828 33.312 32.75 1 39.88 139 PHE B O 1
ATOM 6031 N N . PRO B 1 140 ? -7.641 33.125 34.875 1 43.19 140 PRO B N 1
ATOM 6032 C CA . PRO B 1 140 ? -7.332 31.688 34.75 1 43.19 140 PRO B CA 1
ATOM 6033 C C . PRO B 1 140 ? -8.484 30.891 34.125 1 43.19 140 PRO B C 1
ATOM 6035 O O . PRO B 1 140 ? -8.266 29.828 33.531 1 43.19 140 PRO B O 1
ATOM 6038 N N . SER B 1 141 ? -9.602 31.734 34 1 46.59 141 SER B N 1
ATOM 6039 C CA . SER B 1 141 ? -10.758 30.906 33.656 1 46.59 141 SER B CA 1
ATOM 6040 C C . SER B 1 141 ? -10.891 30.75 32.156 1 46.59 141 SER B C 1
ATOM 6042 O O . SER B 1 141 ? -11.258 29.672 31.656 1 46.59 141 SER B O 1
ATOM 6044 N N . SER B 1 142 ? -10.336 31.797 31.328 1 48.81 142 SER B N 1
ATOM 6045 C CA . SER B 1 142 ? -10.555 31.719 29.891 1 48.81 142 SER B CA 1
ATOM 6046 C C . SER B 1 142 ? -9.609 30.719 29.25 1 48.81 142 SER B C 1
ATOM 6048 O O . SER B 1 142 ? -10.016 29.953 28.359 1 48.81 142 SER B O 1
ATOM 6050 N N . SER B 1 143 ? -8.398 30.766 29.719 1 54.91 143 SER B N 1
ATOM 6051 C CA . SER B 1 143 ? -7.43 29.828 29.188 1 54.91 143 SER B CA 1
ATOM 6052 C C . SER B 1 143 ? -7.812 28.391 29.516 1 54.91 143 SER B C 1
ATOM 6054 O O . SER B 1 143 ? -7.688 27.5 28.672 1 54.91 143 SER B O 1
ATOM 6056 N N . ALA B 1 144 ? -8.328 28.344 30.703 1 53 144 ALA B N 1
ATOM 6057 C CA . ALA B 1 144 ? -8.727 27.016 31.125 1 53 144 ALA B CA 1
ATOM 6058 C C . ALA B 1 144 ? -9.93 26.516 30.328 1 53 144 ALA B C 1
ATOM 6060 O O . ALA B 1 144 ? -9.992 25.344 29.953 1 53 144 ALA B O 1
ATOM 6061 N N . CYS B 1 145 ? -10.727 27.516 29.984 1 57.34 145 CYS B N 1
ATOM 6062 C CA . CYS B 1 145 ? -11.922 27.125 29.25 1 57.34 145 CYS B CA 1
ATOM 6063 C C . CYS B 1 145 ? -11.586 26.781 27.797 1 57.34 145 CYS B C 1
ATOM 6065 O O . CYS B 1 145 ? -12.156 25.844 27.234 1 57.34 145 CYS B O 1
ATOM 6067 N N . ALA B 1 146 ? -10.609 27.5 27.281 1 58.84 146 ALA B N 1
ATOM 6068 C CA . ALA B 1 146 ? -10.219 27.219 25.891 1 58.84 146 ALA B CA 1
ATOM 6069 C C . ALA B 1 146 ? -9.555 25.859 25.766 1 58.84 146 ALA B C 1
ATOM 6071 O O . ALA B 1 146 ? -9.805 25.125 24.812 1 58.84 146 ALA B O 1
ATOM 6072 N N . SER B 1 147 ? -8.781 25.625 26.75 1 62.56 147 SER B N 1
ATOM 6073 C CA . SER B 1 147 ? -8.094 24.344 26.734 1 62.56 147 SER B CA 1
ATOM 6074 C C . SER B 1 147 ? -9.07 23.188 26.938 1 62.56 147 SER B C 1
ATOM 6076 O O . SER B 1 147 ? -8.945 22.156 26.281 1 62.56 147 SER B O 1
ATOM 6078 N N . CYS B 1 148 ? -10.016 23.438 27.719 1 61.19 148 CYS B N 1
ATOM 6079 C CA . CYS B 1 148 ? -11 22.391 27.984 1 61.19 148 CYS B CA 1
ATOM 6080 C C . CYS B 1 148 ? -11.883 22.141 26.766 1 61.19 148 CYS B C 1
ATOM 6082 O O . CYS B 1 148 ? -12.203 21 26.453 1 61.19 148 CYS B O 1
ATOM 6084 N N . ARG B 1 149 ? -12.164 23.219 26.109 1 64.75 149 ARG B N 1
ATOM 6085 C CA . ARG B 1 149 ? -12.969 23.078 24.891 1 64.75 149 ARG B CA 1
ATOM 6086 C C . ARG B 1 149 ? -12.227 22.281 23.828 1 64.75 149 ARG B C 1
ATOM 6088 O O . ARG B 1 149 ? -12.797 21.406 23.188 1 64.75 149 ARG B O 1
ATOM 6095 N N . GLY B 1 150 ? -11 22.672 23.688 1 64.62 150 GLY B N 1
ATOM 6096 C CA . GLY B 1 150 ? -10.203 21.953 22.703 1 64.62 150 GLY B CA 1
ATOM 6097 C C . GLY B 1 150 ? -10.078 20.469 23 1 64.62 150 GLY B C 1
ATOM 6098 O O . GLY B 1 150 ? -10.195 19.641 22.094 1 64.62 150 GLY B O 1
ATOM 6099 N N . GLY B 1 151 ? -9.906 20.266 24.234 1 65.12 151 GLY B N 1
ATOM 6100 C CA . GLY B 1 151 ? -9.797 18.875 24.641 1 65.12 151 GLY B CA 1
ATOM 6101 C C . GLY B 1 151 ? -11.086 18.094 24.453 1 65.12 151 GLY B C 1
ATOM 6102 O O . GLY B 1 151 ? -11.07 16.953 23.953 1 65.12 151 GLY B O 1
ATOM 6103 N N . LEU B 1 152 ? -12.188 18.719 24.797 1 66 152 LEU B N 1
ATOM 6104 C CA . LEU B 1 152 ? -13.484 18.062 24.672 1 66 152 LEU B CA 1
ATOM 6105 C C . LEU B 1 152 ? -13.82 17.797 23.203 1 66 152 LEU B C 1
ATOM 6107 O O . LEU B 1 152 ? -14.406 16.766 22.875 1 66 152 LEU B O 1
ATOM 6111 N N . PHE B 1 153 ? -13.383 18.734 22.406 1 72.44 153 PHE B N 1
ATOM 6112 C CA . PHE B 1 153 ? -13.641 18.578 20.984 1 72.44 153 PHE B CA 1
ATOM 6113 C C . PHE B 1 153 ? -12.852 17.406 20.422 1 72.44 153 PHE B C 1
ATOM 6115 O O . PHE B 1 153 ? -13.352 16.656 19.578 1 72.44 153 PHE B O 1
ATOM 6122 N N . MET B 1 154 ? -11.719 17.25 20.922 1 71.75 154 MET B N 1
ATOM 6123 C CA . MET B 1 154 ? -10.906 16.125 20.469 1 71.75 154 MET B CA 1
ATOM 6124 C C . MET B 1 154 ? -11.562 14.797 20.859 1 71.75 154 MET B C 1
ATOM 6126 O O . MET B 1 154 ? -11.547 13.844 20.078 1 71.75 154 MET B O 1
ATOM 6130 N N . PHE B 1 155 ? -12.266 14.836 21.969 1 74.12 155 PHE B N 1
ATOM 6131 C CA . PHE B 1 155 ? -12.977 13.648 22.422 1 74.12 155 PHE B CA 1
ATOM 6132 C C . PHE B 1 155 ? -14.164 13.352 21.531 1 74.12 155 PHE B C 1
ATOM 6134 O O . PHE B 1 155 ? -14.43 12.195 21.188 1 74.12 155 PHE B O 1
ATOM 6141 N N . ILE B 1 156 ? -14.75 14.375 21.141 1 74.56 156 ILE B N 1
ATOM 6142 C CA . ILE B 1 156 ? -15.945 14.211 20.312 1 74.56 156 ILE B CA 1
ATOM 6143 C C . ILE B 1 156 ? -15.562 13.695 18.938 1 74.56 156 ILE B C 1
ATOM 6145 O O . ILE B 1 156 ? -16.234 12.82 18.375 1 74.56 156 ILE B O 1
ATOM 6149 N N . ILE B 1 157 ? -14.469 14.227 18.453 1 77.81 157 ILE B N 1
ATOM 6150 C CA . ILE B 1 157 ? -14.008 13.812 17.125 1 77.81 157 ILE B CA 1
ATOM 6151 C C . ILE B 1 157 ? -13.641 12.328 17.141 1 77.81 157 ILE B C 1
ATOM 6153 O O . ILE B 1 157 ? -14.031 11.57 16.25 1 77.81 157 ILE B O 1
ATOM 6157 N N . SER B 1 158 ? -12.969 11.922 18.203 1 79.56 158 SER B N 1
ATOM 6158 C CA . SER B 1 158 ? -12.531 10.539 18.312 1 79.56 158 SER B CA 1
ATOM 6159 C C . SER B 1 158 ? -13.719 9.586 18.422 1 79.56 158 SER B C 1
ATOM 6161 O O . SER B 1 158 ? -13.742 8.531 17.797 1 79.56 158 SER B O 1
ATOM 6163 N N . ARG B 1 159 ? -14.688 9.961 19.156 1 78.19 159 ARG B N 1
ATOM 6164 C CA . ARG B 1 159 ? -15.875 9.133 19.328 1 78.19 159 ARG B CA 1
ATOM 6165 C C . ARG B 1 159 ? -16.703 9.07 18.047 1 78.19 159 ARG B C 1
ATOM 6167 O O . ARG B 1 159 ? -17.281 8.031 17.734 1 78.19 159 ARG B O 1
ATOM 6174 N N . MET B 1 160 ? -16.672 10.148 17.375 1 81.12 160 MET B N 1
ATOM 6175 C CA . MET B 1 160 ? -17.422 10.188 16.125 1 81.12 160 MET B CA 1
ATOM 6176 C C . MET B 1 160 ? -16.781 9.281 15.086 1 81.12 160 MET B C 1
ATOM 6178 O O . MET B 1 160 ? -17.484 8.609 14.32 1 81.12 160 MET B O 1
ATOM 6182 N N . VAL B 1 161 ? -15.516 9.328 15.039 1 84 161 VAL B N 1
ATOM 6183 C CA . VAL B 1 161 ? -14.797 8.484 14.094 1 84 161 VAL B CA 1
ATOM 6184 C C . VAL B 1 161 ? -15.125 7.016 14.359 1 84 161 VAL B C 1
ATOM 6186 O O . VAL B 1 161 ? -15.438 6.262 13.438 1 84 161 VAL B O 1
ATOM 6189 N N . ILE B 1 162 ? -15.133 6.621 15.633 1 84.94 162 ILE B N 1
ATOM 6190 C CA . ILE B 1 162 ? -15.344 5.23 16.016 1 84.94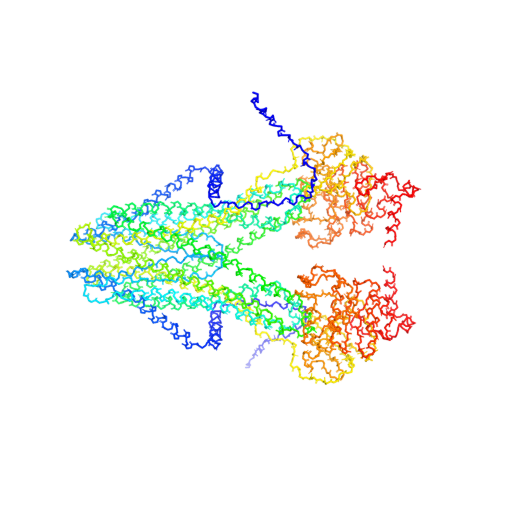 162 ILE B CA 1
ATOM 6191 C C . ILE B 1 162 ? -16.797 4.832 15.734 1 84.94 162 ILE B C 1
ATOM 6193 O O . ILE B 1 162 ? -17.047 3.742 15.211 1 84.94 162 ILE B O 1
ATOM 6197 N N . ARG B 1 163 ? -17.656 5.637 16 1 83.12 163 ARG B N 1
ATOM 6198 C CA . ARG B 1 163 ? -19.078 5.34 15.781 1 83.12 163 ARG B CA 1
ATOM 6199 C C . ARG B 1 163 ? -19.375 5.207 14.289 1 83.12 163 ARG B C 1
ATOM 6201 O O . ARG B 1 163 ? -20.109 4.305 13.875 1 83.12 163 ARG B O 1
ATOM 6208 N N . THR B 1 164 ? -18.844 6.129 13.555 1 85.31 164 THR B N 1
ATOM 6209 C CA . THR B 1 164 ? -19.078 6.074 12.117 1 85.31 164 THR B CA 1
ATOM 6210 C C . THR B 1 164 ? -18.453 4.812 11.516 1 85.31 164 THR B C 1
ATOM 6212 O O . THR B 1 164 ? -19.047 4.191 10.625 1 85.31 164 THR B O 1
ATOM 6215 N N . ARG B 1 165 ? -17.281 4.531 11.992 1 87.69 165 ARG B N 1
ATOM 6216 C CA . ARG B 1 165 ? -16.641 3.314 11.516 1 87.69 165 ARG B CA 1
ATOM 6217 C C . ARG B 1 165 ? -17.453 2.078 11.859 1 87.69 165 ARG B C 1
ATOM 6219 O O . ARG B 1 165 ? -17.625 1.188 11.023 1 87.69 165 ARG B O 1
ATOM 6226 N N . ASN B 1 166 ? -17.953 2.082 13.047 1 87.31 166 ASN B N 1
ATOM 6227 C CA . ASN B 1 166 ? -18.766 0.954 13.484 1 87.31 166 ASN B CA 1
ATOM 6228 C C . ASN B 1 166 ? -20.062 0.85 12.672 1 87.31 166 ASN B C 1
ATOM 6230 O O . ASN B 1 166 ? -20.469 -0.244 12.273 1 87.31 166 ASN B O 1
ATOM 6234 N N . LEU B 1 167 ? -20.641 1.91 12.445 1 86.69 167 LEU B N 1
ATOM 6235 C CA . LEU B 1 167 ? -21.891 1.924 11.688 1 86.69 167 LEU B CA 1
ATOM 6236 C C . LEU B 1 167 ? -21.656 1.493 10.242 1 86.69 167 LEU B C 1
ATOM 6238 O O . LEU B 1 167 ? -22.453 0.74 9.68 1 86.69 167 LEU B O 1
ATOM 6242 N N . LEU B 1 168 ? -20.594 2.016 9.695 1 88.38 168 LEU B N 1
ATOM 6243 C CA . LEU B 1 168 ? -20.281 1.66 8.312 1 88.38 168 LEU B CA 1
ATOM 6244 C C . LEU B 1 168 ? -19.938 0.179 8.195 1 88.38 168 LEU B C 1
ATOM 6246 O O . LEU B 1 168 ? -20.391 -0.495 7.27 1 88.38 168 LEU B O 1
ATOM 6250 N N . PHE B 1 169 ? -19.203 -0.316 9.109 1 90.56 169 PHE B N 1
ATOM 6251 C CA . PHE B 1 169 ? -18.828 -1.725 9.07 1 90.56 169 PHE B CA 1
ATOM 6252 C C . PHE B 1 169 ? -20.047 -2.615 9.266 1 90.56 169 PHE B C 1
ATOM 6254 O O . PHE B 1 169 ? -20.203 -3.635 8.594 1 90.56 169 PHE B O 1
ATOM 6261 N N . SER B 1 170 ? -20.828 -2.262 10.203 1 87.56 170 SER B N 1
ATOM 6262 C CA . SER B 1 170 ? -22.047 -3.039 10.461 1 87.56 170 SER B CA 1
ATOM 6263 C C . SER B 1 170 ? -22.953 -3.055 9.25 1 87.56 170 SER B C 1
ATOM 6265 O O . SER B 1 170 ? -23.609 -4.066 8.961 1 87.56 170 SER B O 1
ATOM 6267 N N . SER B 1 171 ? -22.984 -1.967 8.562 1 86.62 171 SER B N 1
ATOM 6268 C CA . SER B 1 171 ? -23.797 -1.897 7.355 1 86.62 171 SER B CA 1
ATOM 6269 C C . SER B 1 171 ? -23.172 -2.689 6.215 1 86.62 171 SER B C 1
ATOM 6271 O O . SER B 1 171 ? -23.875 -3.328 5.434 1 86.62 171 SER B O 1
ATOM 6273 N N . LEU B 1 172 ? -21.922 -2.689 6.113 1 88.19 172 LEU B N 1
ATOM 6274 C CA . LEU B 1 172 ? -21.219 -3.383 5.039 1 88.19 172 LEU B CA 1
ATOM 6275 C C . LEU B 1 172 ? -21.344 -4.895 5.199 1 88.19 172 LEU B C 1
ATOM 6277 O O . LEU B 1 172 ? -21.5 -5.617 4.211 1 88.19 172 LEU B O 1
ATOM 6281 N N . VAL B 1 173 ? -21.234 -5.285 6.445 1 88.12 173 VAL B N 1
ATOM 6282 C CA . VAL B 1 173 ? -21.281 -6.723 6.691 1 88.12 173 VAL B CA 1
ATOM 6283 C C . VAL B 1 173 ? -22.656 -7.266 6.316 1 88.12 173 VAL B C 1
ATOM 6285 O O . VAL B 1 173 ? -22.797 -8.438 5.957 1 88.12 173 VAL B O 1
ATOM 6288 N N . GLN B 1 174 ? -23.594 -6.41 6.281 1 85.56 174 GLN B N 1
ATOM 6289 C CA . GLN B 1 174 ? -24.953 -6.844 5.98 1 85.56 174 GLN B CA 1
ATOM 6290 C C . GLN B 1 174 ? -25.25 -6.727 4.488 1 85.56 174 GLN B C 1
ATOM 6292 O O . GLN B 1 174 ? -26.328 -7.141 4.027 1 85.56 174 GLN B O 1
ATOM 6297 N N . GLN B 1 175 ? -24.297 -6.324 3.771 1 85.12 175 GLN B N 1
ATOM 6298 C CA . GLN B 1 175 ? -24.5 -6.168 2.336 1 85.12 175 GLN B CA 1
ATOM 6299 C C . GLN B 1 175 ? -24.391 -7.512 1.618 1 85.12 175 GLN B C 1
ATOM 6301 O O . GLN B 1 175 ? -23.953 -8.5 2.201 1 85.12 175 GLN B O 1
ATOM 6306 N N . ASP B 1 176 ? -24.891 -7.531 0.415 1 84.56 176 ASP B N 1
ATOM 6307 C CA . ASP B 1 176 ? -24.922 -8.758 -0.374 1 84.56 176 ASP B CA 1
ATOM 6308 C C . ASP B 1 176 ? -23.547 -9.102 -0.929 1 84.56 176 ASP B C 1
ATOM 6310 O O . ASP B 1 176 ? -22.672 -8.242 -0.981 1 84.56 176 ASP B O 1
ATOM 6314 N N . LEU B 1 177 ? -23.406 -10.32 -1.203 1 84.62 177 LEU B N 1
ATOM 6315 C CA . LEU B 1 177 ? -22.125 -10.836 -1.705 1 84.62 177 LEU B CA 1
ATOM 6316 C C . LEU B 1 177 ? -21.797 -10.219 -3.062 1 84.62 177 LEU B C 1
ATOM 6318 O O . LEU B 1 177 ? -20.625 -10.07 -3.408 1 84.62 177 LEU B O 1
ATOM 6322 N N . ALA B 1 178 ? -22.828 -9.914 -3.828 1 82.19 178 ALA B N 1
ATOM 6323 C CA . ALA B 1 178 ? -22.609 -9.312 -5.141 1 82.19 178 ALA B CA 1
ATOM 6324 C C . ALA B 1 178 ? -21.828 -8.016 -5.031 1 82.19 178 ALA B C 1
ATOM 6326 O O . ALA B 1 178 ? -20.984 -7.719 -5.875 1 82.19 178 ALA B O 1
ATOM 6327 N N . PHE B 1 179 ? -22.094 -7.391 -4.023 1 83.06 179 PHE B N 1
ATOM 6328 C CA . PHE B 1 179 ? -21.422 -6.117 -3.775 1 83.06 179 PHE B CA 1
ATOM 6329 C C . PHE B 1 179 ? -19.938 -6.328 -3.553 1 83.06 179 PHE B C 1
ATOM 6331 O O . PHE B 1 179 ? -19.109 -5.566 -4.066 1 83.06 179 PHE B O 1
ATOM 6338 N N . PHE B 1 180 ? -19.547 -7.309 -2.816 1 83.94 180 PHE B N 1
ATOM 6339 C CA . PHE B 1 180 ? -18.156 -7.551 -2.453 1 83.94 180 PHE B CA 1
ATOM 6340 C C . PHE B 1 180 ? -17.359 -8.078 -3.646 1 83.94 180 PHE B C 1
ATOM 6342 O O . PHE B 1 180 ? -16.141 -7.984 -3.678 1 83.94 180 PHE B O 1
ATOM 6349 N N . GLN B 1 181 ? -18.094 -8.633 -4.527 1 78.06 181 GLN B N 1
ATOM 6350 C CA . GLN B 1 181 ? -17.438 -9.109 -5.738 1 78.06 181 GLN B CA 1
ATOM 6351 C C . GLN B 1 181 ? -17.141 -7.957 -6.691 1 78.06 181 GLN B C 1
ATOM 6353 O O . GLN B 1 181 ? -16.234 -8.047 -7.516 1 78.06 181 GLN B O 1
ATOM 6358 N N . GLU B 1 182 ? -17.875 -6.961 -6.547 1 77.88 182 GLU B N 1
ATOM 6359 C CA . GLU B 1 182 ? -17.734 -5.809 -7.434 1 77.88 182 GLU B CA 1
ATOM 6360 C C . GLU B 1 182 ? -16.688 -4.832 -6.898 1 77.88 182 GLU B C 1
ATOM 6362 O O . GLU B 1 182 ? -15.961 -4.203 -7.672 1 77.88 182 GLU B O 1
ATOM 6367 N N . VAL B 1 183 ? -16.719 -4.734 -5.621 1 80.81 183 VAL B N 1
ATOM 6368 C CA . VAL B 1 183 ? -15.828 -3.744 -5.016 1 80.81 183 VAL B CA 1
ATOM 6369 C C . VAL B 1 183 ? -14.578 -4.43 -4.461 1 80.81 183 VAL B C 1
ATOM 6371 O O . VAL B 1 183 ? -14.68 -5.465 -3.795 1 80.81 183 VAL B O 1
ATOM 6374 N N . LYS B 1 184 ? -13.469 -3.861 -4.684 1 80 184 LYS B N 1
ATOM 6375 C CA . LYS B 1 184 ? -12.203 -4.418 -4.211 1 80 184 LYS B CA 1
ATOM 6376 C C . LYS B 1 184 ? -12.078 -4.305 -2.693 1 80 184 LYS B C 1
ATOM 6378 O O . LYS B 1 184 ? -12.508 -3.307 -2.105 1 80 184 LYS B O 1
ATOM 6383 N N . THR B 1 185 ? -11.5 -5.309 -2.102 1 80.75 185 THR B N 1
ATOM 6384 C CA . THR B 1 185 ? -11.32 -5.387 -0.656 1 80.75 185 THR B CA 1
ATOM 6385 C C . THR B 1 185 ? -10.492 -4.207 -0.149 1 80.75 185 THR B C 1
ATOM 6387 O O . THR B 1 185 ? -10.805 -3.631 0.896 1 80.75 185 THR B O 1
ATOM 6390 N N . GLY B 1 186 ? -9.516 -3.838 -0.899 1 76.44 186 GLY B N 1
ATOM 6391 C CA . GLY B 1 186 ? -8.68 -2.719 -0.505 1 76.44 186 GLY B CA 1
ATOM 6392 C C . GLY B 1 186 ? -9.422 -1.397 -0.472 1 76.44 186 GLY B C 1
ATOM 6393 O O . GLY B 1 186 ? -9.203 -0.58 0.424 1 76.44 186 GLY B O 1
ATOM 6394 N N . ALA B 1 187 ? -10.281 -1.224 -1.396 1 81.06 187 ALA B N 1
ATOM 6395 C CA . ALA B 1 187 ? -11.07 0.004 -1.46 1 81.06 187 ALA B CA 1
ATOM 6396 C C . ALA B 1 187 ? -12.008 0.115 -0.261 1 81.06 187 ALA B C 1
ATOM 6398 O O . ALA B 1 187 ? -12.172 1.194 0.314 1 81.06 187 ALA B O 1
ATOM 6399 N N . LEU B 1 188 ? -12.555 -0.984 0.054 1 86.56 188 LEU B N 1
ATOM 6400 C CA . LEU B 1 188 ? -13.477 -0.983 1.188 1 86.56 188 LEU B CA 1
ATOM 6401 C C . LEU B 1 188 ? -12.727 -0.711 2.49 1 86.56 188 LEU B C 1
ATOM 6403 O O . LEU B 1 188 ? -13.203 0.044 3.34 1 86.56 188 LEU B O 1
ATOM 6407 N N . ALA B 1 189 ? -11.594 -1.334 2.592 1 85.62 189 ALA B N 1
ATOM 6408 C CA . ALA B 1 189 ? -10.773 -1.113 3.779 1 85.62 189 ALA B CA 1
ATOM 6409 C C . ALA B 1 189 ? -10.344 0.348 3.889 1 85.62 189 ALA B C 1
ATOM 6411 O O . ALA B 1 189 ? -10.352 0.923 4.98 1 85.62 189 ALA B O 1
ATOM 6412 N N . SER B 1 190 ? -10.008 0.979 2.809 1 80.75 190 SER B N 1
ATOM 6413 C CA . SER B 1 190 ? -9.602 2.379 2.777 1 80.75 190 SER B CA 1
ATOM 6414 C C . SER B 1 190 ? -10.758 3.303 3.141 1 80.75 190 SER B C 1
ATOM 6416 O O . SER B 1 190 ? -10.57 4.281 3.865 1 80.75 190 SER B O 1
ATOM 6418 N N . ARG B 1 191 ? -11.898 2.963 2.699 1 83.31 191 ARG B N 1
ATOM 6419 C CA . ARG B 1 191 ? -13.078 3.752 3.018 1 83.31 191 ARG B CA 1
ATOM 6420 C C . ARG B 1 191 ? -13.383 3.709 4.512 1 83.31 191 ARG B C 1
ATOM 6422 O O . ARG B 1 191 ? -13.734 4.727 5.109 1 83.31 191 ARG B O 1
ATOM 6429 N N . LEU B 1 192 ? -13.125 2.553 5.031 1 86.88 192 LEU B N 1
ATOM 6430 C CA . LEU B 1 192 ? -13.422 2.365 6.445 1 86.88 192 LEU B CA 1
ATOM 6431 C C . LEU B 1 192 ? -12.375 3.053 7.316 1 86.88 192 LEU B C 1
ATOM 6433 O O . LEU B 1 192 ? -12.695 3.566 8.391 1 86.88 192 LEU B O 1
ATOM 6437 N N . SER B 1 193 ? -11.203 3.135 6.844 1 84.75 193 SER B N 1
ATOM 6438 C CA . SER B 1 193 ? -10.125 3.662 7.672 1 84.75 193 SER B CA 1
ATOM 6439 C C . SER B 1 193 ? -9.852 5.129 7.359 1 84.75 193 SER B C 1
ATOM 6441 O O . SER B 1 193 ? -10.062 6 8.203 1 84.75 193 SER B O 1
ATOM 6443 N N . LYS B 1 194 ? -9.57 5.422 6.164 1 82.19 194 LYS B N 1
ATOM 6444 C CA . LYS B 1 194 ? -9.109 6.75 5.773 1 82.19 194 LYS B CA 1
ATOM 6445 C C . LYS B 1 194 ? -10.281 7.707 5.59 1 82.19 194 LYS B C 1
ATOM 6447 O O . LYS B 1 194 ? -10.305 8.789 6.176 1 82.19 194 LYS B O 1
ATOM 6452 N N . ASP B 1 195 ? -11.234 7.293 4.852 1 81.5 195 ASP B N 1
ATOM 6453 C CA . ASP B 1 195 ? -12.336 8.188 4.5 1 81.5 195 ASP B CA 1
ATOM 6454 C C . ASP B 1 195 ? -13.18 8.523 5.723 1 81.5 195 ASP B C 1
ATOM 6456 O O . ASP B 1 195 ? -13.609 9.672 5.891 1 81.5 195 ASP B O 1
ATOM 6460 N N . THR B 1 196 ? -13.422 7.527 6.52 1 84.88 196 THR B N 1
ATOM 6461 C CA . THR B 1 196 ? -14.211 7.777 7.719 1 84.88 196 THR B CA 1
ATOM 6462 C C . THR B 1 196 ? -13.477 8.719 8.664 1 84.88 196 THR B C 1
ATOM 6464 O O . THR B 1 196 ? -14.094 9.586 9.297 1 84.88 196 THR B O 1
ATOM 6467 N N . THR B 1 197 ? -12.195 8.625 8.711 1 82.19 197 THR B N 1
ATOM 6468 C CA . THR B 1 197 ? -11.414 9.508 9.562 1 82.19 197 THR B CA 1
ATOM 6469 C C . THR B 1 197 ? -11.414 10.938 9.023 1 82.19 197 THR B C 1
ATOM 6471 O O . THR B 1 197 ? -11.609 11.891 9.773 1 82.19 197 THR B O 1
ATOM 6474 N N . MET B 1 198 ? -11.273 10.977 7.781 1 77.75 198 MET B N 1
ATOM 6475 C CA . MET B 1 198 ? -11.266 12.297 7.145 1 77.75 198 MET B CA 1
ATOM 6476 C C . MET B 1 198 ? -12.617 12.992 7.316 1 77.75 198 MET B C 1
ATOM 6478 O O . MET B 1 198 ? -12.664 14.172 7.66 1 77.75 198 MET B O 1
ATOM 6482 N N . MET B 1 199 ? -13.625 12.219 7.137 1 77.56 199 MET B N 1
ATOM 6483 C CA . MET B 1 199 ? -14.977 12.758 7.262 1 77.56 199 MET B CA 1
ATOM 6484 C C . MET B 1 199 ? -15.266 13.172 8.703 1 77.56 199 MET B C 1
ATOM 6486 O O . MET B 1 199 ? -15.781 14.258 8.945 1 77.56 199 MET B O 1
ATOM 6490 N N . SER B 1 200 ? -14.883 12.367 9.633 1 77.44 200 SER B N 1
ATOM 6491 C CA . SER B 1 200 ? -15.234 12.594 11.031 1 77.44 200 SER B CA 1
ATOM 6492 C C . SER B 1 200 ? -14.414 13.734 11.633 1 77.44 200 SER B C 1
ATOM 6494 O O . SER B 1 200 ? -14.867 14.406 12.562 1 77.44 200 SER B O 1
ATOM 6496 N N . ARG B 1 201 ? -13.219 13.953 11.102 1 71.81 201 ARG B N 1
ATOM 6497 C CA . ARG B 1 201 ? -12.375 15.047 11.578 1 71.81 201 ARG B CA 1
ATOM 6498 C C . ARG B 1 201 ? -12.828 16.375 10.984 1 71.81 201 ARG B C 1
ATOM 6500 O O . ARG B 1 201 ? -12.852 17.391 11.68 1 71.81 201 ARG B O 1
ATOM 6507 N N . SER B 1 202 ? -13.195 16.266 9.773 1 72.5 202 SER B N 1
ATOM 6508 C CA . SER B 1 202 ? -13.461 17.484 9.023 1 72.5 202 SER B CA 1
ATOM 6509 C C . SER B 1 202 ? -14.773 18.125 9.461 1 72.5 202 SER B C 1
ATOM 6511 O O . SER B 1 202 ? -14.867 19.344 9.578 1 72.5 202 SER B O 1
ATOM 6513 N N . VAL B 1 203 ? -15.695 17.391 9.891 1 69 203 VAL B N 1
ATOM 6514 C CA . VAL B 1 203 ? -17.031 17.922 10.109 1 69 203 VAL B CA 1
ATOM 6515 C C . VAL B 1 203 ? -17.062 18.719 11.414 1 69 203 VAL B C 1
ATOM 6517 O O . VAL B 1 203 ? -17.422 19.891 11.43 1 69 203 VAL B O 1
ATOM 6520 N N . PRO B 1 204 ? -16.594 18.125 12.492 1 63.31 204 PRO B N 1
ATOM 6521 C CA . PRO B 1 204 ? -16.672 18.906 13.734 1 63.31 204 PRO B CA 1
ATOM 6522 C C . PRO B 1 204 ? -15.664 20.062 13.766 1 63.31 204 PRO B C 1
ATOM 6524 O O . PRO B 1 204 ? -15.984 21.141 14.242 1 63.31 204 PRO B O 1
ATOM 6527 N N . LEU B 1 205 ? -14.469 19.734 13.172 1 65.75 205 LEU B N 1
ATOM 6528 C CA . LEU B 1 205 ? -13.422 20.75 13.227 1 65.75 205 LEU B CA 1
ATOM 6529 C C . LEU B 1 205 ? -13.758 21.922 12.312 1 65.75 205 LEU B C 1
ATOM 6531 O O . LEU B 1 205 ? -13.656 23.078 12.727 1 65.75 205 LEU B O 1
ATOM 6535 N N . ASN B 1 206 ? -14.273 21.531 11.156 1 69.75 206 ASN B N 1
ATOM 6536 C CA . ASN B 1 206 ? -14.57 22.594 10.195 1 69.75 206 ASN B CA 1
ATOM 6537 C C . ASN B 1 206 ? -15.781 23.422 10.625 1 69.75 206 ASN B C 1
ATOM 6539 O O . ASN B 1 206 ? -15.789 24.641 10.492 1 69.75 206 ASN B O 1
ATOM 6543 N N . THR B 1 207 ? -16.656 22.703 11.219 1 70.25 207 THR B N 1
ATOM 6544 C CA . THR B 1 207 ? -17.844 23.406 11.633 1 70.25 207 THR B CA 1
ATOM 6545 C C . THR B 1 207 ? -17.547 24.328 12.812 1 70.25 207 THR B C 1
ATOM 6547 O O . THR B 1 207 ? -18.016 25.469 12.852 1 70.25 207 THR B O 1
ATOM 6550 N N . ASN B 1 208 ? -16.766 23.797 13.688 1 69.81 208 ASN B N 1
ATOM 6551 C CA . ASN B 1 208 ? -16.422 24.594 14.867 1 69.81 208 ASN B CA 1
ATOM 6552 C C . ASN B 1 208 ? -15.523 25.766 14.492 1 69.81 208 ASN B C 1
ATOM 6554 O O . ASN B 1 208 ? -15.797 26.906 14.883 1 69.81 208 ASN B O 1
ATOM 6558 N N . VAL B 1 209 ? -14.539 25.438 13.742 1 72.06 209 VAL B N 1
ATOM 6559 C CA . VAL B 1 209 ? -13.602 26.484 13.359 1 72.06 209 VAL B CA 1
ATOM 6560 C C . VAL B 1 209 ? -14.305 27.5 12.461 1 72.06 209 VAL B C 1
ATOM 6562 O O . VAL B 1 209 ? -14.117 28.703 12.617 1 72.06 209 VAL B O 1
ATOM 6565 N N . PHE B 1 210 ? -15.219 27.016 11.633 1 75.38 210 PHE B N 1
ATOM 6566 C CA . PHE B 1 210 ? -15.938 27.875 10.703 1 75.38 210 PHE B CA 1
ATOM 6567 C C . PHE B 1 210 ? -16.875 28.828 11.453 1 75.38 210 PHE B C 1
ATOM 6569 O O . PHE B 1 210 ? -16.859 30.031 11.227 1 75.38 210 PHE B O 1
ATOM 6576 N N . LEU B 1 211 ? -17.562 28.281 12.367 1 72.31 211 LEU B N 1
ATOM 6577 C CA . LEU B 1 211 ? -18.547 29.078 13.102 1 72.31 211 LEU B CA 1
ATOM 6578 C C . LEU B 1 211 ? -17.844 30.078 14.008 1 72.31 211 LEU B C 1
ATOM 6580 O O . LEU B 1 211 ? -18.25 31.25 14.086 1 72.31 211 LEU B O 1
ATOM 6584 N N . ARG B 1 212 ? -16.781 29.609 14.594 1 70.69 212 ARG B N 1
ATOM 6585 C CA . ARG B 1 212 ? -16.031 30.484 15.492 1 70.69 212 ARG B CA 1
ATOM 6586 C C . ARG B 1 212 ? -15.359 31.625 14.711 1 70.69 212 ARG B C 1
ATOM 6588 O O . ARG B 1 212 ? -15.422 32.781 15.125 1 70.69 212 ARG B O 1
ATOM 6595 N N . THR B 1 213 ? -14.82 31.203 13.641 1 76.31 213 THR B N 1
ATOM 6596 C CA . THR B 1 213 ? -14.117 32.188 12.828 1 76.31 213 THR B CA 1
ATOM 6597 C C . THR B 1 213 ? -15.102 33.156 12.188 1 76.31 213 THR B C 1
ATOM 6599 O O . THR B 1 213 ? -14.812 34.375 12.078 1 76.31 213 THR B O 1
ATOM 6602 N N . LEU B 1 214 ? -16.266 32.688 11.891 1 76.81 214 LEU B N 1
ATOM 6603 C CA . LEU B 1 214 ? -17.281 33.531 11.289 1 76.81 214 LEU B CA 1
ATOM 6604 C C . LEU B 1 214 ? -17.797 34.562 12.297 1 76.81 214 LEU B C 1
ATOM 6606 O O . LEU B 1 214 ? -17.922 35.75 11.977 1 76.81 214 LEU B O 1
ATOM 6610 N N . ILE B 1 215 ? -17.984 34.125 13.516 1 76.06 215 ILE B N 1
ATOM 6611 C CA . ILE B 1 215 ? -18.469 35 14.57 1 76.06 215 ILE B CA 1
ATOM 6612 C C . ILE B 1 215 ? -17.406 36.031 14.914 1 76.06 215 ILE B C 1
ATOM 6614 O O . ILE B 1 215 ? -17.703 37.219 15.094 1 76.06 215 ILE B O 1
ATOM 6618 N N . LYS B 1 216 ? -16.172 35.5 14.922 1 77.44 216 LYS B N 1
ATOM 6619 C CA . LYS B 1 216 ? -15.062 36.406 15.211 1 77.44 216 LYS B CA 1
ATOM 6620 C C . LYS B 1 216 ? -14.898 37.438 14.102 1 77.44 216 LYS B C 1
ATOM 6622 O O . LYS B 1 216 ? -14.672 38.625 14.375 1 77.44 216 LYS B O 1
ATOM 6627 N N . THR B 1 217 ? -15.125 37 12.891 1 81.12 217 THR B N 1
ATOM 6628 C CA . THR B 1 217 ? -14.984 37.906 11.758 1 81.12 217 THR B CA 1
ATOM 6629 C C . THR B 1 217 ? -16.078 38.969 11.789 1 81.12 217 THR B C 1
ATOM 6631 O O . THR B 1 217 ? -15.789 40.156 11.625 1 81.12 217 THR B O 1
ATOM 6634 N N . LEU B 1 218 ? -17.281 38.594 12.102 1 78.81 218 LEU B N 1
ATOM 6635 C CA . LEU B 1 218 ? -18.391 39.531 12.148 1 78.81 218 LEU B CA 1
ATOM 6636 C C . LEU B 1 218 ? -18.25 40.5 13.32 1 78.81 218 LEU B C 1
ATOM 6638 O O . LEU B 1 218 ? -18.562 41.656 13.195 1 78.81 218 LEU B O 1
ATOM 6642 N N . GLY B 1 219 ? -17.781 39.906 14.383 1 77.81 219 GLY B N 1
ATOM 6643 C CA . GLY B 1 219 ? -17.531 40.75 15.531 1 77.81 219 GLY B CA 1
ATOM 6644 C C . GLY B 1 219 ? -16.453 41.781 15.281 1 77.81 219 GLY B C 1
ATOM 6645 O O . GLY B 1 219 ? -16.609 42.969 15.633 1 77.81 219 GLY B O 1
ATOM 6646 N N . LEU B 1 220 ? -15.367 41.344 14.625 1 80.31 220 LEU B N 1
ATOM 6647 C CA . LEU B 1 220 ? -14.266 42.281 14.336 1 80.31 220 LEU B CA 1
ATOM 6648 C C . LEU B 1 220 ? -14.703 43.344 13.344 1 80.31 220 LEU B C 1
ATOM 6650 O O . LEU B 1 220 ? -14.352 44.5 13.5 1 80.31 220 LEU B O 1
ATOM 6654 N N . TYR B 1 221 ? -15.5 42.969 12.375 1 82.12 221 TYR B N 1
ATOM 6655 C CA . TYR B 1 221 ? -16.016 43.969 11.445 1 82.12 221 TYR B CA 1
ATOM 6656 C C . TYR B 1 221 ? -16.953 44.938 12.148 1 82.12 221 TYR B C 1
ATOM 6658 O O . TYR B 1 221 ? -16.969 46.125 11.828 1 82.12 221 TYR B O 1
ATOM 6666 N N . GLY B 1 222 ? -17.781 44.5 13.094 1 78.12 222 GLY B N 1
ATOM 6667 C CA . GLY B 1 222 ? -18.641 45.375 13.883 1 78.12 222 GLY B CA 1
ATOM 6668 C C . GLY B 1 222 ? -17.859 46.406 14.664 1 78.12 222 GLY B C 1
ATOM 6669 O O . GLY B 1 222 ? -18.234 47.594 14.672 1 78.12 222 GLY B O 1
ATOM 6670 N N . PHE B 1 223 ? -16.703 45.969 15.148 1 76.44 223 PHE B N 1
ATOM 6671 C CA . PHE B 1 223 ? -15.859 46.875 15.898 1 76.44 223 PHE B CA 1
ATOM 6672 C C . PHE B 1 223 ? -15.188 47.906 14.969 1 76.44 223 PHE B C 1
ATOM 6674 O O . PHE B 1 223 ? -15.039 49.062 15.312 1 76.44 223 PHE B O 1
ATOM 6681 N N . MET B 1 224 ? -14.859 47.438 13.867 1 82.75 224 MET B N 1
ATOM 6682 C CA . MET B 1 224 ? -14.188 48.312 12.914 1 82.75 224 MET B CA 1
ATOM 6683 C C . MET B 1 224 ? -15.141 49.375 12.391 1 82.75 224 MET B C 1
ATOM 6685 O O . MET B 1 224 ? -14.758 50.531 12.219 1 82.75 224 MET B O 1
ATOM 6689 N N . ILE B 1 225 ? -16.375 49.031 12.242 1 80.88 225 ILE B N 1
ATOM 6690 C CA . ILE B 1 225 ? -17.391 49.969 11.781 1 80.88 225 ILE B CA 1
ATOM 6691 C C . ILE B 1 225 ? -17.641 51.031 12.859 1 80.88 225 ILE B C 1
ATOM 6693 O O . ILE B 1 225 ? -17.844 52.188 12.555 1 80.88 225 ILE B O 1
ATOM 6697 N N . GLY B 1 226 ? -17.562 50.625 14.07 1 78.12 226 GLY B N 1
ATOM 6698 C CA . GLY B 1 226 ? -17.75 51.531 15.188 1 78.12 226 GLY B CA 1
ATOM 6699 C C . GLY B 1 226 ? -16.656 52.594 15.273 1 78.12 226 GLY B C 1
ATOM 6700 O O . GLY B 1 226 ? -16.906 53.719 15.719 1 78.12 226 GLY B O 1
ATOM 6701 N N . LEU B 1 227 ? -15.445 52.125 14.797 1 76.5 227 LEU B N 1
ATOM 6702 C CA . LEU B 1 227 ? -14.344 53.094 14.828 1 76.5 227 LEU B CA 1
ATOM 6703 C C . LEU B 1 227 ? -14.391 54.031 13.617 1 76.5 227 LEU B C 1
ATOM 6705 O O . LEU B 1 227 ? -14.359 55.25 13.773 1 76.5 227 LEU B O 1
ATOM 6709 N N . SER B 1 228 ? -14.422 53.469 12.461 1 79.44 228 SER B N 1
ATOM 6710 C CA . SER B 1 228 ? -14.562 54.281 11.25 1 79.44 228 SER B CA 1
ATOM 6711 C C . SER B 1 228 ? -15.195 53.469 10.125 1 79.44 228 SER B C 1
ATOM 6713 O O . SER B 1 228 ? -14.594 52.5 9.641 1 79.44 228 SER B O 1
ATOM 6715 N N . TRP B 1 229 ? -16.359 53.812 9.805 1 77.81 229 TRP B N 1
ATOM 6716 C CA . TRP B 1 229 ? -17.078 53.094 8.766 1 77.81 229 TRP B CA 1
ATOM 6717 C C . TRP B 1 229 ? -16.422 53.281 7.406 1 77.81 229 TRP B C 1
ATOM 6719 O O . TRP B 1 229 ? -16.484 52.406 6.539 1 77.81 229 TRP B O 1
ATOM 6729 N N . ARG B 1 230 ? -15.727 54.469 7.273 1 77.62 230 ARG B N 1
ATOM 6730 C CA . ARG B 1 230 ? -15.102 54.781 5.988 1 77.62 230 ARG B CA 1
ATOM 6731 C C . ARG B 1 230 ? -13.898 53.875 5.742 1 77.62 230 ARG B C 1
ATOM 6733 O O . ARG B 1 230 ? -13.75 53.312 4.652 1 77.62 230 ARG B O 1
ATOM 6740 N N . LEU B 1 231 ? -13.102 53.656 6.836 1 81.62 231 LEU B N 1
ATOM 6741 C CA . LEU B 1 231 ? -11.922 52.812 6.707 1 81.62 231 LEU B CA 1
ATOM 6742 C C . LEU B 1 231 ? -12.312 51.344 6.582 1 81.62 231 LEU B C 1
ATOM 6744 O O . LEU B 1 231 ? -11.648 50.562 5.883 1 81.62 231 LEU B O 1
ATOM 6748 N N . THR B 1 232 ? -13.453 50.969 7.191 1 83.75 232 THR B N 1
ATOM 6749 C CA . THR B 1 232 ? -13.906 49.594 7.156 1 83.75 232 THR B CA 1
ATOM 6750 C C . THR B 1 232 ? -14.359 49.219 5.75 1 83.75 232 THR B C 1
ATOM 6752 O O . THR B 1 232 ? -14.109 48.094 5.293 1 83.75 232 THR B O 1
ATOM 6755 N N . LEU B 1 233 ? -14.984 50.094 5.078 1 81.12 233 LEU B N 1
ATOM 6756 C CA . LEU B 1 233 ? -15.438 49.844 3.717 1 81.12 233 LEU B CA 1
ATOM 6757 C C . LEU B 1 233 ? -14.258 49.625 2.781 1 81.12 233 LEU B C 1
ATOM 6759 O O . LEU B 1 233 ? -14.32 48.781 1.884 1 81.12 233 LEU B O 1
ATOM 6763 N N . LEU B 1 234 ? -13.18 50.344 3.09 1 77.56 234 LEU B N 1
ATOM 6764 C CA . LEU B 1 234 ? -11.977 50.156 2.287 1 77.56 234 LEU B CA 1
ATOM 6765 C C . LEU B 1 234 ? -11.367 48.781 2.514 1 77.56 234 LEU B C 1
ATOM 6767 O O . LEU B 1 234 ? -10.906 48.125 1.568 1 77.56 234 LEU B O 1
ATOM 6771 N N . MET B 1 235 ? -11.453 48.312 3.785 1 79.81 235 MET B N 1
ATOM 6772 C CA . MET B 1 235 ? -10.836 47.031 4.121 1 79.81 235 MET B CA 1
ATOM 6773 C C . MET B 1 235 ? -11.711 45.875 3.658 1 79.81 235 MET B C 1
ATOM 6775 O O . MET B 1 235 ? -11.219 44.781 3.457 1 79.81 235 MET B O 1
ATOM 6779 N N . LEU B 1 236 ? -13.008 46.188 3.477 1 80.69 236 LEU B N 1
ATOM 6780 C CA . LEU B 1 236 ? -13.906 45.125 2.98 1 80.69 236 LEU B CA 1
ATOM 6781 C C . LEU B 1 236 ? -13.586 44.781 1.532 1 80.69 236 LEU B C 1
ATOM 6783 O O . LEU B 1 236 ? -13.836 43.656 1.093 1 80.69 236 LEU B O 1
ATOM 6787 N N . ILE B 1 237 ? -12.898 45.688 0.864 1 80.5 237 ILE B N 1
ATOM 6788 C CA . ILE B 1 237 ? -12.523 45.469 -0.525 1 80.5 237 ILE B CA 1
ATOM 6789 C C . ILE B 1 237 ? -11.328 44.5 -0.582 1 80.5 237 ILE B C 1
ATOM 6791 O O . ILE B 1 237 ? -11.172 43.75 -1.547 1 80.5 237 ILE B O 1
ATOM 6795 N N . GLU B 1 238 ? -10.57 44.438 0.511 1 79 238 GLU B N 1
ATOM 6796 C CA . GLU B 1 238 ? -9.383 43.594 0.559 1 79 238 GLU B CA 1
ATOM 6797 C C . GLU B 1 238 ? -9.766 42.125 0.51 1 79 238 GLU B C 1
ATOM 6799 O O . GLU B 1 238 ? -9.094 41.312 -0.15 1 79 238 GLU B O 1
ATOM 6804 N N . THR B 1 239 ? -10.922 41.812 1.045 1 77.5 239 THR B N 1
ATOM 6805 C CA . THR B 1 239 ? -11.312 40.406 1.192 1 77.5 239 THR B CA 1
ATOM 6806 C C . THR B 1 239 ? -11.688 39.812 -0.157 1 77.5 239 THR B C 1
ATOM 6808 O O . THR B 1 239 ? -11.156 38.781 -0.552 1 77.5 239 THR B O 1
ATOM 6811 N N . PRO B 1 240 ? -12.578 40.438 -0.855 1 79.88 240 PRO B N 1
ATOM 6812 C CA . PRO B 1 240 ? -12.898 39.844 -2.162 1 79.88 240 PRO B CA 1
ATOM 6813 C C . PRO B 1 240 ? -11.711 39.875 -3.119 1 79.88 240 PRO B C 1
ATOM 6815 O O . PRO B 1 240 ? -11.562 38.969 -3.945 1 79.88 240 PRO B O 1
ATOM 6818 N N . LEU B 1 241 ? -10.828 40.875 -2.986 1 80.69 241 LEU B N 1
ATOM 6819 C CA . LEU B 1 241 ? -9.648 40.938 -3.838 1 80.69 241 LEU B CA 1
ATOM 6820 C C . LEU B 1 241 ? -8.703 39.781 -3.553 1 80.69 241 LEU B C 1
ATOM 6822 O O . LEU B 1 241 ? -8.234 39.094 -4.48 1 80.69 241 LEU B O 1
ATOM 6826 N N . MET B 1 242 ? -8.523 39.531 -2.316 1 78.69 242 MET B N 1
ATOM 6827 C CA . MET B 1 242 ? -7.664 38.406 -1.904 1 78.69 242 MET B CA 1
ATOM 6828 C C . MET B 1 242 ? -8.289 37.062 -2.281 1 78.69 242 MET B C 1
ATOM 6830 O O . MET B 1 242 ? -7.582 36.156 -2.715 1 78.69 242 MET B O 1
ATOM 6834 N N . MET B 1 243 ? -9.562 37 -2.201 1 79.81 243 MET B N 1
ATOM 6835 C CA . MET B 1 243 ? -10.273 35.781 -2.529 1 79.81 243 MET B CA 1
ATOM 6836 C C . MET B 1 243 ? -10.164 35.469 -4.02 1 79.81 243 MET B C 1
ATOM 6838 O O . MET B 1 243 ? -10 34.312 -4.406 1 79.81 243 MET B O 1
ATOM 6842 N N . THR B 1 244 ? -10.266 36.5 -4.789 1 83.69 244 THR B N 1
ATOM 6843 C CA . THR B 1 244 ? -10.195 36.312 -6.234 1 83.69 244 THR B CA 1
ATOM 6844 C C . THR B 1 244 ? -8.797 35.875 -6.656 1 83.69 244 THR B C 1
ATOM 6846 O O . THR B 1 244 ? -8.656 34.969 -7.477 1 83.69 244 THR B O 1
ATOM 6849 N N . VAL B 1 245 ? -7.746 36.469 -6.066 1 83.75 245 VAL B N 1
ATOM 6850 C CA . VAL B 1 245 ? -6.371 36.094 -6.383 1 83.75 245 VAL B CA 1
ATOM 6851 C C . VAL B 1 245 ? -6.105 34.656 -5.945 1 83.75 245 VAL B C 1
ATOM 6853 O O . VAL B 1 245 ? -5.477 33.875 -6.672 1 83.75 245 VAL B O 1
ATOM 6856 N N . GLN B 1 246 ? -6.629 34.312 -4.891 1 81.12 246 GLN B N 1
ATOM 6857 C CA . GLN B 1 246 ? -6.438 32.969 -4.352 1 81.12 246 GLN B CA 1
ATOM 6858 C C . GLN B 1 246 ? -7.148 31.906 -5.211 1 81.12 246 GLN B C 1
ATOM 6860 O O . GLN B 1 246 ? -6.609 30.828 -5.449 1 81.12 246 GLN B O 1
ATOM 6865 N N . LYS B 1 247 ? -8.344 32.281 -5.625 1 82.31 247 LYS B N 1
ATOM 6866 C CA . LYS B 1 247 ? -9.117 31.344 -6.434 1 82.31 247 LYS B CA 1
ATOM 6867 C C . LYS B 1 247 ? -8.414 31.031 -7.754 1 82.31 247 LYS B C 1
ATOM 6869 O O . LYS B 1 247 ? -8.359 29.875 -8.18 1 82.31 247 LYS B O 1
ATOM 6874 N N . VAL B 1 248 ? -7.914 32.062 -8.32 1 85.94 248 VAL B N 1
ATOM 6875 C CA . VAL B 1 248 ? -7.207 31.906 -9.586 1 85.94 248 VAL B CA 1
ATOM 6876 C C . VAL B 1 248 ? -5.945 31.078 -9.359 1 85.94 248 VAL B C 1
ATOM 6878 O O . VAL B 1 248 ? -5.648 30.156 -10.133 1 85.94 248 VAL B O 1
ATOM 6881 N N . TYR B 1 249 ? -5.27 31.234 -8.344 1 87.31 249 TYR B N 1
ATOM 6882 C CA . TYR B 1 249 ? -4.051 30.5 -8.016 1 87.31 249 TYR B CA 1
ATOM 6883 C C . TYR B 1 249 ? -4.359 29.047 -7.684 1 87.31 249 TYR B C 1
ATOM 6885 O O . TYR B 1 249 ? -3.66 28.141 -8.133 1 87.31 249 TYR B O 1
ATOM 6893 N N . ASN B 1 250 ? -5.367 28.922 -7.02 1 81.94 250 ASN B N 1
ATOM 6894 C CA . ASN B 1 250 ? -5.707 27.578 -6.582 1 81.94 250 ASN B CA 1
ATOM 6895 C C . ASN B 1 250 ? -6.039 26.672 -7.762 1 81.94 250 ASN B C 1
ATOM 6897 O O . ASN B 1 250 ? -5.648 25.5 -7.785 1 81.94 250 ASN B O 1
ATOM 6901 N N . ALA B 1 251 ? -6.723 27.203 -8.656 1 83.12 251 ALA B N 1
ATOM 6902 C CA . ALA B 1 251 ? -7.09 26.422 -9.836 1 83.12 251 ALA B CA 1
ATOM 6903 C C . ALA B 1 251 ? -5.848 26 -10.625 1 83.12 251 ALA B C 1
ATOM 6905 O O . ALA B 1 251 ? -5.711 24.844 -11.016 1 83.12 251 ALA B O 1
ATOM 6906 N N . ARG B 1 252 ? -4.973 26.906 -10.781 1 86.38 252 ARG B N 1
ATOM 6907 C CA . ARG B 1 252 ? -3.738 26.625 -11.508 1 86.38 252 ARG B CA 1
ATOM 6908 C C . ARG B 1 252 ? -2.834 25.688 -10.711 1 86.38 252 ARG B C 1
ATOM 6910 O O . ARG B 1 252 ? -2.223 24.781 -11.273 1 86.38 252 ARG B O 1
ATOM 6917 N N . ARG B 1 253 ? -2.803 25.875 -9.5 1 86.88 253 ARG B N 1
ATOM 6918 C CA . ARG B 1 253 ? -1.974 25.062 -8.617 1 86.88 253 ARG B CA 1
ATOM 6919 C C . ARG B 1 253 ? -2.441 23.609 -8.609 1 86.88 253 ARG B C 1
ATOM 6921 O O . ARG B 1 253 ? -1.624 22.688 -8.672 1 86.88 253 ARG B O 1
ATOM 6928 N N . GLN B 1 254 ? -3.697 23.5 -8.617 1 86.25 254 GLN B N 1
ATOM 6929 C CA . GLN B 1 254 ? -4.242 22.141 -8.602 1 86.25 254 GLN B CA 1
ATOM 6930 C C . GLN B 1 254 ? -3.912 21.406 -9.891 1 86.25 254 GLN B C 1
ATOM 6932 O O . GLN B 1 254 ? -3.578 20.219 -9.867 1 86.25 254 GLN B O 1
ATOM 6937 N N . ALA B 1 255 ? -4.031 22.062 -10.984 1 88.81 255 ALA B N 1
ATOM 6938 C CA . ALA B 1 255 ? -3.689 21.453 -12.273 1 88.81 255 ALA B CA 1
ATOM 6939 C C . ALA B 1 255 ? -2.215 21.062 -12.328 1 88.81 255 ALA B C 1
ATOM 6941 O O . ALA B 1 255 ? -1.869 19.984 -12.805 1 88.81 255 ALA B O 1
ATOM 6942 N N . LEU B 1 256 ? -1.404 21.922 -11.781 1 89.25 256 LEU B N 1
ATOM 6943 C CA . LEU B 1 256 ? 0.033 21.672 -11.797 1 89.25 256 LEU B CA 1
ATOM 6944 C C . LEU B 1 256 ? 0.396 20.547 -10.828 1 89.25 256 LEU B C 1
ATOM 6946 O O . LEU B 1 256 ? 1.264 19.734 -11.117 1 89.25 256 LEU B O 1
ATOM 6950 N N . LEU B 1 257 ? -0.237 20.5 -9.734 1 88.06 257 LEU B N 1
ATOM 6951 C CA . LEU B 1 257 ? 0.008 19.438 -8.758 1 88.06 257 LEU B CA 1
ATOM 6952 C C . LEU B 1 257 ? -0.366 18.078 -9.328 1 88.06 257 LEU B C 1
ATOM 6954 O O . LEU B 1 257 ? 0.34 17.094 -9.102 1 88.06 257 LEU B O 1
ATOM 6958 N N . LYS B 1 258 ? -1.44 18.062 -10.031 1 88.69 258 LYS B N 1
ATOM 6959 C CA . LYS B 1 258 ? -1.837 16.812 -10.68 1 88.69 258 LYS B CA 1
ATOM 6960 C C . LYS B 1 258 ? -0.795 16.375 -11.695 1 88.69 258 LYS B C 1
ATOM 6962 O O . LYS B 1 258 ? -0.436 15.195 -11.75 1 88.69 258 LYS B O 1
ATOM 6967 N N . ALA B 1 259 ? -0.347 17.297 -12.453 1 90.88 259 ALA B N 1
ATOM 6968 C CA . ALA B 1 259 ? 0.681 16.984 -13.445 1 90.88 259 ALA B CA 1
ATOM 6969 C C . ALA B 1 259 ? 1.949 16.469 -12.773 1 90.88 259 ALA B C 1
ATOM 6971 O O . ALA B 1 259 ? 2.586 15.539 -13.266 1 90.88 259 ALA B O 1
ATOM 6972 N N . ILE B 1 260 ? 2.332 17.031 -11.664 1 90.44 260 ILE B N 1
ATOM 6973 C CA . ILE B 1 260 ? 3.514 16.609 -10.922 1 90.44 260 ILE B CA 1
ATOM 6974 C C . ILE B 1 260 ? 3.303 15.195 -10.367 1 90.44 260 ILE B C 1
ATOM 6976 O O . ILE B 1 260 ? 4.188 14.344 -10.477 1 90.44 260 ILE B O 1
ATOM 6980 N N . GLN B 1 261 ? 2.17 14.992 -9.875 1 87.5 261 GLN B N 1
ATOM 6981 C CA . GLN B 1 261 ? 1.867 13.68 -9.305 1 87.5 261 GLN B CA 1
ATOM 6982 C C . GLN B 1 261 ? 1.914 12.594 -10.375 1 87.5 261 GLN B C 1
ATOM 6984 O O . GLN B 1 261 ? 2.41 11.492 -10.125 1 87.5 261 GLN B O 1
ATOM 6989 N N . ASP B 1 262 ? 1.391 12.891 -11.484 1 88.94 262 ASP B N 1
ATOM 6990 C CA . ASP B 1 262 ? 1.435 11.945 -12.594 1 88.94 262 ASP B CA 1
ATOM 6991 C C . ASP B 1 262 ? 2.875 11.656 -13.016 1 88.94 262 ASP B C 1
ATOM 6993 O O . ASP B 1 262 ? 3.23 10.508 -13.281 1 88.94 262 ASP B O 1
ATOM 6997 N N . SER B 1 263 ? 3.643 12.672 -13.078 1 90.81 263 SER B N 1
ATOM 6998 C CA . SER B 1 263 ? 5.039 12.508 -13.461 1 90.81 263 SER B CA 1
ATOM 6999 C C . SER B 1 263 ? 5.812 11.711 -12.414 1 90.81 263 SER B C 1
ATOM 7001 O O . SER B 1 263 ? 6.641 10.867 -12.766 1 90.81 263 SER B O 1
ATOM 7003 N N . VAL B 1 264 ? 5.531 11.953 -11.203 1 88.06 264 VAL B N 1
ATOM 7004 C CA . VAL B 1 264 ? 6.164 11.211 -10.117 1 88.06 264 VAL B CA 1
ATOM 7005 C C . VAL B 1 264 ? 5.742 9.742 -10.188 1 88.06 264 VAL B C 1
ATOM 7007 O O . VAL B 1 264 ? 6.57 8.844 -10.016 1 88.06 264 VAL B O 1
ATOM 7010 N N . ALA B 1 265 ? 4.527 9.555 -10.461 1 84.38 265 ALA B N 1
ATOM 7011 C CA . ALA B 1 265 ? 4.027 8.188 -10.602 1 84.38 265 ALA B CA 1
ATOM 7012 C C . ALA B 1 265 ? 4.754 7.453 -11.727 1 84.38 265 ALA B C 1
ATOM 7014 O O . ALA B 1 265 ? 5.109 6.281 -11.586 1 84.38 265 ALA B O 1
ATOM 7015 N N . HIS B 1 266 ? 4.922 8.125 -12.734 1 88 266 HIS B N 1
ATOM 7016 C CA . HIS B 1 266 ? 5.645 7.535 -13.852 1 88 266 HIS B CA 1
ATOM 7017 C C . HIS B 1 266 ? 7.074 7.184 -13.461 1 88 266 HIS B C 1
ATOM 7019 O O . HIS B 1 266 ? 7.578 6.117 -13.828 1 88 266 HIS B O 1
ATOM 7025 N N . SER B 1 267 ? 7.715 8.078 -12.789 1 88.81 267 SER B N 1
ATOM 7026 C CA . SER B 1 267 ? 9.078 7.816 -12.344 1 88.81 267 SER B CA 1
ATOM 7027 C C . SER B 1 267 ? 9.125 6.633 -11.383 1 88.81 267 SER B C 1
ATOM 7029 O O . SER B 1 267 ? 10.078 5.848 -11.414 1 88.81 267 SER B O 1
ATOM 7031 N N . GLU B 1 268 ? 8.156 6.535 -10.586 1 86.06 268 GLU B N 1
ATOM 7032 C CA . GLU B 1 268 ? 8.07 5.414 -9.656 1 86.06 268 GLU B CA 1
ATOM 7033 C C . GLU B 1 268 ? 7.863 4.098 -10.398 1 86.06 268 GLU B C 1
ATOM 7035 O O . GLU B 1 268 ? 8.383 3.057 -9.984 1 86.06 268 GLU B O 1
ATOM 7040 N N . GLU B 1 269 ? 7.129 4.164 -11.406 1 85.69 269 GLU B N 1
ATOM 7041 C CA . GLU B 1 269 ? 6.914 2.984 -12.234 1 85.69 269 GLU B CA 1
ATOM 7042 C C . GLU B 1 269 ? 8.219 2.496 -12.852 1 85.69 269 GLU B C 1
ATOM 7044 O O . GLU B 1 269 ? 8.461 1.289 -12.938 1 85.69 269 GLU B O 1
ATOM 7049 N N . VAL B 1 270 ? 8.969 3.369 -13.32 1 88.19 270 VAL B N 1
ATOM 7050 C CA . VAL B 1 270 ? 10.258 3.021 -13.898 1 88.19 270 VAL B CA 1
ATOM 7051 C C . VAL B 1 270 ? 11.133 2.33 -12.852 1 88.19 270 VAL B C 1
ATOM 7053 O O . VAL B 1 270 ? 11.758 1.307 -13.133 1 88.19 270 VAL B O 1
ATOM 7056 N N . VAL B 1 271 ? 11.125 2.838 -11.688 1 88.81 271 VAL B N 1
ATOM 7057 C CA . VAL B 1 271 ? 11.914 2.262 -10.602 1 88.81 271 VAL B CA 1
ATOM 7058 C C . VAL B 1 271 ? 11.422 0.847 -10.305 1 88.81 271 VAL B C 1
ATOM 7060 O O . VAL B 1 271 ? 12.227 -0.08 -10.164 1 88.81 271 VAL B O 1
ATOM 7063 N N . HIS B 1 272 ? 10.195 0.709 -10.227 1 87.19 272 HIS B N 1
ATOM 7064 C CA . HIS B 1 272 ? 9.617 -0.596 -9.93 1 87.19 272 HIS B CA 1
ATOM 7065 C C . HIS B 1 272 ? 9.961 -1.613 -11.008 1 87.19 272 HIS B C 1
ATOM 7067 O O . HIS B 1 272 ? 10.281 -2.766 -10.703 1 87.19 272 HIS B O 1
ATOM 7073 N N . GLU B 1 273 ? 9.898 -1.205 -12.164 1 86.06 273 GLU B N 1
ATOM 7074 C CA . GLU B 1 273 ? 10.219 -2.07 -13.297 1 86.06 273 GLU B CA 1
ATOM 7075 C C . GLU B 1 273 ? 11.68 -2.514 -13.25 1 86.06 273 GLU B C 1
ATOM 7077 O O . GLU B 1 273 ? 11.984 -3.697 -13.414 1 86.06 273 GLU B O 1
ATOM 7082 N N . VAL B 1 274 ? 12.539 -1.612 -13.031 1 88.62 274 VAL B N 1
ATOM 7083 C CA . VAL B 1 274 ? 13.969 -1.89 -13.07 1 88.62 274 VAL B CA 1
ATOM 7084 C C . VAL B 1 274 ? 14.359 -2.752 -11.875 1 88.62 274 VAL B C 1
ATOM 7086 O O . VAL B 1 274 ? 15.07 -3.75 -12.023 1 88.62 274 VAL B O 1
ATOM 7089 N N . ILE B 1 275 ? 13.805 -2.469 -10.758 1 87.31 275 ILE B N 1
ATOM 7090 C CA . ILE B 1 275 ? 14.188 -3.182 -9.547 1 87.31 275 ILE B CA 1
ATOM 7091 C C . ILE B 1 275 ? 13.633 -4.602 -9.578 1 87.31 275 ILE B C 1
ATOM 7093 O O . ILE B 1 275 ? 14.289 -5.547 -9.133 1 87.31 275 ILE B O 1
ATOM 7097 N N . SER B 1 276 ? 12.461 -4.711 -10.109 1 85.12 276 SER B N 1
ATOM 7098 C CA . SER B 1 276 ? 11.859 -6.035 -10.195 1 85.12 276 SER B CA 1
ATOM 7099 C C . SER B 1 276 ? 12.555 -6.895 -11.242 1 85.12 276 SER B C 1
ATOM 7101 O O . SER B 1 276 ? 12.438 -8.125 -11.227 1 85.12 276 SER B O 1
ATOM 7103 N N . SER B 1 277 ? 13.234 -6.254 -12.141 1 87.56 277 SER B N 1
ATOM 7104 C CA . SER B 1 277 ? 13.906 -6.977 -13.219 1 87.56 277 SER B CA 1
ATOM 7105 C C . SER B 1 277 ? 15.414 -6.766 -13.172 1 87.56 277 SER B C 1
ATOM 7107 O O . SER B 1 277 ? 16.047 -6.586 -14.211 1 87.56 277 SER B O 1
ATOM 7109 N N . MET B 1 278 ? 15.945 -6.762 -12.031 1 88.06 278 MET B N 1
ATOM 7110 C CA . MET B 1 278 ? 17.359 -6.422 -11.859 1 88.06 278 MET B CA 1
ATOM 7111 C C . MET B 1 278 ? 18.25 -7.492 -12.484 1 88.06 278 MET B C 1
ATOM 7113 O O . MET B 1 278 ? 19.328 -7.184 -12.977 1 88.06 278 MET B O 1
ATOM 7117 N N . GLU B 1 279 ? 17.797 -8.711 -12.414 1 88.12 279 GLU B N 1
ATOM 7118 C CA . GLU B 1 279 ? 18.578 -9.797 -13.008 1 88.12 279 GLU B CA 1
ATOM 7119 C C . GLU B 1 279 ? 18.766 -9.578 -14.508 1 88.12 279 GLU B C 1
ATOM 7121 O O . GLU B 1 279 ? 19.859 -9.773 -15.031 1 88.12 279 GLU B O 1
ATOM 7126 N N . THR B 1 280 ? 17.734 -9.18 -15.125 1 88.81 280 THR B N 1
ATOM 7127 C CA . THR B 1 280 ? 17.812 -8.914 -16.547 1 88.81 280 THR B CA 1
ATOM 7128 C C . THR B 1 280 ? 18.672 -7.691 -16.828 1 88.81 280 THR B C 1
ATOM 7130 O O . THR B 1 280 ? 19.438 -7.676 -17.797 1 88.81 280 THR B O 1
ATOM 7133 N N . VAL B 1 281 ? 18.609 -6.723 -16.047 1 90.62 281 VAL B N 1
ATOM 7134 C CA . VAL B 1 281 ? 19.391 -5.5 -16.219 1 90.62 281 VAL B CA 1
ATOM 7135 C C . VAL B 1 281 ? 20.875 -5.816 -16.094 1 90.62 281 VAL B C 1
ATOM 7137 O O . VAL B 1 281 ? 21.688 -5.332 -16.891 1 90.62 281 VAL B O 1
ATOM 7140 N N . HIS B 1 282 ? 21.234 -6.68 -15.227 1 89 282 HIS B N 1
ATOM 7141 C CA . HIS B 1 282 ? 22.625 -7.051 -15.031 1 89 282 HIS B CA 1
ATOM 7142 C C . HIS B 1 282 ? 23.109 -7.988 -16.141 1 89 282 HIS B C 1
ATOM 7144 O O . HIS B 1 282 ? 24.25 -7.898 -16.578 1 89 282 HIS B O 1
ATOM 7150 N N . SER B 1 283 ? 22.203 -8.812 -16.453 1 89.94 283 SER B N 1
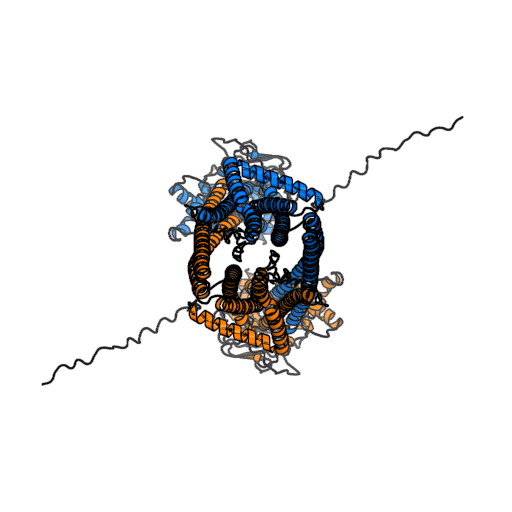ATOM 7151 C CA . SER B 1 283 ? 22.578 -9.789 -17.469 1 89.94 283 SER B CA 1
ATOM 7152 C C . SER B 1 283 ? 22.891 -9.117 -18.797 1 89.94 283 SER B C 1
ATOM 7154 O O . SER B 1 283 ? 23.656 -9.648 -19.609 1 89.94 283 SER B O 1
ATOM 7156 N N . PHE B 1 284 ? 22.359 -8 -18.969 1 90.38 284 PHE B N 1
ATOM 7157 C CA . PHE B 1 284 ? 22.609 -7.309 -20.234 1 90.38 284 PHE B CA 1
ATOM 7158 C C . PHE B 1 284 ? 23.422 -6.043 -20 1 90.38 284 PHE B C 1
ATOM 7160 O O . PHE B 1 284 ? 23.625 -5.25 -20.922 1 90.38 284 PHE B O 1
ATOM 7167 N N . ALA B 1 285 ? 23.906 -5.812 -18.844 1 87.69 285 ALA B N 1
ATOM 7168 C CA . ALA B 1 285 ? 24.797 -4.711 -18.469 1 87.69 285 ALA B CA 1
ATOM 7169 C C . ALA B 1 285 ? 24.219 -3.369 -18.906 1 87.69 285 ALA B C 1
ATOM 7171 O O . ALA B 1 285 ? 24.906 -2.555 -19.516 1 87.69 285 ALA B O 1
ATOM 7172 N N . THR B 1 286 ? 22.953 -3.178 -18.688 1 89.44 286 THR B N 1
ATOM 7173 C CA . THR B 1 286 ? 22.281 -1.936 -19.062 1 89.44 286 THR B CA 1
ATOM 7174 C C . THR B 1 286 ? 22 -1.073 -17.844 1 89.44 286 THR B C 1
ATOM 7176 O O . THR B 1 286 ? 20.969 -0.402 -17.766 1 89.44 286 THR B O 1
ATOM 7179 N N . GLU B 1 287 ? 22.875 -1.07 -16.938 1 89.5 287 GLU B N 1
ATOM 7180 C CA . GLU B 1 287 ? 22.703 -0.278 -15.719 1 89.5 287 GLU B CA 1
ATOM 7181 C C . GLU B 1 287 ? 22.719 1.216 -16.031 1 89.5 287 GLU B C 1
ATOM 7183 O O . GLU B 1 287 ? 21.891 1.971 -15.523 1 89.5 287 GLU B O 1
ATOM 7188 N N . GLU B 1 288 ? 23.609 1.646 -16.859 1 87.94 288 GLU B N 1
ATOM 7189 C CA . GLU B 1 288 ? 23.734 3.061 -17.188 1 87.94 288 GLU B CA 1
ATOM 7190 C C . GLU B 1 288 ? 22.547 3.551 -18 1 87.94 288 GLU B C 1
ATOM 7192 O O . GLU B 1 288 ? 22.062 4.672 -17.797 1 87.94 288 GLU B O 1
ATOM 7197 N N . LYS B 1 289 ? 22.094 2.654 -18.828 1 89.25 289 LYS B N 1
ATOM 7198 C CA . LYS B 1 289 ? 20.938 3.027 -19.641 1 89.25 289 LYS B CA 1
ATOM 7199 C C . LYS B 1 289 ? 19.703 3.246 -18.766 1 89.25 289 LYS B C 1
ATOM 7201 O O . LYS B 1 289 ? 18.969 4.215 -18.953 1 89.25 289 LYS B O 1
ATOM 7206 N N . GLU B 1 290 ? 19.562 2.346 -17.906 1 90.81 290 GLU B N 1
ATOM 7207 C CA . GLU B 1 290 ? 18.406 2.457 -17.016 1 90.81 290 GLU B CA 1
ATOM 7208 C C . GLU B 1 290 ? 18.531 3.648 -16.078 1 90.81 290 GLU B C 1
ATOM 7210 O O . GLU B 1 290 ? 17.547 4.297 -15.734 1 90.81 290 GLU B O 1
ATOM 7215 N N . SER B 1 291 ? 19.766 3.945 -15.68 1 90.25 291 SER B N 1
ATOM 7216 C CA . SER B 1 291 ? 20.016 5.137 -14.867 1 90.25 291 SER B CA 1
ATOM 7217 C C . SER B 1 291 ? 19.672 6.406 -15.648 1 90.25 291 SER B C 1
ATOM 7219 O O . SER B 1 291 ? 19.094 7.344 -15.102 1 90.25 291 SER B O 1
ATOM 7221 N N . GLN B 1 292 ? 20 6.426 -16.891 1 90 292 GLN B N 1
ATOM 7222 C CA . GLN B 1 292 ? 19.719 7.582 -17.734 1 90 292 GLN B CA 1
ATOM 7223 C C . GLN B 1 292 ? 18.219 7.707 -18 1 90 292 GLN B C 1
ATOM 7225 O O . GLN B 1 292 ? 17.688 8.82 -18.062 1 90 292 GLN B O 1
ATOM 7230 N N . ARG B 1 293 ? 17.594 6.59 -18.125 1 88.88 293 ARG B N 1
ATOM 7231 C CA . ARG B 1 293 ? 16.156 6.59 -18.312 1 88.88 293 ARG B CA 1
ATOM 7232 C C . ARG B 1 293 ? 15.438 7.18 -17.094 1 88.88 293 ARG B C 1
ATOM 7234 O O . ARG B 1 293 ? 14.508 7.977 -17.25 1 88.88 293 ARG B O 1
ATOM 7241 N N . TYR B 1 294 ? 15.906 6.828 -15.992 1 91.38 294 TYR B N 1
ATOM 7242 C CA . TYR B 1 294 ? 15.328 7.375 -14.766 1 91.38 294 TYR B CA 1
ATOM 7243 C C . TYR B 1 294 ? 15.648 8.859 -14.633 1 91.38 294 TYR B C 1
ATOM 7245 O O . TYR B 1 294 ? 14.789 9.648 -14.219 1 91.38 294 TYR B O 1
ATOM 7253 N N . GLU B 1 295 ? 16.859 9.211 -14.969 1 90.56 295 GLU B N 1
ATOM 7254 C CA . GLU B 1 295 ? 17.25 10.617 -14.906 1 90.56 295 GLU B CA 1
ATOM 7255 C C . GLU B 1 295 ? 16.375 11.477 -15.812 1 90.56 295 GLU B C 1
ATOM 7257 O O . GLU B 1 295 ? 15.984 12.586 -15.438 1 90.56 295 GLU B O 1
ATOM 7262 N N . ALA B 1 296 ? 16.094 10.914 -16.922 1 89.88 296 ALA B N 1
ATOM 7263 C CA . ALA B 1 296 ? 15.25 11.641 -17.859 1 89.88 296 ALA B CA 1
ATOM 7264 C C . ALA B 1 296 ? 13.844 11.82 -17.297 1 89.88 296 ALA B C 1
ATOM 7266 O O . ALA B 1 296 ? 13.242 12.891 -17.469 1 89.88 296 ALA B O 1
ATOM 7267 N N . SER B 1 297 ? 13.32 10.805 -16.656 1 90.06 297 SER B N 1
ATOM 7268 C CA . SER B 1 297 ? 11.992 10.898 -16.062 1 90.06 297 SER B CA 1
ATOM 7269 C C . SER B 1 297 ? 11.977 11.891 -14.906 1 90.06 297 SER B C 1
ATOM 7271 O O . SER B 1 297 ? 10.992 12.617 -14.719 1 90.06 297 SER B O 1
ATOM 7273 N N . LEU B 1 298 ? 13.07 11.992 -14.227 1 89.62 298 LEU B N 1
ATOM 7274 C CA . LEU B 1 298 ? 13.18 12.922 -13.102 1 89.62 298 LEU B CA 1
ATOM 7275 C C . LEU B 1 298 ? 13.297 14.359 -13.602 1 89.62 298 LEU B C 1
ATOM 7277 O O . LEU B 1 298 ? 12.836 15.289 -12.93 1 89.62 298 LEU B O 1
ATOM 7281 N N . GLU B 1 299 ? 13.945 14.516 -14.742 1 89.38 299 GLU B N 1
ATOM 7282 C CA . GLU B 1 299 ? 14.086 15.859 -15.305 1 89.38 299 GLU B CA 1
ATOM 7283 C C . GLU B 1 299 ? 12.734 16.438 -15.688 1 89.38 299 GLU B C 1
ATOM 7285 O O . GLU B 1 299 ? 12.492 17.641 -15.523 1 89.38 299 GLU B O 1
ATOM 7290 N N . ASP B 1 300 ? 11.906 15.602 -16.125 1 90.38 300 ASP B N 1
ATOM 7291 C CA . ASP B 1 300 ? 10.547 16.047 -16.438 1 90.38 300 ASP B CA 1
ATOM 7292 C C . ASP B 1 300 ? 9.82 16.484 -15.164 1 90.38 300 ASP B C 1
ATOM 7294 O O . ASP B 1 300 ? 9.102 17.5 -15.172 1 90.38 300 ASP B O 1
ATOM 7298 N N . THR B 1 301 ? 9.969 15.781 -14.133 1 89.25 301 THR B N 1
ATOM 7299 C CA . THR B 1 301 ? 9.367 16.141 -12.852 1 89.25 301 THR B CA 1
ATOM 7300 C C . THR B 1 301 ? 9.953 17.438 -12.312 1 89.25 301 THR B C 1
ATOM 7302 O O . THR B 1 301 ? 9.234 18.266 -11.758 1 89.25 301 THR B O 1
ATOM 7305 N N . CYS B 1 302 ? 11.258 17.578 -12.578 1 87.81 302 CYS B N 1
ATOM 7306 C CA . CYS B 1 302 ? 11.93 18.797 -12.117 1 87.81 302 CYS B CA 1
ATOM 7307 C C . CYS B 1 302 ? 11.398 20.016 -12.844 1 87.81 302 CYS B C 1
ATOM 7309 O O . CYS B 1 302 ? 11.195 21.078 -12.234 1 87.81 302 CYS B O 1
ATOM 7311 N N . ARG B 1 303 ? 11.141 19.875 -14.086 1 89.06 303 ARG B N 1
ATOM 7312 C CA . ARG B 1 303 ? 10.625 20.984 -14.875 1 89.06 303 ARG B CA 1
ATOM 7313 C C . ARG B 1 303 ? 9.242 21.406 -14.383 1 89.06 303 ARG B C 1
ATOM 7315 O O . ARG B 1 303 ? 8.969 22.609 -14.234 1 89.06 303 ARG B O 1
ATOM 7322 N N . LEU B 1 304 ? 8.43 20.5 -14.047 1 91 304 LEU B N 1
ATOM 7323 C CA . LEU B 1 304 ? 7.09 20.781 -13.539 1 91 304 LEU B CA 1
ATOM 7324 C C . LEU B 1 304 ? 7.156 21.391 -12.141 1 91 304 LEU B C 1
ATOM 7326 O O . LEU B 1 304 ? 6.402 22.312 -11.82 1 91 304 LEU B O 1
ATOM 7330 N N . LYS B 1 305 ? 8 20.891 -11.305 1 87.94 305 LYS B N 1
ATOM 7331 C CA . LYS B 1 305 ? 8.164 21.422 -9.953 1 87.94 305 LYS B CA 1
ATOM 7332 C C . LYS B 1 305 ? 8.703 22.844 -9.984 1 87.94 305 LYS B C 1
ATOM 7334 O O . LYS B 1 305 ? 8.289 23.688 -9.188 1 87.94 305 LYS B O 1
ATOM 7339 N N . ASN B 1 306 ? 9.633 23.109 -10.969 1 85.94 306 ASN B N 1
ATOM 7340 C CA . ASN B 1 306 ? 10.141 24.469 -11.133 1 85.94 306 ASN B CA 1
ATOM 7341 C C . ASN B 1 306 ? 9.039 25.422 -11.547 1 85.94 306 ASN B C 1
ATOM 7343 O O . ASN B 1 306 ? 8.992 26.562 -11.078 1 85.94 306 ASN B O 1
ATOM 7347 N N . GLN B 1 307 ? 8.227 24.984 -12.406 1 89.06 307 GLN B N 1
ATOM 7348 C CA . GLN B 1 307 ? 7.094 25.812 -12.812 1 89.06 307 GLN B CA 1
ATOM 7349 C C . GLN B 1 307 ? 6.16 26.094 -11.641 1 89.06 307 GLN B C 1
ATOM 7351 O O . GLN B 1 307 ? 5.703 27.219 -11.453 1 89.06 307 GLN B O 1
ATOM 7356 N N . ARG B 1 308 ? 5.867 25.078 -10.82 1 87.62 308 ARG B N 1
ATOM 7357 C CA . ARG B 1 308 ? 5.035 25.219 -9.625 1 87.62 308 ARG B CA 1
ATOM 7358 C C . ARG B 1 308 ? 5.637 26.234 -8.656 1 87.62 308 ARG B C 1
ATOM 7360 O O . ARG B 1 308 ? 4.93 27.109 -8.156 1 87.62 308 ARG B O 1
ATOM 7367 N N . ASP B 1 309 ? 6.957 26.094 -8.477 1 82.75 309 ASP B N 1
ATOM 7368 C CA . ASP B 1 309 ? 7.621 26.984 -7.52 1 82.75 309 ASP B CA 1
ATOM 7369 C C . ASP B 1 309 ? 7.664 28.422 -8.039 1 82.75 309 ASP B C 1
ATOM 7371 O O . ASP B 1 309 ? 7.504 29.359 -7.262 1 82.75 309 ASP B O 1
ATOM 7375 N N . LEU B 1 310 ? 7.852 28.594 -9.336 1 84.12 310 LEU B N 1
ATOM 7376 C CA . LEU B 1 310 ? 7.832 29.922 -9.93 1 84.12 310 LEU B CA 1
ATOM 7377 C C . LEU B 1 310 ? 6.457 30.562 -9.789 1 84.12 310 LEU B C 1
ATOM 7379 O O . LEU B 1 310 ? 6.348 31.75 -9.43 1 84.12 310 LEU B O 1
ATOM 7383 N N . GLU B 1 311 ? 5.445 29.797 -10.055 1 86.62 311 GLU B N 1
ATOM 7384 C CA . GLU B 1 311 ? 4.086 30.312 -9.891 1 86.62 311 GLU B CA 1
ATOM 7385 C C . GLU B 1 311 ? 3.793 30.656 -8.438 1 86.62 311 GLU B C 1
ATOM 7387 O O . GLU B 1 311 ? 3.092 31.625 -8.148 1 86.62 311 GLU B O 1
ATOM 7392 N N . ARG B 1 312 ? 4.297 29.844 -7.57 1 82 312 ARG B N 1
ATOM 7393 C CA . ARG B 1 312 ? 4.105 30.109 -6.145 1 82 312 ARG B CA 1
ATOM 7394 C C . ARG B 1 312 ? 4.809 31.391 -5.719 1 82 312 ARG B C 1
ATOM 7396 O O . ARG B 1 312 ? 4.254 32.188 -4.953 1 82 312 ARG B O 1
ATOM 7403 N N . ILE B 1 313 ? 6.043 31.609 -6.301 1 79.31 313 ILE B N 1
ATOM 7404 C CA . ILE B 1 313 ? 6.789 32.812 -5.988 1 79.31 313 ILE B CA 1
ATOM 7405 C C . ILE B 1 313 ? 6.016 34.062 -6.48 1 79.31 313 ILE B C 1
ATOM 7407 O O . ILE B 1 313 ? 5.891 35.031 -5.762 1 79.31 313 ILE B O 1
ATOM 7411 N N . VAL B 1 314 ? 5.508 33.938 -7.664 1 82.31 314 VAL B N 1
ATOM 7412 C CA . VAL B 1 314 ? 4.742 35.062 -8.234 1 82.31 314 VAL B CA 1
ATOM 7413 C C . VAL B 1 314 ? 3.492 35.312 -7.398 1 82.31 314 VAL B C 1
ATOM 7415 O O . VAL B 1 314 ? 3.148 36.438 -7.113 1 82.31 314 VAL B O 1
ATOM 7418 N N . TYR B 1 315 ? 2.842 34.281 -6.934 1 84.38 315 TYR B N 1
ATOM 7419 C CA . TYR B 1 315 ? 1.657 34.406 -6.094 1 84.38 315 TYR B CA 1
ATOM 7420 C C . TYR B 1 315 ? 1.989 35.094 -4.773 1 84.38 315 TYR B C 1
ATOM 7422 O O . TYR B 1 315 ? 1.287 36 -4.352 1 84.38 315 TYR B O 1
ATOM 7430 N N . ILE B 1 316 ? 3.023 34.625 -4.23 1 79.06 316 ILE B N 1
ATOM 7431 C CA . ILE B 1 316 ? 3.408 35.188 -2.938 1 79.06 316 ILE B CA 1
ATOM 7432 C C . ILE B 1 316 ? 3.762 36.656 -3.096 1 79.06 316 ILE B C 1
ATOM 7434 O O . ILE B 1 316 ? 3.373 37.469 -2.27 1 79.06 316 ILE B O 1
ATOM 7438 N N . LEU B 1 317 ? 4.395 36.969 -4.188 1 75.56 317 LEU B N 1
ATOM 7439 C CA . LEU B 1 317 ? 4.762 38.375 -4.465 1 75.56 317 LEU B CA 1
ATOM 7440 C C . LEU B 1 317 ? 3.518 39.219 -4.66 1 75.56 317 LEU B C 1
ATOM 7442 O O . LEU B 1 317 ? 3.412 40.312 -4.082 1 75.56 317 LEU B O 1
ATOM 7446 N N . VAL B 1 318 ? 2.594 38.719 -5.434 1 80.56 318 VAL B N 1
ATOM 7447 C CA . VAL B 1 318 ? 1.366 39.469 -5.715 1 80.56 318 VAL B CA 1
ATOM 7448 C C . VAL B 1 318 ? 0.58 39.656 -4.422 1 80.56 318 VAL B C 1
ATOM 7450 O O . VAL B 1 318 ? 0.112 40.781 -4.145 1 80.56 318 VAL B O 1
ATOM 7453 N N . VAL B 1 319 ? 0.478 38.656 -3.635 1 80.06 319 VAL B N 1
ATOM 7454 C CA . VAL B 1 319 ? -0.264 38.719 -2.379 1 80.06 319 VAL B CA 1
ATOM 7455 C C . VAL B 1 319 ? 0.419 39.688 -1.431 1 80.06 319 VAL B C 1
ATOM 7457 O O . VAL B 1 319 ? -0.246 40.5 -0.783 1 80.06 319 VAL B O 1
ATOM 7460 N N . ARG B 1 320 ? 1.655 39.625 -1.424 1 72.88 320 ARG B N 1
ATOM 7461 C CA . ARG B 1 320 ? 2.412 40.531 -0.547 1 72.88 320 ARG B CA 1
ATOM 7462 C C . ARG B 1 320 ? 2.256 41.969 -0.974 1 72.88 320 ARG B C 1
ATOM 7464 O O . ARG B 1 320 ? 2.088 42.875 -0.132 1 72.88 320 ARG B O 1
ATOM 7471 N N . VAL B 1 321 ? 2.303 42.25 -2.264 1 74.81 321 VAL B N 1
ATOM 7472 C CA . VAL B 1 321 ? 2.158 43.594 -2.793 1 74.81 321 VAL B CA 1
ATOM 7473 C C . VAL B 1 321 ? 0.758 44.125 -2.492 1 74.81 321 VAL B C 1
ATOM 7475 O O . VAL B 1 321 ? 0.596 45.281 -2.084 1 74.81 321 VAL B O 1
ATOM 7478 N N . ILE B 1 322 ? -0.2 43.25 -2.621 1 78.5 322 ILE B N 1
ATOM 7479 C CA . ILE B 1 322 ? -1.574 43.656 -2.344 1 78.5 322 ILE B CA 1
ATOM 7480 C C . ILE B 1 322 ? -1.728 43.969 -0.858 1 78.5 322 ILE B C 1
ATOM 7482 O O . ILE B 1 322 ? -2.322 45 -0.494 1 78.5 322 ILE B O 1
ATOM 7486 N N . ARG B 1 323 ? -1.124 43.156 -0.031 1 72.75 323 ARG B N 1
ATOM 7487 C CA . ARG B 1 323 ? -1.213 43.344 1.411 1 72.75 323 ARG B CA 1
ATOM 7488 C C . ARG B 1 323 ? -0.512 44.656 1.828 1 72.75 323 ARG B C 1
ATOM 7490 O O . ARG B 1 323 ? -1.04 45.406 2.635 1 72.75 323 ARG B O 1
ATOM 7497 N N . LEU B 1 324 ? 0.619 44.938 1.244 1 71.56 324 LEU B N 1
ATOM 7498 C CA . LEU B 1 324 ? 1.367 46.156 1.549 1 71.56 324 LEU B CA 1
ATOM 7499 C C . LEU B 1 324 ? 0.629 47.375 1.042 1 71.56 324 LEU B C 1
ATOM 7501 O O . LEU B 1 324 ? 0.539 48.375 1.747 1 71.56 324 LEU B O 1
ATOM 7505 N N . SER B 1 325 ? 0.095 47.25 -0.174 1 74.88 325 SER B N 1
ATOM 7506 C CA . SER B 1 325 ? -0.649 48.344 -0.752 1 74.88 325 SER B CA 1
ATOM 7507 C C . SER B 1 325 ? -1.874 48.688 0.088 1 74.88 325 SER B C 1
ATOM 7509 O O . SER B 1 325 ? -2.162 49.875 0.326 1 74.88 325 SER B O 1
ATOM 7511 N N . MET B 1 326 ? -2.537 47.688 0.535 1 75.06 326 MET B N 1
ATOM 7512 C CA . MET B 1 326 ? -3.725 47.906 1.354 1 75.06 326 MET B CA 1
ATOM 7513 C C . MET B 1 326 ? -3.35 48.531 2.703 1 75.06 326 MET B C 1
ATOM 7515 O O . MET B 1 326 ? -4.066 49.375 3.221 1 75.06 326 MET B O 1
ATOM 7519 N N . LYS B 1 327 ? -2.299 48.094 3.242 1 73.38 327 LYS B N 1
ATOM 7520 C CA . LYS B 1 327 ? -1.834 48.656 4.508 1 73.38 327 LYS B CA 1
ATOM 7521 C C . LYS B 1 327 ? -1.44 50.125 4.344 1 73.38 327 LYS B C 1
ATOM 7523 O O . LYS B 1 327 ? -1.743 50.969 5.203 1 73.38 327 LYS B O 1
ATOM 7528 N N . LEU B 1 328 ? -0.844 50.5 3.207 1 72.25 328 LEU B N 1
ATOM 7529 C CA . LEU B 1 328 ? -0.454 51.875 2.938 1 72.25 328 LEU B CA 1
ATOM 7530 C C . LEU B 1 328 ? -1.682 52.75 2.725 1 72.25 328 LEU B C 1
ATOM 7532 O O . LEU B 1 328 ? -1.731 53.875 3.211 1 72.25 328 LEU B O 1
ATOM 7536 N N . ILE B 1 329 ? -2.557 52.188 2.02 1 75.62 329 ILE B N 1
ATOM 7537 C CA . ILE B 1 329 ? -3.789 52.906 1.782 1 75.62 329 ILE B CA 1
ATOM 7538 C C . ILE B 1 329 ? -4.52 53.156 3.105 1 75.62 329 ILE B C 1
ATOM 7540 O O . ILE B 1 329 ? -5.035 54.25 3.355 1 75.62 329 ILE B O 1
ATOM 7544 N N . LEU B 1 330 ? -4.531 52.156 3.969 1 75.88 330 LEU B N 1
ATOM 7545 C CA . LEU B 1 330 ? -5.164 52.25 5.277 1 75.88 330 LEU B CA 1
ATOM 7546 C C . LEU B 1 330 ? -4.477 53.312 6.133 1 75.88 330 LEU B C 1
ATOM 7548 O O . LEU B 1 330 ? -5.141 54.125 6.785 1 75.88 330 LEU B O 1
ATOM 7552 N N . LEU B 1 331 ? -3.191 53.344 6.09 1 73.69 331 LEU B N 1
ATOM 7553 C CA . LEU B 1 331 ? -2.441 54.312 6.883 1 73.69 331 LEU B CA 1
ATOM 7554 C C . LEU B 1 331 ? -2.639 55.719 6.34 1 73.69 331 LEU B C 1
ATOM 7556 O O . LEU B 1 331 ? -2.758 56.656 7.109 1 73.69 331 LEU B O 1
ATOM 7560 N N . TYR B 1 332 ? -2.697 55.75 5.047 1 71.44 332 TYR B N 1
ATOM 7561 C CA . TYR B 1 332 ? -2.902 57.062 4.422 1 71.44 332 TYR B CA 1
ATOM 7562 C C . TYR B 1 332 ? -4.289 57.594 4.738 1 71.44 332 TYR B C 1
ATOM 7564 O O . TYR B 1 332 ? -4.434 58.75 5.133 1 71.44 332 TYR B O 1
ATOM 7572 N N . CYS B 1 333 ? -5.242 56.781 4.586 1 74.12 333 CYS B N 1
ATOM 7573 C CA . CYS B 1 333 ? -6.609 57.219 4.879 1 74.12 333 CYS B CA 1
ATOM 7574 C C . CYS B 1 333 ? -6.793 57.469 6.375 1 74.12 333 CYS B C 1
ATOM 7576 O O . CYS B 1 333 ? -7.52 58.375 6.773 1 74.12 333 CYS B O 1
ATOM 7578 N N . GLY B 1 334 ? -6.195 56.688 7.215 1 72.69 334 GLY B N 1
ATOM 7579 C CA . GLY B 1 334 ? -6.238 56.906 8.648 1 72.69 334 GLY B CA 1
ATOM 7580 C C . GLY B 1 334 ? -5.59 58.188 9.07 1 72.69 334 GLY B C 1
ATOM 7581 O O . GLY B 1 334 ? -6.113 58.906 9.938 1 72.69 334 GLY B O 1
ATOM 7582 N N . TYR B 1 335 ? -4.531 58.5 8.367 1 68.12 335 TYR B N 1
ATOM 7583 C CA . TYR B 1 335 ? -3.848 59.75 8.633 1 68.12 335 TYR B CA 1
ATOM 7584 C C . TYR B 1 335 ? -4.727 60.938 8.266 1 68.12 335 TYR B C 1
ATOM 7586 O O . TYR B 1 335 ? -4.785 61.938 9 1 68.12 335 TYR B O 1
ATOM 7594 N N . GLN B 1 336 ? -5.383 60.875 7.172 1 67.94 336 GLN B N 1
ATOM 7595 C CA . GLN B 1 336 ? -6.273 61.938 6.746 1 67.94 336 GLN B CA 1
ATOM 7596 C C . GLN B 1 336 ? -7.434 62.125 7.723 1 67.94 336 GLN B C 1
ATOM 7598 O O . GLN B 1 336 ? -7.844 63.25 8.008 1 67.94 336 GLN B O 1
ATOM 7603 N N . GLN B 1 337 ? -7.793 61.062 8.289 1 75.94 337 GLN B N 1
ATOM 7604 C CA . GLN B 1 337 ? -8.906 61.125 9.234 1 75.94 337 GLN B CA 1
ATOM 7605 C C . GLN B 1 337 ? -8.445 61.656 10.586 1 75.94 337 GLN B C 1
ATOM 7607 O O . GLN B 1 337 ? -9.219 62.281 11.305 1 75.94 337 GLN B O 1
ATOM 7612 N N . ILE B 1 338 ? -7.262 61.438 10.914 1 68.25 338 ILE B N 1
ATOM 7613 C CA . ILE B 1 338 ? -6.723 62 12.148 1 68.25 338 ILE B CA 1
ATOM 7614 C C . ILE B 1 338 ? -6.566 63.5 12.023 1 68.25 338 ILE B C 1
ATOM 7616 O O . ILE B 1 338 ? -6.883 64.25 12.953 1 68.25 338 ILE B O 1
ATOM 7620 N N . ARG B 1 339 ? -6.18 63.844 10.844 1 63.03 339 ARG B N 1
ATOM 7621 C CA . ARG B 1 339 ? -5.992 65.25 10.602 1 63.03 339 ARG B CA 1
ATOM 7622 C C . ARG B 1 339 ? -7.328 66 10.602 1 63.03 339 ARG B C 1
ATOM 7624 O O . ARG B 1 339 ? -7.406 67.188 11.023 1 63.03 339 ARG B O 1
ATOM 7631 N N . THR B 1 340 ? -8.25 65.312 10.148 1 66.69 340 THR B N 1
ATOM 7632 C CA . THR B 1 340 ? -9.57 65.938 10.109 1 66.69 340 THR B CA 1
ATOM 7633 C C . THR B 1 340 ? -10.289 65.75 11.445 1 66.69 340 THR B C 1
ATOM 7635 O O . THR B 1 340 ? -11.375 66.312 11.633 1 66.69 340 THR B O 1
ATOM 7638 N N . GLY B 1 341 ? -9.656 65.125 12.461 1 63.62 341 GLY B N 1
ATOM 7639 C CA . GLY B 1 341 ? -10.164 65 13.82 1 63.62 341 GLY B CA 1
ATOM 7640 C C . GLY B 1 341 ? -11.141 63.875 13.984 1 63.62 341 GLY B C 1
ATOM 7641 O O . GLY B 1 341 ? -11.805 63.75 15.023 1 63.62 341 GLY B O 1
ATOM 7642 N N . LEU B 1 342 ? -11.289 63.156 13.016 1 64.69 342 LEU B N 1
ATOM 7643 C CA . LEU B 1 342 ? -12.312 62.125 13.07 1 64.69 342 LEU B CA 1
ATOM 7644 C C . LEU B 1 342 ? -11.797 60.875 13.805 1 64.69 342 LEU B C 1
ATOM 7646 O O . LEU B 1 342 ? -12.586 60.125 14.352 1 64.69 342 LEU B O 1
ATOM 7650 N N . MET B 1 343 ? -10.523 60.75 13.789 1 69.12 343 MET B N 1
ATOM 7651 C CA . MET B 1 343 ? -9.984 59.531 14.43 1 69.12 343 MET B CA 1
ATOM 7652 C C . MET B 1 343 ? -8.742 59.875 15.25 1 69.12 343 MET B C 1
ATOM 7654 O O . MET B 1 343 ? -8.031 60.844 14.945 1 69.12 343 MET B O 1
ATOM 7658 N N . THR B 1 344 ? -8.734 59.312 16.344 1 58.53 344 THR B N 1
ATOM 7659 C CA . THR B 1 344 ? -7.555 59.531 17.172 1 58.53 344 THR B CA 1
ATOM 7660 C C . THR B 1 344 ? -6.449 58.531 16.797 1 58.53 344 THR B C 1
ATOM 7662 O O . THR B 1 344 ? -6.691 57.562 16.078 1 58.53 344 THR B O 1
ATOM 7665 N N . GLY B 1 345 ? -5.234 58.875 17.047 1 59.03 345 GLY B N 1
ATOM 7666 C CA . GLY B 1 345 ? -4.105 58 16.781 1 59.03 345 GLY B CA 1
ATOM 7667 C C . GLY B 1 345 ? -4.277 56.594 17.359 1 59.03 345 GLY B C 1
ATOM 7668 O O . GLY B 1 345 ? -3.938 55.594 16.703 1 59.03 345 GLY B O 1
ATOM 7669 N N . GLY B 1 346 ? -4.883 56.531 18.562 1 55.94 346 GLY B N 1
ATOM 7670 C CA . GLY B 1 346 ? -5.156 55.25 19.188 1 55.94 346 GLY B CA 1
ATOM 7671 C C . GLY B 1 346 ? -6.156 54.406 18.406 1 55.94 346 GLY B C 1
ATOM 7672 O O . GLY B 1 346 ? -5.988 53.188 18.281 1 55.94 346 GLY B O 1
ATOM 7673 N N . ASN B 1 347 ? -7.133 55.188 17.828 1 64.44 347 ASN B N 1
ATOM 7674 C CA . ASN B 1 347 ? -8.141 54.5 17.047 1 64.44 347 ASN B CA 1
ATOM 7675 C C . ASN B 1 347 ? -7.551 53.906 15.773 1 64.44 347 ASN B C 1
ATOM 7677 O O . ASN B 1 347 ? -7.969 52.812 15.328 1 64.44 347 ASN B O 1
ATOM 7681 N N . LEU B 1 348 ? -6.555 54.5 15.297 1 69.81 348 LEU B N 1
ATOM 7682 C CA . LEU B 1 348 ? -5.938 54 14.078 1 69.81 348 LEU B CA 1
ATOM 7683 C C . LEU B 1 348 ? -5.117 52.75 14.367 1 69.81 348 LEU B C 1
ATOM 7685 O O . LEU B 1 348 ? -5.145 51.781 13.586 1 69.81 348 LEU B O 1
ATOM 7689 N N . VAL B 1 349 ? -4.426 52.781 15.516 1 62.12 349 VAL B N 1
ATOM 7690 C CA . VAL B 1 349 ? -3.641 51.594 15.898 1 62.12 349 VAL B CA 1
ATOM 7691 C C . VAL B 1 349 ? -4.57 50.406 16.156 1 62.12 349 VAL B C 1
ATOM 7693 O O . VAL B 1 349 ? -4.281 49.312 15.742 1 62.12 349 VAL B O 1
ATOM 7696 N N . SER B 1 350 ? -5.703 50.688 16.781 1 63.16 350 SER B N 1
ATOM 7697 C CA . SER B 1 350 ? -6.684 49.625 17 1 63.16 350 SER B CA 1
ATOM 7698 C C . SER B 1 350 ? -7.242 49.094 15.672 1 63.16 350 SER B C 1
ATOM 7700 O O . SER B 1 350 ? -7.457 47.906 15.516 1 63.16 350 SER B O 1
ATOM 7702 N N . PHE B 1 351 ? -7.43 50 14.797 1 72.25 351 PHE B N 1
ATOM 7703 C CA . PHE B 1 351 ? -7.965 49.625 13.5 1 72.25 351 PHE B CA 1
ATOM 7704 C C . PHE B 1 351 ? -6.992 48.719 12.758 1 72.25 351 PHE B C 1
ATOM 7706 O O . PHE B 1 351 ? -7.398 47.719 12.156 1 72.25 351 PHE B O 1
ATOM 7713 N N . ILE B 1 352 ? -5.766 48.938 12.914 1 68.88 352 ILE B N 1
ATOM 7714 C CA . ILE B 1 352 ? -4.754 48.156 12.234 1 68.88 352 ILE B CA 1
ATOM 7715 C C . ILE B 1 352 ? -4.68 46.75 12.859 1 68.88 352 ILE B C 1
ATOM 7717 O O . ILE B 1 352 ? -4.551 45.75 12.156 1 68.88 352 ILE B O 1
ATOM 7721 N N . LEU B 1 353 ? -4.77 46.656 14.133 1 63.91 353 LEU B N 1
ATOM 7722 C CA . LEU B 1 353 ? -4.746 45.406 14.844 1 63.91 353 LEU B CA 1
ATOM 7723 C C . LEU B 1 353 ? -5.961 44.531 14.469 1 63.91 353 LEU B C 1
ATOM 7725 O O . LEU B 1 353 ? -5.832 43.344 14.242 1 63.91 353 LEU B O 1
ATOM 7729 N N . TYR B 1 354 ? -7.098 45.219 14.32 1 71.38 354 TYR B N 1
ATOM 7730 C CA . TYR B 1 354 ? -8.305 44.531 13.93 1 71.38 354 TYR B CA 1
ATOM 7731 C C . TYR B 1 354 ? -8.211 44.031 12.492 1 71.38 354 TYR B C 1
ATOM 7733 O O . TYR B 1 354 ? -8.633 42.906 12.188 1 71.38 354 TYR B O 1
ATOM 7741 N N . GLN B 1 355 ? -7.598 44.781 11.789 1 74.25 355 GLN B N 1
ATOM 7742 C CA . GLN B 1 355 ? -7.465 44.406 10.383 1 74.25 355 GLN B CA 1
ATOM 7743 C C . GLN B 1 355 ? -6.578 43.188 10.227 1 74.25 355 GLN B C 1
ATOM 7745 O O . GLN B 1 355 ? -6.855 42.312 9.398 1 74.25 355 GLN B O 1
ATOM 7750 N N . THR B 1 356 ? -5.539 43.156 10.961 1 70.12 356 THR B N 1
ATOM 7751 C CA . THR B 1 356 ? -4.652 42 10.898 1 70.12 356 THR B CA 1
ATOM 7752 C C . THR B 1 356 ? -5.383 40.75 11.359 1 70.12 356 THR B C 1
ATOM 7754 O O . THR B 1 356 ? -5.211 39.688 10.766 1 70.12 356 THR B O 1
ATOM 7757 N N . ASN B 1 357 ? -6.203 40.875 12.266 1 72.19 357 ASN B N 1
ATOM 7758 C CA . ASN B 1 357 ? -6.977 39.75 12.773 1 72.19 357 ASN B CA 1
ATOM 7759 C C . ASN B 1 357 ? -8.039 39.312 11.773 1 72.19 357 ASN B C 1
ATOM 7761 O O . ASN B 1 357 ? -8.258 38.125 11.594 1 72.19 357 ASN B O 1
ATOM 7765 N N . VAL B 1 358 ? -8.648 40.281 11.133 1 76.25 358 VAL B N 1
ATOM 7766 C CA . VAL B 1 358 ? -9.664 39.969 10.141 1 76.25 358 VAL B CA 1
ATOM 7767 C C . VAL B 1 358 ? -9.023 39.188 8.984 1 76.25 358 VAL B C 1
ATOM 7769 O O . VAL B 1 358 ? -9.609 38.219 8.477 1 76.25 358 VAL B O 1
ATOM 7772 N N . GLY B 1 359 ? -7.863 39.656 8.641 1 72.5 359 GLY B N 1
ATOM 7773 C CA . GLY B 1 359 ? -7.156 38.938 7.586 1 72.5 359 GLY B CA 1
ATOM 7774 C C . GLY B 1 359 ? -6.906 37.469 7.918 1 72.5 359 GLY B C 1
ATOM 7775 O O . GLY B 1 359 ? -7.105 36.594 7.078 1 72.5 359 GLY B O 1
ATOM 7776 N N . ARG B 1 360 ? -6.594 37.188 9.117 1 72.31 360 ARG B N 1
ATOM 7777 C CA . ARG B 1 360 ? -6.363 35.812 9.57 1 72.31 360 ARG B CA 1
ATOM 7778 C C . ARG B 1 360 ? -7.664 35.031 9.609 1 72.31 360 ARG B C 1
ATOM 7780 O O . ARG B 1 360 ? -7.695 33.844 9.227 1 72.31 360 ARG B O 1
ATOM 7787 N N . CYS B 1 361 ? -8.633 35.688 10 1 75.44 361 CYS B N 1
ATOM 7788 C CA . CYS B 1 361 ? -9.938 35.031 10.078 1 75.44 361 CYS B CA 1
ATOM 7789 C C . CYS B 1 361 ? -10.453 34.688 8.688 1 75.44 361 CYS B C 1
ATOM 7791 O O . CYS B 1 361 ? -10.961 33.594 8.477 1 75.44 361 CYS B O 1
ATOM 7793 N N . VAL B 1 362 ? -10.25 35.656 7.855 1 74.75 362 VAL B N 1
ATOM 7794 C CA . VAL B 1 362 ? -10.727 35.406 6.496 1 74.75 362 VAL B CA 1
ATOM 7795 C C . VAL B 1 362 ? -9.938 34.25 5.871 1 74.75 362 VAL B C 1
ATOM 7797 O O . VAL B 1 362 ? -10.516 33.375 5.203 1 74.75 362 VAL B O 1
ATOM 7800 N N . GLN B 1 363 ? -8.68 34.25 6.172 1 73.06 363 GLN B N 1
ATOM 7801 C CA . GLN B 1 363 ? -7.855 33.156 5.66 1 73.06 363 GLN B CA 1
ATOM 7802 C C . GLN B 1 363 ? -8.273 31.812 6.262 1 73.06 363 GLN B C 1
ATOM 7804 O O . GLN B 1 363 ? -8.328 30.797 5.559 1 73.06 363 GLN B O 1
ATOM 7809 N N . ALA B 1 364 ? -8.5 31.797 7.473 1 73.88 364 ALA B N 1
ATOM 7810 C CA . ALA B 1 364 ? -8.969 30.594 8.156 1 73.88 364 ALA B CA 1
ATOM 7811 C C . ALA B 1 364 ? -10.297 30.109 7.57 1 73.88 364 ALA B C 1
ATOM 7813 O O . ALA B 1 364 ? -10.508 28.906 7.402 1 73.88 364 ALA B O 1
ATOM 7814 N N . LEU B 1 365 ? -11.148 31.062 7.172 1 74.94 365 LEU B N 1
ATOM 7815 C CA . LEU B 1 365 ? -12.438 30.719 6.586 1 74.94 365 LEU B CA 1
ATOM 7816 C C . LEU B 1 365 ? -12.266 30.109 5.203 1 74.94 365 LEU B C 1
ATOM 7818 O O . LEU B 1 365 ? -12.93 29.125 4.867 1 74.94 365 LEU B O 1
ATOM 7822 N N . ILE B 1 366 ? -11.359 30.688 4.527 1 71.69 366 ILE B N 1
ATOM 7823 C CA . ILE B 1 366 ? -11.102 30.188 3.186 1 71.69 366 ILE B CA 1
ATOM 7824 C C . ILE B 1 366 ? -10.539 28.766 3.264 1 71.69 366 ILE B C 1
ATOM 7826 O O . ILE B 1 366 ? -10.984 27.891 2.531 1 71.69 366 ILE B O 1
ATOM 7830 N N . TYR B 1 367 ? -9.656 28.531 4.172 1 69.5 367 TYR B N 1
ATOM 7831 C CA . TYR B 1 367 ? -9.047 27.219 4.355 1 69.5 367 TYR B CA 1
ATOM 7832 C C . TYR B 1 367 ? -10.078 26.203 4.805 1 69.5 367 TYR B C 1
ATOM 7834 O O . TYR B 1 367 ? -10.133 25.094 4.27 1 69.5 367 TYR B O 1
ATOM 7842 N N . THR B 1 368 ? -10.828 26.578 5.73 1 74 368 THR B N 1
ATOM 7843 C CA . THR B 1 368 ? -11.836 25.656 6.266 1 74 368 THR B CA 1
ATOM 7844 C C . THR B 1 368 ? -12.859 25.297 5.191 1 74 368 THR B C 1
ATOM 7846 O O . THR B 1 368 ? -13.312 24.156 5.121 1 74 368 THR B O 1
ATOM 7849 N N . TYR B 1 369 ? -13.094 26.266 4.43 1 73 369 TYR B N 1
ATOM 7850 C CA . TYR B 1 369 ? -14.031 26.016 3.334 1 73 369 TYR B CA 1
ATOM 7851 C C . TYR B 1 369 ? -13.43 25.062 2.316 1 73 369 TYR B C 1
ATOM 7853 O O . TYR B 1 369 ? -14.102 24.125 1.862 1 73 369 TYR B O 1
ATOM 7861 N N . GLY B 1 370 ? -12.242 25.266 1.942 1 67.25 370 GLY B N 1
ATOM 7862 C CA . GLY B 1 370 ? -11.547 24.359 1.04 1 67.25 370 GLY B CA 1
ATOM 7863 C C . GLY B 1 370 ? -11.422 22.953 1.587 1 67.25 370 GLY B C 1
ATOM 7864 O O . GLY B 1 370 ? -11.641 21.984 0.864 1 67.25 370 GLY B O 1
ATOM 7865 N N . ASP B 1 371 ? -11.117 22.875 2.83 1 71.81 371 ASP B N 1
ATOM 7866 C CA . ASP B 1 371 ? -11 21.578 3.506 1 71.81 371 ASP B CA 1
ATOM 7867 C C . ASP B 1 371 ? -12.344 20.859 3.545 1 71.81 371 ASP B C 1
ATOM 7869 O O . ASP B 1 371 ? -12.406 19.641 3.338 1 71.81 371 ASP B O 1
ATOM 7873 N N . ALA B 1 372 ? -13.383 21.562 3.73 1 72.56 372 ALA B N 1
ATOM 7874 C CA . ALA B 1 372 ? -14.727 20.984 3.752 1 72.56 372 ALA B CA 1
ATOM 7875 C C . ALA B 1 372 ? -15.102 20.422 2.389 1 72.56 372 ALA B C 1
ATOM 7877 O O . ALA B 1 372 ? -15.672 19.328 2.301 1 72.56 372 ALA B O 1
ATOM 7878 N N . LEU B 1 373 ? -14.688 21.141 1.447 1 67.88 373 LEU B N 1
ATOM 7879 C CA . LEU B 1 373 ? -15.023 20.719 0.095 1 67.88 373 LEU B CA 1
ATOM 7880 C C . LEU B 1 373 ? -14.273 19.438 -0.265 1 67.88 373 LEU B C 1
ATOM 7882 O O . LEU B 1 373 ? -14.836 18.547 -0.907 1 67.88 373 LEU B O 1
ATOM 7886 N N . SER B 1 374 ? -13.031 19.344 0.125 1 70.56 374 SER B N 1
ATOM 7887 C CA . SER B 1 374 ? -12.219 18.172 -0.183 1 70.56 374 SER B CA 1
ATOM 7888 C C . SER B 1 374 ? -12.719 16.938 0.563 1 70.56 374 SER B C 1
ATOM 7890 O O . SER B 1 374 ? -12.57 15.812 0.085 1 70.56 374 SER B O 1
ATOM 7892 N N . ASN B 1 375 ? -13.391 17.078 1.687 1 75.75 375 ASN B N 1
ATOM 7893 C CA . ASN B 1 375 ? -13.844 15.961 2.51 1 75.75 375 ASN B CA 1
ATOM 7894 C C . ASN B 1 375 ? -15.266 15.539 2.152 1 75.75 375 ASN B C 1
ATOM 7896 O O . ASN B 1 375 ? -15.727 14.477 2.562 1 75.75 375 ASN B O 1
ATOM 7900 N N . VAL B 1 376 ? -15.922 16.391 1.367 1 74.5 376 VAL B N 1
ATOM 7901 C CA . VAL B 1 376 ? -17.297 16.094 0.963 1 74.5 376 VAL B CA 1
ATOM 7902 C C . VAL B 1 376 ? -17.297 14.875 0.039 1 74.5 376 VAL B C 1
ATOM 7904 O O . VAL B 1 376 ? -18.203 14.039 0.113 1 74.5 376 VAL B O 1
ATOM 7907 N N . GLY B 1 377 ? -16.359 14.766 -0.739 1 70.38 377 GLY B N 1
ATOM 7908 C CA . GLY B 1 377 ? -16.25 13.594 -1.601 1 70.38 377 GLY B CA 1
ATOM 7909 C C . GLY B 1 377 ? -16.125 12.297 -0.831 1 70.38 377 GLY B C 1
ATOM 7910 O O . GLY B 1 377 ? -16.797 11.312 -1.147 1 70.38 377 GLY B O 1
ATOM 7911 N N . ALA B 1 378 ? -15.289 12.359 0.156 1 76.06 378 ALA B N 1
ATOM 7912 C CA . ALA B 1 378 ? -15.117 11.172 0.993 1 76.06 378 ALA B CA 1
ATOM 7913 C C . ALA B 1 378 ? -16.406 10.844 1.753 1 76.06 378 ALA B C 1
ATOM 7915 O O . ALA B 1 378 ? -16.781 9.68 1.883 1 76.06 378 ALA B O 1
ATOM 7916 N N . ALA B 1 379 ? -17.047 11.836 2.182 1 78.44 379 ALA B N 1
ATOM 7917 C CA . ALA B 1 379 ? -18.297 11.648 2.912 1 78.44 379 ALA B CA 1
ATOM 7918 C C . ALA B 1 379 ? -19.375 11.07 2.008 1 78.44 379 ALA B C 1
ATOM 7920 O O . ALA B 1 379 ? -20.156 10.219 2.434 1 78.44 379 ALA B O 1
ATOM 7921 N N . GLU B 1 380 ? -19.391 11.516 0.833 1 78.62 380 GLU B N 1
ATOM 7922 C CA . GLU B 1 380 ? -20.375 11.031 -0.121 1 78.62 380 GLU B CA 1
ATOM 7923 C C . GLU B 1 380 ? -20.234 9.531 -0.343 1 78.62 380 GLU B C 1
ATOM 7925 O O . GLU B 1 380 ? -21.234 8.805 -0.372 1 78.62 380 GLU B O 1
ATOM 7930 N N . LYS B 1 381 ? -19.094 9.109 -0.468 1 79.94 381 LYS B N 1
ATOM 7931 C CA . LYS B 1 381 ? -18.844 7.684 -0.671 1 79.94 381 LYS B CA 1
ATOM 7932 C C . LYS B 1 381 ? -19.25 6.879 0.561 1 79.94 381 LYS B C 1
ATOM 7934 O O . LYS B 1 381 ? -19.828 5.793 0.44 1 79.94 381 LYS B O 1
ATOM 7939 N N . VAL B 1 382 ? -18.953 7.359 1.657 1 81.31 382 VAL B N 1
ATOM 7940 C CA . VAL B 1 382 ? -19.281 6.672 2.9 1 81.31 382 VAL B CA 1
ATOM 7941 C C . VAL B 1 382 ? -20.797 6.594 3.061 1 81.31 382 VAL B C 1
ATOM 7943 O O . VAL B 1 382 ? -21.344 5.543 3.41 1 81.31 382 VAL B O 1
ATOM 7946 N N . PHE B 1 383 ? -21.5 7.629 2.719 1 79.94 383 PHE B N 1
ATOM 7947 C CA . PHE B 1 383 ? -22.953 7.641 2.869 1 79.94 383 PHE B CA 1
ATOM 7948 C C . PHE B 1 383 ? -23.609 6.781 1.8 1 79.94 383 PHE B C 1
ATOM 7950 O O . PHE B 1 383 ? -24.672 6.203 2.031 1 79.94 383 PHE B O 1
ATOM 7957 N N . GLU B 1 384 ? -22.953 6.73 0.736 1 80.94 384 GLU B N 1
ATOM 7958 C CA . GLU B 1 384 ? -23.469 5.848 -0.308 1 80.94 384 GLU B CA 1
ATOM 7959 C C . GLU B 1 384 ? -23.5 4.398 0.164 1 80.94 384 GLU B C 1
ATOM 7961 O O . GLU B 1 384 ? -24.484 3.686 -0.078 1 80.94 384 GLU B O 1
ATOM 7966 N N . TYR B 1 385 ? -22.484 4.078 0.875 1 82.31 385 TYR B N 1
ATOM 7967 C CA . TYR B 1 385 ? -22.422 2.707 1.367 1 82.31 385 TYR B CA 1
ATOM 7968 C C . TYR B 1 385 ? -23.359 2.504 2.549 1 82.31 385 TYR B C 1
ATOM 7970 O O . TYR B 1 385 ? -23.906 1.417 2.73 1 82.31 385 TYR B O 1
ATOM 7978 N N . LEU B 1 386 ? -23.578 3.504 3.271 1 81 386 LEU B N 1
ATOM 7979 C CA . LEU B 1 386 ? -24.453 3.422 4.43 1 81 386 LEU B CA 1
ATOM 7980 C C . LEU B 1 386 ? -25.922 3.363 4 1 81 386 LEU B C 1
ATOM 7982 O O . LEU B 1 386 ? -26.734 2.682 4.633 1 81 386 LEU B O 1
ATOM 7986 N N . ASP B 1 387 ? -26.156 4.004 2.883 1 77.94 387 ASP B N 1
ATOM 7987 C CA . ASP B 1 387 ? -27.547 4.094 2.449 1 77.94 387 ASP B CA 1
ATOM 7988 C C . ASP B 1 387 ? -27.891 2.965 1.479 1 77.94 387 ASP B C 1
ATOM 7990 O O . ASP B 1 387 ? -29.062 2.773 1.133 1 77.94 387 ASP B O 1
ATOM 7994 N N . ARG B 1 388 ? -27 2.178 1.196 1 81.31 388 ARG B N 1
ATOM 7995 C CA . ARG B 1 388 ? -27.25 1.092 0.256 1 81.31 388 ARG B CA 1
ATOM 7996 C C . ARG B 1 388 ? -28.031 -0.036 0.924 1 81.31 388 ARG B C 1
ATOM 7998 O O . ARG B 1 388 ? -27.703 -0.457 2.033 1 81.31 388 ARG B O 1
ATOM 8005 N N . GLU B 1 389 ? -29.094 -0.27 0.319 1 80.56 389 GLU B N 1
ATOM 8006 C CA . GLU B 1 389 ? -29.891 -1.396 0.809 1 80.56 389 GLU B CA 1
ATOM 8007 C C . GLU B 1 389 ? -29.516 -2.684 0.075 1 80.56 389 GLU B C 1
ATOM 8009 O O . GLU B 1 389 ? -29.328 -2.676 -1.142 1 80.56 389 GLU B O 1
ATOM 8014 N N . PRO B 1 390 ? -29.266 -3.721 0.852 1 81.56 390 PRO B N 1
ATOM 8015 C CA . PRO B 1 390 ? -28.938 -5 0.218 1 81.56 390 PRO B CA 1
ATOM 8016 C C . PRO B 1 390 ? -30.016 -5.465 -0.767 1 81.56 390 PRO B C 1
ATOM 8018 O O . PRO B 1 390 ? -31.188 -5.18 -0.578 1 81.56 390 PRO B O 1
ATOM 8021 N N . SER B 1 391 ? -29.578 -6.055 -1.856 1 77.94 391 SER B N 1
ATOM 8022 C CA . SER B 1 391 ? -30.484 -6.57 -2.877 1 77.94 391 SER B CA 1
ATOM 8023 C C . SER B 1 391 ? -31.219 -7.812 -2.387 1 77.94 391 SER B C 1
ATOM 8025 O O . SER B 1 391 ? -32.344 -8.078 -2.805 1 77.94 391 SER B O 1
ATOM 8027 N N . VAL B 1 392 ? -30.547 -8.523 -1.535 1 80.94 392 VAL B N 1
ATOM 8028 C CA . VAL B 1 392 ? -31.156 -9.742 -1.018 1 80.94 392 VAL B CA 1
ATOM 8029 C C . VAL B 1 392 ? -31.812 -9.453 0.334 1 80.94 392 VAL B C 1
ATOM 8031 O O . VAL B 1 392 ? -31.203 -8.844 1.209 1 80.94 392 VAL B O 1
ATOM 8034 N N . CYS B 1 393 ? -33.125 -9.742 0.416 1 76.38 393 CYS B N 1
ATOM 8035 C CA . CYS B 1 393 ? -33.875 -9.469 1.628 1 76.38 393 CYS B CA 1
ATOM 8036 C C . CYS B 1 393 ? -33.719 -10.602 2.637 1 76.38 393 CYS B C 1
ATOM 8038 O O . CYS B 1 393 ? -34 -11.766 2.32 1 76.38 393 CYS B O 1
ATOM 8040 N N . THR B 1 394 ? -33.125 -10.352 3.705 1 77.5 394 THR B N 1
ATOM 8041 C CA . THR B 1 394 ? -32.969 -11.352 4.762 1 77.5 394 THR B CA 1
ATOM 8042 C C . THR B 1 394 ? -34.094 -11.195 5.801 1 77.5 394 THR B C 1
ATOM 8044 O O . THR B 1 394 ? -33.906 -11.562 6.965 1 77.5 394 THR B O 1
ATOM 8047 N N . GLU B 1 395 ? -35.25 -10.766 5.328 1 77.62 395 GLU B N 1
ATOM 8048 C CA . GLU B 1 395 ? -36.312 -10.492 6.293 1 77.62 395 GLU B CA 1
ATOM 8049 C C . GLU B 1 395 ? -37.219 -11.695 6.441 1 77.62 395 GLU B C 1
ATOM 8051 O O . GLU B 1 395 ? -38.344 -11.562 6.973 1 77.62 395 GLU B O 1
ATOM 8056 N N . GLY B 1 396 ? -36.719 -12.82 5.93 1 83.19 396 GLY B N 1
ATOM 8057 C CA . GLY B 1 396 ? -37.562 -13.992 6.148 1 83.19 396 GLY B CA 1
ATOM 8058 C C . GLY B 1 396 ? -37.719 -14.336 7.613 1 83.19 396 GLY B C 1
ATOM 8059 O O . GLY B 1 396 ? -36.844 -14.062 8.43 1 83.19 396 GLY B O 1
ATOM 8060 N N . THR B 1 397 ? -38.906 -14.789 8.008 1 85.56 397 THR B N 1
ATOM 8061 C CA . THR B 1 397 ? -39.156 -15.047 9.422 1 85.56 397 THR B CA 1
ATOM 8062 C C . THR B 1 397 ? -39.531 -16.516 9.641 1 85.56 397 THR B C 1
ATOM 8064 O O . THR B 1 397 ? -39.688 -16.953 10.781 1 85.56 397 THR B O 1
ATOM 8067 N N . LEU B 1 398 ? -39.469 -17.219 8.602 1 87.56 398 LEU B N 1
ATOM 8068 C CA . LEU B 1 398 ? -39.938 -18.594 8.734 1 87.56 398 LEU B CA 1
ATOM 8069 C C . LEU B 1 398 ? -38.875 -19.453 9.398 1 87.56 398 LEU B C 1
ATOM 8071 O O . LEU B 1 398 ? -37.688 -19.406 9.008 1 87.56 398 LEU B O 1
ATOM 8075 N N . SER B 1 399 ? -39.188 -20.062 10.602 1 88.12 399 SER B N 1
ATOM 8076 C CA . SER B 1 399 ? -38.344 -21.047 11.273 1 88.12 399 SER B CA 1
ATOM 8077 C C . SER B 1 399 ? -39.125 -22.312 11.602 1 88.12 399 SER B C 1
ATOM 8079 O O . SER B 1 399 ? -40 -22.312 12.477 1 88.12 399 SER B O 1
ATOM 8081 N N . LYS B 1 400 ? -38.938 -23.25 10.742 1 84 400 LYS B N 1
ATOM 8082 C CA . LYS B 1 400 ? -39.656 -24.5 10.961 1 84 400 LYS B CA 1
ATOM 8083 C C . LYS B 1 400 ? -38.938 -25.359 12.016 1 84 400 LYS B C 1
ATOM 8085 O O . LYS B 1 400 ? -37.719 -25.328 12.133 1 84 400 LYS B O 1
ATOM 8090 N N . GLU B 1 401 ? -39.656 -25.984 12.906 1 78.56 401 GLU B N 1
ATOM 8091 C CA . GLU B 1 401 ? -39.094 -26.812 13.969 1 78.56 401 GLU B CA 1
ATOM 8092 C C . GLU B 1 401 ? -38.406 -28.047 13.398 1 78.56 401 GLU B C 1
ATOM 8094 O O . GLU B 1 401 ? -37.344 -28.438 13.883 1 78.56 401 GLU B O 1
ATOM 8099 N N . SER B 1 402 ? -39.062 -28.641 12.344 1 83.06 402 SER B N 1
ATOM 8100 C CA . SER B 1 402 ? -38.438 -29.828 11.789 1 83.06 402 SER B CA 1
ATOM 8101 C C . SER B 1 402 ? -38.312 -29.734 10.266 1 83.06 402 SER B C 1
ATOM 8103 O O . SER B 1 402 ? -39.312 -29.484 9.586 1 83.06 402 SER B O 1
ATOM 8105 N N . LEU B 1 403 ? -37.094 -29.75 9.766 1 89.06 403 LEU B N 1
ATOM 8106 C CA . LEU B 1 403 ? -36.812 -29.719 8.336 1 89.06 403 LEU B CA 1
ATOM 8107 C C . LEU B 1 403 ? -36.375 -31.078 7.828 1 89.06 403 LEU B C 1
ATOM 8109 O O . LEU B 1 403 ? -35.562 -31.766 8.477 1 89.06 403 LEU B O 1
ATOM 8113 N N . ARG B 1 404 ? -36.906 -31.609 6.766 1 90 404 ARG B N 1
ATOM 8114 C CA . ARG B 1 404 ? -36.531 -32.875 6.172 1 90 404 ARG B CA 1
ATOM 8115 C C . ARG B 1 404 ? -35.281 -32.75 5.328 1 90 404 ARG B C 1
ATOM 8117 O O . ARG B 1 404 ? -34.438 -33.656 5.277 1 90 404 ARG B O 1
ATOM 8124 N N . GLY B 1 405 ? -35.094 -31.562 4.742 1 93 405 GLY B N 1
ATOM 8125 C CA . GLY B 1 405 ? -33.906 -31.328 3.945 1 93 405 GLY B CA 1
ATOM 8126 C C . GLY B 1 405 ? -34.094 -31.609 2.469 1 93 405 GLY B C 1
ATOM 8127 O O . GLY B 1 405 ? -33.156 -32.031 1.783 1 93 405 GLY B O 1
ATOM 8128 N N . ARG B 1 406 ? -35.312 -31.562 1.944 1 94.56 406 ARG B N 1
ATOM 8129 C CA . ARG B 1 406 ? -35.594 -31.719 0.521 1 94.56 406 ARG B CA 1
ATOM 8130 C C . ARG B 1 406 ? -35.375 -30.406 -0.233 1 94.56 406 ARG B C 1
ATOM 8132 O O . ARG B 1 406 ? -35.969 -29.391 0.099 1 94.56 406 ARG B O 1
ATOM 8139 N N . VAL B 1 407 ? -34.469 -30.438 -1.175 1 96.62 407 VAL B N 1
ATOM 8140 C CA . VAL B 1 407 ? -34.156 -29.25 -1.97 1 96.62 407 VAL B CA 1
ATOM 8141 C C . VAL B 1 407 ? -34.625 -29.453 -3.408 1 96.62 407 VAL B C 1
ATOM 8143 O O . VAL B 1 407 ? -34.406 -30.516 -3.99 1 96.62 407 VAL B O 1
ATOM 8146 N N . SER B 1 408 ? -35.344 -28.453 -3.955 1 96.56 408 SER B N 1
ATOM 8147 C CA . SER B 1 408 ? -35.812 -28.547 -5.328 1 96.56 408 SER B CA 1
ATOM 8148 C C . SER B 1 408 ? -35.531 -27.281 -6.113 1 96.56 408 SER B C 1
ATOM 8150 O O . SER B 1 408 ? -35.844 -26.172 -5.672 1 96.56 408 SER B O 1
ATOM 8152 N N . PHE B 1 409 ? -34.812 -27.438 -7.121 1 96.62 409 PHE B N 1
ATOM 8153 C CA . PHE B 1 409 ? -34.625 -26.375 -8.102 1 96.62 409 PHE B CA 1
ATOM 8154 C C . PHE B 1 409 ? -35.688 -26.438 -9.172 1 96.62 409 PHE B C 1
ATOM 8156 O O . PHE B 1 409 ? -35.812 -27.438 -9.875 1 96.62 409 PHE B O 1
ATOM 8163 N N . GLN B 1 410 ? -36.469 -25.375 -9.266 1 96.69 410 GLN B N 1
ATOM 8164 C CA . GLN B 1 410 ? -37.562 -25.359 -10.234 1 96.69 410 GLN B CA 1
ATOM 8165 C C . GLN B 1 410 ? -37.312 -24.281 -11.297 1 96.69 410 GLN B C 1
ATOM 8167 O O . GLN B 1 410 ? -37.562 -23.109 -11.055 1 96.69 410 GLN B O 1
ATOM 8172 N N . ASN B 1 411 ? -36.938 -24.672 -12.547 1 95.75 411 ASN B N 1
ATOM 8173 C CA . ASN B 1 411 ? -36.75 -23.797 -13.703 1 95.75 411 ASN B CA 1
ATOM 8174 C C . ASN B 1 411 ? -35.969 -22.531 -13.328 1 95.75 411 ASN B C 1
ATOM 8176 O O . ASN B 1 411 ? -36.406 -21.422 -13.633 1 95.75 411 ASN B O 1
ATOM 8180 N N . VAL B 1 412 ? -34.906 -22.734 -12.734 1 96 412 VAL B N 1
ATOM 8181 C CA . VAL B 1 412 ? -34.125 -21.625 -12.203 1 96 412 VAL B CA 1
ATOM 8182 C C . VAL B 1 412 ? -33.25 -21.047 -13.297 1 96 412 VAL B C 1
ATOM 8184 O O . VAL B 1 412 ? -32.5 -21.781 -13.953 1 96 412 VAL B O 1
ATOM 8187 N N . SER B 1 413 ? -33.375 -19.781 -13.555 1 96.12 413 SER B N 1
ATOM 8188 C CA . SER B 1 413 ? -32.5 -19 -14.414 1 96.12 413 SER B CA 1
ATOM 8189 C C . SER B 1 413 ? -31.797 -17.891 -13.625 1 96.12 413 SER B C 1
ATOM 8191 O O . SER B 1 413 ? -32.406 -17.234 -12.805 1 96.12 413 SER B O 1
ATOM 8193 N N . PHE B 1 414 ? -30.484 -17.781 -13.883 1 94.38 414 PHE B N 1
ATOM 8194 C CA . PHE B 1 414 ? -29.719 -16.859 -13.031 1 94.38 414 PHE B CA 1
ATOM 8195 C C . PHE B 1 414 ? -28.641 -16.156 -13.828 1 94.38 414 PHE B C 1
ATOM 8197 O O . PHE B 1 414 ? -27.984 -16.766 -14.688 1 94.38 414 PHE B O 1
ATOM 8204 N N . CYS B 1 415 ? -28.594 -14.898 -13.586 1 92.06 415 CYS B N 1
ATOM 8205 C CA . CYS B 1 415 ? -27.5 -14.055 -14.055 1 92.06 415 CYS B CA 1
ATOM 8206 C C . CYS B 1 415 ? -26.875 -13.281 -12.898 1 92.06 415 CYS B C 1
ATOM 8208 O O . CYS B 1 415 ? -27.578 -12.805 -12.008 1 92.06 415 CYS B O 1
ATOM 8210 N N . TYR B 1 416 ? -25.578 -13.336 -12.852 1 87.75 416 TYR B N 1
ATOM 8211 C CA . TYR B 1 416 ? -24.922 -12.523 -11.828 1 87.75 416 TYR B CA 1
ATOM 8212 C C . TYR B 1 416 ? -25.203 -11.039 -12.055 1 87.75 416 TYR B C 1
ATOM 8214 O O . TYR B 1 416 ? -25.203 -10.57 -13.188 1 87.75 416 TYR B O 1
ATOM 8222 N N . PRO B 1 417 ? -25.438 -10.328 -10.992 1 82.62 417 PRO B N 1
ATOM 8223 C CA . PRO B 1 417 ? -25.703 -8.898 -11.141 1 82.62 417 PRO B CA 1
ATOM 8224 C C . PRO B 1 417 ? -24.531 -8.133 -11.734 1 82.62 417 PRO B C 1
ATOM 8226 O O . PRO B 1 417 ? -24.719 -7.094 -12.367 1 82.62 417 PRO B O 1
ATOM 8229 N N . SER B 1 418 ? -23.375 -8.656 -11.57 1 77.62 418 SER B N 1
ATOM 8230 C CA . SER B 1 418 ? -22.172 -8.016 -12.125 1 77.62 418 SER B CA 1
ATOM 8231 C C . SER B 1 418 ? -22.094 -8.227 -13.633 1 77.62 418 SER B C 1
ATOM 8233 O O . SER B 1 418 ? -21.484 -7.418 -14.344 1 77.62 418 SER B O 1
ATOM 8235 N N . ARG B 1 419 ? -22.625 -9.328 -14.109 1 82.81 419 ARG B N 1
ATOM 8236 C CA . ARG B 1 419 ? -22.641 -9.641 -15.531 1 82.81 419 ARG B CA 1
ATOM 8237 C C . ARG B 1 419 ? -24.031 -10.062 -15.984 1 82.81 419 ARG B C 1
ATOM 8239 O O . ARG B 1 419 ? -24.266 -11.227 -16.328 1 82.81 419 ARG B O 1
ATOM 8246 N N . PRO B 1 420 ? -24.891 -9.188 -16.188 1 82.69 420 PRO B N 1
ATOM 8247 C CA . PRO B 1 420 ? -26.281 -9.523 -16.516 1 82.69 420 PRO B CA 1
ATOM 8248 C C . PRO B 1 420 ? -26.438 -10.086 -17.922 1 82.69 420 PRO B C 1
ATOM 8250 O O . PRO B 1 420 ? -27.453 -10.719 -18.234 1 82.69 420 PRO B O 1
ATOM 8253 N N . GLU B 1 421 ? -25.375 -9.969 -18.688 1 83.56 421 GLU B N 1
ATOM 8254 C CA . GLU B 1 421 ? -25.484 -10.398 -20.078 1 83.56 421 GLU B CA 1
ATOM 8255 C C . GLU B 1 421 ? -25.234 -11.898 -20.219 1 83.56 421 GLU B C 1
ATOM 8257 O O . GLU B 1 421 ? -25.672 -12.523 -21.188 1 83.56 421 GLU B O 1
ATOM 8262 N N . ILE B 1 422 ? -24.594 -12.422 -19.219 1 86.5 422 ILE B N 1
ATOM 8263 C CA . ILE B 1 422 ? -24.25 -13.836 -19.297 1 86.5 422 ILE B CA 1
ATOM 8264 C C . ILE B 1 422 ? -25.188 -14.641 -18.406 1 86.5 422 ILE B C 1
ATOM 8266 O O . ILE B 1 422 ? -25.172 -14.492 -17.188 1 86.5 422 ILE B O 1
ATOM 8270 N N . GLN B 1 423 ? -26.016 -15.32 -19.078 1 90.69 423 GLN B N 1
ATOM 8271 C CA . GLN B 1 423 ? -26.875 -16.234 -18.312 1 90.69 423 GLN B CA 1
ATOM 8272 C C . GLN B 1 423 ? -26.109 -17.484 -17.891 1 90.69 423 GLN B C 1
ATOM 8274 O O . GLN B 1 423 ? -25.812 -18.344 -18.719 1 90.69 423 GLN B O 1
ATOM 8279 N N . VAL B 1 424 ? -25.828 -17.594 -16.641 1 91.5 424 VAL B N 1
ATOM 8280 C CA . VAL B 1 424 ? -25.016 -18.672 -16.125 1 91.5 424 VAL B CA 1
ATOM 8281 C C . VAL B 1 424 ? -25.859 -19.938 -15.992 1 91.5 424 VAL B C 1
ATOM 8283 O O . VAL B 1 424 ? -25.391 -21.047 -16.297 1 91.5 424 VAL B O 1
ATOM 8286 N N . LEU B 1 425 ? -27.094 -19.797 -15.461 1 94.94 425 LEU B N 1
ATOM 8287 C CA . LEU B 1 425 ? -28.031 -20.906 -15.367 1 94.94 425 LEU B CA 1
ATOM 8288 C C . LEU B 1 425 ? -29.25 -20.672 -16.25 1 94.94 425 LEU B C 1
ATOM 8290 O O . LEU B 1 425 ? -29.812 -19.562 -16.25 1 94.94 425 LEU B O 1
ATOM 8294 N N . LYS B 1 426 ? -29.625 -21.719 -17.016 1 95.56 426 LYS B N 1
ATOM 8295 C CA . LYS B 1 426 ? -30.75 -21.641 -17.938 1 95.56 426 LYS B CA 1
ATOM 8296 C C . LYS B 1 426 ? -31.812 -22.703 -17.609 1 95.56 426 LYS B C 1
ATOM 8298 O O . LYS B 1 426 ? -31.672 -23.859 -17.984 1 95.56 426 LYS B O 1
ATOM 8303 N N . ASN B 1 427 ? -32.812 -22.297 -17 1 94.19 427 ASN B N 1
ATOM 8304 C CA . ASN B 1 427 ? -33.969 -23.156 -16.703 1 94.19 427 ASN B CA 1
ATOM 8305 C C . ASN B 1 427 ? -33.531 -24.469 -16.062 1 94.19 427 ASN B C 1
ATOM 8307 O O . ASN B 1 427 ? -33.875 -25.547 -16.531 1 94.19 427 ASN B O 1
ATOM 8311 N N . VAL B 1 428 ? -32.812 -24.391 -15.055 1 95.31 428 VAL B N 1
ATOM 8312 C CA . VAL B 1 428 ? -32.25 -25.547 -14.375 1 95.31 428 VAL B CA 1
ATOM 8313 C C . VAL B 1 428 ? -33.25 -26.125 -13.391 1 95.31 428 VAL B C 1
ATOM 8315 O O . VAL B 1 428 ? -33.812 -25.375 -12.57 1 95.31 428 VAL B O 1
ATOM 8318 N N . SER B 1 429 ? -33.531 -27.406 -13.539 1 96.19 429 SER B N 1
ATOM 8319 C CA . SER B 1 429 ? -34.469 -28.078 -12.633 1 96.19 429 SER B CA 1
ATOM 8320 C C . SER B 1 429 ? -33.906 -29.422 -12.18 1 96.19 429 SER B C 1
ATOM 8322 O O . SER B 1 429 ? -33.5 -30.25 -13.008 1 96.19 429 SER B O 1
ATOM 8324 N N . PHE B 1 430 ? -33.75 -29.625 -10.906 1 95.19 430 PHE B N 1
ATOM 8325 C CA . PHE B 1 430 ? -33.375 -30.922 -10.328 1 95.19 430 PHE B CA 1
ATOM 8326 C C . PHE B 1 430 ? -33.719 -30.953 -8.844 1 95.19 430 PHE B C 1
ATOM 8328 O O . PHE B 1 430 ? -34.094 -29.938 -8.258 1 95.19 430 PHE B O 1
ATOM 8335 N N . GLU B 1 431 ? -33.656 -32.156 -8.297 1 95.31 431 GLU B N 1
ATOM 8336 C CA . GLU B 1 431 ? -34.094 -32.281 -6.91 1 95.31 431 GLU B CA 1
ATOM 8337 C C . GLU B 1 431 ? -33.062 -33.062 -6.102 1 95.31 431 GLU B C 1
ATOM 8339 O O . GLU B 1 431 ? -32.406 -34 -6.625 1 95.31 431 GLU B O 1
ATOM 8344 N N . LEU B 1 432 ? -32.906 -32.594 -4.852 1 95.44 432 LEU B N 1
ATOM 8345 C CA . LEU B 1 432 ? -32.125 -33.312 -3.852 1 95.44 432 LEU B CA 1
ATOM 8346 C C . LEU B 1 432 ? -33.031 -33.969 -2.803 1 95.44 432 LEU B C 1
ATOM 8348 O O . LEU B 1 432 ? -33.781 -33.25 -2.121 1 95.44 432 LEU B O 1
ATOM 8352 N N . ARG B 1 433 ? -32.875 -35.219 -2.652 1 93.69 433 ARG B N 1
ATOM 8353 C CA . ARG B 1 433 ? -33.719 -35.938 -1.711 1 93.69 433 ARG B CA 1
ATOM 8354 C C . ARG B 1 433 ? -33 -36.156 -0.391 1 93.69 433 ARG B C 1
ATOM 8356 O O . ARG B 1 433 ? -31.797 -36.375 -0.373 1 93.69 433 ARG B O 1
ATOM 8363 N N . PRO B 1 434 ? -33.812 -36.156 0.718 1 93.5 434 PRO B N 1
ATOM 8364 C CA . PRO B 1 434 ? -33.188 -36.406 2.025 1 93.5 434 PRO B CA 1
ATOM 8365 C C . PRO B 1 434 ? -32.531 -37.781 2.125 1 93.5 434 PRO B C 1
ATOM 8367 O O . PRO B 1 434 ? -33.094 -38.781 1.628 1 93.5 434 PRO B O 1
ATOM 8370 N N . GLY B 1 435 ? -31.297 -37.844 2.629 1 89.5 435 GLY B N 1
ATOM 8371 C CA . GLY B 1 435 ? -30.594 -39.094 2.865 1 89.5 435 GLY B CA 1
ATOM 8372 C C . GLY B 1 435 ? -29.797 -39.562 1.661 1 89.5 435 GLY B C 1
ATOM 8373 O O . GLY B 1 435 ? -29.203 -40.656 1.691 1 89.5 435 GLY B O 1
ATOM 8374 N N . GLU B 1 436 ? -29.859 -38.812 0.628 1 90.62 436 GLU B N 1
ATOM 8375 C CA . GLU B 1 436 ? -29.172 -39.188 -0.6 1 90.62 436 GLU B CA 1
ATOM 8376 C C . GLU B 1 436 ? -27.984 -38.25 -0.86 1 90.62 436 GLU B C 1
ATOM 8378 O O . GLU B 1 436 ? -28.016 -37.094 -0.482 1 90.62 436 GLU B O 1
ATOM 8383 N N . VAL B 1 437 ? -26.984 -38.844 -1.377 1 91.69 437 VAL B N 1
ATOM 8384 C CA . VAL B 1 437 ? -25.828 -38.094 -1.81 1 91.69 437 VAL B CA 1
ATOM 8385 C C . VAL B 1 437 ? -25.922 -37.781 -3.307 1 91.69 437 VAL B C 1
ATOM 8387 O O . VAL B 1 437 ? -25.953 -38.719 -4.121 1 91.69 437 VAL B O 1
ATOM 8390 N N . THR B 1 438 ? -26.062 -36.531 -3.629 1 93.31 438 THR B N 1
ATOM 8391 C CA . THR B 1 438 ? -26.141 -36.094 -5.023 1 93.31 438 THR B CA 1
ATOM 8392 C C . THR B 1 438 ? -24.859 -35.406 -5.461 1 93.31 438 THR B C 1
ATOM 8394 O O . THR B 1 438 ? -24.359 -34.5 -4.773 1 93.31 438 THR B O 1
ATOM 8397 N N . ALA B 1 439 ? -24.281 -35.812 -6.562 1 92.69 439 ALA B N 1
ATOM 8398 C CA . ALA B 1 439 ? -23.078 -35.219 -7.109 1 92.69 439 ALA B CA 1
ATOM 8399 C C . ALA B 1 439 ? -23.391 -34.344 -8.305 1 92.69 439 ALA B C 1
ATOM 8401 O O . ALA B 1 439 ? -24.156 -34.719 -9.188 1 92.69 439 ALA B O 1
ATOM 8402 N N . LEU B 1 440 ? -22.938 -33.188 -8.203 1 92.56 440 LEU B N 1
ATOM 8403 C CA . LEU B 1 440 ? -23.047 -32.25 -9.312 1 92.56 440 LEU B CA 1
ATOM 8404 C C . LEU B 1 440 ? -21.75 -32.188 -10.094 1 92.56 440 LEU B C 1
ATOM 8406 O O . LEU B 1 440 ? -20.719 -31.766 -9.555 1 92.56 440 LEU B O 1
ATOM 8410 N N . VAL B 1 441 ? -21.797 -32.594 -11.375 1 90.5 441 VAL B N 1
ATOM 8411 C CA . VAL B 1 441 ? -20.578 -32.688 -12.172 1 90.5 441 VAL B CA 1
ATOM 8412 C C . VAL B 1 441 ? -20.75 -31.891 -13.469 1 90.5 441 VAL B C 1
ATOM 8414 O O . VAL B 1 441 ? -21.875 -31.719 -13.945 1 90.5 441 VAL B O 1
ATOM 8417 N N . GLY B 1 442 ? -19.656 -31.344 -13.938 1 87.38 442 GLY B N 1
ATOM 8418 C CA . GLY B 1 442 ? -19.641 -30.562 -15.164 1 87.38 442 GLY B CA 1
ATOM 8419 C C . GLY B 1 442 ? -18.328 -29.828 -15.375 1 87.38 442 GLY B C 1
ATOM 8420 O O . GLY B 1 442 ? -17.531 -29.703 -14.445 1 87.38 442 GLY B O 1
ATOM 8421 N N . PRO B 1 443 ? -18.156 -29.391 -16.531 1 84.06 443 PRO B N 1
ATOM 8422 C CA . PRO B 1 443 ? -16.938 -28.625 -16.797 1 84.06 443 PRO B CA 1
ATOM 8423 C C . PRO B 1 443 ? -16.891 -27.312 -16.016 1 84.06 443 PRO B C 1
ATOM 8425 O O . PRO B 1 443 ? -17.891 -26.922 -15.391 1 84.06 443 PRO B O 1
ATOM 8428 N N . ASN B 1 444 ? -15.766 -26.766 -15.922 1 79.81 444 ASN B N 1
ATOM 8429 C CA . ASN B 1 444 ? -15.625 -25.469 -15.25 1 79.81 444 ASN B CA 1
ATOM 8430 C C . ASN B 1 444 ? -16.5 -24.406 -15.891 1 79.81 444 ASN B C 1
ATOM 8432 O O . ASN B 1 444 ? -16.594 -24.328 -17.125 1 79.81 444 ASN B O 1
ATOM 8436 N N . GLY B 1 445 ? -17.203 -23.703 -15.133 1 81 445 GLY B N 1
ATOM 8437 C CA . GLY B 1 445 ? -18.062 -22.641 -15.648 1 81 445 GLY B CA 1
ATOM 8438 C C . GLY B 1 445 ? -19.453 -23.125 -16 1 81 445 GLY B C 1
ATOM 8439 O O . GLY B 1 445 ? -20.234 -22.375 -16.594 1 81 445 GLY B O 1
ATOM 8440 N N . SER B 1 446 ? -19.734 -24.312 -15.664 1 86.62 446 SER B N 1
ATOM 8441 C CA . SER B 1 446 ? -21.031 -24.859 -16.031 1 86.62 446 SER B CA 1
ATOM 8442 C C . SER B 1 446 ? -22.125 -24.359 -15.109 1 86.62 446 SER B C 1
ATOM 8444 O O . SER B 1 446 ? -23.312 -24.5 -15.406 1 86.62 446 SER B O 1
ATOM 8446 N N . GLY B 1 447 ? -21.75 -23.734 -13.992 1 89.19 447 GLY B N 1
ATOM 8447 C CA . GLY B 1 447 ? -22.75 -23.156 -13.117 1 89.19 447 GLY B CA 1
ATOM 8448 C C . GLY B 1 447 ? -22.906 -23.906 -11.805 1 89.19 447 GLY B C 1
ATOM 8449 O O . GLY B 1 447 ? -23.828 -23.625 -11.031 1 89.19 447 GLY B O 1
ATOM 8450 N N . LYS B 1 448 ? -22.125 -24.797 -11.516 1 90.94 448 LYS B N 1
ATOM 8451 C CA . LYS B 1 448 ? -22.203 -25.594 -10.305 1 90.94 448 LYS B CA 1
ATOM 8452 C C . LYS B 1 448 ? -22.172 -24.719 -9.055 1 90.94 448 LYS B C 1
ATOM 8454 O O . LYS B 1 448 ? -23.031 -24.844 -8.18 1 90.94 448 LYS B O 1
ATOM 8459 N N . SER B 1 449 ? -21.188 -23.812 -9 1 88.94 449 SER B N 1
ATOM 8460 C CA . SER B 1 449 ? -21.031 -22.938 -7.84 1 88.94 449 SER B CA 1
ATOM 8461 C C . SER B 1 449 ? -22.203 -21.953 -7.723 1 88.94 449 SER B C 1
ATOM 8463 O O . SER B 1 449 ? -22.547 -21.531 -6.621 1 88.94 449 SER B O 1
ATOM 8465 N N . SER B 1 450 ? -22.781 -21.625 -8.836 1 92.44 450 SER B N 1
ATOM 8466 C CA . SER B 1 450 ? -23.938 -20.734 -8.828 1 92.44 450 SER B CA 1
ATOM 8467 C C . SER B 1 450 ? -25.156 -21.406 -8.188 1 92.44 450 SER B C 1
ATOM 8469 O O . SER B 1 450 ? -25.938 -20.766 -7.496 1 92.44 450 SER B O 1
ATOM 8471 N N . CYS B 1 451 ? -25.25 -22.688 -8.453 1 94.44 451 CYS B N 1
ATOM 8472 C CA . CYS B 1 451 ? -26.344 -23.422 -7.816 1 94.44 451 CYS B CA 1
ATOM 8473 C C . CYS B 1 451 ? -26.203 -23.406 -6.301 1 94.44 451 CYS B C 1
ATOM 8475 O O . CYS B 1 451 ? -27.203 -23.203 -5.59 1 94.44 451 CYS B O 1
ATOM 8477 N N . VAL B 1 452 ? -25 -23.516 -5.871 1 93.56 452 VAL B N 1
ATOM 8478 C CA . VAL B 1 452 ? -24.734 -23.5 -4.438 1 93.56 452 VAL B CA 1
ATOM 8479 C C . VAL B 1 452 ? -25.031 -22.109 -3.867 1 93.56 452 VAL B C 1
ATOM 8481 O O . VAL B 1 452 ? -25.641 -22 -2.801 1 93.56 452 VAL B O 1
ATOM 8484 N N . ALA B 1 453 ? -24.703 -21.109 -4.539 1 92.69 453 ALA B N 1
ATOM 8485 C CA . ALA B 1 453 ? -24.906 -19.734 -4.098 1 92.69 453 ALA B CA 1
ATOM 8486 C C . ALA B 1 453 ? -26.391 -19.422 -3.961 1 92.69 453 ALA B C 1
ATOM 8488 O O . ALA B 1 453 ? -26.812 -18.703 -3.047 1 92.69 453 ALA B O 1
ATOM 8489 N N . LEU B 1 454 ? -27.188 -19.969 -4.863 1 93.94 454 LEU B N 1
ATOM 8490 C CA . LEU B 1 454 ? -28.625 -19.75 -4.824 1 93.94 454 LEU B CA 1
ATOM 8491 C C . LEU B 1 454 ? -29.266 -20.531 -3.676 1 93.94 454 LEU B C 1
ATOM 8493 O O . LEU B 1 454 ? -30.203 -20.047 -3.029 1 93.94 454 LEU B O 1
ATOM 8497 N N . LEU B 1 455 ? -28.734 -21.719 -3.473 1 94.44 455 LEU B N 1
ATOM 8498 C CA . LEU B 1 455 ? -29.234 -22.531 -2.375 1 94.44 455 LEU B CA 1
ATOM 8499 C C . LEU B 1 455 ? -28.984 -21.844 -1.032 1 94.44 455 LEU B C 1
ATOM 8501 O O . LEU B 1 455 ? -29.844 -21.906 -0.141 1 94.44 455 LEU B O 1
ATOM 8505 N N . GLU B 1 456 ? -27.875 -21.156 -0.922 1 93.12 456 GLU B N 1
ATOM 8506 C CA . GLU B 1 456 ? -27.516 -20.438 0.297 1 93.12 456 GLU B CA 1
ATOM 8507 C C . GLU B 1 456 ? -28.172 -19.062 0.345 1 93.12 456 GLU B C 1
ATOM 8509 O O . GLU B 1 456 ? -27.969 -18.312 1.291 1 93.12 456 GLU B O 1
ATOM 8514 N N . HIS B 1 457 ? -28.922 -18.75 -0.616 1 92.38 457 HIS B N 1
ATOM 8515 C CA . HIS B 1 457 ? -29.672 -17.5 -0.708 1 92.38 457 HIS B CA 1
ATOM 8516 C C . HIS B 1 457 ? -28.734 -16.297 -0.732 1 92.38 457 HIS B C 1
ATOM 8518 O O . HIS B 1 457 ? -29 -15.281 -0.076 1 92.38 457 HIS B O 1
ATOM 8524 N N . PHE B 1 458 ? -27.594 -16.5 -1.374 1 90.19 458 PHE B N 1
ATOM 8525 C CA . PHE B 1 458 ? -26.688 -15.375 -1.563 1 90.19 458 PHE B CA 1
ATOM 8526 C C . PHE B 1 458 ? -27.219 -14.438 -2.641 1 90.19 458 PHE B C 1
ATOM 8528 O O . PHE B 1 458 ? -26.938 -13.234 -2.617 1 90.19 458 PHE B O 1
ATOM 8535 N N . TYR B 1 459 ? -27.906 -15.07 -3.574 1 90.75 459 TYR B N 1
ATOM 8536 C CA . TYR B 1 459 ? -28.484 -14.352 -4.699 1 90.75 459 TYR B CA 1
ATOM 8537 C C . TYR B 1 459 ? -29.953 -14.734 -4.895 1 90.75 459 TYR B C 1
ATOM 8539 O O . TYR B 1 459 ? -30.406 -15.734 -4.344 1 90.75 459 TYR B O 1
ATOM 8547 N N . GLU B 1 460 ? -30.594 -13.836 -5.637 1 90.12 460 GLU B N 1
ATOM 8548 C CA . GLU B 1 460 ? -31.953 -14.133 -6.055 1 90.12 460 GLU B CA 1
ATOM 8549 C C . GLU B 1 460 ? -32.031 -14.484 -7.539 1 90.12 460 GLU B C 1
ATOM 8551 O O . GLU B 1 460 ? -31.391 -13.812 -8.359 1 90.12 460 GLU B O 1
ATOM 8556 N N . PRO B 1 461 ? -32.594 -15.602 -7.766 1 92.44 461 PRO B N 1
ATOM 8557 C CA . PRO B 1 461 ? -32.719 -15.969 -9.18 1 92.44 461 PRO B CA 1
ATOM 8558 C C . PRO B 1 461 ? -33.625 -15.016 -9.953 1 92.44 461 PRO B C 1
ATOM 8560 O O . PRO B 1 461 ? -34.469 -14.336 -9.359 1 92.44 461 PRO B O 1
ATOM 8563 N N . GLN B 1 462 ? -33.469 -14.906 -11.211 1 91.12 462 GLN B N 1
ATOM 8564 C CA . GLN B 1 462 ? -34.25 -14.047 -12.07 1 91.12 462 GLN B CA 1
ATOM 8565 C C . GLN B 1 462 ? -35.625 -14.664 -12.344 1 91.12 462 GLN B C 1
ATOM 8567 O O . GLN B 1 462 ? -36.656 -13.969 -12.352 1 91.12 462 GLN B O 1
ATOM 8572 N N . SER B 1 463 ? -35.5 -15.898 -12.664 1 93.12 463 SER B N 1
ATOM 8573 C CA . SER B 1 463 ? -36.719 -16.672 -12.844 1 93.12 463 SER B CA 1
ATOM 8574 C C . SER B 1 463 ? -36.594 -18.047 -12.188 1 93.12 463 SER B C 1
ATOM 8576 O O . SER B 1 463 ? -35.5 -18.547 -11.984 1 93.12 463 SER B O 1
ATOM 8578 N N . GLY B 1 464 ? -37.75 -18.469 -11.727 1 93.62 464 GLY B N 1
ATOM 8579 C CA . GLY B 1 464 ? -37.75 -19.734 -11.008 1 93.62 464 GLY B CA 1
ATOM 8580 C C . GLY B 1 464 ? -37.531 -19.578 -9.516 1 93.62 464 GLY B C 1
ATOM 8581 O O . GLY B 1 464 ? -37.562 -18.453 -9 1 93.62 464 GLY B O 1
ATOM 8582 N N . GLU B 1 465 ? -37.531 -20.781 -8.852 1 94.81 465 GLU B N 1
ATOM 8583 C CA . GLU B 1 465 ? -37.344 -20.703 -7.406 1 94.81 465 GLU B CA 1
ATOM 8584 C C . GLU B 1 465 ? -36.594 -21.906 -6.875 1 94.81 465 GLU B C 1
ATOM 8586 O O . GLU B 1 465 ? -36.625 -22.984 -7.477 1 94.81 465 GLU B O 1
ATOM 8591 N N . VAL B 1 466 ? -35.875 -21.656 -5.891 1 95.75 466 VAL B N 1
ATOM 8592 C CA . VAL B 1 466 ? -35.219 -22.719 -5.129 1 95.75 466 VAL B CA 1
ATOM 8593 C C . VAL B 1 466 ? -36 -23 -3.846 1 95.75 466 VAL B C 1
ATOM 8595 O O . VAL B 1 466 ? -36.219 -22.094 -3.029 1 95.75 466 VAL B O 1
ATOM 8598 N N . LEU B 1 467 ? -36.375 -24.234 -3.754 1 96.12 467 LEU B N 1
ATOM 8599 C CA . LEU B 1 467 ? -37.25 -24.578 -2.637 1 96.12 467 LEU B CA 1
ATOM 8600 C C . LEU B 1 467 ? -36.531 -25.5 -1.656 1 96.12 467 LEU B C 1
ATOM 8602 O O . LEU B 1 467 ? -35.781 -26.375 -2.066 1 96.12 467 LEU B O 1
ATOM 8606 N N . LEU B 1 468 ? -36.75 -25.25 -0.404 1 95.56 468 LEU B N 1
ATOM 8607 C CA . LEU B 1 468 ? -36.375 -26.125 0.689 1 95.56 468 LEU B CA 1
ATOM 8608 C C . LEU B 1 468 ? -37.594 -26.656 1.426 1 95.56 468 LEU B C 1
ATOM 8610 O O . LEU B 1 468 ? -38.312 -25.906 2.072 1 95.56 468 LEU B O 1
ATOM 8614 N N . ASP B 1 469 ? -37.812 -27.859 1.378 1 94.44 469 ASP B N 1
ATOM 8615 C CA . ASP B 1 469 ? -39 -28.516 1.907 1 94.44 469 ASP B CA 1
ATOM 8616 C C . ASP B 1 469 ? -40.281 -27.828 1.411 1 94.44 469 ASP B C 1
ATOM 8618 O O . ASP B 1 469 ? -41.188 -27.531 2.199 1 94.44 469 ASP B O 1
ATOM 8622 N N . GLY B 1 470 ? -40.25 -27.344 0.167 1 92.25 470 GLY B N 1
ATOM 8623 C CA . GLY B 1 470 ? -41.438 -26.797 -0.489 1 92.25 470 GLY B CA 1
ATOM 8624 C C . GLY B 1 470 ? -41.562 -25.297 -0.326 1 92.25 470 GLY B C 1
ATOM 8625 O O . GLY B 1 470 ? -42.469 -24.672 -0.917 1 92.25 470 GLY B O 1
ATOM 8626 N N . VAL B 1 471 ? -40.781 -24.703 0.448 1 93.88 471 VAL B N 1
ATOM 8627 C CA . VAL B 1 471 ? -40.844 -23.266 0.675 1 93.88 471 VAL B CA 1
ATOM 8628 C C . VAL B 1 471 ? -39.625 -22.594 0.067 1 93.88 471 VAL B C 1
ATOM 8630 O O . VAL B 1 471 ? -38.5 -23.125 0.175 1 93.88 471 VAL B O 1
ATOM 8633 N N . PRO B 1 472 ? -39.875 -21.438 -0.517 1 93.62 472 PRO B N 1
ATOM 8634 C CA . PRO B 1 472 ? -38.719 -20.75 -1.079 1 93.62 472 PRO B CA 1
ATOM 8635 C C . PRO B 1 472 ? -37.688 -20.375 -0.021 1 93.62 472 PRO B C 1
ATOM 8637 O O . PRO B 1 472 ? -38.062 -20.016 1.104 1 93.62 472 PRO B O 1
ATOM 8640 N N . VAL B 1 473 ? -36.438 -20.484 -0.318 1 92.94 473 VAL B N 1
ATOM 8641 C CA . VAL B 1 473 ? -35.344 -20.281 0.604 1 92.94 473 VAL B CA 1
ATOM 8642 C C . VAL B 1 473 ? -35.344 -18.844 1.135 1 92.94 473 VAL B C 1
ATOM 8644 O O . VAL B 1 473 ? -34.938 -18.594 2.266 1 92.94 473 VAL B O 1
ATOM 8647 N N . GLY B 1 474 ? -35.844 -17.891 0.417 1 90.44 474 GLY B N 1
ATOM 8648 C CA . GLY B 1 474 ? -35.875 -16.484 0.817 1 90.44 474 GLY B CA 1
ATOM 8649 C C . GLY B 1 474 ? -36.875 -16.219 1.942 1 90.44 474 GLY B C 1
ATOM 8650 O O . GLY B 1 474 ? -36.781 -15.18 2.604 1 90.44 474 GLY B O 1
ATOM 8651 N N . LYS B 1 475 ? -37.719 -17.109 2.227 1 91.75 475 LYS B N 1
ATOM 8652 C CA . LYS B 1 475 ? -38.75 -16.922 3.25 1 91.75 475 LYS B CA 1
ATOM 8653 C C . LYS B 1 475 ? -38.25 -17.391 4.617 1 91.75 475 LYS B C 1
ATOM 8655 O O . LYS B 1 475 ? -38.844 -17.047 5.645 1 91.75 475 LYS B O 1
ATOM 8660 N N . TYR B 1 476 ? -37.219 -18.094 4.637 1 92.56 476 TYR B N 1
ATOM 8661 C CA . TYR B 1 476 ? -36.656 -18.594 5.891 1 92.56 476 TYR B CA 1
ATOM 8662 C C . TYR B 1 476 ? -35.844 -17.5 6.594 1 92.56 476 TYR B C 1
ATOM 8664 O O . TYR B 1 476 ? -35.312 -16.609 5.945 1 92.56 476 TYR B O 1
ATOM 8672 N N . GLU B 1 477 ? -35.938 -17.625 7.898 1 91.88 477 GLU B N 1
ATOM 8673 C CA . GLU B 1 477 ? -35.094 -16.734 8.688 1 91.88 477 GLU B CA 1
ATOM 8674 C C . GLU B 1 477 ? -33.625 -16.953 8.367 1 91.88 477 GLU B C 1
ATOM 8676 O O . GLU B 1 477 ? -33.156 -18.109 8.266 1 91.88 477 GLU B O 1
ATOM 8681 N N . HIS B 1 478 ? -32.906 -15.938 8.266 1 89.62 478 HIS B N 1
ATOM 8682 C CA . HIS B 1 478 ? -31.547 -15.945 7.762 1 89.62 478 HIS B CA 1
ATOM 8683 C C . HIS B 1 478 ? -30.656 -16.859 8.609 1 89.62 478 HIS B C 1
ATOM 8685 O O . HIS B 1 478 ? -29.969 -17.734 8.078 1 89.62 478 HIS B O 1
ATOM 8691 N N . LYS B 1 479 ? -30.641 -16.734 9.891 1 89.56 479 LYS B N 1
ATOM 8692 C CA . LYS B 1 479 ? -29.781 -17.516 10.766 1 89.56 479 LYS B CA 1
ATOM 8693 C C . LYS B 1 479 ? -30.203 -18.984 10.773 1 89.56 479 LYS B C 1
ATOM 8695 O O . LYS B 1 479 ? -29.359 -19.891 10.805 1 89.56 479 LYS B O 1
ATOM 8700 N N . TYR B 1 480 ? -31.469 -19.109 10.672 1 91.25 480 TYR B N 1
ATOM 8701 C CA . TYR B 1 480 ? -32.031 -20.469 10.664 1 91.25 480 TYR B CA 1
ATOM 8702 C C . TYR B 1 480 ? -31.609 -21.219 9.398 1 91.25 480 TYR B C 1
ATOM 8704 O O . TYR B 1 480 ? -31.172 -22.359 9.469 1 91.25 480 TYR B O 1
ATOM 8712 N N . LEU B 1 481 ? -31.75 -20.578 8.336 1 92.5 481 LEU B N 1
ATOM 8713 C CA . LEU B 1 481 ? -31.406 -21.188 7.055 1 92.5 481 LEU B CA 1
ATOM 8714 C C . LEU B 1 481 ? -29.953 -21.641 7.035 1 92.5 481 LEU B C 1
ATOM 8716 O O . LEU B 1 481 ? -29.656 -22.781 6.652 1 92.5 481 LEU B O 1
ATOM 8720 N N . HIS B 1 482 ? -29.109 -20.828 7.516 1 92.06 482 HIS B N 1
ATOM 8721 C CA . HIS B 1 482 ? -27.688 -21.094 7.406 1 92.06 482 HIS B CA 1
ATOM 8722 C C . HIS B 1 482 ? -27.219 -22.031 8.516 1 92.06 482 HIS B C 1
ATOM 8724 O O . HIS B 1 482 ? -26.078 -22.516 8.492 1 92.06 482 HIS B O 1
ATOM 8730 N N . ARG B 1 483 ? -28.062 -22.281 9.445 1 90.12 483 ARG B N 1
ATOM 8731 C CA . ARG B 1 483 ? -27.797 -23.328 10.43 1 90.12 483 ARG B CA 1
ATOM 8732 C C . ARG B 1 483 ? -28.188 -24.703 9.875 1 90.12 483 ARG B C 1
ATOM 8734 O O . ARG B 1 483 ? -27.547 -25.703 10.195 1 90.12 483 ARG B O 1
ATOM 8741 N N . GLN B 1 484 ? -29.188 -24.625 9.055 1 92.44 484 GLN B N 1
ATOM 8742 C CA . GLN B 1 484 ? -29.719 -25.875 8.5 1 92.44 484 GLN B CA 1
ATOM 8743 C C . GLN B 1 484 ? -28.969 -26.266 7.227 1 92.44 484 GLN B C 1
ATOM 8745 O O . GLN B 1 484 ? -28.891 -27.453 6.891 1 92.44 484 GLN B O 1
ATOM 8750 N N . VAL B 1 485 ? -28.547 -25.297 6.555 1 94.25 485 VAL B N 1
ATOM 8751 C CA . VAL B 1 485 ? -27.797 -25.531 5.328 1 94.25 485 VAL B CA 1
ATOM 8752 C C . VAL B 1 485 ? -26.344 -25.094 5.527 1 94.25 485 VAL B C 1
ATOM 8754 O O . VAL B 1 485 ? -26.047 -23.906 5.648 1 94.25 485 VAL B O 1
ATOM 8757 N N . ALA B 1 486 ? -25.438 -26.047 5.562 1 93.56 486 ALA B N 1
ATOM 8758 C CA . ALA B 1 486 ? -24.031 -25.734 5.789 1 93.56 486 ALA B CA 1
ATOM 8759 C C . ALA B 1 486 ? -23.219 -25.906 4.508 1 93.56 486 ALA B C 1
ATOM 8761 O O . ALA B 1 486 ? -23.391 -26.891 3.777 1 93.56 486 ALA B O 1
ATOM 8762 N N . LEU B 1 487 ? -22.391 -24.906 4.277 1 93.69 487 LEU B N 1
ATOM 8763 C CA . LEU B 1 487 ? -21.578 -24.906 3.062 1 93.69 487 LEU B CA 1
ATOM 8764 C C . LEU B 1 487 ? -20.094 -24.984 3.398 1 93.69 487 LEU B C 1
ATOM 8766 O O . LEU B 1 487 ? -19.625 -24.281 4.301 1 93.69 487 LEU B O 1
ATOM 8770 N N . VAL B 1 488 ? -19.422 -25.906 2.762 1 91.38 488 VAL B N 1
ATOM 8771 C CA . VAL B 1 488 ? -17.969 -25.938 2.766 1 91.38 488 VAL B CA 1
ATOM 8772 C C . VAL B 1 488 ? -17.438 -25.547 1.39 1 91.38 488 VAL B C 1
ATOM 8774 O O . VAL B 1 488 ? -17.578 -26.297 0.422 1 91.38 488 VAL B O 1
ATOM 8777 N N . GLY B 1 489 ? -16.891 -24.406 1.324 1 86.88 489 GLY B N 1
ATOM 8778 C CA . GLY B 1 489 ? -16.469 -23.844 0.051 1 86.88 489 GLY B CA 1
ATOM 8779 C C . GLY B 1 489 ? -15.156 -24.422 -0.446 1 86.88 489 GLY B C 1
ATOM 8780 O O . GLY B 1 489 ? -14.516 -25.219 0.245 1 86.88 489 GLY B O 1
ATOM 8781 N N . GLN B 1 490 ? -14.82 -23.938 -1.651 1 79 490 GLN B N 1
ATOM 8782 C CA . GLN B 1 490 ? -13.633 -24.406 -2.352 1 79 490 GLN B CA 1
ATOM 8783 C C . GLN B 1 490 ? -12.359 -23.969 -1.623 1 79 490 GLN B C 1
ATOM 8785 O O . GLN B 1 490 ? -11.43 -24.766 -1.467 1 79 490 GLN B O 1
ATOM 8790 N N . GLU B 1 491 ? -12.359 -22.75 -1.175 1 80.38 491 GLU B N 1
ATOM 8791 C CA . GLU B 1 491 ? -11.203 -22.25 -0.433 1 80.38 491 GLU B CA 1
ATOM 8792 C C . GLU B 1 491 ? -11.508 -22.156 1.06 1 80.38 491 GLU B C 1
ATOM 8794 O O . GLU B 1 491 ? -12.398 -21.406 1.47 1 80.38 491 GLU B O 1
ATOM 8799 N N . PRO B 1 492 ? -10.766 -23 1.757 1 83.62 492 PRO B N 1
ATOM 8800 C CA . PRO B 1 492 ? -11.031 -22.953 3.197 1 83.62 492 PRO B CA 1
ATOM 8801 C C . PRO B 1 492 ? -10.531 -21.656 3.848 1 83.62 492 PRO B C 1
ATOM 8803 O O . PRO B 1 492 ? -9.383 -21.266 3.635 1 83.62 492 PRO B O 1
ATOM 8806 N N . VAL B 1 493 ? -11.438 -21.016 4.496 1 86.31 493 VAL B N 1
ATOM 8807 C CA . VAL B 1 493 ? -11.086 -19.781 5.164 1 86.31 493 VAL B CA 1
ATOM 8808 C C . VAL B 1 493 ? -11.211 -19.953 6.676 1 86.31 493 VAL B C 1
ATOM 8810 O O . VAL B 1 493 ? -12.211 -20.484 7.164 1 86.31 493 VAL B O 1
ATOM 8813 N N . LEU B 1 494 ? -10.141 -19.625 7.352 1 86.75 494 LEU B N 1
ATOM 8814 C CA . LEU B 1 494 ? -10.172 -19.625 8.812 1 86.75 494 LEU B CA 1
ATOM 8815 C C . LEU B 1 494 ? -9.984 -18.203 9.359 1 86.75 494 LEU B C 1
ATOM 8817 O O . LEU B 1 494 ? -9.391 -17.359 8.695 1 86.75 494 LEU B O 1
ATOM 8821 N N . PHE B 1 495 ? -10.617 -17.953 10.414 1 87.38 495 PHE B N 1
ATOM 8822 C CA . PHE B 1 495 ? -10.508 -16.656 11.062 1 87.38 495 PHE B CA 1
ATOM 8823 C C . PHE B 1 495 ? -9.477 -16.703 12.188 1 87.38 495 PHE B C 1
ATOM 8825 O O . PHE B 1 495 ? -9.18 -17.766 12.727 1 87.38 495 PHE B O 1
ATOM 8832 N N . SER B 1 496 ? -8.977 -15.523 12.477 1 85.75 496 SER B N 1
ATOM 8833 C CA . SER B 1 496 ? -8.008 -15.445 13.562 1 85.75 496 SER B CA 1
ATOM 8834 C C . SER B 1 496 ? -8.633 -15.852 14.891 1 85.75 496 SER B C 1
ATOM 8836 O O . SER B 1 496 ? -9.781 -15.492 15.18 1 85.75 496 SER B O 1
ATOM 8838 N N . GLY B 1 497 ? -7.891 -16.719 15.609 1 83.25 497 GLY B N 1
ATOM 8839 C CA . GLY B 1 497 ? -8.391 -17.219 16.875 1 83.25 497 GLY B CA 1
ATOM 8840 C C . GLY B 1 497 ? -8.008 -18.672 17.141 1 83.25 497 GLY B C 1
ATOM 8841 O O . GLY B 1 497 ? -7.086 -19.188 16.516 1 83.25 497 GLY B O 1
ATOM 8842 N N . SER B 1 498 ? -8.781 -19.25 18.031 1 87.38 498 SER B N 1
ATOM 8843 C CA . SER B 1 498 ? -8.5 -20.625 18.391 1 87.38 498 SER B CA 1
ATOM 8844 C C . SER B 1 498 ? -9.219 -21.609 17.469 1 87.38 498 SER B C 1
ATOM 8846 O O . SER B 1 498 ? -10.117 -21.219 16.719 1 87.38 498 SER B O 1
ATOM 8848 N N . ILE B 1 499 ? -8.75 -22.828 17.469 1 89.12 499 ILE B N 1
ATOM 8849 C CA . ILE B 1 499 ? -9.359 -23.891 16.688 1 89.12 499 ILE B CA 1
ATOM 8850 C C . ILE B 1 499 ? -10.812 -24.094 17.125 1 89.12 499 ILE B C 1
ATOM 8852 O O . ILE B 1 499 ? -11.703 -24.25 16.297 1 89.12 499 ILE B O 1
ATOM 8856 N N . ARG B 1 500 ? -11.008 -23.984 18.391 1 89.12 500 ARG B N 1
ATOM 8857 C CA . ARG B 1 500 ? -12.352 -24.156 18.938 1 89.12 500 ARG B CA 1
ATOM 8858 C C . ARG B 1 500 ? -13.281 -23.062 18.422 1 89.12 500 ARG B C 1
ATOM 8860 O O . ARG B 1 500 ? -14.414 -23.344 18.016 1 89.12 500 ARG B O 1
ATOM 8867 N N . GLU B 1 501 ? -12.805 -21.891 18.406 1 88.81 501 GLU B N 1
ATOM 8868 C CA . GLU B 1 501 ? -13.625 -20.766 17.953 1 88.81 501 GLU B CA 1
ATOM 8869 C C . GLU B 1 501 ? -13.961 -20.891 16.469 1 88.81 501 GLU B C 1
ATOM 8871 O O . GLU B 1 501 ? -15.031 -20.469 16.031 1 88.81 501 GLU B O 1
ATOM 8876 N N . ASN B 1 502 ? -13.031 -21.453 15.742 1 90.88 502 ASN B N 1
ATOM 8877 C CA . ASN B 1 502 ? -13.266 -21.625 14.32 1 90.88 502 ASN B CA 1
ATOM 8878 C C . ASN B 1 502 ? -14.281 -22.734 14.047 1 90.88 502 ASN B C 1
ATOM 8880 O O . ASN B 1 502 ? -15.109 -22.625 13.141 1 90.88 502 ASN B O 1
ATOM 8884 N N . ILE B 1 503 ? -14.219 -23.734 14.867 1 91.19 503 ILE B N 1
ATOM 8885 C CA . ILE B 1 503 ? -15.156 -24.844 14.703 1 91.19 503 ILE B CA 1
ATOM 8886 C C . ILE B 1 503 ? -16.547 -24.422 15.164 1 91.19 503 ILE B C 1
ATOM 8888 O O . ILE B 1 503 ? -17.547 -24.719 14.508 1 91.19 503 ILE B O 1
ATOM 8892 N N . THR B 1 504 ? -16.594 -23.688 16.219 1 92.06 504 THR B N 1
ATOM 8893 C CA . THR B 1 504 ? -17.875 -23.266 16.766 1 92.06 504 THR B CA 1
ATOM 8894 C C . THR B 1 504 ? -18.281 -21.891 16.219 1 92.06 504 THR B C 1
ATOM 8896 O O . THR B 1 504 ? -19.016 -21.156 16.859 1 92.06 504 THR B O 1
ATOM 8899 N N . TYR B 1 505 ? -17.781 -21.609 15.086 1 90.44 505 TYR B N 1
ATOM 8900 C CA . TYR B 1 505 ? -18 -20.312 14.477 1 90.44 505 TYR B CA 1
ATOM 8901 C C . TYR B 1 505 ? -19.484 -20.047 14.273 1 90.44 505 TYR B C 1
ATOM 8903 O O . TYR B 1 505 ? -20.156 -20.797 13.562 1 90.44 505 TYR B O 1
ATOM 8911 N N . GLY B 1 506 ? -20.078 -19.062 14.945 1 85 506 GLY B N 1
ATOM 8912 C CA . GLY B 1 506 ? -21.469 -18.656 14.781 1 85 506 GLY B CA 1
ATOM 8913 C C . GLY B 1 506 ? -22.422 -19.406 15.711 1 85 506 GLY B C 1
ATOM 8914 O O . GLY B 1 506 ? -23.625 -19.172 15.68 1 85 506 GLY B O 1
ATOM 8915 N N . LEU B 1 507 ? -21.891 -20.359 16.391 1 89.19 507 LEU B N 1
ATOM 8916 C CA . LEU B 1 507 ? -22.719 -21.141 17.297 1 89.19 507 LEU B CA 1
ATOM 8917 C C . LEU B 1 507 ? -22.422 -20.797 18.75 1 89.19 507 LEU B C 1
ATOM 8919 O O . LEU B 1 507 ? -21.266 -20.469 19.094 1 89.19 507 LEU B O 1
ATOM 8923 N N . GLN B 1 508 ? -23.516 -20.734 19.453 1 85.69 508 GLN B N 1
ATOM 8924 C CA . GLN B 1 508 ? -23.344 -20.469 20.875 1 85.69 508 GLN B CA 1
ATOM 8925 C C . GLN B 1 508 ? -23.656 -21.719 21.703 1 85.69 508 GLN B C 1
ATOM 8927 O O . GLN B 1 508 ? -24.5 -22.531 21.297 1 85.69 508 GLN B O 1
ATOM 8932 N N . GLY B 1 509 ? -22.875 -21.953 22.719 1 82.56 509 GLY B N 1
ATOM 8933 C CA . GLY B 1 509 ? -23.219 -22.969 23.703 1 82.56 509 GLY B CA 1
ATOM 8934 C C . GLY B 1 509 ? -22.812 -24.359 23.281 1 82.56 509 GLY B C 1
ATOM 8935 O O . GLY B 1 509 ? -23.453 -25.344 23.672 1 82.56 509 GLY B O 1
ATOM 8936 N N . CYS B 1 510 ? -21.844 -24.453 22.406 1 88.06 510 CYS B N 1
ATOM 8937 C CA . CYS B 1 510 ? -21.406 -25.781 22 1 88.06 510 CYS B CA 1
ATOM 8938 C C . CYS B 1 510 ? -20.531 -26.422 23.062 1 88.06 510 CYS B C 1
ATOM 8940 O O . CYS B 1 510 ? -19.656 -25.75 23.641 1 88.06 510 CYS B O 1
ATOM 8942 N N . SER B 1 511 ? -20.797 -27.672 23.391 1 90.94 511 SER B N 1
ATOM 8943 C CA . SER B 1 511 ? -20 -28.406 24.375 1 90.94 511 SER B CA 1
ATOM 8944 C C . SER B 1 511 ? -18.703 -28.922 23.75 1 90.94 511 SER B C 1
ATOM 8946 O O . SER B 1 511 ? -18.562 -28.938 22.531 1 90.94 511 SER B O 1
ATOM 8948 N N . GLU B 1 512 ? -17.828 -29.266 24.594 1 90.19 512 GLU B N 1
ATOM 8949 C CA . GLU B 1 512 ? -16.562 -29.797 24.141 1 90.19 512 GLU B CA 1
ATOM 8950 C C . GLU B 1 512 ? -16.734 -31.156 23.453 1 90.19 512 GLU B C 1
ATOM 8952 O O . GLU B 1 512 ? -15.992 -31.5 22.547 1 90.19 512 GLU B O 1
ATOM 8957 N N . GLU B 1 513 ? -17.688 -31.766 23.891 1 91.06 513 GLU B N 1
ATOM 8958 C CA . GLU B 1 513 ? -17.984 -33.062 23.266 1 91.06 513 GLU B CA 1
ATOM 8959 C C . GLU B 1 513 ? -18.453 -32.875 21.828 1 91.06 513 GLU B C 1
ATOM 8961 O O . GLU B 1 513 ? -18.078 -33.656 20.953 1 91.06 513 GLU B O 1
ATOM 8966 N N . ASP B 1 514 ? -19.188 -31.859 21.672 1 92.44 514 ASP B N 1
ATOM 8967 C CA . ASP B 1 514 ? -19.672 -31.578 20.312 1 92.44 514 ASP B CA 1
ATOM 8968 C C . ASP B 1 514 ? -18.516 -31.219 19.391 1 92.44 514 ASP B C 1
ATOM 8970 O O . ASP B 1 514 ? -18.484 -31.656 18.234 1 92.44 514 ASP B O 1
ATOM 8974 N N . VAL B 1 515 ? -17.609 -30.5 19.922 1 92.5 515 VAL B N 1
ATOM 8975 C CA . VAL B 1 515 ? -16.453 -30.078 19.141 1 92.5 515 VAL B CA 1
ATOM 8976 C C . VAL B 1 515 ? -15.578 -31.281 18.812 1 92.5 515 VAL B C 1
ATOM 8978 O O . VAL B 1 515 ? -15.133 -31.438 17.672 1 92.5 515 VAL B O 1
ATOM 8981 N N . SER B 1 516 ? -15.375 -32.125 19.719 1 91.81 516 SER B N 1
ATOM 8982 C CA . SER B 1 516 ? -14.562 -33.312 19.516 1 91.81 516 SER B CA 1
ATOM 8983 C C . SER B 1 516 ? -15.211 -34.25 18.5 1 91.81 516 SER B C 1
ATOM 8985 O O . SER B 1 516 ? -14.523 -34.844 17.688 1 91.81 516 SER B O 1
ATOM 8987 N N . ARG B 1 517 ? -16.484 -34.344 18.594 1 90.69 517 ARG B N 1
ATOM 8988 C CA . ARG B 1 517 ? -17.219 -35.188 17.672 1 90.69 517 ARG B CA 1
ATOM 8989 C C . ARG B 1 517 ? -17.094 -34.688 16.234 1 90.69 517 ARG B C 1
ATOM 8991 O O . ARG B 1 517 ? -16.766 -35.438 15.328 1 90.69 517 ARG B O 1
ATOM 8998 N N . ALA B 1 518 ? -17.375 -33.406 16.094 1 92.12 518 ALA B N 1
ATOM 8999 C CA . ALA B 1 518 ? -17.281 -32.812 14.75 1 92.12 518 ALA B CA 1
ATOM 9000 C C . ALA B 1 518 ? -15.867 -32.906 14.211 1 92.12 518 ALA B C 1
ATOM 9002 O O . ALA B 1 518 ? -15.664 -33.219 13.023 1 92.12 518 ALA B O 1
ATOM 9003 N N . ALA B 1 519 ? -14.883 -32.719 15.062 1 92.31 519 ALA B N 1
ATOM 9004 C CA . ALA B 1 519 ? -13.484 -32.812 14.664 1 92.31 519 ALA B CA 1
ATOM 9005 C C . ALA B 1 519 ? -13.133 -34.25 14.273 1 92.31 519 ALA B C 1
ATOM 9007 O O . ALA B 1 519 ? -12.359 -34.469 13.344 1 92.31 519 ALA B O 1
ATOM 9008 N N . GLY B 1 520 ? -13.641 -35.156 14.961 1 89.44 520 GLY B N 1
ATOM 9009 C CA . GLY B 1 520 ? -13.438 -36.562 14.641 1 89.44 520 GLY B CA 1
ATOM 9010 C C . GLY B 1 520 ? -14.047 -36.938 13.312 1 89.44 520 GLY B C 1
ATOM 9011 O O . GLY B 1 520 ? -13.414 -37.656 12.516 1 89.44 520 GLY B O 1
ATOM 9012 N N . GLU B 1 521 ? -15.25 -36.469 13.078 1 89.38 521 GLU B N 1
ATOM 9013 C CA . GLU B 1 521 ? -15.93 -36.75 11.82 1 89.38 521 GLU B CA 1
ATOM 9014 C C . GLU B 1 521 ? -15.18 -36.156 10.633 1 89.38 521 GLU B C 1
ATOM 9016 O O . GLU B 1 521 ? -15.234 -36.688 9.523 1 89.38 521 GLU B O 1
ATOM 9021 N N . ALA B 1 522 ? -14.523 -35.094 10.891 1 91.31 522 ALA B N 1
ATOM 9022 C CA . ALA B 1 522 ? -13.766 -34.438 9.836 1 91.31 522 ALA B CA 1
ATOM 9023 C C . ALA B 1 522 ? -12.312 -34.938 9.82 1 91.31 522 ALA B C 1
ATOM 9025 O O . ALA B 1 522 ? -11.469 -34.344 9.141 1 91.31 522 ALA B O 1
ATOM 9026 N N . ASP B 1 523 ? -11.961 -35.906 10.57 1 89.25 523 ASP B N 1
ATOM 9027 C CA . ASP B 1 523 ? -10.617 -36.469 10.648 1 89.25 523 ASP B CA 1
ATOM 9028 C C . ASP B 1 523 ? -9.594 -35.406 11.047 1 89.25 523 ASP B C 1
ATOM 9030 O O . ASP B 1 523 ? -8.5 -35.344 10.484 1 89.25 523 ASP B O 1
ATOM 9034 N N . ALA B 1 524 ? -10 -34.531 11.891 1 89.38 524 ALA B N 1
ATOM 9035 C CA . ALA B 1 524 ? -9.117 -33.438 12.297 1 89.38 524 ALA B CA 1
ATOM 9036 C C . ALA B 1 524 ? -8.57 -33.656 13.703 1 89.38 524 ALA B C 1
ATOM 9038 O O . ALA B 1 524 ? -7.664 -32.969 14.141 1 89.38 524 ALA B O 1
ATOM 9039 N N . LEU B 1 525 ? -8.961 -34.594 14.406 1 86.69 525 LEU B N 1
ATOM 9040 C CA . LEU B 1 525 ? -8.586 -34.844 15.797 1 86.69 525 LEU B CA 1
ATOM 9041 C C . LEU B 1 525 ? -7.098 -35.156 15.914 1 86.69 525 LEU B C 1
ATOM 9043 O O . LEU B 1 525 ? -6.445 -34.75 16.875 1 86.69 525 LEU B O 1
ATOM 9047 N N . GLY B 1 526 ? -6.621 -35.875 15.047 1 82.75 526 GLY B N 1
ATOM 9048 C CA . GLY B 1 526 ? -5.223 -36.25 15.086 1 82.75 526 GLY B CA 1
ATOM 9049 C C . GLY B 1 526 ? -4.266 -35.094 15.156 1 82.75 526 GLY B C 1
ATOM 9050 O O . GLY B 1 526 ? -3.459 -35 16.078 1 82.75 526 GLY B O 1
ATOM 9051 N N . PHE B 1 527 ? -4.484 -34.156 14.211 1 83.75 527 PHE B N 1
ATOM 9052 C CA . PHE B 1 527 ? -3.518 -33.062 14.18 1 83.75 527 PHE B CA 1
ATOM 9053 C C . PHE B 1 527 ? -3.84 -32.031 15.25 1 83.75 527 PHE B C 1
ATOM 9055 O O . PHE B 1 527 ? -2.947 -31.312 15.727 1 83.75 527 PHE B O 1
ATOM 9062 N N . ILE B 1 528 ? -5.09 -31.969 15.68 1 86.38 528 ILE B N 1
ATOM 9063 C CA . ILE B 1 528 ? -5.469 -31.016 16.719 1 86.38 528 ILE B CA 1
ATOM 9064 C C . ILE B 1 528 ? -4.789 -31.406 18.031 1 86.38 528 ILE B C 1
ATOM 9066 O O . ILE B 1 528 ? -4.352 -30.531 18.797 1 86.38 528 ILE B O 1
ATOM 9070 N N . ARG B 1 529 ? -4.738 -32.625 18.234 1 81.19 529 ARG B N 1
ATOM 9071 C CA . ARG B 1 529 ? -4.129 -33.125 19.453 1 81.19 529 ARG B CA 1
ATOM 9072 C C . ARG B 1 529 ? -2.623 -32.875 19.469 1 81.19 529 ARG B C 1
ATOM 9074 O O . ARG B 1 529 ? -2.025 -32.688 20.531 1 81.19 529 ARG B O 1
ATOM 9081 N N . GLU B 1 530 ? -2.1 -32.938 18.297 1 77.75 530 GLU B N 1
ATOM 9082 C CA . GLU B 1 530 ? -0.663 -32.688 18.172 1 77.75 530 GLU B CA 1
ATOM 9083 C C . GLU B 1 530 ? -0.32 -31.219 18.406 1 77.75 530 GLU B C 1
ATOM 9085 O O . GLU B 1 530 ? 0.792 -30.906 18.828 1 77.75 530 GLU B O 1
ATOM 9090 N N . LEU B 1 531 ? -1.231 -30.484 18.016 1 77 531 LEU B N 1
ATOM 9091 C CA . LEU B 1 531 ? -0.977 -29.062 18.156 1 77 531 LEU B CA 1
ATOM 9092 C C . LEU B 1 531 ? -1.193 -28.609 19.609 1 77 531 LEU B C 1
ATOM 9094 O O . LEU B 1 531 ? -2.082 -29.125 20.281 1 77 531 LEU B O 1
ATOM 9098 N N . GLU B 1 532 ? -0.215 -28.125 20.25 1 60.94 532 GLU B N 1
ATOM 9099 C CA . GLU B 1 532 ? -0.255 -27.734 21.656 1 60.94 532 GLU B CA 1
ATOM 9100 C C . GLU B 1 532 ? -1.517 -26.938 21.969 1 60.94 532 GLU B C 1
ATOM 9102 O O . GLU B 1 532 ? -2.104 -26.312 21.078 1 60.94 532 GLU B O 1
ATOM 9107 N N . GLY B 1 533 ? -2.072 -27.094 23.156 1 60.84 533 GLY B N 1
ATOM 9108 C CA . GLY B 1 533 ? -3.201 -26.391 23.734 1 60.84 533 GLY B CA 1
ATOM 9109 C C . GLY B 1 533 ? -3.156 -24.891 23.484 1 60.84 533 GLY B C 1
ATOM 9110 O O . GLY B 1 533 ? -2.104 -24.266 23.641 1 60.84 533 GLY B O 1
ATOM 9111 N N . GLY B 1 534 ? -4.199 -24.312 22.969 1 61.34 534 GLY B N 1
ATOM 9112 C CA . GLY B 1 534 ? -4.293 -22.859 22.812 1 61.34 534 GLY B CA 1
ATOM 9113 C C . GLY B 1 534 ? -3.691 -22.359 21.516 1 61.34 534 GLY B C 1
ATOM 9114 O O . GLY B 1 534 ? -3.244 -21.219 21.438 1 61.34 534 GLY B O 1
ATOM 9115 N N . PHE B 1 535 ? -3.734 -23.25 20.547 1 64.5 535 PHE B N 1
ATOM 9116 C CA . PHE B 1 535 ? -3.088 -22.906 19.281 1 64.5 535 PHE B CA 1
ATOM 9117 C C . PHE B 1 535 ? -3.873 -21.844 18.531 1 64.5 535 PHE B C 1
ATOM 9119 O O . PHE B 1 535 ? -5.082 -21.969 18.344 1 64.5 535 PHE B O 1
ATOM 9126 N N . ASP B 1 536 ? -3.248 -20.781 18.375 1 72.31 536 ASP B N 1
ATOM 9127 C CA . ASP B 1 536 ? -3.797 -19.703 17.547 1 72.31 536 ASP B CA 1
ATOM 9128 C C . ASP B 1 536 ? -3.51 -19.938 16.078 1 72.31 536 ASP B C 1
ATOM 9130 O O . ASP B 1 536 ? -2.354 -20.078 15.672 1 72.31 536 ASP B O 1
ATOM 9134 N N . VAL B 1 537 ? -4.57 -20.172 15.328 1 77.06 537 VAL B N 1
ATOM 9135 C CA . VAL B 1 537 ? -4.465 -20.5 13.906 1 77.06 537 VAL B CA 1
ATOM 9136 C C . VAL B 1 537 ? -3.822 -19.344 13.156 1 77.06 537 VAL B C 1
ATOM 9138 O O . VAL B 1 537 ? -3.184 -19.531 12.125 1 77.06 537 VAL B O 1
ATOM 9141 N N . GLY B 1 538 ? -3.654 -18.266 13.672 1 70.12 538 GLY B N 1
ATOM 9142 C CA . GLY B 1 538 ? -3.068 -17.109 13 1 70.12 538 GLY B CA 1
ATOM 9143 C C . GLY B 1 538 ? -3.996 -16.484 11.977 1 70.12 538 GLY B C 1
ATOM 9144 O O . GLY B 1 538 ? -5.145 -16.906 11.828 1 70.12 538 GLY B O 1
ATOM 9145 N N . GLU B 1 539 ? -3.416 -15.578 11.164 1 71 539 GLU B N 1
ATOM 9146 C CA . GLU B 1 539 ? -4.188 -14.891 10.133 1 71 539 GLU B CA 1
ATOM 9147 C C . GLU B 1 539 ? -4.508 -15.82 8.977 1 71 539 GLU B C 1
ATOM 9149 O O . GLU B 1 539 ? -3.609 -16.438 8.391 1 71 539 GLU B O 1
ATOM 9154 N N . LYS B 1 540 ? -5.727 -15.914 8.688 1 71 540 LYS B N 1
ATOM 9155 C CA . LYS B 1 540 ? -6.246 -16.766 7.617 1 71 540 LYS B CA 1
ATOM 9156 C C . LYS B 1 540 ? -5.691 -18.172 7.715 1 71 540 LYS B C 1
ATOM 9158 O O . LYS B 1 540 ? -5.473 -18.844 6.695 1 71 540 LYS B O 1
ATOM 9163 N N . GLY B 1 541 ? -5.371 -18.531 8.922 1 73.31 541 GLY B N 1
ATOM 9164 C CA . GLY B 1 541 ? -4.867 -19.891 9.117 1 73.31 541 GLY B CA 1
ATOM 9165 C C . GLY B 1 541 ? -3.479 -20.094 8.547 1 73.31 541 GLY B C 1
ATOM 9166 O O . GLY B 1 541 ? -3.16 -21.172 8.047 1 73.31 541 GLY B O 1
ATOM 9167 N N . GLY B 1 542 ? -2.732 -19.109 8.477 1 72.75 542 GLY B N 1
ATOM 9168 C CA . GLY B 1 542 ? -1.429 -19.156 7.84 1 72.75 542 GLY B CA 1
ATOM 9169 C C . GLY B 1 542 ? -0.512 -20.203 8.438 1 72.75 542 GLY B C 1
ATOM 9170 O O . GLY B 1 542 ? 0.397 -20.703 7.766 1 72.75 542 GLY B O 1
ATOM 9171 N N . GLN B 1 543 ? -0.768 -20.766 9.578 1 71.81 543 GLN B N 1
ATOM 9172 C CA . GLN B 1 543 ? 0.118 -21.688 10.273 1 71.81 543 GLN B CA 1
ATOM 9173 C C . GLN B 1 543 ? -0.268 -23.141 9.984 1 71.81 543 GLN B C 1
ATOM 9175 O O . GLN B 1 543 ? 0.439 -24.062 10.383 1 71.81 543 GLN B O 1
ATOM 9180 N N . LEU B 1 544 ? -1.401 -23.281 9.312 1 81.94 544 LEU B N 1
ATOM 9181 C CA . LEU B 1 544 ? -1.914 -24.609 9.039 1 81.94 544 LEU B CA 1
ATOM 9182 C C . LEU B 1 544 ? -1.768 -24.953 7.559 1 81.94 544 LEU B C 1
ATOM 9184 O O . LEU B 1 544 ? -1.713 -24.062 6.711 1 81.94 544 LEU B O 1
ATOM 9188 N N . SER B 1 545 ? -1.626 -26.188 7.277 1 81.31 545 SER B N 1
ATOM 9189 C CA . SER B 1 545 ? -1.617 -26.641 5.895 1 81.31 545 SER B CA 1
ATOM 9190 C C . SER B 1 545 ? -2.998 -26.516 5.258 1 81.31 545 SER B C 1
ATOM 9192 O O . SER B 1 545 ? -3.998 -26.359 5.961 1 81.31 545 SER B O 1
ATOM 9194 N N . ILE B 1 546 ? -3.082 -26.516 3.988 1 82.94 546 ILE B N 1
ATOM 9195 C CA . ILE B 1 546 ? -4.34 -26.391 3.26 1 82.94 546 ILE B CA 1
ATOM 9196 C C . ILE B 1 546 ? -5.273 -27.531 3.637 1 82.94 546 ILE B C 1
ATOM 9198 O O . ILE B 1 546 ? -6.477 -27.328 3.803 1 82.94 546 ILE B O 1
ATOM 9202 N N . GLY B 1 547 ? -4.695 -28.719 3.77 1 85 547 GLY B N 1
ATOM 9203 C CA . GLY B 1 547 ? -5.492 -29.859 4.164 1 85 547 GLY B CA 1
ATOM 9204 C C . GLY B 1 547 ? -6.074 -29.734 5.559 1 85 547 GLY B C 1
ATOM 9205 O O . GLY B 1 547 ? -7.219 -30.109 5.797 1 85 547 GLY B O 1
ATOM 9206 N N . GLN B 1 548 ? -5.285 -29.281 6.438 1 85.75 548 GLN B N 1
ATOM 9207 C CA . GLN B 1 548 ? -5.746 -29.062 7.805 1 85.75 548 GLN B CA 1
ATOM 9208 C C . GLN B 1 548 ? -6.852 -28.016 7.859 1 85.75 548 GLN B C 1
ATOM 9210 O O . GLN B 1 548 ? -7.828 -28.172 8.594 1 85.75 548 GLN B O 1
ATOM 9215 N N . LYS B 1 549 ? -6.723 -27.016 7.066 1 89.56 549 LYS B N 1
ATOM 9216 C CA . LYS B 1 549 ? -7.738 -25.969 7.004 1 89.56 549 LYS B CA 1
ATOM 9217 C C . LYS B 1 549 ? -9.062 -26.516 6.484 1 89.56 549 LYS B C 1
ATOM 9219 O O . LYS B 1 549 ? -10.133 -26.172 6.988 1 89.56 549 LYS B O 1
ATOM 9224 N N . GLN B 1 550 ? -8.914 -27.312 5.516 1 89.75 550 GLN B N 1
ATOM 9225 C CA . GLN B 1 550 ? -10.109 -27.922 4.934 1 89.75 550 GLN B CA 1
ATOM 9226 C C . GLN B 1 550 ? -10.844 -28.781 5.949 1 89.75 550 GLN B C 1
ATOM 9228 O O . GLN B 1 550 ? -12.07 -28.734 6.047 1 89.75 550 GLN B O 1
ATOM 9233 N N . ARG B 1 551 ? -10.102 -29.578 6.645 1 90.56 551 ARG B N 1
ATOM 9234 C CA . ARG B 1 551 ? -10.695 -30.453 7.648 1 90.56 551 ARG B CA 1
ATOM 9235 C C . ARG B 1 551 ? -11.383 -29.641 8.742 1 90.56 551 ARG B C 1
ATOM 9237 O O . ARG B 1 551 ? -12.445 -30.031 9.227 1 90.56 551 ARG B O 1
ATOM 9244 N N . LEU B 1 552 ? -10.789 -28.562 9.109 1 90.94 552 LEU B N 1
ATOM 9245 C CA . LEU B 1 552 ? -11.391 -27.688 10.109 1 90.94 552 LEU B CA 1
ATOM 9246 C C . LEU B 1 552 ? -12.656 -27.031 9.57 1 90.94 552 LEU B C 1
ATOM 9248 O O . LEU B 1 552 ? -13.633 -26.844 10.312 1 90.94 552 LEU B O 1
ATOM 9252 N N . ALA B 1 553 ? -12.617 -26.641 8.32 1 91.81 553 ALA B N 1
ATOM 9253 C CA . ALA B 1 553 ? -13.805 -26.062 7.68 1 91.81 553 ALA B CA 1
ATOM 9254 C C . ALA B 1 553 ? -14.945 -27.078 7.633 1 91.81 553 ALA B C 1
ATOM 9256 O O . ALA B 1 553 ? -16.109 -26.719 7.832 1 91.81 553 ALA B O 1
ATOM 9257 N N . ILE B 1 554 ? -14.594 -28.297 7.367 1 92.06 554 ILE B N 1
ATOM 9258 C CA . ILE B 1 554 ? -15.594 -29.359 7.344 1 92.06 554 ILE B CA 1
ATOM 9259 C C . ILE B 1 554 ? -16.156 -29.562 8.742 1 92.06 554 ILE B C 1
ATOM 9261 O O . ILE B 1 554 ? -17.375 -29.719 8.922 1 92.06 554 ILE B O 1
ATOM 9265 N N . ALA B 1 555 ? -15.273 -29.562 9.734 1 92.5 555 ALA B N 1
ATOM 9266 C CA . ALA B 1 555 ? -15.719 -29.703 11.125 1 92.5 555 ALA B CA 1
ATOM 9267 C C . ALA B 1 555 ? -16.688 -28.578 11.5 1 92.5 555 ALA B C 1
ATOM 9269 O O . ALA B 1 555 ? -17.672 -28.812 12.203 1 92.5 555 ALA B O 1
ATOM 9270 N N . ARG B 1 556 ? -16.422 -27.438 11.047 1 93 556 ARG B N 1
ATOM 9271 C CA . ARG B 1 556 ? -17.281 -26.281 11.289 1 93 556 ARG B CA 1
ATOM 9272 C C . ARG B 1 556 ? -18.672 -26.5 10.727 1 93 556 ARG B C 1
ATOM 9274 O O . ARG B 1 556 ? -19.672 -26.109 11.344 1 93 556 ARG B O 1
ATOM 9281 N N . ALA B 1 557 ? -18.734 -27.062 9.617 1 92.06 557 ALA B N 1
ATOM 9282 C CA . ALA B 1 557 ? -20.016 -27.328 8.984 1 92.06 557 ALA B CA 1
ATOM 9283 C C . ALA B 1 557 ? -20.75 -28.469 9.695 1 92.06 557 ALA B C 1
ATOM 9285 O O . ALA B 1 557 ? -21.969 -28.406 9.883 1 92.06 557 ALA B O 1
ATOM 9286 N N . LEU B 1 558 ? -20.047 -29.453 10.164 1 91.75 558 LEU B N 1
ATOM 9287 C CA . LEU B 1 558 ? -20.641 -30.672 10.703 1 91.75 558 LEU B CA 1
ATOM 9288 C C . LEU B 1 558 ? -21.156 -30.438 12.125 1 91.75 558 LEU B C 1
ATOM 9290 O O . LEU B 1 558 ? -22.109 -31.094 12.562 1 91.75 558 LEU B O 1
ATOM 9294 N N . ILE B 1 559 ? -20.531 -29.594 12.836 1 93.06 559 ILE B N 1
ATOM 9295 C CA . ILE B 1 559 ? -20.906 -29.375 14.234 1 93.06 559 ILE B CA 1
ATOM 9296 C C . ILE B 1 559 ? -22.359 -28.891 14.305 1 93.06 559 ILE B C 1
ATOM 9298 O O . ILE B 1 559 ? -23.031 -29.109 15.312 1 93.06 559 ILE B O 1
ATOM 9302 N N . ARG B 1 560 ? -22.844 -28.266 13.328 1 91.25 560 ARG B N 1
ATOM 9303 C CA . ARG B 1 560 ? -24.203 -27.719 13.289 1 91.25 560 ARG B CA 1
ATOM 9304 C C . ARG B 1 560 ? -25.234 -28.828 13.062 1 91.25 560 ARG B C 1
ATOM 9306 O O . ARG B 1 560 ? -26.438 -28.625 13.258 1 91.25 560 ARG B O 1
ATOM 9313 N N . ASP B 1 561 ? -24.719 -29.938 12.688 1 88.31 561 ASP B N 1
ATOM 9314 C CA . ASP B 1 561 ? -25.609 -31.047 12.336 1 88.31 561 ASP B CA 1
ATOM 9315 C C . ASP B 1 561 ? -26.672 -30.594 11.336 1 88.31 561 ASP B C 1
ATOM 9317 O O . ASP B 1 561 ? -27.875 -30.688 11.609 1 88.31 561 ASP B O 1
ATOM 9321 N N . PRO B 1 562 ? -26.25 -30.109 10.227 1 92.38 562 PRO B N 1
ATOM 9322 C CA . PRO B 1 562 ? -27.172 -29.562 9.227 1 92.38 562 PRO B CA 1
ATOM 9323 C C . PRO B 1 562 ? -28.031 -30.625 8.57 1 92.38 562 PRO B C 1
ATOM 9325 O O . PRO B 1 562 ? -27.688 -31.812 8.586 1 92.38 562 PRO B O 1
ATOM 9328 N N . LYS B 1 563 ? -29.141 -30.172 8.062 1 93.5 563 LYS B N 1
ATOM 9329 C CA . LYS B 1 563 ? -30.016 -31.062 7.312 1 93.5 563 LYS B CA 1
ATOM 9330 C C . LYS B 1 563 ? -29.562 -31.172 5.859 1 93.5 563 LYS B C 1
ATOM 9332 O O . LYS B 1 563 ? -29.766 -32.219 5.223 1 93.5 563 LYS B O 1
ATOM 9337 N N . VAL B 1 564 ? -28.969 -30.125 5.441 1 95 564 VAL B N 1
ATOM 9338 C CA . VAL B 1 564 ? -28.422 -30.109 4.094 1 95 564 VAL B CA 1
ATOM 9339 C C . VAL B 1 564 ? -26.938 -29.734 4.148 1 95 564 VAL B C 1
ATOM 9341 O O . VAL B 1 564 ? -26.562 -28.703 4.711 1 95 564 VAL B O 1
ATOM 9344 N N . LEU B 1 565 ? -26.094 -30.594 3.656 1 94.06 565 LEU B N 1
ATOM 9345 C CA . LEU B 1 565 ? -24.656 -30.359 3.633 1 94.06 565 LEU B CA 1
ATOM 9346 C C . LEU B 1 565 ? -24.156 -30.203 2.201 1 94.06 565 LEU B C 1
ATOM 9348 O O . LEU B 1 565 ? -24.406 -31.062 1.354 1 94.06 565 LEU B O 1
ATOM 9352 N N . VAL B 1 566 ? -23.547 -29.062 1.943 1 94.62 566 VAL B N 1
ATOM 9353 C CA . VAL B 1 566 ? -23 -28.797 0.615 1 94.62 566 VAL B CA 1
ATOM 9354 C C . VAL B 1 566 ? -21.484 -28.812 0.659 1 94.62 566 VAL B C 1
ATOM 9356 O O . VAL B 1 566 ? -20.875 -28.062 1.437 1 94.62 566 VAL B O 1
ATOM 9359 N N . LEU B 1 567 ? -20.875 -29.656 -0.166 1 91.81 567 LEU B N 1
ATOM 9360 C CA . LEU B 1 567 ? -19.422 -29.75 -0.271 1 91.81 567 LEU B CA 1
ATOM 9361 C C . LEU B 1 567 ? -18.938 -29.312 -1.649 1 91.81 567 LEU B C 1
ATOM 9363 O O . LEU B 1 567 ? -19.062 -30.047 -2.623 1 91.81 567 LEU B O 1
ATOM 9367 N N . ASP B 1 568 ? -18.453 -28.125 -1.731 1 90.62 568 ASP B N 1
ATOM 9368 C CA . ASP B 1 568 ? -17.953 -27.578 -2.992 1 90.62 568 ASP B CA 1
ATOM 9369 C C . ASP B 1 568 ? -16.438 -27.766 -3.107 1 90.62 568 ASP B C 1
ATOM 9371 O O . ASP B 1 568 ? -15.672 -26.891 -2.707 1 90.62 568 ASP B O 1
ATOM 9375 N N . GLU B 1 569 ? -16 -28.812 -3.76 1 81.88 569 GLU B N 1
ATOM 9376 C CA . GLU B 1 569 ? -14.609 -29.203 -3.936 1 81.88 569 GLU B CA 1
ATOM 9377 C C . GLU B 1 569 ? -13.859 -29.172 -2.607 1 81.88 569 GLU B C 1
ATOM 9379 O O . GLU B 1 569 ? -12.711 -28.703 -2.549 1 81.88 569 GLU B O 1
ATOM 9384 N N . ALA B 1 570 ? -14.453 -29.578 -1.6 1 77.44 570 ALA B N 1
ATOM 9385 C CA . ALA B 1 570 ? -13.977 -29.422 -0.228 1 77.44 570 ALA B CA 1
ATOM 9386 C C . ALA B 1 570 ? -12.883 -30.422 0.096 1 77.44 570 ALA B C 1
ATOM 9388 O O . ALA B 1 570 ? -12.195 -30.297 1.116 1 77.44 570 ALA B O 1
ATOM 9389 N N . THR B 1 571 ? -12.648 -31.406 -0.74 1 74.38 571 THR B N 1
ATOM 9390 C CA . THR B 1 571 ? -11.672 -32.438 -0.411 1 74.38 571 THR B CA 1
ATOM 9391 C C . THR B 1 571 ? -10.562 -32.5 -1.459 1 74.38 571 THR B C 1
ATOM 9393 O O . THR B 1 571 ? -9.836 -33.469 -1.556 1 74.38 571 THR B O 1
ATOM 9396 N N . SER B 1 572 ? -10.5 -31.406 -2.182 1 73.44 572 SER B N 1
ATOM 9397 C CA . SER B 1 572 ? -9.562 -31.406 -3.301 1 73.44 572 SER B CA 1
ATOM 9398 C C . SER B 1 572 ? -8.117 -31.438 -2.816 1 73.44 572 SER B C 1
ATOM 9400 O O . SER B 1 572 ? -7.25 -32 -3.482 1 73.44 572 SER B O 1
ATOM 9402 N N . ALA B 1 573 ? -7.875 -30.922 -1.644 1 73.56 573 ALA B N 1
ATOM 9403 C CA . ALA B 1 573 ? -6.5 -30.828 -1.155 1 73.56 573 ALA B CA 1
ATOM 9404 C C . ALA B 1 573 ? -6.199 -31.922 -0.144 1 73.56 573 ALA B C 1
ATOM 9406 O O . ALA B 1 573 ? -5.129 -31.938 0.463 1 73.56 573 ALA B O 1
ATOM 9407 N N . LEU B 1 574 ? -7.098 -32.844 -0.02 1 77.62 574 LEU B N 1
ATOM 9408 C CA . LEU B 1 574 ? -6.934 -33.875 0.99 1 77.62 574 LEU B CA 1
ATOM 9409 C C . LEU B 1 574 ? -6.371 -35.156 0.371 1 77.62 574 LEU B C 1
ATOM 9411 O O . LEU B 1 574 ? -6.527 -35.406 -0.83 1 77.62 574 LEU B O 1
ATOM 9415 N N . ASP B 1 575 ? -5.68 -35.906 1.176 1 75.5 575 ASP B N 1
ATOM 9416 C CA . ASP B 1 575 ? -5.238 -37.219 0.778 1 75.5 575 ASP B CA 1
ATOM 9417 C C . ASP B 1 575 ? -6.422 -38.188 0.668 1 75.5 575 ASP B C 1
ATOM 9419 O O . ASP B 1 575 ? -7.457 -37.969 1.307 1 75.5 575 ASP B O 1
ATOM 9423 N N . PRO B 1 576 ? -6.23 -39.188 -0.19 1 75.81 576 PRO B N 1
ATOM 9424 C CA . PRO B 1 576 ? -7.32 -40.125 -0.446 1 75.81 576 PRO B CA 1
ATOM 9425 C C . PRO B 1 576 ? -7.848 -40.781 0.831 1 75.81 576 PRO B C 1
ATOM 9427 O O . PRO B 1 576 ? -9.055 -41.031 0.95 1 75.81 576 PRO B O 1
ATOM 9430 N N . GLU B 1 577 ? -6.98 -40.969 1.771 1 76.88 577 GLU B N 1
ATOM 9431 C CA . GLU B 1 577 ? -7.406 -41.625 3.008 1 76.88 577 GLU B CA 1
ATOM 9432 C C . GLU B 1 577 ? -8.32 -40.719 3.822 1 76.88 577 GLU B C 1
ATOM 9434 O O . GLU B 1 577 ? -9.367 -41.156 4.305 1 76.88 577 GLU B O 1
ATOM 9439 N N . SER B 1 578 ? -7.918 -39.562 3.947 1 80.31 578 SER B N 1
ATOM 9440 C CA . SER B 1 578 ? -8.719 -38.594 4.688 1 80.31 578 SER B CA 1
ATOM 9441 C C . SER B 1 578 ? -10.039 -38.312 3.979 1 80.31 578 SER B C 1
ATOM 9443 O O . SER B 1 578 ? -11.078 -38.125 4.629 1 80.31 578 SER B O 1
ATOM 9445 N N . ASP B 1 579 ? -9.914 -38.281 2.697 1 82.5 579 ASP B N 1
ATOM 9446 C CA . ASP B 1 579 ? -11.109 -38.062 1.89 1 82.5 579 ASP B CA 1
ATOM 9447 C C . ASP B 1 579 ? -12.125 -39.188 2.107 1 82.5 579 ASP B C 1
ATOM 9449 O O . ASP B 1 579 ? -13.312 -38.906 2.295 1 82.5 579 ASP B O 1
ATOM 9453 N N . ALA B 1 580 ? -11.625 -40.344 2.08 1 79 580 ALA B N 1
ATOM 9454 C CA . ALA B 1 580 ? -12.492 -41.5 2.277 1 79 580 ALA B CA 1
ATOM 9455 C C . ALA B 1 580 ? -13.117 -41.5 3.67 1 79 580 ALA B C 1
ATOM 9457 O O . ALA B 1 580 ? -14.289 -41.844 3.834 1 79 580 ALA B O 1
ATOM 9458 N N . ALA B 1 581 ? -12.383 -41.125 4.66 1 80.62 581 ALA B N 1
ATOM 9459 C CA . ALA B 1 581 ? -12.875 -41.062 6.035 1 80.62 581 ALA B CA 1
ATOM 9460 C C . ALA B 1 581 ? -14.008 -40.031 6.164 1 80.62 581 ALA B C 1
ATOM 9462 O O . ALA B 1 581 ? -15.016 -40.312 6.824 1 80.62 581 ALA B O 1
ATOM 9463 N N . ILE B 1 582 ? -13.867 -38.969 5.559 1 83.88 582 ILE B N 1
ATOM 9464 C CA . ILE B 1 582 ? -14.867 -37.906 5.621 1 83.88 582 ILE B CA 1
ATOM 9465 C C . ILE B 1 582 ? -16.125 -38.344 4.863 1 83.88 582 ILE B C 1
ATOM 9467 O O . ILE B 1 582 ? -17.25 -38.094 5.324 1 83.88 582 ILE B O 1
ATOM 9471 N N . GLN B 1 583 ? -15.859 -38.938 3.768 1 81.38 583 GLN B N 1
ATOM 9472 C CA . GLN B 1 583 ? -17 -39.406 2.986 1 81.38 583 GLN B CA 1
ATOM 9473 C C . GLN B 1 583 ? -17.797 -40.438 3.766 1 81.38 583 GLN B C 1
ATOM 9475 O O . GLN B 1 583 ? -19.031 -40.438 3.721 1 81.38 583 GLN B O 1
ATOM 9480 N N . ARG B 1 584 ? -17.156 -41.312 4.441 1 80.56 584 ARG B N 1
ATOM 9481 C CA . ARG B 1 584 ? -17.828 -42.312 5.254 1 80.56 584 ARG B CA 1
ATOM 9482 C C . ARG B 1 584 ? -18.625 -41.656 6.383 1 80.56 584 ARG B C 1
ATOM 9484 O O . ARG B 1 584 ? -19.734 -42.094 6.684 1 80.56 584 ARG B O 1
ATOM 9491 N N . SER B 1 585 ? -18.016 -40.688 6.914 1 81 585 SER B N 1
ATOM 9492 C CA . SER B 1 585 ? -18.672 -40 8.016 1 81 585 SER B CA 1
ATOM 9493 C C . SER B 1 585 ? -19.906 -39.25 7.531 1 81 585 SER B C 1
ATOM 9495 O O . SER B 1 585 ? -20.938 -39.188 8.227 1 81 585 SER B O 1
ATOM 9497 N N . VAL B 1 586 ? -19.812 -38.688 6.453 1 79.75 586 VAL B N 1
ATOM 9498 C CA . VAL B 1 586 ? -20.906 -37.906 5.883 1 79.75 586 VAL B CA 1
ATOM 9499 C C . VAL B 1 586 ? -22.047 -38.812 5.461 1 79.75 586 VAL B C 1
ATOM 9501 O O . VAL B 1 586 ? -23.219 -38.469 5.594 1 79.75 586 VAL B O 1
ATOM 9504 N N . GLN B 1 587 ? -21.672 -40.031 5.012 1 74.75 587 GLN B N 1
ATOM 9505 C CA . GLN B 1 587 ? -22.656 -41 4.559 1 74.75 587 GLN B CA 1
ATOM 9506 C C . GLN B 1 587 ? -23.344 -41.688 5.742 1 74.75 587 GLN B C 1
ATOM 9508 O O . GLN B 1 587 ? -24.484 -42.125 5.637 1 74.75 587 GLN B O 1
ATOM 9513 N N . LYS B 1 588 ? -22.562 -41.781 6.863 1 67.06 588 LYS B N 1
ATOM 9514 C CA . LYS B 1 588 ? -23.078 -42.469 8.047 1 67.06 588 LYS B CA 1
ATOM 9515 C C . LYS B 1 588 ? -24.281 -41.75 8.633 1 67.06 588 LYS B C 1
ATOM 9517 O O . LYS B 1 588 ? -25.109 -42.344 9.312 1 67.06 588 LYS B O 1
ATOM 9522 N N . HIS B 1 589 ? -24.422 -40.531 8.461 1 64.94 589 HIS B N 1
ATOM 9523 C CA . HIS B 1 589 ? -25.516 -39.781 9.055 1 64.94 589 HIS B CA 1
ATOM 9524 C C . HIS B 1 589 ? -26.719 -39.719 8.109 1 64.94 589 HIS B C 1
ATOM 9526 O O . HIS B 1 589 ? -27.234 -38.656 7.816 1 64.94 589 HIS B O 1
ATOM 9532 N N . GLY B 1 590 ? -27.234 -40.875 7.727 1 64.88 590 GLY B N 1
ATOM 9533 C CA . GLY B 1 590 ? -28.188 -41.281 6.719 1 64.88 590 GLY B CA 1
ATOM 9534 C C . GLY B 1 590 ? -29.359 -40.312 6.559 1 64.88 590 GLY B C 1
ATOM 9535 O O . GLY B 1 590 ? -29.984 -40.281 5.496 1 64.88 590 GLY B O 1
ATOM 9536 N N . ALA B 1 591 ? -29.5 -39.344 7.406 1 81.06 591 ALA B N 1
ATOM 9537 C CA . ALA B 1 591 ? -30.703 -38.562 7.262 1 81.06 591 ALA B CA 1
ATOM 9538 C C . ALA B 1 591 ? -30.406 -37.219 6.602 1 81.06 591 ALA B C 1
ATOM 9540 O O . ALA B 1 591 ? -31.312 -36.5 6.191 1 81.06 591 ALA B O 1
ATOM 9541 N N . ARG B 1 592 ? -29.203 -36.938 6.297 1 89.38 592 ARG B N 1
ATOM 9542 C CA . ARG B 1 592 ? -28.812 -35.625 5.785 1 89.38 592 ARG B CA 1
ATOM 9543 C C . ARG B 1 592 ? -28.781 -35.625 4.262 1 89.38 592 ARG B C 1
ATOM 9545 O O . ARG B 1 592 ? -28.422 -36.625 3.643 1 89.38 592 ARG B O 1
ATOM 9552 N N . THR B 1 593 ? -29.297 -34.562 3.689 1 93.94 593 THR B N 1
ATOM 9553 C CA . THR B 1 593 ? -29.156 -34.312 2.258 1 93.94 593 THR B CA 1
ATOM 9554 C C . THR B 1 593 ? -27.766 -33.781 1.934 1 93.94 593 THR B C 1
ATOM 9556 O O . THR B 1 593 ? -27.328 -32.781 2.518 1 93.94 593 THR B O 1
ATOM 9559 N N . VAL B 1 594 ? -27.047 -34.469 1.069 1 93 594 VAL B N 1
ATOM 9560 C CA . VAL B 1 594 ? -25.672 -34.062 0.793 1 93 594 VAL B CA 1
ATOM 9561 C C . VAL B 1 594 ? -25.531 -33.719 -0.687 1 93 594 VAL B C 1
ATOM 9563 O O . VAL B 1 594 ? -25.953 -34.469 -1.556 1 93 594 VAL B O 1
ATOM 9566 N N . LEU B 1 595 ? -25.094 -32.531 -0.945 1 93.94 595 LEU B N 1
ATOM 9567 C CA . LEU B 1 595 ? -24.719 -32.094 -2.289 1 93.94 595 LEU B CA 1
ATOM 9568 C C . LEU B 1 595 ? -23.203 -31.969 -2.422 1 93.94 595 LEU B C 1
ATOM 9570 O O . LEU B 1 595 ? -22.578 -31.203 -1.684 1 93.94 595 LEU B O 1
ATOM 9574 N N . VAL B 1 596 ? -22.594 -32.719 -3.377 1 91.69 596 VAL B N 1
ATOM 9575 C CA . VAL B 1 596 ? -21.141 -32.719 -3.52 1 91.69 596 VAL B CA 1
ATOM 9576 C C . VAL B 1 596 ? -20.766 -32.281 -4.934 1 91.69 596 VAL B C 1
ATOM 9578 O O . VAL B 1 596 ? -21.297 -32.812 -5.914 1 91.69 596 VAL B O 1
ATOM 9581 N N . ILE B 1 597 ? -20.031 -31.266 -4.969 1 90.06 597 ILE B N 1
ATOM 9582 C CA . ILE B 1 597 ? -19.391 -30.875 -6.215 1 90.06 597 ILE B CA 1
ATOM 9583 C C . ILE B 1 597 ? -17.938 -31.359 -6.215 1 90.06 597 ILE B C 1
ATOM 9585 O O . ILE B 1 597 ? -17.109 -30.891 -5.43 1 90.06 597 ILE B O 1
ATOM 9589 N N . ALA B 1 598 ? -17.562 -32.406 -6.902 1 78.5 598 ALA B N 1
ATOM 9590 C CA . ALA B 1 598 ? -16.234 -32.969 -6.852 1 78.5 598 ALA B CA 1
ATOM 9591 C C . ALA B 1 598 ? -15.656 -33.156 -8.258 1 78.5 598 ALA B C 1
ATOM 9593 O O . ALA B 1 598 ? -16.406 -33.344 -9.219 1 78.5 598 ALA B O 1
ATOM 9594 N N . HIS B 1 599 ? -14.5 -33.062 -8.273 1 69.5 599 HIS B N 1
ATOM 9595 C CA . HIS B 1 599 ? -13.766 -33.375 -9.492 1 69.5 599 HIS B CA 1
ATOM 9596 C C . HIS B 1 599 ? -13.156 -34.781 -9.422 1 69.5 599 HIS B C 1
ATOM 9598 O O . HIS B 1 599 ? -12.805 -35.344 -10.453 1 69.5 599 HIS B O 1
ATOM 9604 N N . ARG B 1 600 ? -13.117 -35.219 -8.242 1 73.81 600 ARG B N 1
ATOM 9605 C CA . ARG B 1 600 ? -12.555 -36.562 -8.078 1 73.81 600 ARG B CA 1
ATOM 9606 C C . ARG B 1 600 ? -13.562 -37.625 -8.461 1 73.81 600 ARG B C 1
ATOM 9608 O O . ARG B 1 600 ? -14.695 -37.625 -7.965 1 73.81 600 ARG B O 1
ATOM 9615 N N . MET B 1 601 ? -13.141 -38.594 -9.203 1 76.75 601 MET B N 1
ATOM 9616 C CA . MET B 1 601 ? -14.023 -39.594 -9.797 1 76.75 601 MET B CA 1
ATOM 9617 C C . MET B 1 601 ? -14.555 -40.562 -8.727 1 76.75 601 MET B C 1
ATOM 9619 O O . MET B 1 601 ? -15.703 -41 -8.797 1 76.75 601 MET B O 1
ATOM 9623 N N . GLN B 1 602 ? -13.758 -40.812 -7.773 1 75.44 602 GLN B N 1
ATOM 9624 C CA . GLN B 1 602 ? -14.195 -41.75 -6.75 1 75.44 602 GLN B CA 1
ATOM 9625 C C . GLN B 1 602 ? -15.398 -41.219 -5.977 1 75.44 602 GLN B C 1
ATOM 9627 O O . GLN B 1 602 ? -16.328 -41.969 -5.68 1 75.44 602 GLN B O 1
ATOM 9632 N N . THR B 1 603 ? -15.398 -40 -5.676 1 78.19 603 THR B N 1
ATOM 9633 C CA . THR B 1 603 ? -16.484 -39.344 -4.953 1 78.19 603 THR B CA 1
ATOM 9634 C C . THR B 1 603 ? -17.75 -39.312 -5.809 1 78.19 603 THR B C 1
ATOM 9636 O O . THR B 1 603 ? -18.859 -39.531 -5.309 1 78.19 603 THR B O 1
ATOM 9639 N N . VAL B 1 604 ? -17.578 -39.156 -7.023 1 84.69 604 VAL B N 1
ATOM 9640 C CA . VAL B 1 604 ? -18.703 -39.031 -7.949 1 84.69 604 VAL B CA 1
ATOM 9641 C C . VAL B 1 604 ? -19.312 -40.438 -8.188 1 84.69 604 VAL B C 1
ATOM 9643 O O . VAL B 1 604 ? -20.531 -40.562 -8.266 1 84.69 604 VAL B O 1
ATOM 9646 N N . GLU B 1 605 ? -18.453 -41.406 -8.258 1 84.62 605 GLU B N 1
ATOM 9647 C CA . GLU B 1 605 ? -18.922 -42.781 -8.539 1 84.62 605 GLU B CA 1
ATOM 9648 C C . GLU B 1 605 ? -19.75 -43.312 -7.383 1 84.62 605 GLU B C 1
ATOM 9650 O O . GLU B 1 605 ? -20.672 -44.125 -7.598 1 84.62 605 GLU B O 1
ATOM 9655 N N . ASN B 1 606 ? -19.469 -42.875 -6.176 1 83.25 606 ASN B N 1
ATOM 9656 C CA . ASN B 1 606 ? -20.125 -43.406 -4.992 1 83.25 606 ASN B CA 1
ATOM 9657 C C . ASN B 1 606 ? -21.422 -42.656 -4.684 1 83.25 606 ASN B C 1
ATOM 9659 O O . ASN B 1 606 ? -22.141 -43 -3.754 1 83.25 606 ASN B O 1
ATOM 9663 N N . ALA B 1 607 ? -21.766 -41.656 -5.426 1 89.62 607 ALA B N 1
ATOM 9664 C CA . ALA B 1 607 ? -22.969 -40.875 -5.18 1 89.62 607 ALA B CA 1
ATOM 9665 C C . ALA B 1 607 ? -24.219 -41.625 -5.582 1 89.62 607 ALA B C 1
ATOM 9667 O O . ALA B 1 607 ? -24.188 -42.469 -6.477 1 89.62 607 ALA B O 1
ATOM 9668 N N . ASP B 1 608 ? -25.297 -41.375 -4.926 1 90.38 608 ASP B N 1
ATOM 9669 C CA . ASP B 1 608 ? -26.578 -42.031 -5.223 1 90.38 608 ASP B CA 1
ATOM 9670 C C . ASP B 1 608 ? -27.172 -41.5 -6.516 1 90.38 608 ASP B C 1
ATOM 9672 O O . ASP B 1 608 ? -27.859 -42.219 -7.246 1 90.38 608 ASP B O 1
ATOM 9676 N N . LYS B 1 609 ? -26.984 -40.219 -6.688 1 93.06 609 LYS B N 1
ATOM 9677 C CA . LYS B 1 609 ? -27.484 -39.531 -7.871 1 93.06 609 LYS B CA 1
ATOM 9678 C C . LYS B 1 609 ? -26.453 -38.562 -8.43 1 93.06 609 LYS B C 1
ATOM 9680 O O . LYS B 1 609 ? -25.75 -37.906 -7.668 1 93.06 609 LYS B O 1
ATOM 9685 N N . ILE B 1 610 ? -26.344 -38.594 -9.742 1 94.06 610 ILE B N 1
ATOM 9686 C CA . ILE B 1 610 ? -25.406 -37.688 -10.406 1 94.06 610 ILE B CA 1
ATOM 9687 C C . ILE B 1 610 ? -26.141 -36.75 -11.352 1 94.06 610 ILE B C 1
ATOM 9689 O O . ILE B 1 610 ? -26.984 -37.219 -12.141 1 94.06 610 ILE B O 1
ATOM 9693 N N . VAL B 1 611 ? -25.906 -35.5 -11.203 1 94.38 611 VAL B N 1
ATOM 9694 C CA . VAL B 1 611 ? -26.469 -34.5 -12.078 1 94.38 611 VAL B CA 1
ATOM 9695 C C . VAL B 1 611 ? -25.359 -33.844 -12.891 1 94.38 611 VAL B C 1
ATOM 9697 O O . VAL B 1 611 ? -24.406 -33.281 -12.328 1 94.38 611 VAL B O 1
ATOM 9700 N N . VAL B 1 612 ? -25.469 -33.906 -14.211 1 94.06 612 VAL B N 1
ATOM 9701 C CA . VAL B 1 612 ? -24.438 -33.344 -15.094 1 94.06 612 VAL B CA 1
ATOM 9702 C C . VAL B 1 612 ? -24.906 -32 -15.641 1 94.06 612 VAL B C 1
ATOM 9704 O O . VAL B 1 612 ? -25.984 -31.906 -16.234 1 94.06 612 VAL B O 1
ATOM 9707 N N . LEU B 1 613 ? -24.109 -31 -15.328 1 93.06 613 LEU B N 1
ATOM 9708 C CA . LEU B 1 613 ? -24.375 -29.656 -15.812 1 93.06 613 LEU B CA 1
ATOM 9709 C C . LEU B 1 613 ? -23.438 -29.297 -16.953 1 93.06 613 LEU B C 1
ATOM 9711 O O . LEU B 1 613 ? -22.219 -29.5 -16.844 1 93.06 613 LEU B O 1
ATOM 9715 N N . GLU B 1 614 ? -23.953 -28.812 -18.031 1 91.69 614 GLU B N 1
ATOM 9716 C CA . GLU B 1 614 ? -23.172 -28.328 -19.172 1 91.69 614 GLU B CA 1
ATOM 9717 C C . GLU B 1 614 ? -23.781 -27.047 -19.75 1 91.69 614 GLU B C 1
ATOM 9719 O O . GLU B 1 614 ? -24.969 -27.016 -20.062 1 91.69 614 GLU B O 1
ATOM 9724 N N . GLY B 1 615 ? -23 -26.031 -19.875 1 87.88 615 GLY B N 1
ATOM 9725 C CA . GLY B 1 615 ? -23.453 -24.781 -20.438 1 87.88 615 GLY B CA 1
ATOM 9726 C C . GLY B 1 615 ? -24.578 -24.141 -19.656 1 87.88 615 GLY B C 1
ATOM 9727 O O . GLY B 1 615 ? -25.422 -23.438 -20.219 1 87.88 615 GLY B O 1
ATOM 9728 N N . GLY B 1 616 ? -24.781 -24.516 -18.438 1 91.56 616 GLY B N 1
ATOM 9729 C CA . GLY B 1 616 ? -25.797 -23.906 -17.594 1 91.56 616 GLY B CA 1
ATOM 9730 C C . GLY B 1 616 ? -27.109 -24.672 -17.594 1 91.56 616 GLY B C 1
ATOM 9731 O O . GLY B 1 616 ? -28.109 -24.188 -17.078 1 91.56 616 GLY B O 1
ATOM 9732 N N . GLU B 1 617 ? -27.094 -25.828 -18.25 1 94 617 GLU B N 1
ATOM 9733 C CA . GLU B 1 617 ? -28.297 -26.656 -18.312 1 94 617 GLU B CA 1
ATOM 9734 C C . GLU B 1 617 ? -28.016 -28.078 -17.812 1 94 617 GLU B C 1
ATOM 9736 O O . GLU B 1 617 ? -26.875 -28.547 -17.859 1 94 617 GLU B O 1
ATOM 9741 N N . VAL B 1 618 ? -29.078 -28.641 -17.25 1 94.44 618 VAL B N 1
ATOM 9742 C CA . VAL B 1 618 ? -28.969 -30.031 -16.859 1 94.44 618 VAL B CA 1
ATOM 9743 C C . VAL B 1 618 ? -29.109 -30.922 -18.078 1 94.44 618 VAL B C 1
ATOM 9745 O O . VAL B 1 618 ? -30.156 -30.953 -18.734 1 94.44 618 VAL B O 1
ATOM 9748 N N . VAL B 1 619 ? -28.125 -31.703 -18.359 1 92.5 619 VAL B N 1
ATOM 9749 C CA . VAL B 1 619 ? -28.109 -32.5 -19.594 1 92.5 619 VAL B CA 1
ATOM 9750 C C . VAL B 1 619 ? -28.422 -33.938 -19.281 1 92.5 619 VAL B C 1
ATOM 9752 O O . VAL B 1 619 ? -29 -34.656 -20.109 1 92.5 619 VAL B O 1
ATOM 9755 N N . GLU B 1 620 ? -27.812 -34.406 -18.172 1 93.25 620 GLU B N 1
ATOM 9756 C CA . GLU B 1 620 ? -28.016 -35.812 -17.797 1 93.25 620 GLU B CA 1
ATOM 9757 C C . GLU B 1 620 ? -28.203 -35.969 -16.297 1 93.25 620 GLU B C 1
ATOM 9759 O O . GLU B 1 620 ? -27.672 -35.156 -15.508 1 93.25 620 GLU B O 1
ATOM 9764 N N . GLU B 1 621 ? -29.109 -36.906 -15.891 1 94.06 621 GLU B N 1
ATOM 9765 C CA . GLU B 1 621 ? -29.328 -37.25 -14.492 1 94.06 621 GLU B CA 1
ATOM 9766 C C . GLU B 1 621 ? -29.453 -38.781 -14.32 1 94.06 621 GLU B C 1
ATOM 9768 O O . GLU B 1 621 ? -30.078 -39.438 -15.141 1 94.06 621 GLU B O 1
ATOM 9773 N N . GLY B 1 622 ? -28.781 -39.312 -13.352 1 92.62 622 GLY B N 1
ATOM 9774 C CA . GLY B 1 622 ? -28.891 -40.75 -13.086 1 92.62 622 GLY B CA 1
ATOM 9775 C C . GLY B 1 622 ? -27.766 -41.281 -12.219 1 92.62 622 GLY B C 1
ATOM 9776 O O . GLY B 1 622 ? -27.094 -40.5 -11.531 1 92.62 622 GLY B O 1
ATOM 9777 N N . THR B 1 623 ? -27.641 -42.531 -12.086 1 92.81 623 THR B N 1
ATOM 9778 C CA . THR B 1 623 ? -26.578 -43.188 -11.344 1 92.81 623 THR B CA 1
ATOM 9779 C C . THR B 1 623 ? -25.328 -43.344 -12.219 1 92.81 623 THR B C 1
ATOM 9781 O O . THR B 1 623 ? -25.406 -43.219 -13.445 1 92.81 623 THR B O 1
ATOM 9784 N N . HIS B 1 624 ? -24.25 -43.625 -11.562 1 91.06 624 HIS B N 1
ATOM 9785 C CA . HIS B 1 624 ? -23 -43.812 -12.289 1 91.06 624 HIS B CA 1
ATOM 9786 C C . HIS B 1 624 ? -23.125 -44.875 -13.367 1 91.06 624 HIS B C 1
ATOM 9788 O O . HIS B 1 624 ? -22.781 -44.656 -14.523 1 91.06 624 HIS B O 1
ATOM 9794 N N . ALA B 1 625 ? -23.75 -46 -13.008 1 90.12 625 ALA B N 1
ATOM 9795 C CA . ALA B 1 625 ? -23.875 -47.125 -13.922 1 90.12 625 ALA B CA 1
ATOM 9796 C C . ALA B 1 625 ? -24.797 -46.781 -15.094 1 90.12 625 ALA B C 1
ATOM 9798 O O . ALA B 1 625 ? -24.484 -47.125 -16.25 1 90.12 625 ALA B O 1
ATOM 9799 N N . GLU B 1 626 ? -25.812 -46.094 -14.766 1 92.5 626 GLU B N 1
ATOM 9800 C CA . GLU B 1 626 ? -26.781 -45.75 -15.797 1 92.5 626 GLU B CA 1
ATOM 9801 C C . GLU B 1 626 ? -26.188 -44.719 -16.781 1 92.5 626 GLU B C 1
ATOM 9803 O O . GLU B 1 626 ? -26.375 -44.844 -17.984 1 92.5 626 GLU B O 1
ATOM 9808 N N . LEU B 1 627 ? -25.469 -43.812 -16.234 1 91.12 627 LEU B N 1
ATOM 9809 C CA . LEU B 1 627 ? -24.953 -42.719 -17.078 1 91.12 627 LEU B CA 1
ATOM 9810 C C . LEU B 1 627 ? -23.781 -43.219 -17.922 1 91.12 627 LEU B C 1
ATOM 9812 O O . LEU B 1 627 ? -23.562 -42.719 -19.031 1 91.12 627 LEU B O 1
ATOM 9816 N N . MET B 1 628 ? -23.016 -44.125 -17.391 1 90.62 628 MET B N 1
ATOM 9817 C CA . MET B 1 628 ? -21.922 -44.719 -18.172 1 90.62 628 MET B CA 1
ATOM 9818 C C . MET B 1 628 ? -22.453 -45.531 -19.328 1 90.62 628 MET B C 1
ATOM 9820 O O . MET B 1 628 ? -21.859 -45.562 -20.406 1 90.62 628 MET B O 1
ATOM 9824 N N . GLY B 1 629 ? -23.547 -46.156 -19.062 1 88.38 629 GLY B N 1
ATOM 9825 C CA . GLY B 1 629 ? -24.172 -46.969 -20.094 1 88.38 629 GLY B CA 1
ATOM 9826 C C . GLY B 1 629 ? -24.75 -46.125 -21.234 1 88.38 629 GLY B C 1
ATOM 9827 O O . GLY B 1 629 ? -24.734 -46.562 -22.391 1 88.38 629 GLY B O 1
ATOM 9828 N N . ARG B 1 630 ? -25.188 -44.938 -20.953 1 89.94 630 ARG B N 1
ATOM 9829 C CA . ARG B 1 630 ? -25.812 -44.062 -21.938 1 89.94 630 ARG B CA 1
ATOM 9830 C C . ARG B 1 630 ? -24.781 -43.406 -22.828 1 89.94 630 ARG B C 1
ATOM 9832 O O . ARG B 1 630 ? -25.109 -42.875 -23.891 1 89.94 630 ARG B O 1
ATOM 9839 N N . GLN B 1 631 ? -23.422 -43.469 -22.562 1 87 631 GLN B N 1
ATOM 9840 C CA . GLN B 1 631 ? -22.297 -42.906 -23.297 1 87 631 GLN B CA 1
ATOM 9841 C C . GLN B 1 631 ? -22.578 -41.438 -23.688 1 87 631 GLN B C 1
ATOM 9843 O O . GLN B 1 631 ? -22.391 -41.062 -24.844 1 87 631 GLN B O 1
ATOM 9848 N N . GLY B 1 632 ? -23.109 -40.719 -22.844 1 87.94 632 GLY B N 1
ATOM 9849 C CA . GLY B 1 632 ? -23.422 -39.312 -23.078 1 87.94 632 GLY B CA 1
ATOM 9850 C C . GLY B 1 632 ? -22.359 -38.375 -22.562 1 87.94 632 GLY B C 1
ATOM 9851 O O . GLY B 1 632 ? -21.172 -38.688 -22.578 1 87.94 632 GLY B O 1
ATOM 9852 N N . PRO B 1 633 ? -22.75 -37.156 -22.156 1 87.81 633 PRO B N 1
ATOM 9853 C CA . PRO B 1 633 ? -21.781 -36.156 -21.688 1 87.81 633 PRO B CA 1
ATOM 9854 C C . PRO B 1 633 ? -21.016 -36.625 -20.453 1 87.81 633 PRO B C 1
ATOM 9856 O O . PRO B 1 633 ? -19.828 -36.312 -20.312 1 87.81 633 PRO B O 1
ATOM 9859 N N . TYR B 1 634 ? -21.578 -37.312 -19.625 1 89.94 634 TYR B N 1
ATOM 9860 C CA . TYR B 1 634 ? -20.922 -37.844 -18.438 1 89.94 634 TYR B CA 1
ATOM 9861 C C . TYR B 1 634 ? -19.781 -38.781 -18.828 1 89.94 634 TYR B C 1
ATOM 9863 O O . TYR B 1 634 ? -18.703 -38.719 -18.25 1 89.94 634 TYR B O 1
ATOM 9871 N N . TYR B 1 635 ? -20.109 -39.594 -19.719 1 87.38 635 TYR B N 1
ATOM 9872 C CA . TYR B 1 635 ? -19.109 -40.531 -20.219 1 87.38 635 TYR B CA 1
ATOM 9873 C C . TYR B 1 635 ? -17.906 -39.812 -20.781 1 87.38 635 TYR B C 1
ATOM 9875 O O . TYR B 1 635 ? -16.75 -40.188 -20.516 1 87.38 635 TYR B O 1
ATOM 9883 N N . ARG B 1 636 ? -18.172 -38.812 -21.438 1 84 636 ARG B N 1
ATOM 9884 C CA . ARG B 1 636 ? -17.109 -38 -22.031 1 84 636 ARG B CA 1
ATOM 9885 C C . ARG B 1 636 ? -16.266 -37.344 -20.938 1 84 636 ARG B C 1
ATOM 9887 O O . ARG B 1 636 ? -15.047 -37.219 -21.062 1 84 636 ARG B O 1
ATOM 9894 N N . LEU B 1 637 ? -16.969 -36.875 -20 1 82.38 637 LEU B N 1
ATOM 9895 C CA . LEU B 1 637 ? -16.281 -36.219 -18.891 1 82.38 637 LEU B CA 1
ATOM 9896 C C . LEU B 1 637 ? -15.375 -37.188 -18.156 1 82.38 637 LEU B C 1
ATOM 9898 O O . LEU B 1 637 ? -14.25 -36.844 -17.781 1 82.38 637 LEU B O 1
ATOM 9902 N N . VAL B 1 638 ? -15.781 -38.344 -17.906 1 81.56 638 VAL B N 1
ATOM 9903 C CA . VAL B 1 638 ? -15.023 -39.375 -17.188 1 81.56 638 VAL B CA 1
ATOM 9904 C C . VAL B 1 638 ? -13.805 -39.781 -18 1 81.56 638 VAL B C 1
ATOM 9906 O O . VAL B 1 638 ? -12.719 -39.969 -17.469 1 81.56 638 VAL B O 1
ATOM 9909 N N . GLU B 1 639 ? -13.969 -39.844 -19.234 1 75.25 639 GLU B N 1
ATOM 9910 C CA . GLU B 1 639 ? -12.875 -40.219 -20.109 1 75.25 639 GLU B CA 1
ATOM 9911 C C . GLU B 1 639 ? -11.789 -39.156 -20.156 1 75.25 639 GLU B C 1
ATOM 9913 O O . GLU B 1 639 ? -10.594 -39.469 -20.156 1 75.25 639 GLU B O 1
ATOM 9918 N N . ARG B 1 640 ? -12.281 -38.031 -20.172 1 69.5 640 ARG B N 1
ATOM 9919 C CA . ARG B 1 640 ? -11.336 -36.906 -20.219 1 69.5 640 ARG B CA 1
ATOM 9920 C C . ARG B 1 640 ? -10.531 -36.844 -18.922 1 69.5 640 ARG B C 1
ATOM 9922 O O . ARG B 1 640 ? -9.328 -36.562 -18.953 1 69.5 640 ARG B O 1
ATOM 9929 N N . THR B 1 641 ? -11.211 -36.969 -17.859 1 66.5 641 THR B N 1
ATOM 9930 C CA . THR B 1 641 ? -10.539 -36.875 -16.562 1 66.5 641 THR B CA 1
ATOM 9931 C C . THR B 1 641 ? -9.562 -38.031 -16.391 1 66.5 641 THR B C 1
ATOM 9933 O O . THR B 1 641 ? -8.492 -37.875 -15.805 1 66.5 641 THR B O 1
ATOM 9936 N N . GLN B 1 642 ? -9.906 -39.219 -16.844 1 56.19 642 GLN B N 1
ATOM 9937 C CA . GLN B 1 642 ? -9.008 -40.344 -16.766 1 56.19 642 GLN B CA 1
ATOM 9938 C C . GLN B 1 642 ? -7.785 -40.156 -17.656 1 56.19 642 GLN B C 1
ATOM 9940 O O . GLN B 1 642 ? -6.68 -40.562 -17.312 1 56.19 642 GLN B O 1
ATOM 9945 N N . ALA B 1 643 ? -7.93 -39.375 -18.719 1 51.66 643 ALA B N 1
ATOM 9946 C CA . ALA B 1 643 ? -6.82 -39.062 -19.625 1 51.66 643 ALA B CA 1
ATOM 9947 C C . ALA B 1 643 ? -5.898 -38 -19.031 1 51.66 643 ALA B C 1
ATOM 9949 O O . ALA B 1 643 ? -4.684 -38.062 -19.234 1 51.66 643 ALA B O 1
ATOM 9950 N N . GLU B 1 644 ? -6.414 -37.219 -18.328 1 48.75 644 GLU B N 1
ATOM 9951 C CA . GLU B 1 644 ? -5.598 -36.219 -17.672 1 48.75 644 GLU B CA 1
ATOM 9952 C C . GLU B 1 644 ? -4.84 -36.781 -16.484 1 48.75 644 GLU B C 1
ATOM 9954 O O . GLU B 1 644 ? -3.691 -36.406 -16.234 1 48.75 644 GLU B O 1
#

pLDDT: mean 71.25, std 23.5, range [18.59, 96.75]

Radius of gyration: 40.06 Å; Cα contacts (8 Å, |Δi|>4): 1700; chains: 2; bounding box: 119×113×113 Å

Secondary structure (DSSP, 8-state):
---------------TT----------------HHHHHHHHHHHHHHHHHHHHHHS-HHHHHHHHHHHHHHHHHHHGGGHHHHHHHHHHHTTS-----------------SSS-----------------SSS--TTSHHHHHHHHHHHHHHHHHHHHHHHHHHHHHHHHHHHTS-HHHHHHS-HHHHHHIIIIIHHHHHHHHHHHHHHHHHHHHHHHHHHHHHHHH-HHHHHHHHTHHHHHHHHHHHHHHHHHHHHHHHHHHHHHHHHHHHHHHHTHHHHHHTT-HHHHHHHHHHHHHHHHHHHHHHHHHHHHHHHHHHHHHHHHHHHHHHHHHHHHHTTSS-HHHHHHHHHHHHHHHHHHHHHHHHHHHHHHHHHHHHHHHHHHHPPPSS-----B--S-----EEEEEEEEE-TT-TTSEEEEEEEEEE-TT-EEEEE-STTSSHHHHHHHHTTSS--SEEEEEETTEEGGGB-HHHHHHHEEEE-SS----SSBHHHHHTTT-SS--HHHHHHHHHHTT-HHHHHHS-TT-B--GGGTTS-HHHHHHHHHHHHHTT--SEEEEESTTTTS-HHHHHHHHHHHHHSTTSEEEEE---HHHHHT-SEEEEEETTEEEEEE-HHHHHHHTSHHHHHHHHHHH-/---------------------------------HHHHHHHHHHHHHHHHHHHHHHS-HHHHHHHHHHHHHHHHHHHGGGHHHHHHHHHHHTTS------B----------SSS------------B----SSS--TTSHHHHHHHHHHHHHHHHHHHHHHHHHHHHHHHHHHHTS-HHHHHHS-HHHHHHIIIIIHHHHHHHHHHHHHHHHHHHHHHHHHHHHHHHH-HHHHHHHHHHHHHHHHHHHHHHHHHHHHHHHHHHHHHHHHHHHHHHHHTHHHHHHTT-HHHHHHHHHHHHHHHHHHHHHHHHHHHHHHHHHHHHHHHHHHHHHHHHHHHHHTTSS-HHHHHHHHHHHHHHHHHHHHHHHHHHHHHHHHHHHHHHHHHHHPPPSS-----B--S-----EEEEEEEEE-TT-TTSEEEEEEEEEE-TT-EEEEE-STTSSHHHHHHHHTTSS--SEEEEEETTEEGGGB-HHHHHHHEEEE-SS----SSBHHHHHTTT-SS--HHHHHHHHHHTT-HHHHHHS-TT-B--GGGTTS-HHHHHHHHHHHHHTT--SEEEEESTTTTS-HHHHHHHHHHHHHSTTSEEEEE---HHHHHT-SEEEEEETTEEEEEE-HHHHHHHTSHHHHHHHHHHH-